Protein AF-0000000069129776 (afdb_homodimer)

Structure (mmCIF, N/CA/C/O backbone):
data_AF-0000000069129776-model_v1
#
loop_
_entity.id
_entity.type
_entity.pdbx_description
1 polymer 'Mutator-like transposase domain-containing protein'
#
loop_
_atom_site.group_PDB
_atom_site.id
_atom_site.type_symbol
_atom_site.label_atom_id
_atom_site.label_alt_id
_atom_site.label_comp_id
_atom_site.label_asym_id
_atom_site.label_entity_id
_atom_site.label_seq_id
_atom_site.pdbx_PDB_ins_code
_atom_site.Cartn_x
_atom_site.Cartn_y
_atom_site.Cartn_z
_atom_site.occupancy
_atom_site.B_iso_or_equiv
_atom_site.auth_seq_id
_atom_site.auth_comp_id
_atom_site.auth_asym_id
_atom_site.auth_atom_id
_atom_site.pdbx_PDB_model_num
ATOM 1 N N . MET A 1 1 ? 48.219 -18.391 -1.579 1 17.25 1 MET A N 1
ATOM 2 C CA . MET A 1 1 ? 48.531 -17.391 -0.562 1 17.25 1 MET A CA 1
ATOM 3 C C . MET A 1 1 ? 47.719 -16.141 -0.728 1 17.25 1 MET A C 1
ATOM 5 O O . MET A 1 1 ? 47.656 -15.539 -1.807 1 17.25 1 MET A O 1
ATOM 9 N N . LEU A 1 2 ? 46.594 -15.906 0.131 1 17.84 2 LEU A N 1
ATOM 10 C CA . LEU A 1 2 ? 45.406 -15.203 0.6 1 17.84 2 LEU A CA 1
ATOM 11 C C . LEU A 1 2 ? 45.75 -13.828 1.153 1 17.84 2 LEU A C 1
ATOM 13 O O . LEU A 1 2 ? 45.875 -13.656 2.367 1 17.84 2 LEU A O 1
ATOM 17 N N . GLN A 1 3 ? 46.812 -13.109 0.468 1 16.42 3 GLN A N 1
ATOM 18 C CA . GLN A 1 3 ? 47.281 -11.875 1.084 1 16.42 3 GLN A CA 1
ATOM 19 C C . GLN A 1 3 ? 46.125 -10.914 1.368 1 16.42 3 GLN A C 1
ATOM 21 O O . GLN A 1 3 ? 45.156 -10.852 0.606 1 16.42 3 GLN A O 1
ATOM 26 N N . MET A 1 4 ? 46.125 -10.18 2.656 1 17.42 4 MET A N 1
ATOM 27 C CA . MET A 1 4 ? 45.75 -9.273 3.738 1 17.42 4 MET A CA 1
ATOM 28 C C . MET A 1 4 ? 45.906 -7.82 3.309 1 17.42 4 MET A C 1
ATOM 30 O O . MET A 1 4 ? 47 -7.266 3.381 1 17.42 4 MET A O 1
ATOM 34 N N . ASP A 1 5 ? 45.562 -7.441 2.037 1 16.22 5 ASP A N 1
ATOM 35 C CA . ASP A 1 5 ? 45.969 -6.082 1.674 1 16.22 5 ASP A CA 1
ATOM 36 C C . ASP A 1 5 ? 45.531 -5.078 2.736 1 16.22 5 ASP A C 1
ATOM 38 O O . ASP A 1 5 ? 44.344 -5.043 3.115 1 16.22 5 ASP A O 1
ATOM 42 N N . THR A 1 6 ? 46.469 -4.27 3.604 1 17.06 6 THR A N 1
ATOM 43 C CA . THR A 1 6 ? 47.031 -3.307 4.551 1 17.06 6 THR A CA 1
ATOM 44 C C . THR A 1 6 ? 46.562 -1.89 4.207 1 17.06 6 THR A C 1
ATOM 46 O O . THR A 1 6 ? 46.156 -1.618 3.074 1 17.06 6 THR A O 1
ATOM 49 N N . SER A 1 7 ? 46.938 -0.785 5.086 1 16.81 7 SER A N 1
ATOM 50 C CA . SER A 1 7 ? 46.75 0.493 5.766 1 16.81 7 SER A CA 1
ATOM 51 C C . SER A 1 7 ? 47.219 1.652 4.902 1 16.81 7 SER A C 1
ATOM 53 O O . SER A 1 7 ? 47.469 2.75 5.41 1 16.81 7 SER A O 1
ATOM 55 N N . ILE A 1 8 ? 47.469 1.696 3.539 1 16.33 8 ILE A N 1
ATOM 56 C CA . ILE A 1 8 ? 48.469 2.611 3.008 1 16.33 8 ILE A CA 1
ATOM 57 C C . ILE A 1 8 ? 48.062 4.055 3.277 1 16.33 8 ILE A C 1
ATOM 59 O O . ILE A 1 8 ? 46.938 4.449 2.953 1 16.33 8 ILE A O 1
ATOM 63 N N . SER A 1 9 ? 48.906 4.891 4.066 1 17.05 9 SER A N 1
ATOM 64 C CA . SER A 1 9 ? 49.125 6.199 4.68 1 17.05 9 SER A CA 1
ATOM 65 C C . SER A 1 9 ? 49.219 7.297 3.627 1 17.05 9 SER A C 1
ATOM 67 O O . SER A 1 9 ? 50.188 7.371 2.881 1 17.05 9 SER A O 1
ATOM 69 N N . SER A 1 10 ? 48.094 7.703 2.982 1 15.69 10 SER A N 1
ATOM 70 C CA . SER A 1 10 ? 48.156 8.719 1.936 1 15.69 10 SER A CA 1
ATOM 71 C C . SER A 1 10 ? 48.844 9.984 2.43 1 15.69 10 SER A C 1
ATOM 73 O O . SER A 1 10 ? 48.406 10.586 3.414 1 15.69 10 SER A O 1
ATOM 75 N N . VAL A 1 11 ? 50.062 10.219 2.08 1 16.11 11 VAL A N 1
ATOM 76 C CA . VAL A 1 11 ? 51.125 11.203 2.299 1 16.11 11 VAL A CA 1
ATOM 77 C C . VAL A 1 11 ? 50.562 12.609 2.035 1 16.11 11 VAL A C 1
ATOM 79 O O . VAL A 1 11 ? 49.5 12.766 1.439 1 16.11 11 VAL A O 1
ATOM 82 N N . ILE A 1 12 ? 51.188 13.453 1.139 1 16.27 12 ILE A N 1
ATOM 83 C CA . ILE A 1 12 ? 52.125 14.531 1.345 1 16.27 12 ILE A CA 1
ATOM 84 C C . ILE A 1 12 ? 51.469 15.875 1.064 1 16.27 12 ILE A C 1
ATOM 86 O O . ILE A 1 12 ? 51.531 16.797 1.89 1 16.27 12 ILE A O 1
ATOM 90 N N . GLU A 1 13 ? 51.406 16.391 -0.219 1 16.08 13 GLU A N 1
ATOM 91 C CA . GLU A 1 13 ? 52.188 17.578 -0.556 1 16.08 13 GLU A CA 1
ATOM 92 C C . GLU A 1 13 ? 51.375 18.859 -0.334 1 16.08 13 GLU A C 1
ATOM 94 O O . GLU A 1 13 ? 50.156 18.828 -0.332 1 16.08 13 GLU A O 1
ATOM 99 N N . ASP A 1 14 ? 51.969 20.172 -0.472 1 15.97 14 ASP A N 1
ATOM 100 C CA . ASP A 1 14 ? 52.344 21.484 0.029 1 15.97 14 ASP A CA 1
ATOM 101 C C . ASP A 1 14 ? 51.469 22.578 -0.576 1 15.97 14 ASP A C 1
ATOM 103 O O . ASP A 1 14 ? 51.188 23.578 0.077 1 15.97 14 ASP A O 1
ATOM 107 N N . ASP A 1 15 ? 51.125 22.516 -1.909 1 16.02 15 ASP A N 1
ATOM 108 C CA . ASP A 1 15 ? 51.594 23.719 -2.576 1 16.02 15 ASP A CA 1
ATOM 109 C C . ASP A 1 15 ? 50.719 24.922 -2.258 1 16.02 15 ASP A C 1
ATOM 111 O O . ASP A 1 15 ? 49.562 24.75 -1.865 1 16.02 15 ASP A O 1
ATOM 115 N N . PRO A 1 16 ? 50.438 25.844 -3.252 1 16.83 16 PRO A N 1
ATOM 116 C CA . PRO A 1 16 ? 50.875 27.234 -3.352 1 16.83 16 PRO A CA 1
ATOM 117 C C . PRO A 1 16 ? 49.844 28.25 -2.896 1 16.83 16 PRO A C 1
ATOM 119 O O . PRO A 1 16 ? 48.688 27.859 -2.635 1 16.83 16 PRO A O 1
ATOM 122 N N . GLU A 1 17 ? 49.25 29.109 -3.873 1 16.47 17 GLU A N 1
ATOM 123 C CA . GLU A 1 17 ? 49.344 30.562 -4.047 1 16.47 17 GLU A CA 1
ATOM 124 C C . GLU A 1 17 ? 48.062 31.25 -3.551 1 16.47 17 GLU A C 1
ATOM 126 O O . GLU A 1 17 ? 46.969 30.812 -3.865 1 16.47 17 GLU A O 1
ATOM 131 N N . ASP A 1 18 ? 48.125 32.156 -2.578 1 16.95 18 ASP A N 1
ATOM 132 C CA . ASP A 1 18 ? 47.438 33.031 -1.637 1 16.95 18 ASP A CA 1
ATOM 133 C C . ASP A 1 18 ? 46.719 34.156 -2.369 1 16.95 18 ASP A C 1
ATOM 135 O O . ASP A 1 18 ? 46.344 35.156 -1.757 1 16.95 18 ASP A O 1
ATOM 139 N N . MET A 1 19 ? 46.438 34 -3.713 1 16.81 19 MET A N 1
ATOM 140 C CA . MET A 1 19 ? 46.438 35.344 -4.277 1 16.81 19 MET A CA 1
ATOM 141 C C . MET A 1 19 ? 45.531 36.25 -3.484 1 16.81 19 MET A C 1
ATOM 143 O O . MET A 1 19 ? 44.688 35.781 -2.709 1 16.81 19 MET A O 1
ATOM 147 N N . SER A 1 20 ? 44.844 37.312 -4.293 1 16.05 20 SER A N 1
ATOM 148 C CA . SER A 1 20 ? 44.812 38.75 -4.457 1 16.05 20 SER A CA 1
ATOM 149 C C . SER A 1 20 ? 43.594 39.375 -3.789 1 16.05 20 SER A C 1
ATOM 151 O O . SER A 1 20 ? 42.469 38.969 -4.086 1 16.05 20 SER A O 1
ATOM 153 N N . PHE A 1 21 ? 43.719 39.875 -2.578 1 16.94 21 PHE A N 1
ATOM 154 C CA . PHE A 1 21 ? 42.812 40.438 -1.574 1 16.94 21 PHE A CA 1
ATOM 155 C C . PHE A 1 21 ? 42.219 41.75 -2.062 1 16.94 21 PHE A C 1
ATOM 157 O O . PHE A 1 21 ? 41.531 42.438 -1.319 1 16.94 21 PHE A O 1
ATOM 164 N N . SER A 1 22 ? 41.875 41.906 -3.389 1 16.84 22 SER A N 1
ATOM 165 C CA . SER A 1 22 ? 41.781 43.344 -3.572 1 16.84 22 SER A CA 1
ATOM 166 C C . SER A 1 22 ? 40.719 43.938 -2.627 1 16.84 22 SER A C 1
ATOM 168 O O . SER A 1 22 ? 39.688 43.344 -2.363 1 16.84 22 SER A O 1
ATOM 170 N N . LEU A 1 23 ? 41.094 45.031 -1.922 1 16.72 23 LEU A N 1
ATOM 171 C CA . LEU A 1 23 ? 40.656 45.938 -0.864 1 16.72 23 LEU A CA 1
ATOM 172 C C . LEU A 1 23 ? 39.469 46.75 -1.311 1 16.72 23 LEU A C 1
ATOM 174 O O . LEU A 1 23 ? 39.031 47.656 -0.614 1 16.72 23 LEU A O 1
ATOM 178 N N . SER A 1 24 ? 38.531 46.281 -2.193 1 17.41 24 SER A N 1
ATOM 179 C CA . SER A 1 24 ? 37.844 47.438 -2.729 1 17.41 24 SER A CA 1
ATOM 180 C C . SER A 1 24 ? 37.25 48.312 -1.612 1 17.41 24 SER A C 1
ATOM 182 O O . SER A 1 24 ? 36.938 47.781 -0.541 1 17.41 24 SER A O 1
ATOM 184 N N . GLN A 1 25 ? 37.406 49.688 -1.743 1 18.08 25 GLN A N 1
ATOM 185 C CA . GLN A 1 25 ? 37.188 50.969 -1.088 1 18.08 25 GLN A CA 1
ATOM 186 C C . GLN A 1 25 ? 35.75 51.094 -0.575 1 18.08 25 GLN A C 1
ATOM 188 O O . GLN A 1 25 ? 34.812 50.625 -1.22 1 18.08 25 GLN A O 1
ATOM 193 N N . GLN A 1 26 ? 35.594 51.5 0.703 1 17.7 26 GLN A N 1
ATOM 194 C CA . GLN A 1 26 ? 34.625 51.719 1.777 1 17.7 26 GLN A CA 1
ATOM 195 C C . GLN A 1 26 ? 33.688 52.875 1.432 1 17.7 26 GLN A C 1
ATOM 197 O O . GLN A 1 26 ? 33.156 53.531 2.324 1 17.7 26 GLN A O 1
ATOM 202 N N . SER A 1 27 ? 33.375 53.188 0.113 1 19.41 27 SER A N 1
ATOM 203 C CA . SER A 1 27 ? 32.75 54.5 0.135 1 19.41 27 SER A CA 1
ATOM 204 C C . SER A 1 27 ? 31.484 54.5 1.007 1 19.41 27 SER A C 1
ATOM 206 O O . SER A 1 27 ? 30.734 53.531 1.034 1 19.41 27 SER A O 1
ATOM 208 N N . SER A 1 28 ? 31.438 55.438 2.012 1 19.84 28 SER A N 1
ATOM 209 C CA . SER A 1 28 ? 30.641 55.812 3.166 1 19.84 28 SER A CA 1
ATOM 210 C C . SER A 1 28 ? 29.266 56.344 2.738 1 19.84 28 SER A C 1
ATOM 212 O O . SER A 1 28 ? 28.484 56.812 3.566 1 19.84 28 SER A O 1
ATOM 214 N N . SER A 1 29 ? 28.766 56.125 1.525 1 20.19 29 SER A N 1
ATOM 215 C CA . SER A 1 29 ? 27.672 57.094 1.309 1 20.19 29 SER A CA 1
ATOM 216 C C . SER A 1 29 ? 26.578 56.906 2.346 1 20.19 29 SER A C 1
ATOM 218 O O . SER A 1 29 ? 26.25 55.781 2.74 1 20.19 29 SER A O 1
ATOM 220 N N . SER A 1 30 ? 26.328 57.969 3.119 1 21 30 SER A N 1
ATOM 221 C CA . SER A 1 30 ? 25.438 58.25 4.238 1 21 30 SER A CA 1
ATOM 222 C C . SER A 1 30 ? 23.984 58 3.846 1 21 30 SER A C 1
ATOM 224 O O . SER A 1 30 ? 23.062 58.312 4.625 1 21 30 SER A O 1
ATOM 226 N N . GLU A 1 31 ? 23.641 57.156 2.92 1 21.56 31 GLU A N 1
ATOM 227 C CA . GLU A 1 31 ? 22.25 57.344 2.535 1 21.56 31 GLU A CA 1
ATOM 228 C C . GLU A 1 31 ? 21.312 57.156 3.73 1 21.56 31 GLU A C 1
ATOM 230 O O . GLU A 1 31 ? 21.562 56.281 4.57 1 21.56 31 GLU A O 1
ATOM 235 N N . THR A 1 32 ? 20.562 58.156 4.113 1 23.72 32 THR A N 1
ATOM 236 C CA . THR A 1 32 ? 19.516 58.344 5.109 1 23.72 32 THR A CA 1
ATOM 237 C C . THR A 1 32 ? 18.453 57.25 4.996 1 23.72 32 THR A C 1
ATOM 239 O O . THR A 1 32 ? 17.688 57.219 4.023 1 23.72 32 THR A O 1
ATOM 242 N N . SER A 1 33 ? 18.812 56 5.133 1 23.98 33 SER A N 1
ATOM 243 C CA . SER A 1 33 ? 17.906 54.938 4.805 1 23.98 33 SER A CA 1
ATOM 244 C C . SER A 1 33 ? 16.641 54.969 5.668 1 23.98 33 SER A C 1
ATOM 246 O O . SER A 1 33 ? 16.734 55.062 6.895 1 23.98 33 SER A O 1
ATOM 248 N N . SER A 1 34 ? 15.664 55.688 5.219 1 25.36 34 SER A N 1
ATOM 249 C CA . SER A 1 34 ? 14.336 55.594 5.812 1 25.36 34 SER A CA 1
ATOM 250 C C . SER A 1 34 ? 13.984 54.156 6.18 1 25.36 34 SER A C 1
ATOM 252 O O . SER A 1 34 ? 13.914 53.281 5.305 1 25.36 34 SER A O 1
ATOM 254 N N . SER A 1 35 ? 14.414 53.719 7.301 1 26.75 35 SER A N 1
ATOM 255 C CA . SER A 1 35 ? 14.266 52.375 7.855 1 26.75 35 SER A CA 1
ATOM 256 C C . SER A 1 35 ? 12.805 51.938 7.883 1 26.75 35 SER A C 1
ATOM 258 O O . SER A 1 35 ? 12.039 52.375 8.742 1 26.75 35 SER A O 1
ATOM 260 N N . SER A 1 36 ? 12.055 52.094 6.84 1 30.28 36 SER A N 1
ATOM 261 C CA . SER A 1 36 ? 10.82 51.344 6.934 1 30.28 36 SER A CA 1
ATOM 262 C C . SER A 1 36 ? 11.07 49.969 7.539 1 30.28 36 SER A C 1
ATOM 264 O O . SER A 1 36 ? 11.93 49.219 7.07 1 30.28 36 SER A O 1
ATOM 266 N N . ALA A 1 37 ? 10.93 49.75 8.812 1 34.59 37 ALA A N 1
ATOM 267 C CA . ALA A 1 37 ? 11.008 48.5 9.555 1 34.59 37 ALA A CA 1
ATOM 268 C C . ALA A 1 37 ? 10.523 47.312 8.695 1 34.59 37 ALA A C 1
ATOM 270 O O . ALA A 1 37 ? 9.32 47.188 8.461 1 34.59 37 ALA A O 1
ATOM 271 N N . SER A 1 38 ? 11.031 47.062 7.609 1 37 38 SER A N 1
ATOM 272 C CA . SER A 1 38 ? 10.789 45.875 6.801 1 37 38 SER A CA 1
ATOM 273 C C . SER A 1 38 ? 10.57 44.656 7.676 1 37 38 SER A C 1
ATOM 275 O O . SER A 1 38 ? 11.453 44.25 8.445 1 37 38 SER A O 1
ATOM 277 N N . GLU A 1 39 ? 9.391 44.406 8.258 1 44.09 39 GLU A N 1
ATOM 278 C CA . GLU A 1 39 ? 8.883 43.281 9.031 1 44.09 39 GLU A CA 1
ATOM 279 C C . GLU A 1 39 ? 9.602 42 8.648 1 44.09 39 GLU A C 1
ATOM 281 O O . GLU A 1 39 ? 9.68 41.625 7.469 1 44.09 39 GLU A O 1
ATOM 286 N N . GLU A 1 40 ? 10.656 41.594 9.25 1 48.47 40 GLU A N 1
ATOM 287 C CA . GLU A 1 40 ? 11.5 40.438 9.102 1 48.47 40 GLU A CA 1
ATOM 288 C C . GLU A 1 40 ? 10.672 39.188 8.773 1 48.47 40 GLU A C 1
ATOM 290 O O . GLU A 1 40 ? 10.031 38.594 9.648 1 48.47 40 GLU A O 1
ATOM 295 N N . GLN A 1 41 ? 9.984 39.156 7.664 1 58.59 41 GLN A N 1
ATOM 296 C CA . GLN A 1 41 ? 9.344 37.938 7.195 1 58.59 41 GLN A CA 1
ATOM 297 C C . GLN A 1 41 ? 10.312 36.781 7.223 1 58.59 41 GLN A C 1
ATOM 299 O O . GLN A 1 41 ? 11.461 36.875 6.781 1 58.59 41 GLN A O 1
ATOM 304 N N . GLY A 1 42 ? 10.055 35.812 8.148 1 68.81 42 GLY A N 1
ATOM 305 C CA . GLY A 1 42 ? 10.883 34.625 8.273 1 68.81 42 GLY A CA 1
ATOM 306 C C . GLY A 1 42 ? 11.07 33.875 6.965 1 68.81 42 GLY A C 1
ATOM 307 O O . GLY A 1 42 ? 10.328 34.125 6.004 1 68.81 42 GLY A O 1
ATOM 308 N N . GLU A 1 43 ? 12.172 33.156 6.871 1 85.06 43 GLU A N 1
ATOM 309 C CA . GLU A 1 43 ? 12.453 32.281 5.742 1 85.06 43 GLU A CA 1
ATOM 310 C C . GLU A 1 43 ? 11.383 31.203 5.598 1 85.06 43 GLU A C 1
ATOM 312 O O . GLU A 1 43 ? 10.602 30.969 6.523 1 85.06 43 GLU A O 1
ATOM 317 N N . TRP A 1 44 ? 11.234 30.719 4.441 1 89.19 44 TRP A N 1
ATOM 318 C CA . TRP A 1 44 ? 10.172 29.75 4.164 1 89.19 44 TRP A CA 1
ATOM 319 C C . TRP A 1 44 ? 10.281 28.547 5.082 1 89.19 44 TRP A C 1
ATOM 321 O O . TRP A 1 44 ? 9.281 27.875 5.367 1 89.19 44 TRP A O 1
ATOM 331 N N . ASP A 1 45 ? 11.508 28.344 5.57 1 91.69 45 ASP A N 1
ATOM 332 C CA . ASP A 1 45 ? 11.766 27.141 6.359 1 91.69 45 ASP A CA 1
ATOM 333 C C . ASP A 1 45 ? 11.68 27.438 7.855 1 91.69 45 ASP A C 1
ATOM 335 O O . ASP A 1 45 ? 12.18 26.672 8.68 1 91.69 45 ASP A O 1
ATOM 339 N N . GLU A 1 46 ? 11.07 28.578 8.211 1 96.12 46 GLU A N 1
ATOM 340 C CA . GLU A 1 46 ? 10.867 28.859 9.625 1 96.12 46 GLU A CA 1
ATOM 341 C C . GLU A 1 46 ? 9.906 27.859 10.258 1 96.12 46 GLU A C 1
ATOM 343 O O . GLU A 1 46 ? 9.195 27.141 9.547 1 96.12 46 GLU A O 1
ATOM 348 N N . ARG A 1 47 ? 9.922 27.875 11.562 1 96.5 47 ARG A N 1
ATOM 349 C CA . ARG A 1 47 ? 9.016 27 12.289 1 96.5 47 ARG A CA 1
ATOM 350 C C . ARG A 1 47 ? 7.562 27.422 12.094 1 96.5 47 ARG A C 1
ATOM 352 O O . ARG A 1 47 ? 7.262 28.625 12.078 1 96.5 47 ARG A O 1
ATOM 359 N N . LYS A 1 48 ? 6.762 26.484 11.945 1 98.25 48 LYS A N 1
ATOM 360 C CA . LYS A 1 48 ? 5.324 26.719 11.828 1 98.25 48 LYS A CA 1
ATOM 361 C C . LYS A 1 48 ? 4.555 25.938 12.898 1 98.25 48 LYS A C 1
ATOM 363 O O . LYS A 1 48 ? 5.027 24.906 13.375 1 98.25 48 LYS A O 1
ATOM 368 N N . TRP A 1 49 ? 3.375 26.438 13.203 1 98.38 49 TRP A N 1
ATOM 369 C CA . TRP A 1 49 ? 2.635 25.859 14.32 1 98.38 49 TRP A CA 1
ATOM 370 C C . TRP A 1 49 ? 1.161 25.688 13.969 1 98.38 49 TRP A C 1
ATOM 372 O O . TRP A 1 49 ? 0.61 26.469 13.188 1 98.38 49 TRP A O 1
ATOM 382 N N . ILE A 1 50 ? 0.58 24.641 14.516 1 98.19 50 ILE A N 1
ATOM 383 C CA . ILE A 1 50 ? -0.874 24.531 14.5 1 98.19 50 ILE A CA 1
ATOM 384 C C . ILE A 1 50 ? -1.469 25.359 15.633 1 98.19 50 ILE A C 1
ATOM 386 O O . ILE A 1 50 ? -1.212 25.078 16.812 1 98.19 50 ILE A O 1
ATOM 390 N N . VAL A 1 51 ? -2.277 26.328 15.297 1 98.5 51 VAL A N 1
ATOM 391 C CA . VAL A 1 51 ? -2.82 27.234 16.297 1 98.5 51 VAL A CA 1
ATOM 392 C C . VAL A 1 51 ? -4.348 27.234 16.219 1 98.5 51 VAL A C 1
ATOM 394 O O . VAL A 1 51 ? -4.918 27.328 15.133 1 98.5 51 VAL A O 1
ATOM 397 N N . ASN A 1 52 ? -4.945 27.094 17.406 1 98.25 52 ASN A N 1
ATOM 398 C CA . ASN A 1 52 ? -6.398 27.188 17.469 1 98.25 52 ASN A CA 1
ATOM 399 C C . ASN A 1 52 ? -6.883 28.578 17.078 1 98.25 52 ASN A C 1
ATOM 401 O O . ASN A 1 52 ? -6.27 29.578 17.453 1 98.25 52 ASN A O 1
ATOM 405 N N . GLU A 1 53 ? -7.949 28.578 16.359 1 97.56 53 GLU A N 1
ATOM 406 C CA . GLU A 1 53 ? -8.492 29.875 15.945 1 97.56 53 GLU A CA 1
ATOM 407 C C . GLU A 1 53 ? -8.82 30.734 17.156 1 97.56 53 GLU A C 1
ATOM 409 O O . GLU A 1 53 ? -8.578 31.953 17.141 1 97.56 53 GLU A O 1
ATOM 414 N N . SER A 1 54 ? -9.383 30.188 18.234 1 96.56 54 SER A N 1
ATOM 415 C CA . SER A 1 54 ? -9.703 30.922 19.453 1 96.56 54 SER A CA 1
ATOM 416 C C . SER A 1 54 ? -8.453 31.562 20.062 1 96.56 54 SER A C 1
ATOM 418 O O . SER A 1 54 ? -8.516 32.688 20.562 1 96.56 54 SER A O 1
ATOM 420 N N . SER A 1 55 ? -7.367 30.859 20.016 1 97 55 SER A N 1
ATOM 421 C CA . SER A 1 55 ? -6.109 31.375 20.547 1 97 55 SER A CA 1
ATOM 422 C C . SER A 1 55 ? -5.625 32.562 19.719 1 97 55 SER A C 1
ATOM 424 O O . SER A 1 55 ? -5.051 33.531 20.266 1 97 55 SER A O 1
ATOM 426 N N . ILE A 1 56 ? -5.785 32.5 18.391 1 96.75 56 ILE A N 1
ATOM 427 C CA . ILE A 1 56 ? -5.414 33.625 17.531 1 96.75 56 ILE A CA 1
ATOM 428 C C . ILE A 1 56 ? -6.301 34.844 17.844 1 96.75 56 ILE A C 1
ATOM 430 O O . ILE A 1 56 ? -5.809 35.938 18.016 1 96.75 56 ILE A O 1
ATOM 434 N N . MET A 1 57 ? -7.543 34.625 18 1 95.25 57 MET A N 1
ATOM 435 C CA . MET A 1 57 ? -8.508 35.688 18.188 1 95.25 57 MET A CA 1
ATOM 436 C C . MET A 1 57 ? -8.289 36.375 19.516 1 95.25 57 MET A C 1
ATOM 438 O O . MET A 1 57 ? -8.555 37.594 19.656 1 95.25 57 MET A O 1
ATOM 442 N N . GLN A 1 58 ? -7.754 35.719 20.453 1 93.69 58 GLN A N 1
ATOM 443 C CA . GLN A 1 58 ? -7.438 36.281 21.75 1 93.69 58 GLN A CA 1
ATOM 444 C C . GLN A 1 58 ? -6.441 37.438 21.625 1 93.69 58 GLN A C 1
ATOM 446 O O . GLN A 1 58 ? -6.438 38.375 22.438 1 93.69 58 GLN A O 1
ATOM 451 N N . LEU A 1 59 ? -5.711 37.375 20.594 1 93.75 59 LEU A N 1
ATOM 452 C CA . LEU A 1 59 ? -4.656 38.375 20.406 1 93.75 59 LEU A CA 1
ATOM 453 C C . LEU A 1 59 ? -5.188 39.594 19.688 1 93.75 59 LEU A C 1
ATOM 455 O O . LEU A 1 59 ? -4.469 40.594 19.531 1 93.75 59 LEU A O 1
ATOM 459 N N . PHE A 1 60 ? -6.402 39.562 19.312 1 94.62 60 PHE A N 1
ATOM 460 C CA . PHE A 1 60 ? -7.004 40.688 18.594 1 94.62 60 PHE A CA 1
ATOM 461 C C . PHE A 1 60 ? -8.164 41.281 19.391 1 94.62 60 PHE A C 1
ATOM 463 O O . PHE A 1 60 ? -9.156 41.719 18.828 1 94.62 60 PHE A O 1
ATOM 470 N N . ARG A 1 61 ? -8.062 41.156 20.625 1 91.94 61 ARG A N 1
ATOM 471 C CA . ARG A 1 61 ? -9.047 41.781 21.5 1 91.94 61 ARG A CA 1
ATOM 472 C C . ARG A 1 61 ? -8.727 43.25 21.719 1 91.94 61 ARG A C 1
ATOM 474 O O . ARG A 1 61 ? -9.633 44.094 21.797 1 91.94 61 ARG A O 1
ATOM 481 N N . THR A 1 62 ? -7.453 43.531 21.797 1 92.06 62 THR A N 1
ATOM 482 C CA . THR A 1 62 ? -7.016 44.906 22.031 1 92.06 62 THR A CA 1
ATOM 483 C C . THR A 1 62 ? -6.043 45.375 20.953 1 92.06 62 THR A C 1
ATOM 485 O O . THR A 1 62 ? -5.309 44.562 20.391 1 92.06 62 THR A O 1
ATOM 488 N N . CYS A 1 63 ? -6.105 46.656 20.719 1 91.31 63 CYS A N 1
ATOM 489 C CA . CYS A 1 63 ? -5.27 47.281 19.703 1 91.31 63 CYS A CA 1
ATOM 490 C C . CYS A 1 63 ? -3.793 47.156 20.062 1 91.31 63 CYS A C 1
ATOM 492 O O . CYS A 1 63 ? -3.416 47.375 21.219 1 91.31 63 CYS A O 1
ATOM 494 N N . HIS A 1 64 ? -2.953 46.875 19.156 1 85.44 64 HIS A N 1
ATOM 495 C CA . HIS A 1 64 ? -1.523 46.688 19.375 1 85.44 64 HIS A CA 1
ATOM 496 C C . HIS A 1 64 ? -0.775 48 19.391 1 85.44 64 HIS A C 1
ATOM 498 O O . HIS A 1 64 ? 0.433 48.031 19.625 1 85.44 64 HIS A O 1
ATOM 504 N N . ILE A 1 65 ? -1.476 49.031 19.141 1 87.06 65 ILE A N 1
ATOM 505 C CA . ILE A 1 65 ? -0.866 50.375 19.062 1 87.06 65 ILE A CA 1
ATOM 506 C C . ILE A 1 65 ? -1.243 51.188 20.297 1 87.06 65 ILE A C 1
ATOM 508 O O . ILE A 1 65 ? -0.385 51.812 20.922 1 87.06 65 ILE A O 1
ATOM 512 N N . CYS A 1 66 ? -2.533 51.156 20.719 1 89.5 66 CYS A N 1
ATOM 513 C CA . CYS A 1 66 ? -2.98 52.062 21.781 1 89.5 66 CYS A CA 1
ATOM 514 C C . CYS A 1 66 ? -3.645 51.281 22.906 1 89.5 66 CYS A C 1
ATOM 516 O O . CYS A 1 66 ? -4.117 51.875 23.891 1 89.5 66 CYS A O 1
ATOM 518 N N . ALA A 1 67 ? -3.818 49.969 22.766 1 89.31 67 ALA A N 1
ATOM 519 C CA . ALA A 1 67 ? -4.359 49.031 23.766 1 89.31 67 ALA A CA 1
ATOM 520 C C . ALA A 1 67 ? -5.871 49.188 23.906 1 89.31 67 ALA A C 1
ATOM 522 O O . ALA A 1 67 ? -6.488 48.594 24.781 1 89.31 67 ALA A O 1
ATOM 523 N N . ALA A 1 68 ? -6.395 50.094 22.984 1 93.06 68 ALA A N 1
ATOM 524 C CA . ALA A 1 68 ? -7.852 50.219 22.984 1 93.06 68 ALA A CA 1
ATOM 525 C C . ALA A 1 68 ? -8.508 48.938 22.438 1 93.06 68 ALA A C 1
ATOM 527 O O . ALA A 1 68 ? -7.844 48.125 21.812 1 93.06 68 ALA A O 1
ATOM 528 N N . GLN A 1 69 ? -9.75 48.812 22.719 1 94.5 69 GLN A N 1
ATOM 529 C CA . GLN A 1 69 ? -10.492 47.656 22.266 1 94.5 69 GLN A CA 1
ATOM 530 C C . GLN A 1 69 ? -10.641 47.656 20.75 1 94.5 69 GLN A C 1
ATOM 532 O O . GLN A 1 69 ? -10.891 48.688 20.141 1 94.5 69 GLN A O 1
ATOM 537 N N . ILE A 1 70 ? -10.367 46.5 20.156 1 94.81 70 ILE A N 1
ATOM 538 C CA . ILE A 1 70 ? -10.602 46.344 18.719 1 94.81 70 ILE A CA 1
ATOM 539 C C . ILE A 1 70 ? -12.094 46.125 18.469 1 94.81 70 ILE A C 1
ATOM 541 O O . ILE A 1 70 ? -12.695 45.188 19 1 94.81 70 ILE A O 1
ATOM 545 N N . THR A 1 71 ? -12.695 46.938 17.688 1 92.88 71 THR A N 1
ATOM 546 C CA . THR A 1 71 ? -14.141 46.938 17.531 1 92.88 71 THR A CA 1
ATOM 547 C C . THR A 1 71 ? -14.547 46.25 16.234 1 92.88 71 THR A C 1
ATOM 549 O O . THR A 1 71 ? -15.641 45.688 16.141 1 92.88 71 THR A O 1
ATOM 552 N N . ASN A 1 72 ? -13.773 46.375 15.273 1 93.94 72 ASN A N 1
ATOM 553 C CA . ASN A 1 72 ? -14.086 45.75 13.984 1 93.94 72 ASN A CA 1
ATOM 554 C C . ASN A 1 72 ? -12.969 44.812 13.523 1 93.94 72 ASN A C 1
ATOM 556 O O . ASN A 1 72 ? -11.789 45.188 13.539 1 93.94 72 ASN A O 1
ATOM 560 N N . LYS A 1 73 ? -13.375 43.625 13.203 1 94.81 73 LYS A N 1
ATOM 561 C CA . LYS A 1 73 ? -12.438 42.625 12.68 1 94.81 73 LYS A CA 1
ATOM 562 C C . LYS A 1 73 ? -12.969 42 11.391 1 94.81 73 LYS A C 1
ATOM 564 O O . LYS A 1 73 ? -14.086 41.469 11.359 1 94.81 73 LYS A O 1
ATOM 569 N N . LYS A 1 74 ? -12.281 42.156 10.336 1 96.12 74 LYS A N 1
ATOM 570 C CA . LYS A 1 74 ? -12.57 41.438 9.086 1 96.12 74 LYS A CA 1
ATOM 571 C C . LYS A 1 74 ? -11.656 40.25 8.906 1 96.12 74 LYS A C 1
ATOM 573 O O . LYS A 1 74 ? -10.445 40.406 8.75 1 96.12 74 LYS A O 1
ATOM 578 N N . VAL A 1 75 ? -12.227 39.094 8.93 1 96.69 75 VAL A N 1
ATOM 579 C CA . VAL A 1 75 ? -11.469 37.844 8.836 1 96.69 75 VAL A CA 1
ATOM 580 C C . VAL A 1 75 ? -11.641 37.219 7.449 1 96.69 75 VAL A C 1
ATOM 582 O O . VAL A 1 75 ? -12.766 37.031 6.992 1 96.69 75 VAL A O 1
ATOM 585 N N . THR A 1 76 ? -10.578 37 6.762 1 95.94 76 THR A N 1
ATOM 586 C CA . THR A 1 76 ? -10.578 36.375 5.445 1 95.94 76 THR A CA 1
ATOM 587 C C . THR A 1 76 ? -9.727 35.125 5.445 1 95.94 76 THR A C 1
ATOM 589 O O . THR A 1 76 ? -8.648 35.094 6.051 1 95.94 76 THR A O 1
ATOM 592 N N . THR A 1 77 ? -10.266 34.062 4.816 1 95.5 77 THR A N 1
ATOM 593 C CA . THR A 1 77 ? -9.547 32.812 4.758 1 95.5 77 THR A CA 1
ATOM 594 C C . THR A 1 77 ? -9.281 32.406 3.309 1 95.5 77 THR A C 1
ATOM 596 O O . THR A 1 77 ? -10.156 32.531 2.451 1 95.5 77 THR A O 1
ATOM 599 N N . THR A 1 78 ? -8.078 32 2.996 1 93.75 78 THR A N 1
ATOM 600 C CA . THR A 1 78 ? -7.68 31.484 1.695 1 93.75 78 THR A CA 1
ATOM 601 C C . THR A 1 78 ? -6.883 30.188 1.857 1 93.75 78 THR A C 1
ATOM 603 O O . THR A 1 78 ? -5.664 30.234 2.043 1 93.75 78 THR A O 1
ATOM 606 N N . GLY A 1 79 ? -7.559 29.125 1.652 1 94.19 79 GLY A N 1
ATOM 607 C CA . GLY A 1 79 ? -6.906 27.844 1.862 1 94.19 79 GLY A CA 1
ATOM 608 C C . GLY A 1 79 ? -6.371 27.672 3.271 1 94.19 79 GLY A C 1
ATOM 609 O O . GLY A 1 79 ? -7.141 27.656 4.234 1 94.19 79 GLY A O 1
ATOM 610 N N . SER A 1 80 ? -4.98 27.734 3.359 1 95.44 80 SER A N 1
ATOM 611 C CA . SER A 1 80 ? -4.34 27.5 4.648 1 95.44 80 SER A CA 1
ATOM 612 C C . SER A 1 80 ? -3.967 28.812 5.324 1 95.44 80 SER A C 1
ATOM 614 O O . SER A 1 80 ? -3.318 28.812 6.371 1 95.44 80 SER A O 1
ATOM 616 N N . GLN A 1 81 ? -4.43 29.938 4.781 1 97.06 81 GLN A N 1
ATOM 617 C CA . GLN A 1 81 ? -4.047 31.25 5.305 1 97.06 81 GLN A CA 1
ATOM 618 C C . GLN A 1 81 ? -5.238 31.953 5.945 1 97.06 81 GLN A C 1
ATOM 620 O O . GLN A 1 81 ? -6.336 31.953 5.387 1 97.06 81 GLN A O 1
ATOM 625 N N . LEU A 1 82 ? -4.961 32.438 7.09 1 97.62 82 LEU A N 1
ATOM 626 C CA . LEU A 1 82 ? -5.887 33.312 7.816 1 97.62 82 LEU A CA 1
ATOM 627 C C . LEU A 1 82 ? -5.398 34.75 7.816 1 97.62 82 LEU A C 1
ATOM 629 O O . LEU A 1 82 ? -4.246 35.031 8.172 1 97.62 82 LEU A O 1
ATOM 633 N N . LYS A 1 83 ? -6.254 35.656 7.363 1 97.25 83 LYS A N 1
ATOM 634 C CA . LYS A 1 83 ? -5.949 37.094 7.375 1 97.25 83 LYS A CA 1
ATOM 635 C C . LYS A 1 83 ? -6.961 37.875 8.219 1 97.25 83 LYS A C 1
ATOM 637 O O . LYS A 1 83 ? -8.164 37.625 8.141 1 97.25 83 LYS A O 1
ATOM 642 N N . ILE A 1 84 ? -6.438 38.75 9.039 1 97.06 84 ILE A N 1
ATOM 643 C CA . ILE A 1 84 ? -7.293 39.531 9.914 1 97.06 84 ILE A CA 1
ATOM 644 C C . ILE A 1 84 ? -6.984 41.031 9.727 1 97.06 84 ILE A C 1
ATOM 646 O O . ILE A 1 84 ? -5.84 41.438 9.883 1 97.06 84 ILE A O 1
ATOM 650 N N . GLU A 1 85 ? -7.988 41.781 9.344 1 96.88 85 GLU A N 1
ATOM 651 C CA . GLU A 1 85 ? -7.949 43.25 9.344 1 96.88 85 GLU A CA 1
ATOM 652 C C . GLU A 1 85 ? -8.781 43.812 10.492 1 96.88 85 GLU A C 1
ATOM 654 O O . GLU A 1 85 ? -9.914 43.375 10.719 1 96.88 85 GLU A O 1
ATOM 659 N N . TRP A 1 86 ? -8.164 44.719 11.258 1 95.38 86 TRP A N 1
ATOM 660 C CA . TRP A 1 86 ? -8.883 45.156 12.445 1 95.38 86 TRP A CA 1
ATOM 661 C C . TRP A 1 86 ? -8.805 46.688 12.586 1 95.38 86 TRP A C 1
ATOM 663 O O . TRP A 1 86 ? -7.922 47.312 12.016 1 95.38 86 TRP A O 1
ATOM 673 N N . THR A 1 87 ? -9.797 47.25 13.211 1 96.44 87 THR A N 1
ATOM 674 C CA . THR A 1 87 ? -9.883 48.656 13.594 1 96.44 87 THR A CA 1
ATOM 675 C C . THR A 1 87 ? -10.258 48.812 15.062 1 96.44 87 THR A C 1
ATOM 677 O O . THR A 1 87 ? -11.117 48.062 15.562 1 96.44 87 THR A O 1
ATOM 680 N N . CYS A 1 88 ? -9.562 49.656 15.734 1 95 88 CYS A N 1
ATOM 681 C CA . CYS A 1 88 ? -9.836 49.812 17.156 1 95 88 CYS A CA 1
ATOM 682 C C . CYS A 1 88 ? -10.703 51.062 17.406 1 95 88 CYS A C 1
ATOM 684 O O . CYS A 1 88 ? -11.078 51.75 16.453 1 95 88 CYS A O 1
ATOM 686 N N . LEU A 1 89 ? -11.016 51.312 18.656 1 94.88 89 LEU A N 1
ATOM 687 C CA . LEU A 1 89 ? -11.875 52.406 19.078 1 94.88 89 LEU A CA 1
ATOM 688 C C . LEU A 1 89 ? -11.25 53.75 18.75 1 94.88 89 LEU A C 1
ATOM 690 O O . LEU A 1 89 ? -11.961 54.719 18.5 1 94.88 89 LEU A O 1
ATOM 694 N N . ASN A 1 90 ? -9.93 53.844 18.719 1 95.06 90 ASN A N 1
ATOM 695 C CA . ASN A 1 90 ? -9.219 55.094 18.422 1 95.06 90 ASN A CA 1
ATOM 696 C C . ASN A 1 90 ? -8.883 55.188 16.938 1 95.06 90 ASN A C 1
ATOM 698 O O . ASN A 1 90 ? -7.969 55.938 16.547 1 95.06 90 ASN A O 1
ATOM 702 N N . ASN A 1 91 ? -9.445 54.312 16.078 1 94.5 91 ASN A N 1
ATOM 703 C CA . ASN A 1 91 ? -9.391 54.312 14.625 1 94.5 91 ASN A CA 1
ATOM 704 C C . ASN A 1 91 ? -8.016 53.906 14.109 1 94.5 91 ASN A C 1
ATOM 706 O O . ASN A 1 91 ? -7.598 54.344 13.031 1 94.5 91 ASN A O 1
ATOM 710 N N . HIS A 1 92 ? -7.312 53.25 14.977 1 94.75 92 HIS A N 1
ATOM 711 C CA . HIS A 1 92 ? -6.125 52.562 14.453 1 94.75 92 HIS A CA 1
ATOM 712 C C . HIS A 1 92 ? -6.5 51.344 13.625 1 94.75 92 HIS A C 1
ATOM 714 O O . HIS A 1 92 ? -7.531 50.719 13.875 1 94.75 92 HIS A O 1
ATOM 720 N N . HIS A 1 93 ? -5.723 51.156 12.578 1 94.31 93 HIS A N 1
ATOM 721 C CA . HIS A 1 93 ? -5.988 50.031 11.703 1 94.31 93 HIS A CA 1
ATOM 722 C C . HIS A 1 93 ? -4.758 49.156 11.562 1 94.31 93 HIS A C 1
ATOM 724 O O . HIS A 1 93 ? -3.627 49.625 11.664 1 94.31 93 HIS A O 1
ATOM 730 N N . GLY A 1 94 ? -4.945 47.844 11.422 1 93.62 94 GLY A N 1
ATOM 731 C CA . GLY A 1 94 ? -3.854 46.906 11.219 1 93.62 94 GLY A CA 1
ATOM 732 C C . GLY A 1 94 ? -4.266 45.656 10.438 1 93.62 94 GLY A C 1
ATOM 733 O O . GLY A 1 94 ? -5.457 45.406 10.258 1 93.62 94 GLY A O 1
ATOM 734 N N . LYS A 1 95 ? -3.182 45.094 9.852 1 94.88 95 LYS A N 1
ATOM 735 C CA . LYS A 1 95 ? -3.371 43.844 9.109 1 94.88 95 LYS A CA 1
ATOM 736 C C . LYS A 1 95 ? -2.436 42.75 9.617 1 94.88 95 LYS A C 1
ATOM 738 O O . LYS A 1 95 ? -1.291 43.031 9.984 1 94.88 95 LYS A O 1
ATOM 743 N N . TRP A 1 96 ? -2.951 41.594 9.719 1 96.19 96 TRP A N 1
ATOM 744 C CA . TRP A 1 96 ? -2.174 40.438 10.133 1 96.19 96 TRP A CA 1
ATOM 745 C C . TRP A 1 96 ? -2.516 39.219 9.273 1 96.19 96 TRP A C 1
ATOM 747 O O . TRP A 1 96 ? -3.674 39 8.898 1 96.19 96 TRP A O 1
ATOM 757 N N . ALA A 1 97 ? -1.491 38.438 8.922 1 97.31 97 ALA A N 1
ATOM 758 C CA . ALA A 1 97 ? -1.702 37.188 8.195 1 97.31 97 ALA A CA 1
ATOM 759 C C . ALA A 1 97 ? -0.905 36.062 8.82 1 97.31 97 ALA A C 1
ATOM 761 O O . ALA A 1 97 ? 0.187 36.25 9.352 1 97.31 97 ALA A O 1
ATOM 762 N N . SER A 1 98 ? -1.442 34.875 8.742 1 97.69 98 SER A N 1
ATOM 763 C CA . SER A 1 98 ? -0.813 33.688 9.344 1 97.69 98 SER A CA 1
ATOM 764 C C . SER A 1 98 ? 0.478 33.344 8.617 1 97.69 98 SER A C 1
ATOM 766 O O . SER A 1 98 ? 1.326 32.625 9.164 1 97.69 98 SER A O 1
ATOM 768 N N . CYS A 1 99 ? 0.565 33.688 7.355 1 96.81 99 CYS A N 1
ATOM 769 C CA . CYS A 1 99 ? 1.77 33.5 6.555 1 96.81 99 CYS A CA 1
ATOM 770 C C . CYS A 1 99 ? 1.866 34.562 5.461 1 96.81 99 CYS A C 1
ATOM 772 O O . CYS A 1 99 ? 0.872 35.188 5.129 1 96.81 99 CYS A O 1
ATOM 774 N N . PRO A 1 100 ? 3.072 34.719 4.949 1 94.31 100 PRO A N 1
ATOM 775 C CA . PRO A 1 100 ? 3.209 35.719 3.881 1 94.31 100 PRO A CA 1
ATOM 776 C C . PRO A 1 100 ? 2.58 35.25 2.566 1 94.31 100 PRO A C 1
ATOM 778 O O . PRO A 1 100 ? 2.244 34.094 2.414 1 94.31 100 PRO A O 1
ATOM 781 N N . ASP A 1 101 ? 2.383 36.219 1.748 1 91.5 101 ASP A N 1
ATOM 782 C CA . ASP A 1 101 ? 1.896 35.938 0.398 1 91.5 101 ASP A CA 1
ATOM 783 C C . ASP A 1 101 ? 3.055 35.812 -0.589 1 91.5 101 ASP A C 1
ATOM 785 O O . ASP A 1 101 ? 4.066 36.531 -0.455 1 91.5 101 ASP A O 1
ATOM 789 N N . ALA A 1 102 ? 2.936 34.875 -1.428 1 88.81 102 ALA A N 1
ATOM 790 C CA . ALA A 1 102 ? 3.848 34.75 -2.562 1 88.81 102 ALA A CA 1
ATOM 791 C C . ALA A 1 102 ? 3.152 35.156 -3.865 1 88.81 102 ALA A C 1
ATOM 793 O O . ALA A 1 102 ? 2.582 34.281 -4.547 1 88.81 102 ALA A O 1
ATOM 794 N N . ARG A 1 103 ? 3.23 36.438 -4.227 1 88.06 103 ARG A N 1
ATOM 795 C CA . ARG A 1 103 ? 2.633 36.969 -5.441 1 88.06 103 ARG A CA 1
ATOM 796 C C . ARG A 1 103 ? 1.15 36.625 -5.527 1 88.06 103 ARG A C 1
ATOM 798 O O . ARG A 1 103 ? 0.699 36.031 -6.516 1 88.06 103 ARG A O 1
ATOM 805 N N . GLY A 1 104 ? 0.486 36.812 -4.5 1 86.5 104 GLY A N 1
ATOM 806 C CA . GLY A 1 104 ? -0.961 36.656 -4.516 1 86.5 104 GLY A CA 1
ATOM 807 C C . GLY A 1 104 ? -1.434 35.312 -4.004 1 86.5 104 GLY A C 1
ATOM 808 O O . GLY A 1 104 ? -2.637 35.094 -3.883 1 86.5 104 GLY A O 1
ATOM 809 N N . MET A 1 105 ? -0.55 34.5 -3.746 1 91.56 105 MET A N 1
ATOM 810 C CA . MET A 1 105 ? -0.896 33.188 -3.189 1 91.56 105 MET A CA 1
ATOM 811 C C . MET A 1 105 ? -0.278 33 -1.808 1 91.56 105 MET A C 1
ATOM 813 O O . MET A 1 105 ? 0.879 33.375 -1.587 1 91.56 105 MET A O 1
ATOM 817 N N . ALA A 1 106 ? -1.134 32.531 -0.916 1 94.81 106 ALA A N 1
ATOM 818 C CA . ALA A 1 106 ? -0.591 32.25 0.409 1 94.81 106 ALA A CA 1
ATOM 819 C C . ALA A 1 106 ? 0.591 31.281 0.321 1 94.81 106 ALA A C 1
ATOM 821 O O . ALA A 1 106 ? 0.487 30.219 -0.288 1 94.81 106 ALA A O 1
ATOM 822 N N . GLN A 1 107 ? 1.66 31.578 0.872 1 95.88 107 GLN A N 1
ATOM 823 C CA . GLN A 1 107 ? 2.873 30.781 0.796 1 95.88 107 GLN A CA 1
ATOM 824 C C . GLN A 1 107 ? 2.639 29.375 1.356 1 95.88 107 GLN A C 1
ATOM 826 O O . GLN A 1 107 ? 3.139 28.391 0.81 1 95.88 107 GLN A O 1
ATOM 831 N N . ASN A 1 108 ? 1.91 29.297 2.387 1 96.81 108 ASN A N 1
ATOM 832 C CA . ASN A 1 108 ? 1.667 28.016 3.018 1 96.81 108 ASN A CA 1
ATOM 833 C C . ASN A 1 108 ? 0.825 27.094 2.127 1 96.81 108 ASN A C 1
ATOM 835 O O . ASN A 1 108 ? 0.826 25.875 2.301 1 96.81 108 ASN A O 1
ATOM 839 N N . ASN A 1 109 ? 0.061 27.672 1.229 1 97.12 109 ASN A N 1
ATOM 840 C CA . ASN A 1 109 ? -0.625 26.828 0.248 1 97.12 109 ASN A CA 1
ATOM 841 C C . ASN A 1 109 ? 0.363 26.109 -0.66 1 97.12 109 ASN A C 1
ATOM 843 O O . ASN A 1 109 ? 0.189 24.922 -0.951 1 97.12 109 ASN A O 1
ATOM 847 N N . LEU A 1 110 ? 1.371 26.797 -1.04 1 96.56 110 LEU A N 1
ATOM 848 C CA . LEU A 1 110 ? 2.422 26.219 -1.87 1 96.56 110 LEU A CA 1
ATOM 849 C C . LEU A 1 110 ? 3.217 25.172 -1.09 1 96.56 110 LEU A C 1
ATOM 851 O O . LEU A 1 110 ? 3.477 24.078 -1.595 1 96.56 110 LEU A O 1
ATOM 855 N N . LEU A 1 111 ? 3.492 25.531 0.096 1 97.75 111 LEU A N 1
ATOM 856 C CA . LEU A 1 111 ? 4.34 24.672 0.916 1 97.75 111 LEU A CA 1
ATOM 857 C C . LEU A 1 111 ? 3.611 23.375 1.291 1 97.75 111 LEU A C 1
ATOM 859 O O . LEU A 1 111 ? 4.199 22.297 1.261 1 97.75 111 LEU A O 1
ATOM 863 N N . VAL A 1 112 ? 2.377 23.516 1.619 1 98.19 112 VAL A N 1
ATOM 864 C CA . VAL A 1 112 ? 1.572 22.359 1.966 1 98.19 112 VAL A CA 1
ATOM 865 C C . VAL A 1 112 ? 1.465 21.422 0.761 1 98.19 112 VAL A C 1
ATOM 867 O O . VAL A 1 112 ? 1.584 20.203 0.898 1 98.19 112 VAL A O 1
ATOM 870 N N . SER A 1 113 ? 1.248 21.953 -0.37 1 98.19 113 SER A N 1
ATOM 871 C CA . SER A 1 113 ? 1.146 21.172 -1.593 1 98.19 113 SER A CA 1
ATOM 872 C C . SER A 1 113 ? 2.467 20.469 -1.917 1 98.19 113 SER A C 1
ATOM 874 O O . SER A 1 113 ? 2.486 19.297 -2.256 1 98.19 113 SER A O 1
ATOM 876 N N . ALA A 1 114 ? 3.523 21.234 -1.769 1 98.31 114 ALA A N 1
ATOM 877 C CA . ALA A 1 114 ? 4.848 20.672 -2.021 1 98.31 114 ALA A CA 1
ATOM 878 C C . ALA A 1 114 ? 5.156 19.531 -1.056 1 98.31 114 ALA A C 1
ATOM 880 O O . ALA A 1 114 ? 5.617 18.469 -1.471 1 98.31 114 ALA A O 1
ATOM 881 N N . ALA A 1 115 ? 4.895 19.812 0.188 1 98.19 115 ALA A N 1
ATOM 882 C CA . ALA A 1 115 ? 5.141 18.781 1.194 1 98.19 115 ALA A CA 1
ATOM 883 C C . ALA A 1 115 ? 4.359 17.5 0.88 1 98.19 115 ALA A C 1
ATOM 885 O O . ALA A 1 115 ? 4.867 16.391 1.062 1 98.19 115 ALA A O 1
ATOM 886 N N . THR A 1 116 ? 3.176 17.656 0.433 1 98.19 116 THR A N 1
ATOM 887 C CA . THR A 1 116 ? 2.314 16.516 0.123 1 98.19 116 THR A CA 1
ATOM 888 C C . THR A 1 116 ? 2.912 15.68 -1.002 1 98.19 116 THR A C 1
ATOM 890 O O . THR A 1 116 ? 3.117 14.477 -0.843 1 98.19 116 THR A O 1
ATOM 893 N N . LEU A 1 117 ? 3.262 16.266 -2.076 1 98.25 117 LEU A N 1
ATOM 894 C CA . LEU A 1 117 ? 3.789 15.531 -3.219 1 98.25 117 LEU A CA 1
ATOM 895 C C . LEU A 1 117 ? 5.191 15.008 -2.926 1 98.25 117 LEU A C 1
ATOM 897 O O . LEU A 1 117 ? 5.504 13.859 -3.223 1 98.25 117 LEU A O 1
ATOM 901 N N . PHE A 1 118 ? 6.051 15.828 -2.287 1 98.31 118 PHE A N 1
ATOM 902 C CA . PHE A 1 118 ? 7.469 15.516 -2.166 1 98.31 118 PHE A CA 1
ATOM 903 C C . PHE A 1 118 ? 7.703 14.461 -1.088 1 98.31 118 PHE A C 1
ATOM 905 O O . PHE A 1 118 ? 8.742 13.797 -1.079 1 98.31 118 PHE A O 1
ATOM 912 N N . SER A 1 119 ? 6.77 14.352 -0.172 1 96.5 119 SER A N 1
ATOM 913 C CA . SER A 1 119 ? 6.898 13.312 0.845 1 96.5 119 SER A CA 1
ATOM 914 C C . SER A 1 119 ? 6.352 11.984 0.347 1 96.5 119 SER A C 1
ATOM 916 O O . SER A 1 119 ? 6.527 10.953 1 1 96.5 119 SER A O 1
ATOM 918 N N . GLY A 1 120 ? 5.676 11.984 -0.723 1 95.5 120 GLY A N 1
ATOM 919 C CA . GLY A 1 120 ? 5.078 10.773 -1.259 1 95.5 120 GLY A CA 1
ATOM 920 C C . GLY A 1 120 ? 3.65 10.555 -0.797 1 95.5 120 GLY A C 1
ATOM 921 O O . GLY A 1 120 ? 3.01 9.57 -1.181 1 95.5 120 GLY A O 1
ATOM 922 N N . THR A 1 121 ? 3.119 11.461 -0.029 1 95.19 121 THR A N 1
ATOM 923 C CA . THR A 1 121 ? 1.742 11.352 0.442 1 95.19 121 THR A CA 1
ATOM 924 C C . THR A 1 121 ? 0.769 11.883 -0.609 1 95.19 121 THR A C 1
ATOM 926 O O . THR A 1 121 ? 1.186 12.453 -1.618 1 95.19 121 THR A O 1
ATOM 929 N N . THR A 1 122 ? -0.519 11.586 -0.427 1 94.69 122 THR A N 1
ATOM 930 C CA . THR A 1 122 ? -1.547 12.047 -1.355 1 94.69 122 THR A CA 1
ATOM 931 C C . THR A 1 122 ? -2.396 13.148 -0.724 1 94.69 122 THR A C 1
ATOM 933 O O . THR A 1 122 ? -2.396 13.312 0.497 1 94.69 122 THR A O 1
ATOM 936 N N . PHE A 1 123 ? -3.041 13.891 -1.596 1 95.75 123 PHE A N 1
ATOM 937 C CA . PHE A 1 123 ? -3.951 14.93 -1.122 1 95.75 123 PHE A CA 1
ATOM 938 C C . PHE A 1 123 ? -5.008 14.336 -0.196 1 95.75 123 PHE A C 1
ATOM 940 O O . PHE A 1 123 ? -5.309 14.906 0.853 1 95.75 123 PHE A O 1
ATOM 947 N N . THR A 1 124 ? -5.531 13.195 -0.553 1 92.56 124 THR A N 1
ATOM 948 C CA . THR A 1 124 ? -6.613 12.57 0.203 1 92.56 124 THR A CA 1
ATOM 949 C C . THR A 1 124 ? -6.152 12.219 1.615 1 92.56 124 THR A C 1
ATOM 951 O O . THR A 1 124 ? -6.871 12.469 2.586 1 92.56 124 THR A O 1
ATOM 954 N N . GLU A 1 125 ? -5.039 11.695 1.732 1 93.19 125 GLU A N 1
ATOM 955 C CA . GLU A 1 125 ? -4.508 11.305 3.035 1 93.19 125 GLU A CA 1
ATOM 956 C C . GLU A 1 125 ? -4.316 12.516 3.941 1 93.19 125 GLU A C 1
ATOM 958 O O . GLU A 1 125 ? -4.727 12.5 5.102 1 93.19 125 GLU A O 1
ATOM 963 N N . VAL A 1 126 ? -3.725 13.508 3.377 1 96.62 126 VAL A N 1
ATOM 964 C CA . VAL A 1 126 ? -3.445 14.711 4.152 1 96.62 126 VAL A CA 1
ATOM 965 C C . VAL A 1 126 ? -4.758 15.398 4.527 1 96.62 126 VAL A C 1
ATOM 967 O O . VAL A 1 126 ? -4.926 15.852 5.664 1 96.62 126 VAL A O 1
ATOM 970 N N . HIS A 1 127 ? -5.617 15.445 3.576 1 95.62 127 HIS A N 1
ATOM 971 C CA . HIS A 1 127 ? -6.891 16.125 3.805 1 95.62 127 HIS A CA 1
ATOM 972 C C . HIS A 1 127 ? -7.715 15.398 4.863 1 95.62 127 HIS A C 1
ATOM 974 O O . HIS A 1 127 ? -8.383 16.031 5.684 1 95.62 127 HIS A O 1
ATOM 980 N N . GLU A 1 128 ? -7.762 14.109 4.824 1 94.38 128 GLU A N 1
ATOM 981 C CA . GLU A 1 128 ? -8.492 13.352 5.836 1 94.38 128 GLU A CA 1
ATOM 982 C C . GLU A 1 128 ? -7.891 13.555 7.223 1 94.38 128 GLU A C 1
ATOM 984 O O . GLU A 1 128 ? -8.617 13.75 8.195 1 94.38 128 GLU A O 1
ATOM 989 N N . TRP A 1 129 ? -6.609 13.484 7.281 1 96.88 129 TRP A N 1
ATOM 990 C CA . TRP A 1 129 ? -5.902 13.75 8.531 1 96.88 129 TRP A CA 1
ATOM 991 C C . TRP A 1 129 ? -6.234 15.141 9.055 1 96.88 129 TRP A C 1
ATOM 993 O O . TRP A 1 129 ? -6.582 15.297 10.227 1 96.88 129 TRP A O 1
ATOM 1003 N N . ALA A 1 130 ? -6.184 16.125 8.188 1 97.38 130 ALA A N 1
ATOM 1004 C CA . ALA A 1 130 ? -6.441 17.516 8.547 1 97.38 130 ALA A CA 1
ATOM 1005 C C . ALA A 1 130 ? -7.902 17.719 8.945 1 97.38 130 ALA A C 1
ATOM 1007 O O . ALA A 1 130 ? -8.203 18.516 9.836 1 97.38 130 ALA A O 1
ATOM 1008 N N . SER A 1 131 ? -8.742 16.969 8.344 1 95.81 131 SER A N 1
ATOM 1009 C CA . SER A 1 131 ? -10.172 17.125 8.617 1 95.81 131 SER A CA 1
ATOM 1010 C C . SER A 1 131 ? -10.516 16.672 10.031 1 95.81 131 SER A C 1
ATOM 1012 O O . SER A 1 131 ? -11.367 17.266 10.688 1 95.81 131 SER A O 1
ATOM 1014 N N . ILE A 1 132 ? -9.883 15.68 10.477 1 96.19 132 ILE A N 1
ATOM 1015 C CA . ILE A 1 132 ? -10.125 15.203 11.828 1 96.19 132 ILE A CA 1
ATOM 1016 C C . ILE A 1 132 ? -9.68 16.266 12.836 1 96.19 132 ILE A C 1
ATOM 1018 O O . ILE A 1 132 ? -10.336 16.469 13.867 1 96.19 132 ILE A O 1
ATOM 1022 N N . LEU A 1 133 ? -8.656 17.016 12.5 1 96 133 LEU A N 1
ATOM 1023 C CA . LEU A 1 133 ? -8.125 18.078 13.344 1 96 133 LEU A CA 1
ATOM 1024 C C . LEU A 1 133 ? -8.906 19.375 13.125 1 96 133 LEU A C 1
ATOM 1026 O O . LEU A 1 133 ? -8.773 20.312 13.914 1 96 133 LEU A O 1
ATOM 1030 N N . ASN A 1 134 ? -9.633 19.391 12.117 1 96.62 134 ASN A N 1
ATOM 1031 C CA . ASN A 1 134 ? -10.242 20.609 11.602 1 96.62 134 ASN A CA 1
ATOM 1032 C C . ASN A 1 134 ? -9.18 21.656 11.273 1 96.62 134 ASN A C 1
ATOM 1034 O O . ASN A 1 134 ? -9.328 22.828 11.633 1 96.62 134 ASN A O 1
ATOM 1038 N N . LEU A 1 135 ? -8.062 21.156 10.812 1 97.88 135 LEU A N 1
ATOM 1039 C CA . LEU A 1 135 ? -6.996 22 10.297 1 97.88 135 LEU A CA 1
ATOM 1040 C C . LEU A 1 135 ? -7.34 22.516 8.898 1 97.88 135 LEU A C 1
ATOM 1042 O O . LEU A 1 135 ? -7.609 21.719 7.992 1 97.88 135 LEU A O 1
ATOM 1046 N N . GLN A 1 136 ? -7.312 23.766 8.742 1 97.94 136 GLN A N 1
ATOM 1047 C CA . GLN A 1 136 ? -7.723 24.359 7.477 1 97.94 136 GLN A CA 1
ATOM 1048 C C . GLN A 1 136 ? -6.598 24.297 6.445 1 97.94 136 GLN A C 1
ATOM 1050 O O . GLN A 1 136 ? -5.508 24.812 6.676 1 97.94 136 GLN A O 1
ATOM 1055 N N . LEU A 1 137 ? -6.914 23.609 5.363 1 97.56 137 LEU A N 1
ATOM 1056 C CA . LEU A 1 137 ? -5.996 23.5 4.238 1 97.56 137 LEU A CA 1
ATOM 1057 C C . LEU A 1 137 ? -6.684 23.875 2.934 1 97.56 137 LEU A C 1
ATOM 1059 O O . LEU A 1 137 ? -7.875 24.203 2.926 1 97.56 137 LEU A O 1
ATOM 1063 N N . LEU A 1 138 ? -5.941 23.938 1.927 1 96.75 138 LEU A N 1
ATOM 1064 C CA . LEU A 1 138 ? -6.492 24.297 0.622 1 96.75 138 LEU A CA 1
ATOM 1065 C C . LEU A 1 138 ? -7.41 23.188 0.11 1 96.75 138 LEU A C 1
ATOM 1067 O O . LEU A 1 138 ? -7.309 22.031 0.54 1 96.75 138 LEU A O 1
ATOM 1071 N N . LYS A 1 139 ? -8.219 23.562 -0.812 1 95.81 139 LYS A N 1
ATOM 1072 C CA . LYS A 1 139 ? -9.172 22.625 -1.397 1 95.81 139 LYS A CA 1
ATOM 1073 C C . LYS A 1 139 ? -8.508 21.766 -2.469 1 95.81 139 LYS A C 1
ATOM 1075 O O . LYS A 1 139 ? -7.402 22.062 -2.918 1 95.81 139 LYS A O 1
ATOM 1080 N N . LYS A 1 140 ? -9.211 20.75 -2.852 1 94.94 140 LYS A N 1
ATOM 1081 C CA . LYS A 1 140 ? -8.711 19.75 -3.787 1 94.94 140 LYS A CA 1
ATOM 1082 C C . LYS A 1 140 ? -8.344 20.375 -5.125 1 94.94 140 LYS A C 1
ATOM 1084 O O . LYS A 1 140 ? -7.258 20.141 -5.656 1 94.94 140 LYS A O 1
ATOM 1089 N N . SER A 1 141 ? -9.227 21.188 -5.668 1 94.81 141 SER A N 1
ATOM 1090 C CA . SER A 1 141 ? -8.992 21.812 -6.969 1 94.81 141 SER A CA 1
ATOM 1091 C C . SER A 1 141 ? -7.762 22.703 -6.941 1 94.81 141 SER A C 1
ATOM 1093 O O . SER A 1 141 ? -6.965 22.719 -7.883 1 94.81 141 SER A O 1
ATOM 1095 N N . GLN A 1 142 ? -7.621 23.422 -5.859 1 95.5 142 GLN A N 1
ATOM 1096 C CA . GLN A 1 142 ? -6.457 24.297 -5.711 1 95.5 142 GLN A CA 1
ATOM 1097 C C . GLN A 1 142 ? -5.172 23.484 -5.625 1 95.5 142 GLN A C 1
ATOM 1099 O O . GLN A 1 142 ? -4.16 23.844 -6.227 1 95.5 142 GLN A O 1
ATOM 1104 N N . TYR A 1 143 ? -5.246 22.438 -4.945 1 96.94 143 TYR A N 1
ATOM 1105 C CA . TYR A 1 143 ? -4.078 21.578 -4.809 1 96.94 143 TYR A CA 1
ATOM 1106 C C . TYR A 1 143 ? -3.607 21.062 -6.168 1 96.94 143 TYR A C 1
ATOM 1108 O O . TYR A 1 143 ? -2.418 21.141 -6.484 1 96.94 143 TYR A O 1
ATOM 1116 N N . TYR A 1 144 ? -4.492 20.547 -6.91 1 95.75 144 TYR A N 1
ATOM 1117 C CA . TYR A 1 144 ? -4.098 19.938 -8.172 1 95.75 144 TYR A CA 1
ATOM 1118 C C . TYR A 1 144 ? -3.664 20.984 -9.18 1 95.75 144 TYR A C 1
ATOM 1120 O O . TYR A 1 144 ? -2.822 20.719 -10.047 1 95.75 144 TYR A O 1
ATOM 1128 N N . SER A 1 145 ? -4.207 22.141 -9.055 1 94.94 145 SER A N 1
ATOM 1129 C CA . SER A 1 145 ? -3.701 23.25 -9.867 1 94.94 145 SER A CA 1
ATOM 1130 C C . SER A 1 145 ? -2.252 23.562 -9.516 1 94.94 145 SER A C 1
ATOM 1132 O O . SER A 1 145 ? -1.411 23.719 -10.406 1 94.94 145 SER A O 1
ATOM 1134 N N . ILE A 1 146 ? -1.973 23.672 -8.242 1 96 146 ILE A N 1
ATOM 1135 C CA . ILE A 1 146 ? -0.615 23.953 -7.781 1 96 146 ILE A CA 1
ATOM 1136 C C . ILE A 1 146 ? 0.314 22.812 -8.203 1 96 146 ILE A C 1
ATOM 1138 O O . ILE A 1 146 ? 1.438 23.062 -8.648 1 96 146 ILE A O 1
ATOM 1142 N N . GLN A 1 147 ? -0.119 21.625 -8.086 1 96.31 147 GLN A N 1
ATOM 1143 C CA . GLN A 1 147 ? 0.676 20.469 -8.453 1 96.31 147 GLN A CA 1
ATOM 1144 C C . GLN A 1 147 ? 1.082 20.531 -9.922 1 96.31 147 GLN A C 1
ATOM 1146 O O . GLN A 1 147 ? 2.252 20.328 -10.258 1 96.31 147 GLN A O 1
ATOM 1151 N N . SER A 1 148 ? 0.13 20.766 -10.805 1 93.38 148 SER A N 1
ATOM 1152 C CA . SER A 1 148 ? 0.355 20.766 -12.242 1 93.38 148 SER A CA 1
ATOM 1153 C C . SER A 1 148 ? 1.219 21.938 -12.68 1 93.38 148 SER A C 1
ATOM 1155 O O . SER A 1 148 ? 2.102 21.797 -13.523 1 93.38 148 SER A O 1
ATOM 1157 N N . ASP A 1 149 ? 0.978 23.031 -12 1 92 149 ASP A N 1
ATOM 1158 C CA . ASP A 1 149 ? 1.58 24.266 -12.484 1 92 149 ASP A CA 1
ATOM 1159 C C . ASP A 1 149 ? 2.967 24.484 -11.875 1 92 149 ASP A C 1
ATOM 1161 O O . ASP A 1 149 ? 3.828 25.109 -12.492 1 92 149 ASP A O 1
ATOM 1165 N N . TYR A 1 150 ? 3.162 23.969 -10.703 1 94.62 150 TYR A N 1
ATOM 1166 C CA . TYR A 1 150 ? 4.398 24.328 -10.016 1 94.62 150 TYR A CA 1
ATOM 1167 C C . TYR A 1 150 ? 5.184 23.094 -9.625 1 94.62 150 TYR A C 1
ATOM 1169 O O . TYR A 1 150 ? 6.383 22.984 -9.898 1 94.62 150 TYR A O 1
ATOM 1177 N N . LEU A 1 151 ? 4.609 22.125 -9.031 1 97.25 151 LEU A N 1
ATOM 1178 C CA . LEU A 1 151 ? 5.328 21.016 -8.406 1 97.25 151 LEU A CA 1
ATOM 1179 C C . LEU A 1 151 ? 5.883 20.062 -9.461 1 97.25 151 LEU A C 1
ATOM 1181 O O . LEU A 1 151 ? 7.07 19.719 -9.438 1 97.25 151 LEU A O 1
ATOM 1185 N N . ILE A 1 152 ? 5.047 19.594 -10.406 1 95.81 152 ILE A N 1
ATOM 1186 C CA . ILE A 1 152 ? 5.441 18.609 -11.414 1 95.81 152 ILE A CA 1
ATOM 1187 C C . ILE A 1 152 ? 6.559 19.172 -12.281 1 95.81 152 ILE A C 1
ATOM 1189 O O . ILE A 1 152 ? 7.59 18.531 -12.484 1 95.81 152 ILE A O 1
ATOM 1193 N N . PRO A 1 153 ? 6.426 20.375 -12.727 1 94.19 153 PRO A N 1
ATOM 1194 C CA . PRO A 1 153 ? 7.523 20.938 -13.516 1 94.19 153 PRO A CA 1
ATOM 1195 C C . PRO A 1 153 ? 8.836 21.016 -12.734 1 94.19 153 PRO A C 1
ATOM 1197 O O . PRO A 1 153 ? 9.906 20.766 -13.289 1 94.19 153 PRO A O 1
ATOM 1200 N N . VAL A 1 154 ? 8.766 21.375 -11.5 1 95.94 154 VAL A N 1
ATOM 1201 C CA . VAL A 1 154 ? 9.961 21.5 -10.672 1 95.94 154 VAL A CA 1
ATOM 1202 C C . VAL A 1 154 ? 10.609 20.125 -10.508 1 95.94 154 VAL A C 1
ATOM 1204 O O . VAL A 1 154 ? 11.836 20 -10.594 1 95.94 154 VAL A O 1
ATOM 1207 N N . VAL A 1 155 ? 9.828 19.109 -10.281 1 97.12 155 VAL A N 1
ATOM 1208 C CA . VAL A 1 155 ? 10.352 17.75 -10.148 1 97.12 155 VAL A CA 1
ATOM 1209 C C . VAL A 1 155 ? 11.039 17.328 -11.445 1 97.12 155 VAL A C 1
ATOM 1211 O O . VAL A 1 155 ? 12.141 16.781 -11.422 1 97.12 155 VAL A O 1
ATOM 1214 N N . HIS A 1 156 ? 10.383 17.625 -12.555 1 94.75 156 HIS A N 1
ATOM 1215 C CA . HIS A 1 156 ? 10.961 17.297 -13.852 1 94.75 156 HIS A CA 1
ATOM 1216 C C . HIS A 1 156 ? 12.305 18 -14.047 1 94.75 156 HIS A C 1
ATOM 1218 O O . HIS A 1 156 ? 13.266 17.375 -14.523 1 94.75 156 HIS A O 1
ATOM 1224 N N . PHE A 1 157 ? 12.289 19.172 -13.688 1 94.5 157 PHE A N 1
ATOM 1225 C CA . PHE A 1 157 ? 13.508 19.953 -13.836 1 94.5 157 PHE A CA 1
ATOM 1226 C C . PHE A 1 157 ? 14.625 19.391 -12.969 1 94.5 157 PHE A C 1
ATOM 1228 O O . PHE A 1 157 ? 15.75 19.203 -13.445 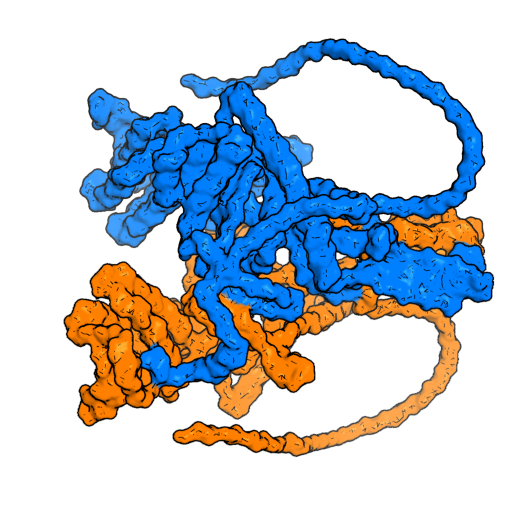1 94.5 157 PHE A O 1
ATOM 1235 N N . ALA A 1 158 ? 14.367 19.203 -11.727 1 96 158 ALA A N 1
ATOM 1236 C CA . ALA A 1 158 ? 15.367 18.672 -10.805 1 96 158 ALA A CA 1
ATOM 1237 C C . ALA A 1 158 ? 15.875 17.312 -11.266 1 96 158 ALA A C 1
ATOM 1239 O O . ALA A 1 158 ? 17.078 17.031 -11.172 1 96 158 ALA A O 1
ATOM 1240 N N . TYR A 1 159 ? 14.992 16.5 -11.742 1 96.25 159 TYR A N 1
ATOM 1241 C CA . TYR A 1 159 ? 15.367 15.188 -12.242 1 96.25 159 TYR A CA 1
ATOM 1242 C C . TYR A 1 159 ? 16.281 15.312 -13.461 1 96.25 159 TYR A C 1
ATOM 1244 O O . TYR A 1 159 ? 17.297 14.625 -13.555 1 96.25 159 TYR A O 1
ATOM 1252 N N . LYS A 1 160 ? 15.836 16.094 -14.383 1 94.56 160 LYS A N 1
ATOM 1253 C CA . LYS A 1 160 ? 16.625 16.281 -15.602 1 94.56 160 LYS A CA 1
ATOM 1254 C C . LYS A 1 160 ? 18.047 16.75 -15.281 1 94.56 160 LYS A C 1
ATOM 1256 O O . LYS A 1 160 ? 19.016 16.234 -15.844 1 94.56 160 LYS A O 1
ATOM 1261 N N . ASP A 1 161 ? 18.094 17.672 -14.406 1 95 161 ASP A N 1
ATOM 1262 C CA . ASP A 1 161 ? 19.391 18.188 -13.984 1 95 161 ASP A CA 1
ATOM 1263 C C . ASP A 1 161 ? 20.234 17.078 -13.359 1 95 161 ASP A C 1
ATOM 1265 O O . ASP A 1 161 ? 21.422 16.922 -13.695 1 95 161 ASP A O 1
ATOM 1269 N N . HIS A 1 162 ? 19.641 16.375 -12.469 1 96.25 162 HIS A N 1
ATOM 1270 C CA . HIS A 1 162 ? 20.328 15.266 -11.812 1 96.25 162 HIS A CA 1
ATOM 1271 C C . HIS A 1 162 ? 20.75 14.203 -12.82 1 96.25 162 HIS A C 1
ATOM 1273 O O . HIS A 1 162 ? 21.891 13.719 -12.773 1 96.25 162 HIS A O 1
ATOM 1279 N N . HIS A 1 163 ? 19.875 13.891 -13.766 1 96.31 163 HIS A N 1
ATOM 1280 C CA . HIS A 1 163 ? 20.125 12.898 -14.805 1 96.31 163 HIS A CA 1
ATOM 1281 C C . HIS A 1 163 ? 21.281 13.312 -15.711 1 96.31 163 HIS A C 1
ATOM 1283 O O . HIS A 1 163 ? 22.172 12.523 -15.984 1 96.31 163 HIS A O 1
ATOM 1289 N N . GLU A 1 164 ? 21.25 14.516 -16.109 1 95.81 164 GLU A N 1
ATOM 1290 C CA . GLU A 1 164 ? 22.297 15.023 -17 1 95.81 164 GLU A CA 1
ATOM 1291 C C . GLU A 1 164 ? 23.672 15 -16.312 1 95.81 164 GLU A C 1
ATOM 1293 O O . GLU A 1 164 ? 24.672 14.656 -16.938 1 95.81 164 GLU A O 1
ATOM 1298 N N . ASN A 1 165 ? 23.641 15.336 -15.109 1 96.62 165 ASN A N 1
ATOM 1299 C CA . ASN A 1 165 ? 24.891 15.289 -14.352 1 96.62 165 ASN A CA 1
ATOM 1300 C C . ASN A 1 165 ? 25.422 13.859 -14.234 1 96.62 165 ASN A C 1
ATOM 1302 O O . ASN A 1 165 ? 26.625 13.625 -14.336 1 96.62 165 ASN A O 1
ATOM 1306 N N . LEU A 1 166 ? 24.562 12.969 -14.008 1 96.75 166 LEU A N 1
ATOM 1307 C CA . LEU A 1 166 ? 24.938 11.562 -13.898 1 96.75 166 LEU A CA 1
ATOM 1308 C C . LEU A 1 166 ? 25.484 11.039 -15.219 1 96.75 166 LEU A C 1
ATOM 1310 O O . LEU A 1 166 ? 26.5 10.336 -15.242 1 96.75 166 LEU A O 1
ATOM 1314 N N . ILE A 1 167 ? 24.844 11.414 -16.297 1 96.88 167 ILE A N 1
ATOM 1315 C CA . ILE A 1 167 ? 25.266 10.969 -17.625 1 96.88 167 ILE A CA 1
ATOM 1316 C C . ILE A 1 167 ? 26.656 11.523 -17.938 1 96.88 167 ILE A C 1
ATOM 1318 O O . ILE A 1 167 ? 27.531 10.797 -18.438 1 96.88 167 ILE A O 1
ATOM 1322 N N . ARG A 1 168 ? 26.875 12.742 -17.578 1 96.62 168 ARG A N 1
ATOM 1323 C CA . ARG A 1 168 ? 28.188 13.352 -17.797 1 96.62 168 ARG A CA 1
ATOM 1324 C C . ARG A 1 168 ? 29.266 12.625 -16.984 1 96.62 168 ARG A C 1
ATOM 1326 O O . ARG A 1 168 ? 30.359 12.383 -17.5 1 96.62 168 ARG A O 1
ATOM 1333 N N . ARG A 1 169 ? 28.922 12.289 -15.852 1 96.56 169 ARG A N 1
ATOM 1334 C CA . ARG A 1 169 ? 29.859 11.555 -15 1 96.56 169 ARG A CA 1
ATOM 1335 C C . ARG A 1 169 ? 30.172 10.188 -15.594 1 96.56 169 ARG A C 1
ATOM 1337 O O . ARG A 1 169 ? 31.328 9.75 -15.578 1 96.56 169 ARG A O 1
ATOM 1344 N N . LEU A 1 170 ? 29.25 9.508 -16.141 1 96.56 170 LEU A N 1
ATOM 1345 C CA . LEU A 1 170 ? 29.438 8.188 -16.734 1 96.56 170 LEU A CA 1
ATOM 1346 C C . LEU A 1 170 ? 30.328 8.258 -17.953 1 96.56 170 LEU A C 1
ATOM 1348 O O . LEU A 1 170 ? 31.203 7.402 -18.141 1 96.56 170 LEU A O 1
ATOM 1352 N N . ILE A 1 171 ? 30.109 9.281 -18.703 1 95.62 171 ILE A N 1
ATOM 1353 C CA . ILE A 1 171 ? 30.922 9.461 -19.906 1 95.62 171 ILE A CA 1
ATOM 1354 C C . ILE A 1 171 ? 32.375 9.727 -19.516 1 95.62 171 ILE A C 1
ATOM 1356 O O . ILE A 1 171 ? 33.281 9.164 -20.109 1 95.62 171 ILE A O 1
ATOM 1360 N N . ARG A 1 172 ? 32.562 10.43 -18.469 1 95.81 172 ARG A N 1
ATOM 1361 C CA . ARG A 1 172 ? 33.906 10.719 -17.984 1 95.81 172 ARG A CA 1
ATOM 1362 C C . ARG A 1 172 ? 34.562 9.469 -17.422 1 95.81 172 ARG A C 1
ATOM 1364 O O . ARG A 1 172 ? 35.719 9.203 -17.688 1 95.81 172 ARG A O 1
ATOM 1371 N N . GLN A 1 173 ? 33.844 8.742 -16.688 1 94.94 173 GLN A N 1
ATOM 1372 C CA . GLN A 1 173 ? 34.344 7.5 -16.125 1 94.94 173 GLN A CA 1
ATOM 1373 C C . GLN A 1 173 ? 34.781 6.52 -17.203 1 94.94 173 GLN A C 1
ATOM 1375 O O . GLN A 1 173 ? 35.812 5.871 -17.094 1 94.94 173 GLN A O 1
ATOM 1380 N N . LYS A 1 174 ? 34 6.484 -18.172 1 94.44 174 LYS A N 1
ATOM 1381 C CA . LYS A 1 174 ? 34.344 5.605 -19.297 1 94.44 174 LYS A CA 1
ATOM 1382 C C . LYS A 1 174 ? 35.594 6.062 -20 1 94.44 174 LYS A C 1
ATOM 1384 O O . LYS A 1 174 ? 36.438 5.238 -20.391 1 94.44 174 LYS A O 1
ATOM 1389 N N . ALA A 1 175 ? 35.719 7.316 -20.156 1 95 175 ALA A N 1
ATOM 1390 C CA . ALA A 1 175 ? 36.906 7.883 -20.766 1 95 175 ALA A CA 1
ATOM 1391 C C . ALA A 1 175 ? 38.156 7.578 -19.938 1 95 175 ALA A C 1
ATOM 1393 O O . ALA A 1 175 ? 39.25 7.418 -20.484 1 95 175 ALA A O 1
ATOM 1394 N N . GLU A 1 176 ? 37.969 7.391 -18.688 1 94.94 176 GLU A N 1
ATOM 1395 C CA . GLU A 1 176 ? 39.062 7.086 -17.766 1 94.94 176 GLU A CA 1
ATOM 1396 C C . GLU A 1 176 ? 39.344 5.586 -17.703 1 94.94 176 GLU A C 1
ATOM 1398 O O . GLU A 1 176 ? 40.25 5.137 -16.984 1 94.94 176 GLU A O 1
ATOM 1403 N N . GLY A 1 177 ? 38.531 4.848 -18.344 1 92.75 177 GLY A N 1
ATOM 1404 C CA . GLY A 1 177 ? 38.812 3.428 -18.469 1 92.75 177 GLY A CA 1
ATOM 1405 C C . GLY A 1 177 ? 37.938 2.568 -17.547 1 92.75 177 GLY A C 1
ATOM 1406 O O . GLY A 1 177 ? 38.156 1.354 -17.469 1 92.75 177 GLY A O 1
ATOM 1407 N N . GLU A 1 178 ? 37.031 3.188 -16.922 1 94.31 178 GLU A N 1
ATOM 1408 C CA . GLU A 1 178 ? 36.156 2.428 -16.016 1 94.31 178 GLU A CA 1
ATOM 1409 C C . GLU A 1 178 ? 35.031 1.769 -16.781 1 94.31 178 GLU A C 1
ATOM 1411 O O . GLU A 1 178 ? 34.469 2.346 -17.734 1 94.31 178 GLU A O 1
ATOM 1416 N N . SER A 1 179 ? 34.656 0.585 -16.328 1 94.75 179 SER A N 1
ATOM 1417 C CA . SER A 1 179 ? 33.562 -0.141 -16.953 1 94.75 179 SER A CA 1
ATOM 1418 C C . SER A 1 179 ? 32.188 0.344 -16.438 1 94.75 179 SER A C 1
ATOM 1420 O O . SER A 1 179 ? 32.031 0.624 -15.25 1 94.75 179 SER A O 1
ATOM 1422 N N . ILE A 1 180 ? 31.266 0.484 -17.375 1 96.56 180 ILE A N 1
ATOM 1423 C CA . ILE A 1 180 ? 29.906 0.875 -17 1 96.56 180 ILE A CA 1
ATOM 1424 C C . ILE A 1 180 ? 29.016 -0.356 -16.969 1 96.56 180 ILE A C 1
ATOM 1426 O O . ILE A 1 180 ? 28.703 -0.932 -18.016 1 96.56 180 ILE A O 1
ATOM 1430 N N . GLU A 1 181 ? 28.578 -0.712 -15.805 1 96.75 181 GLU A N 1
ATOM 1431 C CA . GLU A 1 181 ? 27.734 -1.885 -15.609 1 96.75 181 GLU A CA 1
ATOM 1432 C C . GLU A 1 181 ? 26.375 -1.493 -15.047 1 96.75 181 GLU A C 1
ATOM 1434 O O . GLU A 1 181 ? 26.281 -0.743 -14.07 1 96.75 181 GLU A O 1
ATOM 1439 N N . LEU A 1 182 ? 25.359 -2.039 -15.703 1 96.75 182 LEU A N 1
ATOM 1440 C CA . LEU A 1 182 ? 24 -1.67 -15.305 1 96.75 182 LEU A CA 1
ATOM 1441 C C . LEU A 1 182 ? 23.188 -2.904 -14.93 1 96.75 182 LEU A C 1
ATOM 1443 O O . LEU A 1 182 ? 23.547 -4.027 -15.297 1 96.75 182 LEU A O 1
ATOM 1447 N N . CYS A 1 183 ? 22.234 -2.715 -14.109 1 96.19 183 CYS A N 1
ATOM 1448 C CA . CYS A 1 183 ? 21.156 -3.676 -13.875 1 96.19 183 CYS A CA 1
ATOM 1449 C C . CYS A 1 183 ? 19.812 -3.109 -14.305 1 96.19 183 CYS A C 1
ATOM 1451 O O . CYS A 1 183 ? 19.578 -1.903 -14.211 1 96.19 183 CYS A O 1
ATOM 1453 N N . GLY A 1 184 ? 18.906 -3.955 -14.867 1 94.69 184 GLY A N 1
ATOM 1454 C CA . GLY A 1 184 ? 17.594 -3.523 -15.32 1 94.69 184 GLY A CA 1
ATOM 1455 C C . GLY A 1 184 ? 16.469 -4.414 -14.828 1 94.69 184 GLY A C 1
ATOM 1456 O O . GLY A 1 184 ? 16.641 -5.633 -14.742 1 94.69 184 GLY A O 1
ATOM 1457 N N . ASP A 1 185 ? 15.398 -3.836 -14.453 1 92.75 185 ASP A N 1
ATOM 1458 C CA . ASP A 1 185 ? 14.211 -4.578 -14.031 1 92.75 185 ASP A CA 1
ATOM 1459 C C . ASP A 1 185 ? 12.953 -3.723 -14.172 1 92.75 185 ASP A C 1
ATOM 1461 O O . ASP A 1 185 ? 13.023 -2.492 -14.133 1 92.75 185 ASP A O 1
ATOM 1465 N N . ALA A 1 186 ? 11.844 -4.453 -14.383 1 90 186 ALA A N 1
ATOM 1466 C CA . ALA A 1 186 ? 10.562 -3.77 -14.547 1 90 186 ALA A CA 1
ATOM 1467 C C . ALA A 1 186 ? 9.688 -3.938 -13.305 1 90 186 ALA A C 1
ATOM 1469 O O . ALA A 1 186 ? 9.805 -4.934 -12.586 1 90 186 ALA A O 1
ATOM 1470 N N . ARG A 1 187 ? 8.914 -2.932 -13.086 1 88.12 187 ARG A N 1
ATOM 1471 C CA . ARG A 1 187 ? 7.906 -2.98 -12.031 1 88.12 187 ARG A CA 1
ATOM 1472 C C . ARG A 1 187 ? 6.559 -2.473 -12.539 1 88.12 187 ARG A C 1
ATOM 1474 O O . ARG A 1 187 ? 6.484 -1.418 -13.172 1 88.12 187 ARG A O 1
ATOM 1481 N N . SER A 1 188 ? 5.555 -3.258 -12.227 1 82.38 188 SER A N 1
ATOM 1482 C CA . SER A 1 188 ? 4.199 -2.85 -12.586 1 82.38 188 SER A CA 1
ATOM 1483 C C . SER A 1 188 ? 3.533 -2.08 -11.453 1 82.38 188 SER A C 1
ATOM 1485 O O . SER A 1 188 ? 3.877 -2.266 -10.281 1 82.38 188 SER A O 1
ATOM 1487 N N . ASP A 1 189 ? 2.629 -1.211 -11.781 1 74.75 189 ASP A N 1
ATOM 1488 C CA . ASP A 1 189 ? 1.961 -0.364 -10.797 1 74.75 189 ASP A CA 1
ATOM 1489 C C . ASP A 1 189 ? 0.947 -1.164 -9.984 1 74.75 189 ASP A C 1
ATOM 1491 O O . ASP A 1 189 ? 0.579 -0.764 -8.875 1 74.75 189 ASP A O 1
ATOM 1495 N N . SER A 1 190 ? 0.43 -2.18 -10.562 1 70.31 190 SER A N 1
ATOM 1496 C CA . SER A 1 190 ? -0.554 -2.988 -9.852 1 70.31 190 SER A CA 1
ATOM 1497 C C . SER A 1 190 ? -0.347 -4.477 -10.117 1 70.31 190 SER A C 1
ATOM 1499 O O . SER A 1 190 ? 0.362 -4.852 -11.055 1 70.31 190 SER A O 1
ATOM 1501 N N . PRO A 1 191 ? -0.832 -5.191 -9.008 1 61.28 191 PRO A N 1
ATOM 1502 C CA . PRO A 1 191 ? -0.661 -6.633 -9.203 1 61.28 191 PRO A CA 1
ATOM 1503 C C . PRO A 1 191 ? -1.425 -7.164 -10.414 1 61.28 191 PRO A C 1
ATOM 1505 O O . PRO A 1 191 ? -2.51 -6.668 -10.727 1 61.28 191 PRO A O 1
ATOM 1508 N N . GLY A 1 192 ? -0.82 -8.133 -11.211 1 56.28 192 GLY A N 1
ATOM 1509 C CA . GLY A 1 192 ? -1.384 -9.055 -12.18 1 56.28 192 GLY A CA 1
ATOM 1510 C C . GLY A 1 192 ? -2.006 -8.359 -13.375 1 56.28 192 GLY A C 1
ATOM 1511 O O . GLY A 1 192 ? -1.379 -7.492 -13.992 1 56.28 192 GLY A O 1
ATOM 1512 N N . TYR A 1 193 ? -3.271 -8.523 -13.422 1 57.38 193 TYR A N 1
ATOM 1513 C CA . TYR A 1 193 ? -4.098 -8.25 -14.594 1 57.38 193 TYR A CA 1
ATOM 1514 C C . TYR A 1 193 ? -4.539 -6.793 -14.625 1 57.38 193 TYR A C 1
ATOM 1516 O O . TYR A 1 193 ? -4.883 -6.266 -15.688 1 57.38 193 TYR A O 1
ATOM 1524 N N . SER A 1 194 ? -4.184 -6.027 -13.469 1 60.25 194 SER A N 1
ATOM 1525 C CA . SER A 1 194 ? -4.734 -4.68 -13.383 1 60.25 194 SER A CA 1
ATOM 1526 C C . SER A 1 194 ? -3.662 -3.625 -13.625 1 60.25 194 SER A C 1
ATOM 1528 O O . SER A 1 194 ? -3.912 -2.428 -13.469 1 60.25 194 SER A O 1
ATOM 1530 N N . CYS A 1 195 ? -2.586 -4.082 -14.141 1 70.75 195 CYS A N 1
ATOM 1531 C CA . CYS A 1 195 ? -1.472 -3.15 -14.273 1 70.75 195 CYS A CA 1
ATOM 1532 C C . CYS A 1 195 ? -1.732 -2.145 -15.391 1 70.75 195 CYS A C 1
ATOM 1534 O O . CYS A 1 195 ? -2.166 -2.52 -16.484 1 70.75 195 CYS A O 1
ATOM 1536 N N . LYS A 1 196 ? -1.639 -0.865 -15.086 1 73.12 196 LYS A N 1
ATOM 1537 C CA . LYS A 1 196 ? -1.791 0.208 -16.062 1 73.12 196 LYS A CA 1
ATOM 1538 C C . LYS A 1 196 ? -0.433 0.709 -16.547 1 73.12 196 LYS A C 1
ATOM 1540 O O . LYS A 1 196 ? -0.269 1.04 -17.719 1 73.12 196 LYS A O 1
ATOM 1545 N N . TYR A 1 197 ? 0.44 0.77 -15.625 1 79.5 197 TYR A N 1
ATOM 1546 C CA . TYR A 1 197 ? 1.764 1.296 -15.938 1 79.5 197 TYR A CA 1
ATOM 1547 C C . TYR A 1 197 ? 2.852 0.302 -15.547 1 79.5 197 TYR A C 1
ATOM 1549 O O . TYR A 1 197 ? 2.705 -0.441 -14.578 1 79.5 197 TYR A O 1
ATOM 1557 N N . SER A 1 198 ? 3.818 0.273 -16.391 1 84.31 198 SER A N 1
ATOM 1558 C CA . SER A 1 198 ? 5.039 -0.449 -16.047 1 84.31 198 SER A CA 1
ATOM 1559 C C . SER A 1 198 ? 6.262 0.456 -16.156 1 84.31 198 SER A C 1
ATOM 1561 O O . SER A 1 198 ? 6.355 1.286 -17.062 1 84.31 198 SER A O 1
ATOM 1563 N N . THR A 1 199 ? 7.059 0.381 -15.172 1 90.25 199 THR A N 1
ATOM 1564 C CA . THR A 1 199 ? 8.281 1.178 -15.133 1 90.25 199 THR A CA 1
ATOM 1565 C C . THR A 1 199 ? 9.508 0.282 -15.227 1 90.25 199 THR A C 1
ATOM 1567 O O . THR A 1 199 ? 9.68 -0.638 -14.422 1 90.25 199 THR A O 1
ATOM 1570 N N . TYR A 1 200 ? 10.273 0.497 -16.25 1 92.62 200 TYR A N 1
ATOM 1571 C CA . TYR A 1 200 ? 11.562 -0.181 -16.359 1 92.62 200 TYR A CA 1
ATOM 1572 C C . TYR A 1 200 ? 12.695 0.72 -15.891 1 92.62 200 TYR A C 1
ATOM 1574 O O . TYR A 1 200 ? 12.859 1.833 -16.391 1 92.62 200 TYR A O 1
ATOM 1582 N N . SER A 1 201 ? 13.461 0.28 -14.945 1 95.81 201 SER A N 1
ATOM 1583 C CA . SER A 1 201 ? 14.508 1.111 -14.359 1 95.81 201 SER A CA 1
ATOM 1584 C C . SER A 1 201 ? 15.891 0.526 -14.617 1 95.81 201 SER A C 1
ATOM 1586 O O . SER A 1 201 ? 16.062 -0.694 -14.617 1 95.81 201 SER A O 1
ATOM 1588 N N . PHE A 1 202 ? 16.859 1.395 -14.82 1 97.12 202 PHE A N 1
ATOM 1589 C CA . PHE A 1 202 ? 18.266 1.039 -14.984 1 97.12 202 PHE A CA 1
ATOM 1590 C C . PHE A 1 202 ? 19.094 1.571 -13.82 1 97.12 202 PHE A C 1
ATOM 1592 O O . PHE A 1 202 ? 19.062 2.768 -13.523 1 97.12 202 PHE A O 1
ATOM 1599 N N . GLN A 1 203 ? 19.797 0.71 -13.188 1 97.56 203 GLN A N 1
ATOM 1600 C CA . GLN A 1 203 ? 20.594 1.075 -12.031 1 97.56 203 GLN A CA 1
ATOM 1601 C C . GLN A 1 203 ? 22.078 0.827 -12.289 1 97.56 203 GLN A C 1
ATOM 1603 O O . GLN A 1 203 ? 22.453 -0.198 -12.867 1 97.56 203 GLN A O 1
ATOM 1608 N N . LEU A 1 204 ? 22.859 1.788 -11.938 1 96.75 204 LEU A N 1
ATOM 1609 C CA . LEU A 1 204 ? 24.312 1.62 -11.977 1 96.75 204 LEU A CA 1
ATOM 1610 C C . LEU A 1 204 ? 24.781 0.693 -10.859 1 96.75 204 LEU A C 1
ATOM 1612 O O . LEU A 1 204 ? 24.5 0.937 -9.688 1 96.75 204 LEU A O 1
ATOM 1616 N N . VAL A 1 205 ? 25.516 -0.314 -11.18 1 94.31 205 VAL A N 1
ATOM 1617 C CA . VAL A 1 205 ? 25.906 -1.35 -10.227 1 94.31 205 VAL A CA 1
ATOM 1618 C C . VAL A 1 205 ? 26.906 -0.778 -9.227 1 94.31 205 VAL A C 1
ATOM 1620 O O . VAL A 1 205 ? 26.844 -1.092 -8.031 1 94.31 205 VAL A O 1
ATOM 1623 N N . SER A 1 206 ? 27.766 0.078 -9.625 1 91.44 206 SER A N 1
ATOM 1624 C CA . SER A 1 206 ? 28.859 0.576 -8.805 1 91.44 206 SER A CA 1
ATOM 1625 C C . SER A 1 206 ? 28.359 1.504 -7.707 1 91.44 206 SER A C 1
ATOM 1627 O O . SER A 1 206 ? 28.859 1.487 -6.586 1 91.44 206 SER A O 1
ATOM 1629 N N . SER A 1 207 ? 27.375 2.25 -8.031 1 93.88 207 SER A N 1
ATOM 1630 C CA . SER A 1 207 ? 26.938 3.266 -7.078 1 93.88 207 SER A CA 1
ATOM 1631 C C . SER A 1 207 ? 25.5 3.01 -6.609 1 93.88 207 SER A C 1
ATOM 1633 O O . SER A 1 207 ? 25.047 3.619 -5.645 1 93.88 207 SER A O 1
ATOM 1635 N N . ASN A 1 208 ? 24.734 2.139 -7.258 1 95.19 208 ASN A N 1
ATOM 1636 C CA . ASN A 1 208 ? 23.344 1.805 -6.977 1 95.19 208 ASN A CA 1
ATOM 1637 C C . ASN A 1 208 ? 22.422 2.967 -7.301 1 95.19 208 ASN A C 1
ATOM 1639 O O . ASN A 1 208 ? 21.281 3.014 -6.82 1 95.19 208 ASN A O 1
ATOM 1643 N N . GLU A 1 209 ? 22.906 3.924 -8.094 1 97.56 209 GLU A N 1
ATOM 1644 C CA . GLU A 1 209 ? 22.062 5.031 -8.547 1 97.56 209 GLU A CA 1
ATOM 1645 C C . GLU A 1 209 ? 21.219 4.625 -9.75 1 97.56 209 GLU A C 1
ATOM 1647 O O . GLU A 1 209 ? 21.672 3.875 -10.617 1 97.56 209 GLU A O 1
ATOM 1652 N N . ILE A 1 210 ? 20.016 5.086 -9.758 1 98.19 210 ILE A N 1
ATOM 1653 C CA . ILE A 1 210 ? 19.188 4.898 -10.938 1 98.19 210 ILE A CA 1
ATOM 1654 C C . ILE A 1 210 ? 19.531 5.934 -12 1 98.19 210 ILE A C 1
ATOM 1656 O O . ILE A 1 210 ? 19.469 7.141 -11.742 1 98.19 210 ILE A O 1
ATOM 1660 N N . ILE A 1 211 ? 19.859 5.5 -13.148 1 96.69 211 ILE A N 1
ATOM 1661 C CA . ILE A 1 211 ? 20.391 6.406 -14.164 1 96.69 211 ILE A CA 1
ATOM 1662 C C . ILE A 1 211 ? 19.266 6.781 -15.141 1 96.69 211 ILE A C 1
ATOM 1664 O O . ILE A 1 211 ? 19.312 7.848 -15.758 1 96.69 211 ILE A O 1
ATOM 1668 N N . HIS A 1 212 ? 18.344 5.84 -15.305 1 94.75 212 HIS A N 1
ATOM 1669 C CA . HIS A 1 212 ? 17.266 6.086 -16.266 1 94.75 212 HIS A CA 1
ATOM 1670 C C . HIS A 1 212 ? 16.062 5.195 -15.984 1 94.75 212 HIS A C 1
ATOM 1672 O O . HIS A 1 212 ? 16.172 4.199 -15.273 1 94.75 212 HIS A O 1
ATOM 1678 N N . PHE A 1 213 ? 14.945 5.676 -16.516 1 94.81 213 PHE A N 1
ATOM 1679 C CA . PHE A 1 213 ? 13.742 4.852 -16.438 1 94.81 213 PHE A CA 1
ATOM 1680 C C . PHE A 1 213 ? 12.859 5.059 -17.672 1 94.81 213 PHE A C 1
ATOM 1682 O O . PHE A 1 213 ? 12.984 6.07 -18.359 1 94.81 213 PHE A O 1
ATOM 1689 N N . ILE A 1 214 ? 12.109 4.02 -17.953 1 89.62 214 ILE A N 1
ATOM 1690 C CA . ILE A 1 214 ? 11.102 4.082 -19 1 89.62 214 ILE A CA 1
ATOM 1691 C C . ILE A 1 214 ? 9.727 3.74 -18.422 1 89.62 214 ILE A C 1
ATOM 1693 O O . ILE A 1 214 ? 9.586 2.754 -17.703 1 89.62 214 ILE A O 1
ATOM 1697 N N . GLN A 1 215 ? 8.828 4.645 -18.719 1 84.81 215 GLN A N 1
ATOM 1698 C CA . GLN A 1 215 ? 7.457 4.402 -18.281 1 84.81 215 GLN A CA 1
ATOM 1699 C C . GLN A 1 215 ? 6.578 3.979 -19.453 1 84.81 215 GLN A C 1
ATOM 1701 O O . GLN A 1 215 ? 6.559 4.641 -20.5 1 84.81 215 GLN A O 1
ATOM 1706 N N . TRP A 1 216 ? 5.883 2.795 -19.141 1 73.94 216 TRP A N 1
ATOM 1707 C CA . TRP A 1 216 ? 5.012 2.268 -20.188 1 73.94 216 TRP A CA 1
ATOM 1708 C C . TRP A 1 216 ? 3.568 2.191 -19.703 1 73.94 216 TRP A C 1
ATOM 1710 O O . TRP A 1 216 ? 3.316 1.981 -18.516 1 73.94 216 TRP A O 1
ATOM 1720 N N . VAL A 1 217 ? 2.705 2.529 -20.594 1 67.06 217 VAL A N 1
ATOM 1721 C CA . VAL A 1 217 ? 1.281 2.461 -20.281 1 67.06 217 VAL A CA 1
ATOM 1722 C C . VAL A 1 217 ? 0.675 1.205 -20.906 1 67.06 217 VAL A C 1
ATOM 1724 O O . VAL A 1 217 ? 0.91 0.911 -22.078 1 67.06 217 VAL A O 1
ATOM 1727 N N . TYR A 1 218 ? 0.304 0.368 -19.797 1 59.25 218 TYR A N 1
ATOM 1728 C CA . TYR A 1 218 ? -0.479 -0.771 -20.266 1 59.25 218 TYR A CA 1
ATOM 1729 C C . TYR A 1 218 ? -1.89 -0.341 -20.656 1 59.25 218 TYR A C 1
ATOM 1731 O O . TYR A 1 218 ? -2.4 0.66 -20.141 1 59.25 218 TYR A O 1
ATOM 1739 N N . CYS A 1 219 ? -2.557 -0.997 -21.297 1 48.72 219 CYS A N 1
ATOM 1740 C CA . CYS A 1 219 ? -3.938 -0.77 -21.703 1 48.72 219 CYS A CA 1
ATOM 1741 C C . CYS A 1 219 ? -4.852 -0.635 -20.5 1 48.72 219 CYS A C 1
ATOM 1743 O O . CYS A 1 219 ? -4.875 -1.513 -19.625 1 48.72 219 CYS A O 1
ATOM 1745 N N . ILE A 1 220 ? -4.77 0.482 -19.922 1 43.31 220 ILE A N 1
ATOM 1746 C CA . ILE A 1 220 ? -5.641 0.697 -18.766 1 43.31 220 ILE A CA 1
ATOM 1747 C C . ILE A 1 220 ? -7.098 0.483 -19.172 1 43.31 220 ILE A C 1
ATOM 1749 O O . ILE A 1 220 ? -7.555 1.035 -20.188 1 43.31 220 ILE A O 1
ATOM 1753 N N . CYS A 1 221 ? -7.672 -0.471 -18.844 1 36.81 221 CYS A N 1
ATOM 1754 C CA . CYS A 1 221 ? -9.125 -0.395 -18.688 1 36.81 221 CYS A CA 1
ATOM 1755 C C . CYS A 1 221 ? -9.516 0.791 -17.828 1 36.81 221 CYS A C 1
ATOM 1757 O O . CYS A 1 221 ? -8.812 1.13 -16.875 1 36.81 221 CYS A O 1
ATOM 1759 N N . PHE A 1 222 ? -10.219 1.714 -18.375 1 35.19 222 PHE A N 1
ATOM 1760 C CA . PHE A 1 222 ? -10.75 2.939 -17.781 1 35.19 222 PHE A CA 1
ATOM 1761 C C . PHE A 1 222 ? -11.336 2.666 -16.406 1 35.19 222 PHE A C 1
ATOM 1763 O O . PHE A 1 222 ? -12.258 1.855 -16.266 1 35.19 222 PHE A O 1
ATOM 1770 N N . PHE A 1 223 ? -10.742 2.361 -15.5 1 33.75 223 PHE A N 1
ATOM 1771 C CA . PHE A 1 223 ? -11.539 2.447 -14.289 1 33.75 223 PHE A CA 1
ATOM 1772 C C . PHE A 1 223 ? -11.734 3.9 -13.867 1 33.75 223 PHE A C 1
ATOM 1774 O O . PHE A 1 223 ? -10.766 4.66 -13.789 1 33.75 223 PHE A O 1
ATOM 1781 N N . ALA A 1 224 ? -12.727 4.586 -14.453 1 30.33 224 ALA A N 1
ATOM 1782 C CA . ALA A 1 224 ? -13.133 5.812 -13.773 1 30.33 224 ALA A CA 1
ATOM 1783 C C . ALA A 1 224 ? -13.367 5.566 -12.289 1 30.33 224 ALA A C 1
ATOM 1785 O O . ALA A 1 224 ? -14.266 4.801 -11.914 1 30.33 224 ALA A O 1
ATOM 1786 N N . ILE A 1 225 ? -12.539 5.32 -11.625 1 30.2 225 ILE A N 1
ATOM 1787 C CA . ILE A 1 225 ? -12.93 5.418 -10.219 1 30.2 225 ILE A CA 1
ATOM 1788 C C . ILE A 1 225 ? -13.352 6.848 -9.898 1 30.2 225 ILE A C 1
ATOM 1790 O O . ILE A 1 225 ? -12.547 7.777 -10.023 1 30.2 225 ILE A O 1
ATOM 1794 N N . ALA A 1 226 ? -14.609 7.172 -10.203 1 27.75 226 ALA A N 1
ATOM 1795 C CA . ALA A 1 226 ? -15.211 8.391 -9.664 1 27.75 226 ALA A CA 1
ATOM 1796 C C . ALA A 1 226 ? -15.047 8.461 -8.148 1 27.75 226 ALA A C 1
ATOM 1798 O O . ALA A 1 226 ? -15.758 7.781 -7.41 1 27.75 226 ALA A O 1
ATOM 1799 N N . ASN A 1 227 ? -14.023 8.258 -7.633 1 29.03 227 ASN A N 1
ATOM 1800 C CA . ASN A 1 227 ? -14.188 8.891 -6.328 1 29.03 227 ASN A CA 1
ATOM 1801 C C . ASN A 1 227 ? -14.539 10.367 -6.453 1 29.03 227 ASN A C 1
ATOM 1803 O O . ASN A 1 227 ? -14.227 11 -7.461 1 29.03 227 ASN A O 1
ATOM 1807 N N . SER A 1 228 ? -15.602 10.812 -5.859 1 30.53 228 SER A N 1
ATOM 1808 C CA . SER A 1 228 ? -16.078 12.188 -5.918 1 30.53 228 SER A CA 1
ATOM 1809 C C . SER A 1 228 ? -14.953 13.148 -6.312 1 30.53 228 SER A C 1
ATOM 1811 O O . SER A 1 228 ? -15.219 14.266 -6.75 1 30.53 228 SER A O 1
ATOM 1813 N N . PHE A 1 229 ? -13.734 13.055 -5.863 1 29.72 229 PHE A N 1
ATOM 1814 C CA . PHE A 1 229 ? -12.883 14.227 -6.008 1 29.72 229 PHE A CA 1
ATOM 1815 C C . PHE A 1 229 ? -12.086 14.172 -7.305 1 29.72 229 PHE A C 1
ATOM 1817 O O . PHE A 1 229 ? -11.492 15.164 -7.723 1 29.72 229 PHE A O 1
ATOM 1824 N N . ILE A 1 230 ? -11.742 13.055 -7.871 1 29.22 230 ILE A N 1
ATOM 1825 C CA . ILE A 1 230 ? -10.945 13.227 -9.078 1 29.22 230 ILE A CA 1
ATOM 1826 C C . ILE A 1 230 ? -11.719 12.711 -10.289 1 29.22 230 ILE A C 1
ATOM 1828 O O . ILE A 1 230 ? -12 11.516 -10.391 1 29.22 230 ILE A O 1
ATOM 1832 N N . SER A 1 231 ? -12.586 13.523 -10.844 1 29.3 231 SER A N 1
ATOM 1833 C CA . SER A 1 231 ? -13.109 13.422 -12.195 1 29.3 231 SER A CA 1
ATOM 1834 C C . SER A 1 231 ? -12 13.148 -13.203 1 29.3 231 SER A C 1
ATOM 1836 O O . SER A 1 231 ? -11.297 14.07 -13.625 1 29.3 231 SER A O 1
ATOM 1838 N N . ILE A 1 232 ? -11.258 12.234 -13.062 1 30.42 232 ILE A N 1
ATOM 1839 C CA . ILE A 1 232 ? -10.25 12.086 -14.102 1 30.42 232 ILE A CA 1
ATOM 1840 C C . ILE A 1 232 ? -10.922 11.734 -15.43 1 30.42 232 ILE A C 1
ATOM 1842 O O . ILE A 1 232 ? -11.68 10.773 -15.508 1 30.42 232 ILE A O 1
ATOM 1846 N N . LEU A 1 233 ? -11.109 12.68 -16.234 1 29.02 233 LEU A N 1
ATOM 1847 C CA . LEU A 1 233 ? -11.336 12.516 -17.656 1 29.02 233 LEU A CA 1
ATOM 1848 C C . LEU A 1 233 ? -10.43 11.43 -18.234 1 29.02 233 LEU A C 1
ATOM 1850 O O . LEU A 1 233 ? -9.211 11.484 -18.078 1 29.02 233 LEU A O 1
ATOM 1854 N N . PHE A 1 234 ? -10.953 10.266 -18.281 1 34.06 234 PHE A N 1
ATOM 1855 C CA . PHE A 1 234 ? -10.359 8.992 -18.672 1 34.06 234 PHE A CA 1
ATOM 1856 C C . PHE A 1 234 ? -10.047 8.992 -20.172 1 34.06 234 PHE A C 1
ATOM 1858 O O . PHE A 1 234 ? -10.961 8.977 -21 1 34.06 234 PHE A O 1
ATOM 1865 N N . ARG A 1 235 ? -9.109 9.703 -20.516 1 34.53 235 ARG A N 1
ATOM 1866 C CA . ARG A 1 235 ? -8.656 9.5 -21.891 1 34.53 235 ARG A CA 1
ATOM 1867 C C . ARG A 1 235 ? -8.211 8.055 -22.109 1 34.53 235 ARG A C 1
ATOM 1869 O O . ARG A 1 235 ? -7.746 7.398 -21.172 1 34.53 235 ARG A O 1
ATOM 1876 N N . GLN A 1 236 ? -8.586 7.52 -23.281 1 35.41 236 GLN A N 1
ATOM 1877 C CA . GLN A 1 236 ? -8.484 6.215 -23.922 1 35.41 236 GLN A CA 1
ATOM 1878 C C . GLN A 1 236 ? -7.023 5.785 -24.062 1 35.41 236 GLN A C 1
ATOM 1880 O O . GLN A 1 236 ? -6.215 6.492 -24.656 1 35.41 236 GLN A O 1
ATOM 1885 N N . TRP A 1 237 ? -6.375 5.246 -23.109 1 41.75 237 TRP A N 1
ATOM 1886 C CA . TRP A 1 237 ? -4.953 4.934 -23.172 1 41.75 237 TRP A CA 1
ATOM 1887 C C . TRP A 1 237 ? -4.715 3.656 -23.969 1 41.75 237 TRP A C 1
ATOM 1889 O O . TRP A 1 237 ? -5.551 2.75 -23.969 1 41.75 237 TRP A O 1
ATOM 1899 N N . VAL A 1 238 ? -3.951 3.703 -25.094 1 42.62 238 VAL A N 1
ATOM 1900 C CA . VAL A 1 238 ? -3.426 2.744 -26.062 1 42.62 238 VAL A CA 1
ATOM 1901 C C . VAL A 1 238 ? -2.51 1.747 -25.359 1 42.62 238 VAL A C 1
ATOM 1903 O O . VAL A 1 238 ? -1.747 2.123 -24.469 1 42.62 238 VAL A O 1
ATOM 1906 N N . THR A 1 239 ? -2.893 0.44 -25.453 1 52.19 239 THR A N 1
ATOM 1907 C CA . THR A 1 239 ? -2.072 -0.651 -24.938 1 52.19 239 THR A CA 1
ATOM 1908 C C . THR A 1 239 ? -0.757 -0.75 -25.703 1 52.19 239 THR A C 1
ATOM 1910 O O . THR A 1 239 ? -0.756 -0.858 -26.938 1 52.19 239 THR A O 1
ATOM 1913 N N . GLU A 1 240 ? 0.32 -0.234 -25.359 1 54.56 240 GLU A N 1
ATOM 1914 C CA . GLU A 1 240 ? 1.572 -0.402 -26.094 1 54.56 240 GLU A CA 1
ATOM 1915 C C . GLU A 1 240 ? 2.029 -1.857 -26.078 1 54.56 240 GLU A C 1
ATOM 1917 O O . GLU A 1 240 ? 2.68 -2.32 -27.016 1 54.56 240 GLU A O 1
ATOM 1922 N N . ALA A 1 241 ? 1.704 -2.553 -25 1 57.41 241 ALA A N 1
ATOM 1923 C CA . ALA A 1 241 ? 2.123 -3.951 -24.922 1 57.41 241 ALA A CA 1
ATOM 1924 C C . ALA A 1 241 ? 0.996 -4.832 -24.391 1 57.41 241 ALA A C 1
ATOM 1926 O O . ALA A 1 241 ? 0.121 -4.359 -23.656 1 57.41 241 ALA A O 1
ATOM 1927 N N . SER A 1 242 ? 0.963 -6.023 -24.938 1 58.94 242 SER A N 1
ATOM 1928 C CA . SER A 1 242 ? -0.131 -6.957 -24.688 1 58.94 242 SER A CA 1
ATOM 1929 C C . SER A 1 242 ? -0.006 -7.586 -23.297 1 58.94 242 SER A C 1
ATOM 1931 O O . SER A 1 242 ? -0.998 -8.047 -22.734 1 58.94 242 SER A O 1
ATOM 1933 N N . SER A 1 243 ? 1.226 -7.695 -22.859 1 65.38 243 SER A N 1
ATOM 1934 C CA . SER A 1 243 ? 1.423 -8.383 -21.578 1 65.38 243 SER A CA 1
ATOM 1935 C C . SER A 1 243 ? 2.539 -7.73 -20.781 1 65.38 243 SER A C 1
ATOM 1937 O O . SER A 1 243 ? 3.307 -6.922 -21.297 1 65.38 243 SER A O 1
ATOM 1939 N N . SER A 1 244 ? 2.523 -7.977 -19.531 1 66.25 244 SER A N 1
ATOM 1940 C CA . SER A 1 244 ? 3.592 -7.488 -18.672 1 66.25 244 SER A CA 1
ATOM 1941 C C . SER A 1 244 ? 4.961 -7.945 -19.172 1 66.25 244 SER A C 1
ATOM 1943 O O . SER A 1 244 ? 5.938 -7.199 -19.078 1 66.25 244 SER A O 1
ATOM 1945 N N . VAL A 1 245 ? 4.965 -9.094 -19.719 1 67.5 245 VAL A N 1
ATOM 1946 C CA . VAL A 1 245 ? 6.215 -9.641 -20.234 1 67.5 245 VAL A CA 1
ATOM 1947 C C . VAL A 1 245 ? 6.668 -8.852 -21.453 1 67.5 245 VAL A C 1
ATOM 1949 O O . VAL A 1 245 ? 7.852 -8.531 -21.594 1 67.5 245 VAL A O 1
ATOM 1952 N N . ALA A 1 246 ? 5.742 -8.516 -22.234 1 72.19 246 ALA A N 1
ATOM 1953 C CA . ALA A 1 246 ? 6.062 -7.719 -23.422 1 72.19 246 ALA A CA 1
ATOM 1954 C C . ALA A 1 246 ? 6.516 -6.316 -23.031 1 72.19 246 ALA A C 1
ATOM 1956 O O . ALA A 1 246 ? 7.414 -5.75 -23.672 1 72.19 246 ALA A O 1
ATOM 1957 N N . MET A 1 247 ? 6.027 -5.938 -21.969 1 76.31 247 MET A N 1
ATOM 1958 C CA . MET A 1 247 ? 6.367 -4.594 -21.516 1 76.31 247 MET A CA 1
ATOM 1959 C C . MET A 1 247 ? 7.797 -4.547 -20.984 1 76.31 247 MET A C 1
ATOM 1961 O O . MET A 1 247 ? 8.516 -3.57 -21.203 1 76.31 247 MET A O 1
ATOM 1965 N N . GLU A 1 248 ? 8.078 -5.574 -20.328 1 83 248 GLU A N 1
ATOM 1966 C CA . GLU A 1 248 ? 9.43 -5.637 -19.766 1 83 248 GLU A CA 1
ATOM 1967 C C . GLU A 1 248 ? 10.477 -5.605 -20.891 1 83 248 GLU A C 1
ATOM 1969 O O . GLU A 1 248 ? 11.469 -4.879 -20.797 1 83 248 GLU A O 1
ATOM 1974 N N . SER A 1 249 ? 10.219 -6.344 -21.953 1 87.06 249 SER A N 1
ATOM 1975 C CA . SER A 1 249 ? 11.172 -6.402 -23.047 1 87.06 249 SER A CA 1
ATOM 1976 C C . SER A 1 249 ? 11.242 -5.07 -23.797 1 87.06 249 SER A C 1
ATOM 1978 O O . SER A 1 249 ? 12.328 -4.613 -24.156 1 87.06 249 SER A O 1
ATOM 1980 N N . GLN A 1 250 ? 10.117 -4.492 -23.984 1 84.38 250 GLN A N 1
ATOM 1981 C CA . GLN A 1 250 ? 10.094 -3.207 -24.672 1 84.38 250 GLN A CA 1
ATOM 1982 C C . GLN A 1 250 ? 10.75 -2.119 -23.828 1 84.38 250 GLN A C 1
ATOM 1984 O O . GLN A 1 250 ? 11.422 -1.232 -24.359 1 84.38 250 GLN A O 1
ATOM 1989 N N . GLY A 1 251 ? 10.5 -2.205 -22.562 1 87.56 251 GLY A N 1
ATOM 1990 C CA . GLY A 1 251 ? 11.141 -1.255 -21.672 1 87.56 251 GLY A CA 1
ATOM 1991 C C . GLY A 1 251 ? 12.656 -1.354 -21.688 1 87.56 251 GLY A C 1
ATOM 1992 O O . GLY A 1 251 ? 13.352 -0.337 -21.719 1 87.56 251 GLY A O 1
ATOM 1993 N N . CYS A 1 252 ? 13.125 -2.521 -21.688 1 92.19 252 CYS A N 1
ATOM 1994 C CA . CYS A 1 252 ? 14.562 -2.748 -21.766 1 92.19 252 CYS A CA 1
ATOM 1995 C C . CYS A 1 252 ? 15.133 -2.211 -23.078 1 92.19 252 CYS A C 1
ATOM 1997 O O . CYS A 1 252 ? 16.109 -1.465 -23.062 1 92.19 252 CYS A O 1
ATOM 1999 N N . ARG A 1 253 ? 14.445 -2.523 -24.156 1 92.44 253 ARG A N 1
ATOM 2000 C CA . ARG A 1 253 ? 14.891 -2.102 -25.484 1 92.44 253 ARG A CA 1
ATOM 2001 C C . ARG A 1 253 ? 14.938 -0.581 -25.578 1 92.44 253 ARG A C 1
ATOM 2003 O O . ARG A 1 253 ? 15.969 -0.011 -25.953 1 92.44 253 ARG A O 1
ATOM 2010 N N . ARG A 1 254 ? 13.938 0.072 -25.219 1 90.56 254 ARG A N 1
ATOM 2011 C CA . ARG A 1 254 ? 13.836 1.523 -25.344 1 90.56 254 ARG A CA 1
ATOM 2012 C C . ARG A 1 254 ? 14.836 2.219 -24.422 1 90.56 254 ARG A C 1
ATOM 2014 O O . ARG A 1 254 ? 15.43 3.23 -24.797 1 90.56 254 ARG A O 1
ATOM 2021 N N . GLY A 1 255 ? 14.898 1.654 -23.234 1 93.25 255 GLY A N 1
ATOM 2022 C CA . GLY A 1 255 ? 15.836 2.232 -22.281 1 93.25 255 GLY A CA 1
ATOM 2023 C C . GLY A 1 255 ? 17.281 2.145 -22.734 1 93.25 255 GLY A C 1
ATOM 2024 O O . GLY A 1 255 ? 18.031 3.121 -22.641 1 93.25 255 GLY A O 1
ATOM 2025 N N . LEU A 1 256 ? 17.672 1.065 -23.266 1 95.44 256 LEU A N 1
ATOM 2026 C CA . LEU A 1 256 ? 19.031 0.877 -23.75 1 95.44 256 LEU A CA 1
ATOM 2027 C C . LEU A 1 256 ? 19.297 1.74 -24.984 1 95.44 256 LEU A C 1
ATOM 2029 O O . LEU A 1 256 ? 20.359 2.348 -25.109 1 95.44 256 LEU A O 1
ATOM 2033 N N . ASN A 1 257 ? 18.281 1.753 -25.859 1 94.5 257 ASN A N 1
ATOM 2034 C CA . ASN A 1 257 ? 18.406 2.615 -27.031 1 94.5 257 ASN A CA 1
ATOM 2035 C C . ASN A 1 257 ? 18.625 4.07 -26.625 1 94.5 257 ASN A C 1
ATOM 2037 O O . ASN A 1 257 ? 19.5 4.746 -27.172 1 94.5 257 ASN A O 1
ATOM 2041 N N . HIS A 1 258 ? 17.891 4.457 -25.703 1 93.5 258 HIS A N 1
ATOM 2042 C CA . HIS A 1 258 ? 18 5.84 -25.25 1 93.5 258 HIS A CA 1
ATOM 2043 C C . HIS A 1 258 ? 19.359 6.113 -24.641 1 93.5 258 HIS A C 1
ATOM 2045 O O . HIS A 1 258 ? 20.016 7.105 -24.984 1 93.5 258 HIS A O 1
ATOM 2051 N N . LEU A 1 259 ? 19.812 5.258 -23.797 1 95.69 259 LEU A N 1
ATOM 2052 C CA . LEU A 1 259 ? 21.062 5.469 -23.078 1 95.69 259 LEU A CA 1
ATOM 2053 C C . LEU A 1 259 ? 22.25 5.402 -24.047 1 95.69 259 LEU A C 1
ATOM 2055 O O . LEU A 1 259 ? 23.156 6.234 -23.969 1 95.69 259 LEU A O 1
ATOM 2059 N N . ILE A 1 260 ? 22.219 4.473 -24.969 1 94.75 260 ILE A N 1
ATOM 2060 C CA . ILE A 1 260 ? 23.359 4.23 -25.844 1 94.75 260 ILE A CA 1
ATOM 2061 C C . ILE A 1 260 ? 23.359 5.246 -26.984 1 94.75 260 ILE A C 1
ATOM 2063 O O . ILE A 1 260 ? 24.375 5.902 -27.234 1 94.75 260 ILE A O 1
ATOM 2067 N N . PHE A 1 261 ? 22.219 5.477 -27.578 1 93.06 261 PHE A N 1
ATOM 2068 C CA . PHE A 1 261 ? 22.203 6.227 -28.828 1 93.06 261 PHE A CA 1
ATOM 2069 C C . PHE A 1 261 ? 21.859 7.688 -28.578 1 93.06 261 PHE A C 1
ATOM 2071 O O . PHE A 1 261 ? 22.375 8.578 -29.25 1 93.06 261 PHE A O 1
ATOM 2078 N N . ASN A 1 262 ? 20.969 7.918 -27.703 1 92.12 262 ASN A N 1
ATOM 2079 C CA . ASN A 1 262 ? 20.578 9.297 -27.453 1 92.12 262 ASN A CA 1
ATOM 2080 C C . ASN A 1 262 ? 21.547 9.992 -26.484 1 92.12 262 ASN A C 1
ATOM 2082 O O . ASN A 1 262 ? 21.906 11.148 -26.688 1 92.12 262 ASN A O 1
ATOM 2086 N N . GLU A 1 263 ? 21.938 9.289 -25.5 1 93.81 263 GLU A N 1
ATOM 2087 C CA . GLU A 1 263 ? 22.766 9.898 -24.469 1 93.81 263 GLU A CA 1
ATOM 2088 C C . GLU A 1 263 ? 24.25 9.617 -24.703 1 93.81 263 GLU A C 1
ATOM 2090 O O . GLU A 1 263 ? 25.125 10.281 -24.125 1 93.81 263 GLU A O 1
ATOM 2095 N N . GLY A 1 264 ? 24.531 8.547 -25.406 1 92.88 264 GLY A N 1
ATOM 2096 C CA . GLY A 1 264 ? 25.906 8.242 -25.75 1 92.88 264 GLY A CA 1
ATOM 2097 C C . GLY A 1 264 ? 26.656 7.48 -24.672 1 92.88 264 GLY A C 1
ATOM 2098 O O . GLY A 1 264 ? 27.875 7.602 -24.547 1 92.88 264 GLY A O 1
ATOM 2099 N N . VAL A 1 265 ? 25.984 6.785 -23.859 1 95.56 265 VAL A N 1
ATOM 2100 C CA . VAL A 1 265 ? 26.609 6.012 -22.797 1 95.56 265 VAL A CA 1
ATOM 2101 C C . VAL A 1 265 ? 27.109 4.68 -23.359 1 95.56 265 VAL A C 1
ATOM 2103 O O . VAL A 1 265 ? 26.344 3.938 -23.984 1 95.56 265 VAL A O 1
ATOM 2106 N N . ASP A 1 266 ? 28.344 4.406 -23.125 1 95.81 266 ASP A N 1
ATOM 2107 C CA . ASP A 1 266 ? 28.922 3.143 -23.562 1 95.81 266 ASP A CA 1
ATOM 2108 C C . ASP A 1 266 ? 28.797 2.078 -22.469 1 95.81 266 ASP A C 1
ATOM 2110 O O . ASP A 1 266 ? 29.625 1.993 -21.562 1 95.81 266 ASP A O 1
ATOM 2114 N N . ILE A 1 267 ? 27.891 1.25 -22.594 1 96.88 267 ILE A N 1
ATOM 2115 C CA . ILE A 1 267 ? 27.547 0.256 -21.594 1 96.88 267 ILE A CA 1
ATOM 2116 C C . ILE A 1 267 ? 28.312 -1.039 -21.859 1 96.88 267 ILE A C 1
ATOM 2118 O O . ILE A 1 267 ? 28.281 -1.562 -22.969 1 96.88 267 ILE A O 1
ATOM 2122 N N . ASP A 1 268 ? 28.922 -1.557 -20.812 1 96.69 268 ASP A N 1
ATOM 2123 C CA . ASP A 1 268 ? 29.719 -2.768 -20.969 1 96.69 268 ASP A CA 1
ATOM 2124 C C . ASP A 1 268 ? 28.906 -4.012 -20.609 1 96.69 268 ASP A C 1
ATOM 2126 O O . ASP A 1 268 ? 29.031 -5.047 -21.266 1 96.69 268 ASP A O 1
ATOM 2130 N N . LEU A 1 269 ? 28.141 -3.82 -19.625 1 96.31 269 LEU A N 1
ATOM 2131 C CA . LEU A 1 269 ? 27.453 -4.988 -19.078 1 96.31 269 LEU A CA 1
ATOM 2132 C C . LEU A 1 269 ? 26.078 -4.609 -18.547 1 96.31 269 LEU A C 1
ATOM 2134 O O . LEU A 1 269 ? 25.922 -3.545 -17.938 1 96.31 269 LEU A O 1
ATOM 2138 N N . ILE A 1 270 ? 25.125 -5.504 -18.797 1 96.38 270 ILE A N 1
ATOM 2139 C CA . ILE A 1 270 ? 23.812 -5.336 -18.203 1 96.38 270 ILE A CA 1
ATOM 2140 C C . ILE A 1 270 ? 23.375 -6.645 -17.547 1 96.38 270 ILE A C 1
ATOM 2142 O O . ILE A 1 270 ? 23.562 -7.723 -18.109 1 96.38 270 ILE A O 1
ATOM 2146 N N . THR A 1 271 ? 22.906 -6.543 -16.359 1 96.12 271 THR A N 1
ATOM 2147 C CA . THR A 1 271 ? 22.375 -7.691 -15.633 1 96.12 271 THR A CA 1
ATOM 2148 C C . THR A 1 271 ? 20.859 -7.621 -15.562 1 96.12 271 THR A C 1
ATOM 2150 O O . THR A 1 271 ? 20.297 -6.586 -15.195 1 96.12 271 THR A O 1
ATOM 2153 N N . THR A 1 272 ? 20.125 -8.641 -15.977 1 93.94 272 THR A N 1
ATOM 2154 C CA . THR A 1 272 ? 18.672 -8.719 -15.93 1 93.94 272 THR A CA 1
ATOM 2155 C C . THR A 1 272 ? 18.219 -10.047 -15.344 1 93.94 272 THR A C 1
ATOM 2157 O O . THR A 1 272 ? 19.047 -10.898 -15 1 93.94 272 THR A O 1
ATOM 2160 N N . ASP A 1 273 ? 16.938 -10.125 -15.203 1 89.88 273 ASP A N 1
ATOM 2161 C CA . ASP A 1 273 ? 16.391 -11.43 -14.883 1 89.88 273 ASP A CA 1
ATOM 2162 C C . ASP A 1 273 ? 16.469 -12.375 -16.078 1 89.88 273 ASP A C 1
ATOM 2164 O O . ASP A 1 273 ? 16.953 -11.992 -17.156 1 89.88 273 ASP A O 1
ATOM 2168 N N . ARG A 1 274 ? 16.031 -13.602 -15.938 1 87.38 274 ARG A N 1
ATOM 2169 C CA . ARG A 1 274 ? 16.156 -14.602 -16.984 1 87.38 274 ARG A CA 1
ATOM 2170 C C . ARG A 1 274 ? 14.93 -14.594 -17.906 1 87.38 274 ARG A C 1
ATOM 2172 O O . ARG A 1 274 ? 14.336 -15.641 -18.172 1 87.38 274 ARG A O 1
ATOM 2179 N N . ALA A 1 275 ? 14.625 -13.383 -18.391 1 86.88 275 ALA A N 1
ATOM 2180 C CA . ALA A 1 275 ? 13.492 -13.305 -19.312 1 86.88 275 ALA A CA 1
ATOM 2181 C C . ALA A 1 275 ? 13.922 -13.633 -20.75 1 86.88 275 ALA A C 1
ATOM 2183 O O . ALA A 1 275 ? 14.875 -13.055 -21.266 1 86.88 275 ALA A O 1
ATOM 2184 N N . THR A 1 276 ? 13.219 -14.461 -21.406 1 87.56 276 THR A N 1
ATOM 2185 C CA . THR A 1 276 ? 13.578 -14.953 -22.734 1 87.56 276 THR A CA 1
ATOM 2186 C C . THR A 1 276 ? 13.523 -13.812 -23.75 1 87.56 276 THR A C 1
ATOM 2188 O O . THR A 1 276 ? 14.375 -13.742 -24.641 1 87.56 276 THR A O 1
ATOM 2191 N N . SER A 1 277 ? 12.547 -12.969 -23.594 1 88.38 277 SER A N 1
ATOM 2192 C CA . SER A 1 277 ? 12.391 -11.875 -24.547 1 88.38 277 SER A CA 1
ATOM 2193 C C . SER A 1 277 ? 13.539 -10.875 -24.438 1 88.38 277 SER A C 1
ATOM 2195 O O . SER A 1 277 ? 14.039 -10.383 -25.453 1 88.38 277 SER A O 1
ATOM 2197 N N . VAL A 1 278 ? 13.961 -10.602 -23.25 1 92.06 278 VAL A N 1
ATOM 2198 C CA . VAL A 1 278 ? 15.078 -9.688 -23.047 1 92.06 278 VAL A CA 1
ATOM 2199 C C . VAL A 1 278 ? 16.359 -10.305 -23.594 1 92.06 278 VAL A C 1
ATOM 2201 O O . VAL A 1 278 ? 17.172 -9.633 -24.234 1 92.06 278 VAL A O 1
ATOM 2204 N N . ARG A 1 279 ? 16.531 -11.602 -23.375 1 91.5 279 ARG A N 1
ATOM 2205 C CA . ARG A 1 279 ? 17.688 -12.328 -23.875 1 91.5 279 ARG A CA 1
ATOM 2206 C C . ARG A 1 279 ? 17.781 -12.219 -25.391 1 91.5 279 ARG A C 1
ATOM 2208 O O . ARG A 1 279 ? 18.875 -12.031 -25.938 1 91.5 279 ARG A O 1
ATOM 2215 N N . LYS A 1 280 ? 16.641 -12.414 -25.984 1 92.25 280 LYS A N 1
ATOM 2216 C CA . LYS A 1 280 ? 16.594 -12.312 -27.438 1 92.25 280 LYS A CA 1
ATOM 2217 C C . LYS A 1 280 ? 17 -10.922 -27.906 1 92.25 280 LYS A C 1
ATOM 2219 O O . LYS A 1 280 ? 17.797 -10.781 -28.828 1 92.25 280 LYS A O 1
ATOM 2224 N N . ILE A 1 281 ? 16.516 -9.914 -27.281 1 93.56 281 ILE A N 1
ATOM 2225 C CA . ILE A 1 281 ? 16.797 -8.531 -27.625 1 93.56 281 ILE A CA 1
ATOM 2226 C C . ILE A 1 281 ? 18.297 -8.258 -27.469 1 93.56 281 ILE A C 1
ATOM 2228 O O . ILE A 1 281 ? 18.922 -7.648 -28.344 1 93.56 281 ILE A O 1
ATOM 2232 N N . MET A 1 282 ? 18.859 -8.758 -26.438 1 95.06 282 MET A N 1
ATOM 2233 C CA . MET A 1 282 ? 20.266 -8.531 -26.156 1 95.06 282 MET A CA 1
ATOM 2234 C C . MET A 1 282 ? 21.141 -9.219 -27.203 1 95.06 282 MET A C 1
ATOM 2236 O O . MET A 1 282 ? 22.141 -8.656 -27.656 1 95.06 282 MET A O 1
ATOM 2240 N N . ARG A 1 283 ? 20.75 -10.32 -27.609 1 93.38 283 ARG A N 1
ATOM 2241 C CA . ARG A 1 283 ? 21.516 -11.109 -28.562 1 93.38 283 ARG A CA 1
ATOM 2242 C C . ARG A 1 283 ? 21.438 -10.5 -29.953 1 93.38 283 ARG A C 1
ATOM 2244 O O . ARG A 1 283 ? 22.438 -10.461 -30.688 1 93.38 283 ARG A O 1
ATOM 2251 N N . GLU A 1 284 ? 20.281 -10.008 -30.281 1 95 284 GLU A N 1
ATOM 2252 C CA . GLU A 1 284 ? 20.031 -9.586 -31.656 1 95 284 GLU A CA 1
ATOM 2253 C C . GLU A 1 284 ? 20.359 -8.109 -31.844 1 95 284 GLU A C 1
ATOM 2255 O O . GLU A 1 284 ? 20.891 -7.715 -32.906 1 95 284 GLU A O 1
ATOM 2260 N N . GLU A 1 285 ? 20.062 -7.352 -30.844 1 94.5 285 GLU A N 1
ATOM 2261 C CA . GLU A 1 285 ? 20.109 -5.91 -31.062 1 94.5 285 GLU A CA 1
ATOM 2262 C C . GLU A 1 285 ? 21.281 -5.285 -30.312 1 94.5 285 GLU A C 1
ATOM 2264 O O . GLU A 1 285 ? 21.766 -4.215 -30.688 1 94.5 285 GLU A O 1
ATOM 2269 N N . PHE A 1 286 ? 21.766 -5.891 -29.266 1 96.06 286 PHE A N 1
ATOM 2270 C CA . PHE A 1 286 ? 22.812 -5.293 -28.438 1 96.06 286 PHE A CA 1
ATOM 2271 C C . PHE A 1 286 ? 23.953 -6.266 -28.219 1 96.06 286 PHE A C 1
ATOM 2273 O O . PHE A 1 286 ? 24.375 -6.508 -27.094 1 96.06 286 PHE A O 1
ATOM 2280 N N . GLN A 1 287 ? 24.578 -6.68 -29.219 1 93.38 287 GLN A N 1
ATOM 2281 C CA . GLN A 1 287 ? 25.609 -7.711 -29.188 1 93.38 287 GLN A CA 1
ATOM 2282 C C . GLN A 1 287 ? 26.875 -7.207 -28.5 1 93.38 287 GLN A C 1
ATOM 2284 O O . GLN A 1 287 ? 27.625 -7.988 -27.938 1 93.38 287 GLN A O 1
ATOM 2289 N N . ASN A 1 288 ? 27.062 -5.949 -28.484 1 92.81 288 ASN A N 1
ATOM 2290 C CA . ASN A 1 288 ? 28.266 -5.359 -27.922 1 92.81 288 ASN A CA 1
ATOM 2291 C C . ASN A 1 288 ? 28.172 -5.199 -26.406 1 92.81 288 ASN A C 1
ATOM 2293 O O . ASN A 1 288 ? 29.156 -4.867 -25.75 1 92.81 288 ASN A O 1
ATOM 2297 N N . VAL A 1 289 ? 27.078 -5.398 -25.875 1 95.88 289 VAL A N 1
ATOM 2298 C CA . VAL A 1 289 ? 26.859 -5.297 -24.422 1 95.88 289 VAL A CA 1
ATOM 2299 C C . VAL A 1 289 ? 26.812 -6.691 -23.812 1 95.88 289 VAL A C 1
ATOM 2301 O O . VAL A 1 289 ? 26 -7.527 -24.203 1 95.88 289 VAL A O 1
ATOM 2304 N N . HIS A 1 290 ? 27.672 -6.91 -22.891 1 95.56 290 HIS A N 1
ATOM 2305 C CA . HIS A 1 290 ? 27.672 -8.195 -22.203 1 95.56 290 HIS A CA 1
ATOM 2306 C C . HIS A 1 290 ? 26.422 -8.352 -21.344 1 95.56 290 HIS A C 1
ATOM 2308 O O . HIS A 1 290 ? 26.078 -7.445 -20.578 1 95.56 290 HIS A O 1
ATOM 2314 N N . HIS A 1 291 ? 25.766 -9.422 -21.531 1 95.62 291 HIS A N 1
ATOM 2315 C CA . HIS A 1 291 ? 24.516 -9.648 -20.797 1 95.62 291 HIS A CA 1
ATOM 2316 C C . HIS A 1 291 ? 24.688 -10.711 -19.719 1 95.62 291 HIS A C 1
ATOM 2318 O O . HIS A 1 291 ? 25.125 -11.828 -20 1 95.62 291 HIS A O 1
ATOM 2324 N N . GLU A 1 292 ? 24.375 -10.375 -18.484 1 95.19 292 GLU A N 1
ATOM 2325 C CA . GLU A 1 292 ? 24.438 -11.289 -17.359 1 95.19 292 GLU A CA 1
ATOM 2326 C C . GLU A 1 292 ? 23.047 -11.523 -16.75 1 95.19 292 GLU A C 1
ATOM 2328 O O . GLU A 1 292 ? 22.172 -10.664 -16.859 1 95.19 292 GLU A O 1
ATOM 2333 N N . PHE A 1 293 ? 22.938 -12.719 -16.141 1 94.38 293 PHE A N 1
ATOM 2334 C CA . PHE A 1 293 ? 21.719 -13.039 -15.398 1 94.38 293 PHE A CA 1
ATOM 2335 C C . PHE A 1 293 ? 21.938 -12.875 -13.898 1 94.38 293 PHE A C 1
ATOM 2337 O O . PHE A 1 293 ? 23.031 -13.086 -13.398 1 94.38 293 PHE A O 1
ATOM 2344 N N . ASP A 1 294 ? 20.859 -12.539 -13.227 1 92.94 294 ASP A N 1
ATOM 2345 C CA . ASP A 1 294 ? 20.859 -12.492 -11.766 1 92.94 294 ASP A CA 1
ATOM 2346 C C . ASP A 1 294 ? 20.922 -13.898 -11.172 1 92.94 294 ASP A C 1
ATOM 2348 O O . ASP A 1 294 ? 19.938 -14.648 -11.258 1 92.94 294 ASP A O 1
ATOM 2352 N N . PRO A 1 295 ? 22 -14.242 -10.523 1 91.5 295 PRO A N 1
ATOM 2353 C CA . PRO A 1 295 ? 22.125 -15.586 -9.961 1 91.5 295 PRO A CA 1
ATOM 2354 C C . PRO A 1 295 ? 21.047 -15.898 -8.914 1 91.5 295 PRO A C 1
ATOM 2356 O O . PRO A 1 295 ? 20.656 -17.062 -8.75 1 91.5 295 PRO A O 1
ATOM 2359 N N . TRP A 1 296 ? 20.625 -14.93 -8.312 1 89.19 296 TRP A N 1
ATOM 2360 C CA . TRP A 1 296 ? 19.609 -15.141 -7.293 1 89.19 296 TRP A CA 1
ATOM 2361 C C . TRP A 1 296 ? 18.312 -15.664 -7.914 1 89.19 296 TRP A C 1
ATOM 2363 O O . TRP A 1 296 ? 17.688 -16.578 -7.379 1 89.19 296 TRP A O 1
ATOM 2373 N N . HIS A 1 297 ? 17.922 -15.055 -8.922 1 88.44 297 HIS A N 1
ATOM 2374 C CA . HIS A 1 297 ? 16.703 -15.484 -9.594 1 88.44 297 HIS A CA 1
ATOM 2375 C C . HIS A 1 297 ? 16.844 -16.891 -10.148 1 88.44 297 HIS A C 1
ATOM 2377 O O . HIS A 1 297 ? 15.891 -17.672 -10.125 1 88.44 297 HIS A O 1
ATOM 2383 N N . VAL A 1 298 ? 17.969 -17.172 -10.633 1 90.81 298 VAL A N 1
ATOM 2384 C CA . VAL A 1 298 ? 18.219 -18.516 -11.141 1 90.81 298 VAL A CA 1
ATOM 2385 C C . VAL A 1 298 ? 18.188 -19.516 -9.984 1 90.81 298 VAL A C 1
ATOM 2387 O O . VAL A 1 298 ? 17.594 -20.594 -10.109 1 90.81 298 VAL A O 1
ATOM 2390 N N . SER A 1 299 ? 18.781 -19.125 -8.922 1 91.12 299 SER A N 1
ATOM 2391 C CA . SER A 1 299 ? 18.781 -19.969 -7.73 1 91.12 299 SER A CA 1
ATOM 2392 C C . SER A 1 299 ? 17.359 -20.266 -7.262 1 91.12 299 SER A C 1
ATOM 2394 O O . SER A 1 299 ? 17.062 -21.375 -6.809 1 91.12 299 SER A O 1
ATOM 2396 N N . LYS A 1 300 ? 16.547 -19.297 -7.344 1 87.88 300 LYS A N 1
ATOM 2397 C CA . LYS A 1 300 ? 15.141 -19.484 -6.977 1 87.88 300 LYS A CA 1
ATOM 2398 C C . LYS A 1 300 ? 14.477 -20.531 -7.871 1 87.88 300 LYS A C 1
ATOM 2400 O O . LYS A 1 300 ? 13.664 -21.328 -7.402 1 87.88 300 LYS A O 1
ATOM 2405 N N . GLY A 1 301 ? 14.766 -20.469 -9.141 1 90.12 301 GLY A N 1
ATOM 2406 C CA . GLY A 1 301 ? 14.258 -21.469 -10.07 1 90.12 301 GLY A CA 1
ATOM 2407 C C . GLY A 1 301 ? 14.719 -22.875 -9.75 1 90.12 301 GLY A C 1
ATOM 2408 O O . GLY A 1 301 ? 13.938 -23.828 -9.805 1 90.12 301 GLY A O 1
ATOM 2409 N N . ILE A 1 302 ? 15.961 -22.953 -9.344 1 93.12 302 ILE A N 1
ATOM 2410 C CA . ILE A 1 302 ? 16.531 -24.25 -8.969 1 93.12 302 ILE A CA 1
ATOM 2411 C C . ILE A 1 302 ? 15.852 -24.766 -7.699 1 93.12 302 ILE A C 1
ATOM 2413 O O . ILE A 1 302 ? 15.484 -25.938 -7.617 1 93.12 302 ILE A O 1
ATOM 2417 N N . LYS A 1 303 ? 15.711 -23.859 -6.797 1 92 303 LYS A N 1
ATOM 2418 C CA . LYS A 1 303 ? 15.078 -24.219 -5.531 1 92 303 LYS A CA 1
ATOM 2419 C C . LYS A 1 303 ? 13.672 -24.781 -5.762 1 92 303 LYS A C 1
ATOM 2421 O O . LYS A 1 303 ? 13.305 -25.812 -5.18 1 92 303 LYS A O 1
ATOM 2426 N N . LYS A 1 304 ? 12.938 -24.141 -6.566 1 91 304 LYS A N 1
ATOM 2427 C CA . LYS A 1 304 ? 11.578 -24.578 -6.855 1 91 304 LYS A CA 1
ATOM 2428 C C . LYS A 1 304 ? 11.562 -26 -7.414 1 91 304 LYS A C 1
ATOM 2430 O O . LYS A 1 304 ? 10.742 -26.828 -7.004 1 91 304 LYS A O 1
ATOM 2435 N N 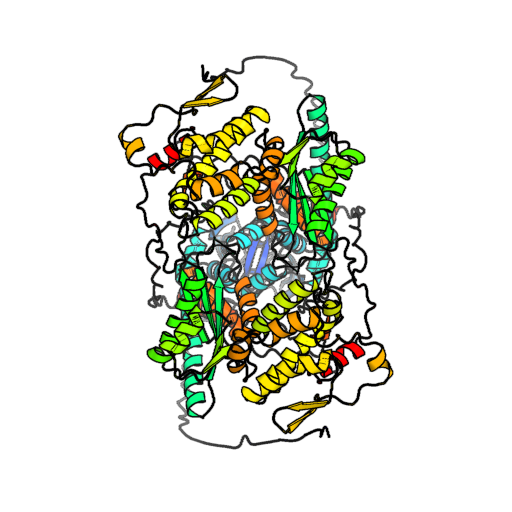. LYS A 1 305 ? 12.453 -26.297 -8.312 1 93.31 305 LYS A N 1
ATOM 2436 C CA . LYS A 1 305 ? 12.547 -27.625 -8.906 1 93.31 305 LYS A CA 1
ATOM 2437 C C . LYS A 1 305 ? 12.969 -28.672 -7.871 1 93.31 305 LYS A C 1
ATOM 2439 O O . LYS A 1 305 ? 12.43 -29.781 -7.84 1 93.31 305 LYS A O 1
ATOM 2444 N N . LEU A 1 306 ? 13.898 -28.266 -7.027 1 94.31 306 LEU A N 1
ATOM 2445 C CA . LEU A 1 306 ? 14.398 -29.172 -6 1 94.31 306 LEU A CA 1
ATOM 2446 C C . LEU A 1 306 ? 13.32 -29.484 -4.969 1 94.31 306 LEU A C 1
ATOM 2448 O O . LEU A 1 306 ? 13.164 -30.625 -4.547 1 94.31 306 LEU A O 1
ATOM 2452 N N . VAL A 1 307 ? 12.594 -28.422 -4.617 1 91.5 307 VAL A N 1
ATOM 2453 C CA . VAL A 1 307 ? 11.523 -28.594 -3.641 1 91.5 307 VAL A CA 1
ATOM 2454 C C . VAL A 1 307 ? 10.43 -29.5 -4.227 1 91.5 307 VAL A C 1
ATOM 2456 O O . VAL A 1 307 ? 9.914 -30.375 -3.541 1 91.5 307 VAL A O 1
ATOM 2459 N N . ALA A 1 308 ? 10.078 -29.266 -5.492 1 91.75 308 ALA A N 1
ATOM 2460 C CA . ALA A 1 308 ? 9.078 -30.094 -6.164 1 91.75 308 ALA A CA 1
ATOM 2461 C C . ALA A 1 308 ? 9.516 -31.562 -6.191 1 91.75 308 ALA A C 1
ATOM 2463 O O . ALA A 1 308 ? 8.695 -32.469 -5.98 1 91.75 308 ALA A O 1
ATOM 2464 N N . LEU A 1 309 ? 10.781 -31.734 -6.398 1 92.38 309 LEU A N 1
ATOM 2465 C CA . LEU A 1 309 ? 11.328 -33.094 -6.422 1 92.38 309 LEU A CA 1
ATOM 2466 C C . LEU A 1 309 ? 11.344 -33.688 -5.02 1 92.38 309 LEU A C 1
ATOM 2468 O O . LEU A 1 309 ? 11.031 -34.875 -4.844 1 92.38 309 LEU A O 1
ATOM 2472 N N . ALA A 1 310 ? 11.695 -32.938 -4.051 1 91.56 310 ALA A N 1
ATOM 2473 C CA . ALA A 1 310 ? 11.828 -33.406 -2.672 1 91.56 310 ALA A CA 1
ATOM 2474 C C . ALA A 1 310 ? 10.469 -33.688 -2.057 1 91.56 310 ALA A C 1
ATOM 2476 O O . ALA A 1 310 ? 10.367 -34.438 -1.079 1 91.56 310 ALA A O 1
ATOM 2477 N N . ASN A 1 311 ? 9.508 -33.062 -2.574 1 89.12 311 ASN A N 1
ATOM 2478 C CA . ASN A 1 311 ? 8.164 -33.25 -2.043 1 89.12 311 ASN A CA 1
ATOM 2479 C C . ASN A 1 311 ? 7.613 -34.625 -2.406 1 89.12 311 ASN A C 1
ATOM 2481 O O . ASN A 1 311 ? 6.664 -35.094 -1.78 1 89.12 311 ASN A O 1
ATOM 2485 N N . LYS A 1 312 ? 8.227 -35.25 -3.363 1 89.31 312 LYS A N 1
ATOM 2486 C CA . LYS A 1 312 ? 7.855 -36.656 -3.656 1 89.31 312 LYS A CA 1
ATOM 2487 C C . LYS A 1 312 ? 8.352 -37.594 -2.568 1 89.31 312 LYS A C 1
ATOM 2489 O O . LYS A 1 312 ? 9.469 -37.438 -2.07 1 89.31 312 LYS A O 1
ATOM 2494 N N . LYS A 1 313 ? 7.527 -38.531 -2.133 1 84.44 313 LYS A N 1
ATOM 2495 C CA . LYS A 1 313 ? 7.805 -39.438 -1.016 1 84.44 313 LYS A CA 1
ATOM 2496 C C . LYS A 1 313 ? 9.141 -40.156 -1.203 1 84.44 313 LYS A C 1
ATOM 2498 O O . LYS A 1 313 ? 9.906 -40.312 -0.253 1 84.44 313 LYS A O 1
ATOM 2503 N N . GLU A 1 314 ? 9.438 -40.531 -2.404 1 84.25 314 GLU A N 1
ATOM 2504 C CA . GLU A 1 314 ? 10.633 -41.312 -2.701 1 84.25 314 GLU A CA 1
ATOM 2505 C C . GLU A 1 314 ? 11.891 -40.438 -2.641 1 84.25 314 GLU A C 1
ATOM 2507 O O . GLU A 1 314 ? 13 -40.938 -2.518 1 84.25 314 GLU A O 1
ATOM 2512 N N . ASN A 1 315 ? 11.688 -39.125 -2.645 1 90.5 315 ASN A N 1
ATOM 2513 C CA . ASN A 1 315 ? 12.828 -38.219 -2.752 1 90.5 315 ASN A CA 1
ATOM 2514 C C . ASN A 1 315 ? 12.961 -37.344 -1.515 1 90.5 315 ASN A C 1
ATOM 2516 O O . ASN A 1 315 ? 13.57 -36.281 -1.575 1 90.5 315 ASN A O 1
ATOM 2520 N N . GLN A 1 316 ? 12.492 -37.719 -0.421 1 87.88 316 GLN A N 1
ATOM 2521 C CA . GLN A 1 316 ? 12.438 -36.875 0.781 1 87.88 316 GLN A CA 1
ATOM 2522 C C . GLN A 1 316 ? 13.844 -36.594 1.314 1 87.88 316 GLN A C 1
ATOM 2524 O O . GLN A 1 316 ? 14.062 -35.562 1.963 1 87.88 316 GLN A O 1
ATOM 2529 N N . VAL A 1 317 ? 14.727 -37.5 1.015 1 86 317 VAL A N 1
ATOM 2530 C CA . VAL A 1 317 ? 16.109 -37.344 1.485 1 86 317 VAL A CA 1
ATOM 2531 C C . VAL A 1 317 ? 16.703 -36.062 0.918 1 86 317 VAL A C 1
ATOM 2533 O O . VAL A 1 317 ? 17.594 -35.469 1.529 1 86 317 VAL A O 1
ATOM 2536 N N . LEU A 1 318 ? 16.156 -35.594 -0.144 1 91 318 LEU A N 1
ATOM 2537 C CA . LEU A 1 318 ? 16.688 -34.438 -0.838 1 91 318 LEU A CA 1
ATOM 2538 C C . LEU A 1 318 ? 16.375 -33.156 -0.072 1 91 318 LEU A C 1
ATOM 2540 O O . LEU A 1 318 ? 17.016 -32.125 -0.289 1 91 318 LEU A O 1
ATOM 2544 N N . GLN A 1 319 ? 15.422 -33.156 0.742 1 88.75 319 GLN A N 1
ATOM 2545 C CA . GLN A 1 319 ? 15.008 -31.984 1.488 1 88.75 319 GLN A CA 1
ATOM 2546 C C . GLN A 1 319 ? 16.172 -31.406 2.309 1 88.75 319 GLN A C 1
ATOM 2548 O O . GLN A 1 319 ? 16.359 -30.203 2.369 1 88.75 319 GLN A O 1
ATOM 2553 N N . GLY A 1 320 ? 16.922 -32.312 2.859 1 85.12 320 GLY A N 1
ATOM 2554 C CA . GLY A 1 320 ? 18.047 -31.875 3.688 1 85.12 320 GLY A CA 1
ATOM 2555 C C . GLY A 1 320 ? 19.203 -31.328 2.883 1 85.12 320 GLY A C 1
ATOM 2556 O O . GLY A 1 320 ? 20.062 -30.625 3.422 1 85.12 320 GLY A O 1
ATOM 2557 N N . TRP A 1 321 ? 19.203 -31.562 1.562 1 91.12 321 TRP A N 1
ATOM 2558 C CA . TRP A 1 321 ? 20.312 -31.172 0.711 1 91.12 321 TRP A CA 1
ATOM 2559 C C . TRP A 1 321 ? 20.016 -29.875 -0.026 1 91.12 321 TRP A C 1
ATOM 2561 O O . TRP A 1 321 ? 20.906 -29.25 -0.595 1 91.12 321 TRP A O 1
ATOM 2571 N N . ILE A 1 322 ? 18.828 -29.406 -0.06 1 90.81 322 ILE A N 1
ATOM 2572 C CA . ILE A 1 322 ? 18.422 -28.266 -0.882 1 90.81 322 ILE A CA 1
ATOM 2573 C C . ILE A 1 322 ? 19.234 -27.031 -0.507 1 90.81 322 ILE A C 1
ATOM 2575 O O . ILE A 1 322 ? 19.797 -26.375 -1.378 1 90.81 322 ILE A O 1
ATOM 2579 N N . ARG A 1 323 ? 19.344 -26.766 0.736 1 86 323 ARG A N 1
ATOM 2580 C CA . ARG A 1 323 ? 20.094 -25.594 1.183 1 86 323 ARG A CA 1
ATOM 2581 C C . ARG A 1 323 ? 21.562 -25.688 0.779 1 86 323 ARG A C 1
ATOM 2583 O O . ARG A 1 323 ? 22.141 -24.703 0.323 1 86 323 ARG A O 1
ATOM 2590 N N . ALA A 1 324 ? 22.078 -26.828 0.962 1 86.94 324 ALA A N 1
ATOM 2591 C CA . ALA A 1 324 ? 23.484 -27.031 0.634 1 86.94 324 ALA A CA 1
ATOM 2592 C C . ALA A 1 324 ? 23.734 -26.875 -0.862 1 86.94 324 ALA A C 1
ATOM 2594 O O . ALA A 1 324 ? 24.734 -26.281 -1.271 1 86.94 324 ALA A O 1
ATOM 2595 N N . ILE A 1 325 ? 22.859 -27.375 -1.613 1 91.94 325 ILE A N 1
ATOM 2596 C CA . ILE A 1 325 ? 22.984 -27.281 -3.064 1 91.94 325 ILE A CA 1
ATOM 2597 C C . ILE A 1 325 ? 22.922 -25.812 -3.5 1 91.94 325 ILE A C 1
ATOM 2599 O O . ILE A 1 325 ? 23.703 -25.375 -4.336 1 91.94 325 ILE A O 1
ATOM 2603 N N . LEU A 1 326 ? 22.016 -25.078 -2.928 1 91.81 326 LEU A N 1
ATOM 2604 C CA . LEU A 1 326 ? 21.844 -23.672 -3.283 1 91.81 326 LEU A CA 1
ATOM 2605 C C . LEU A 1 326 ? 23.031 -22.844 -2.834 1 91.81 326 LEU A C 1
ATOM 2607 O O . LEU A 1 326 ? 23.469 -21.938 -3.551 1 91.81 326 LEU A O 1
ATOM 2611 N N . ASN A 1 327 ? 23.562 -23.141 -1.688 1 87.56 327 ASN A N 1
ATOM 2612 C CA . ASN A 1 327 ? 24.781 -22.469 -1.223 1 87.56 327 ASN A CA 1
ATOM 2613 C C . ASN A 1 327 ? 25.969 -22.75 -2.137 1 87.56 327 ASN A C 1
ATOM 2615 O O . ASN A 1 327 ? 26.781 -21.875 -2.393 1 87.56 327 ASN A O 1
ATOM 2619 N N . HIS A 1 328 ? 26.016 -24 -2.533 1 89.56 328 HIS A N 1
ATOM 2620 C CA . HIS A 1 328 ? 27.031 -24.391 -3.494 1 89.56 328 HIS A CA 1
ATOM 2621 C C . HIS A 1 328 ? 26.938 -23.562 -4.773 1 89.56 328 HIS A C 1
ATOM 2623 O O . HIS A 1 328 ? 27.938 -23.031 -5.262 1 89.56 328 HIS A O 1
ATOM 2629 N N . PHE A 1 329 ? 25.781 -23.406 -5.23 1 92.06 329 PHE A N 1
ATOM 2630 C CA . PHE A 1 329 ? 25.531 -22.641 -6.445 1 92.06 329 PHE A CA 1
ATOM 2631 C C . PHE A 1 329 ? 25.969 -21.188 -6.277 1 92.06 329 PHE A C 1
ATOM 2633 O O . PHE A 1 329 ? 26.672 -20.641 -7.133 1 92.06 329 PHE A O 1
ATOM 2640 N N . TRP A 1 330 ? 25.594 -20.656 -5.203 1 88.69 330 TRP A N 1
ATOM 2641 C CA . TRP A 1 330 ? 25.891 -19.25 -4.922 1 88.69 330 TRP A CA 1
ATOM 2642 C C . TRP A 1 330 ? 27.391 -19.031 -4.797 1 88.69 330 TRP A C 1
ATOM 2644 O O . TRP A 1 330 ? 27.938 -18.078 -5.371 1 88.69 330 TRP A O 1
ATOM 2654 N N . PHE A 1 331 ? 28 -19.906 -4.125 1 86.25 331 PHE A N 1
ATOM 2655 C CA . PHE A 1 331 ? 29.438 -19.828 -3.922 1 86.25 331 PHE A CA 1
ATOM 2656 C C . PHE A 1 331 ? 30.172 -19.922 -5.254 1 86.25 331 PHE A C 1
ATOM 2658 O O . PHE A 1 331 ? 31.109 -19.172 -5.5 1 86.25 331 PHE A O 1
ATOM 2665 N N . LEU A 1 332 ? 29.734 -20.766 -6 1 89.69 332 LEU A N 1
ATOM 2666 C CA . LEU A 1 332 ? 30.406 -20.984 -7.277 1 89.69 332 LEU A CA 1
ATOM 2667 C C . LEU A 1 332 ? 30.281 -19.766 -8.172 1 89.69 332 LEU A C 1
ATOM 2669 O O . LEU A 1 332 ? 31.25 -19.391 -8.852 1 89.69 332 LEU A O 1
ATOM 2673 N N . CYS A 1 333 ? 29.141 -19.141 -8.164 1 90.19 333 CYS A N 1
ATOM 2674 C CA . CYS A 1 333 ? 28.938 -17.953 -8.977 1 90.19 333 CYS A CA 1
ATOM 2675 C C . CYS A 1 333 ? 29.844 -16.812 -8.516 1 90.19 333 CYS A C 1
ATOM 2677 O O . CYS A 1 333 ? 30.328 -16.031 -9.336 1 90.19 333 CYS A O 1
ATOM 2679 N N . SER A 1 334 ? 30.156 -16.797 -7.301 1 87.69 334 SER A N 1
ATOM 2680 C CA . SER A 1 334 ? 30.953 -15.719 -6.746 1 87.69 334 SER A CA 1
ATOM 2681 C C . SER A 1 334 ? 32.438 -16 -6.898 1 87.69 334 SER A C 1
ATOM 2683 O O . SER A 1 334 ? 33.25 -15.078 -6.965 1 87.69 334 SER A O 1
ATOM 2685 N N . SER A 1 335 ? 32.812 -17.266 -7.059 1 85.19 335 SER A N 1
ATOM 2686 C CA . SER A 1 335 ? 34.219 -17.594 -6.977 1 85.19 335 SER A CA 1
ATOM 2687 C C . SER A 1 335 ? 34.75 -18.156 -8.297 1 85.19 335 SER A C 1
ATOM 2689 O O . SER A 1 335 ? 35.906 -18.578 -8.398 1 85.19 335 SER A O 1
ATOM 2691 N N . CYS A 1 336 ? 34.031 -18.203 -9.289 1 84.38 336 CYS A N 1
ATOM 2692 C CA . CYS A 1 336 ? 34.406 -18.875 -10.531 1 84.38 336 CYS A CA 1
ATOM 2693 C C . CYS A 1 336 ? 35.438 -18.047 -11.312 1 84.38 336 CYS A C 1
ATOM 2695 O O . CYS A 1 336 ? 35.938 -18.5 -12.328 1 84.38 336 CYS A O 1
ATOM 2697 N N . GLY A 1 337 ? 35.781 -16.891 -10.883 1 81 337 GLY A N 1
ATOM 2698 C CA . GLY A 1 337 ? 36.781 -16.078 -11.555 1 81 337 GLY A CA 1
ATOM 2699 C C . GLY A 1 337 ? 36.406 -15.734 -12.984 1 81 337 GLY A C 1
ATOM 2700 O O . GLY A 1 337 ? 37.25 -15.789 -13.883 1 81 337 GLY A O 1
ATOM 2701 N N . GLU A 1 338 ? 35.219 -15.648 -13.383 1 86.31 338 GLU A N 1
ATOM 2702 C CA . GLU A 1 338 ? 34.656 -15.211 -14.656 1 86.31 338 GLU A CA 1
ATOM 2703 C C . GLU A 1 338 ? 34.812 -16.297 -15.727 1 86.31 338 GLU A C 1
ATOM 2705 O O . GLU A 1 338 ? 34.75 -16 -16.922 1 86.31 338 GLU A O 1
ATOM 2710 N N . SER A 1 339 ? 35.125 -17.531 -15.32 1 91.94 339 SER A N 1
ATOM 2711 C CA . SER A 1 339 ? 35.25 -18.641 -16.266 1 91.94 339 SER A CA 1
ATOM 2712 C C . SER A 1 339 ? 33.969 -19.484 -16.297 1 91.94 339 SER A C 1
ATOM 2714 O O . SER A 1 339 ? 33.625 -20.109 -15.305 1 91.94 339 SER A O 1
ATOM 2716 N N . ALA A 1 340 ? 33.469 -19.531 -17.469 1 92.81 340 ALA A N 1
ATOM 2717 C CA . ALA A 1 340 ? 32.219 -20.312 -17.656 1 92.81 340 ALA A CA 1
ATOM 2718 C C . ALA A 1 340 ? 32.5 -21.812 -17.516 1 92.81 340 ALA A C 1
ATOM 2720 O O . ALA A 1 340 ? 31.703 -22.547 -16.938 1 92.81 340 ALA A O 1
ATOM 2721 N N . GLU A 1 341 ? 33.594 -22.234 -18.016 1 91 341 GLU A N 1
ATOM 2722 C CA . GLU A 1 341 ? 33.969 -23.641 -17.969 1 91 341 GLU A CA 1
ATOM 2723 C C . GLU A 1 341 ? 34.188 -24.109 -16.531 1 91 341 GLU A C 1
ATOM 2725 O O . GLU A 1 341 ? 33.719 -25.188 -16.156 1 91 341 GLU A O 1
ATOM 2730 N N . GLU A 1 342 ? 34.844 -23.266 -15.828 1 90.5 342 GLU A N 1
ATOM 2731 C CA . GLU A 1 342 ? 35.094 -23.594 -14.43 1 90.5 342 GLU A CA 1
ATOM 2732 C C . GLU A 1 342 ? 33.781 -23.625 -13.641 1 90.5 342 GLU A C 1
ATOM 2734 O O . GLU A 1 342 ? 33.594 -24.484 -12.773 1 90.5 342 GLU A O 1
ATOM 2739 N N . LEU A 1 343 ? 32.969 -22.719 -13.914 1 93.62 343 LEU A N 1
ATOM 2740 C CA . LEU A 1 343 ? 31.672 -22.656 -13.219 1 93.62 343 LEU A CA 1
ATOM 2741 C C . LEU A 1 343 ? 30.844 -23.891 -13.5 1 93.62 343 LEU A C 1
ATOM 2743 O O . LEU A 1 343 ? 30.266 -24.484 -12.586 1 93.62 343 LEU A O 1
ATOM 2747 N N . LYS A 1 344 ? 30.812 -24.359 -14.719 1 93.62 344 LYS A N 1
ATOM 2748 C CA . LYS A 1 344 ? 30.062 -25.547 -15.109 1 93.62 344 LYS A CA 1
ATOM 2749 C C . LYS A 1 344 ? 30.625 -26.797 -14.438 1 93.62 344 LYS A C 1
ATOM 2751 O O . LYS A 1 344 ? 29.859 -27.625 -13.914 1 93.62 344 LYS A O 1
ATOM 2756 N N . ARG A 1 345 ? 31.891 -26.859 -14.477 1 90.81 345 ARG A N 1
ATOM 2757 C CA . ARG A 1 345 ? 32.562 -28.016 -13.891 1 90.81 345 ARG A CA 1
ATOM 2758 C C . ARG A 1 345 ? 32.281 -28.109 -12.391 1 90.81 345 ARG A C 1
ATOM 2760 O O . ARG A 1 345 ? 31.891 -29.172 -11.891 1 90.81 345 ARG A O 1
ATOM 2767 N N . GLN A 1 346 ? 32.438 -27.047 -11.758 1 91.12 346 GLN A N 1
ATOM 2768 C CA . GLN A 1 346 ? 32.219 -27.047 -10.312 1 91.12 346 GLN A CA 1
ATOM 2769 C C . GLN A 1 346 ? 30.766 -27.25 -9.953 1 91.12 346 GLN A C 1
ATOM 2771 O O . GLN A 1 346 ? 30.453 -27.906 -8.953 1 91.12 346 GLN A O 1
ATOM 2776 N N . TRP A 1 347 ? 29.891 -26.656 -10.75 1 93.94 347 TRP A N 1
ATOM 2777 C CA . TRP A 1 347 ? 28.469 -26.859 -10.508 1 93.94 347 TRP A CA 1
ATOM 2778 C C . TRP A 1 347 ? 28.094 -28.328 -10.586 1 93.94 347 TRP A C 1
ATOM 2780 O O . TRP A 1 347 ? 27.422 -28.859 -9.703 1 93.94 347 TRP A O 1
ATOM 2790 N N . THR A 1 348 ? 28.609 -29.047 -11.547 1 92.88 348 THR A N 1
ATOM 2791 C CA . THR A 1 348 ? 28.266 -30.453 -11.75 1 92.88 348 THR A CA 1
ATOM 2792 C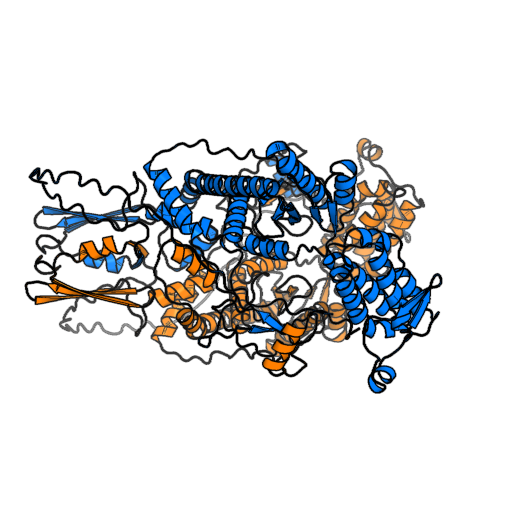 C . THR A 1 348 ? 28.953 -31.344 -10.711 1 92.88 348 THR A C 1
ATOM 2794 O O . THR A 1 348 ? 28.562 -32.469 -10.492 1 92.88 348 THR A O 1
ATOM 2797 N N . SER A 1 349 ? 29.969 -30.812 -10.047 1 92.12 349 SER A N 1
ATOM 2798 C CA . SER A 1 349 ? 30.688 -31.578 -9.039 1 92.12 349 SER A CA 1
ATOM 2799 C C . SER A 1 349 ? 29.812 -31.844 -7.816 1 92.12 349 SER A C 1
ATOM 2801 O O . SER A 1 349 ? 30.141 -32.719 -6.996 1 92.12 349 SER A O 1
ATOM 2803 N N . VAL A 1 350 ? 28.719 -31.109 -7.75 1 92.69 350 VAL A N 1
ATOM 2804 C CA . VAL A 1 350 ? 27.812 -31.297 -6.629 1 92.69 350 VAL A CA 1
ATOM 2805 C C . VAL A 1 350 ? 27.297 -32.75 -6.625 1 92.69 350 VAL A C 1
ATOM 2807 O O . VAL A 1 350 ? 27 -33.312 -5.562 1 92.69 350 VAL A O 1
ATOM 2810 N N . LEU A 1 351 ? 27.266 -33.375 -7.828 1 93.25 351 LEU A N 1
ATOM 2811 C CA . LEU A 1 351 ? 26.766 -34.75 -7.961 1 93.25 351 LEU A CA 1
ATOM 2812 C C . LEU A 1 351 ? 27.719 -35.719 -7.293 1 93.25 351 LEU A C 1
ATOM 2814 O O . LEU A 1 351 ? 27.281 -36.75 -6.742 1 93.25 351 LEU A O 1
ATOM 2818 N N . HIS A 1 352 ? 28.984 -35.375 -7.293 1 91.56 352 HIS A N 1
ATOM 2819 C CA . HIS A 1 352 ? 29.953 -36.188 -6.578 1 91.56 352 HIS A CA 1
ATOM 2820 C C . HIS A 1 352 ? 29.891 -35.938 -5.074 1 91.56 352 HIS A C 1
ATOM 2822 O O . HIS A 1 352 ? 29.859 -36.906 -4.285 1 91.56 352 HIS A O 1
ATOM 2828 N N . HIS A 1 353 ? 29.766 -34.719 -4.789 1 90.5 353 HIS A N 1
ATOM 2829 C CA . HIS A 1 353 ? 29.797 -34.312 -3.395 1 90.5 353 HIS A CA 1
ATOM 2830 C C . HIS A 1 353 ? 28.641 -34.906 -2.611 1 90.5 353 HIS A C 1
ATOM 2832 O O . HIS A 1 353 ? 28.812 -35.375 -1.487 1 90.5 353 HIS A O 1
ATOM 2838 N N . ILE A 1 354 ? 27.5 -34.875 -3.164 1 90.56 354 ILE A N 1
ATOM 2839 C CA . ILE A 1 354 ? 26.281 -35.312 -2.467 1 90.56 354 ILE A CA 1
ATOM 2840 C C . ILE A 1 354 ? 26.312 -36.812 -2.238 1 90.56 354 ILE A C 1
ATOM 2842 O O . ILE A 1 354 ? 25.609 -37.312 -1.37 1 90.56 354 ILE A O 1
ATOM 2846 N N . CYS A 1 355 ? 27.094 -37.531 -2.992 1 91.38 355 CYS A N 1
ATOM 2847 C CA . CYS A 1 355 ? 27.25 -38.969 -2.844 1 91.38 355 CYS A CA 1
ATOM 2848 C C . CYS A 1 355 ? 28.406 -39.312 -1.924 1 91.38 355 CYS A C 1
ATOM 2850 O O . CYS A 1 355 ? 28.766 -40.469 -1.754 1 91.38 355 CYS A O 1
ATOM 2852 N N . GLY A 1 356 ? 29.047 -38.281 -1.381 1 88.69 356 GLY A N 1
ATOM 2853 C CA . GLY A 1 356 ? 30.172 -38.5 -0.472 1 88.69 356 GLY A CA 1
ATOM 2854 C C . GLY A 1 356 ? 31.5 -38.656 -1.186 1 88.69 356 GLY A C 1
ATOM 2855 O O . GLY A 1 356 ? 32.469 -39.125 -0.592 1 88.69 356 GLY A O 1
ATOM 2856 N N . GLU A 1 357 ? 31.531 -38.438 -2.393 1 89.88 357 GLU A N 1
ATOM 2857 C CA . GLU A 1 357 ? 32.75 -38.469 -3.18 1 89.88 357 GLU A CA 1
ATOM 2858 C C . GLU A 1 357 ? 33.406 -37.094 -3.246 1 89.88 357 GLU A C 1
ATOM 2860 O O . GLU A 1 357 ? 32.906 -36.188 -3.926 1 89.88 357 GLU A O 1
ATOM 2865 N N . HIS A 1 358 ? 34.562 -36.906 -2.615 1 90.12 358 HIS A N 1
ATOM 2866 C CA . HIS A 1 358 ? 35.188 -35.594 -2.508 1 90.12 358 HIS A CA 1
ATOM 2867 C C . HIS A 1 358 ? 36.438 -35.5 -3.385 1 90.12 358 HIS A C 1
ATOM 2869 O O . HIS A 1 358 ? 37.062 -34.438 -3.48 1 90.12 358 HIS A O 1
ATOM 2875 N N . THR A 1 359 ? 36.781 -36.719 -3.932 1 90.62 359 THR A N 1
ATOM 2876 C CA . THR A 1 359 ? 37.844 -36.781 -4.938 1 90.62 359 THR A CA 1
ATOM 2877 C C . THR A 1 359 ? 37.406 -37.656 -6.109 1 90.62 359 THR A C 1
ATOM 2879 O O . THR A 1 359 ? 36.844 -38.719 -5.918 1 90.62 359 THR A O 1
ATOM 2882 N N . TRP A 1 360 ? 37.625 -37.094 -7.293 1 90.12 360 TRP A N 1
ATOM 2883 C CA . TRP A 1 360 ? 37.219 -37.875 -8.461 1 90.12 360 TRP A CA 1
ATOM 2884 C C . TRP A 1 360 ? 38.125 -37.531 -9.664 1 90.12 360 TRP A C 1
ATOM 2886 O O . TRP A 1 360 ? 38.875 -36.562 -9.641 1 90.12 360 TRP A O 1
ATOM 2896 N N . GLU A 1 361 ? 38.125 -38.469 -10.586 1 90 361 GLU A N 1
ATOM 2897 C CA . GLU A 1 361 ? 38.906 -38.281 -11.82 1 90 361 GLU A CA 1
ATOM 2898 C C . GLU A 1 361 ? 37.969 -38.031 -13.008 1 90 361 GLU A C 1
ATOM 2900 O O . GLU A 1 361 ? 36.969 -38.75 -13.18 1 90 361 GLU A O 1
ATOM 2905 N N . GLN A 1 362 ? 38.219 -36.844 -13.625 1 83.88 362 GLN A N 1
ATOM 2906 C CA . GLN A 1 362 ? 37.469 -36.5 -14.82 1 83.88 362 GLN A CA 1
ATOM 2907 C C . GLN A 1 362 ? 38.375 -35.969 -15.922 1 83.88 362 GLN A C 1
ATOM 2909 O O . GLN A 1 362 ? 39.188 -35.062 -15.688 1 83.88 362 GLN A O 1
ATOM 2914 N N . ASP A 1 363 ? 38.25 -36.562 -17.156 1 83.31 363 ASP A N 1
ATOM 2915 C CA . ASP A 1 363 ? 39.031 -36.156 -18.328 1 83.31 363 ASP A CA 1
ATOM 2916 C C . ASP A 1 363 ? 40.531 -36.156 -18.047 1 83.31 363 ASP A C 1
ATOM 2918 O O . ASP A 1 363 ? 41.219 -35.219 -18.438 1 83.31 363 ASP A O 1
ATOM 2922 N N . GLY A 1 364 ? 41 -37.094 -17.266 1 82.19 364 GLY A N 1
ATOM 2923 C CA . GLY A 1 364 ? 42.406 -37.281 -17 1 82.19 364 GLY A CA 1
ATOM 2924 C C . GLY A 1 364 ? 42.938 -36.406 -15.891 1 82.19 364 GLY A C 1
ATOM 2925 O O . GLY A 1 364 ? 44.156 -36.375 -15.625 1 82.19 364 GLY A O 1
ATOM 2926 N N . ARG A 1 365 ? 42.125 -35.688 -15.273 1 90.5 365 ARG A N 1
ATOM 2927 C CA . ARG A 1 365 ? 42.562 -34.812 -14.203 1 90.5 365 ARG A CA 1
ATOM 2928 C C . ARG A 1 365 ? 41.844 -35.156 -12.891 1 90.5 365 ARG A C 1
ATOM 2930 O O . ARG A 1 365 ? 40.688 -35.562 -12.891 1 90.5 365 ARG A O 1
ATOM 2937 N N . LYS A 1 366 ? 42.625 -34.969 -11.805 1 90.88 366 LYS A N 1
ATOM 2938 C CA . LYS A 1 366 ? 42.094 -35.188 -10.469 1 90.88 366 LYS A CA 1
ATOM 2939 C C . LYS A 1 366 ? 41.531 -33.906 -9.875 1 90.88 366 LYS A C 1
ATOM 2941 O O . LYS A 1 366 ? 42.156 -32.875 -9.93 1 90.88 366 LYS A O 1
ATOM 2946 N N . TRP A 1 367 ? 40.281 -34 -9.531 1 91.31 367 TRP A N 1
ATOM 2947 C CA . TRP A 1 367 ? 39.594 -32.875 -8.922 1 91.31 367 TRP A CA 1
ATOM 2948 C C . TRP A 1 367 ? 39.219 -33.188 -7.477 1 91.31 367 TRP A C 1
ATOM 2950 O O . TRP A 1 367 ? 39.094 -34.344 -7.086 1 91.31 367 TRP A O 1
ATOM 2960 N N . ALA A 1 368 ? 39.125 -32.156 -6.629 1 88.12 368 ALA A N 1
ATOM 2961 C CA . ALA A 1 368 ? 38.719 -32.312 -5.234 1 88.12 368 ALA A CA 1
ATOM 2962 C C . ALA A 1 368 ? 37.812 -31.156 -4.801 1 88.12 368 ALA A C 1
ATOM 2964 O O . ALA A 1 368 ? 37.875 -30.062 -5.359 1 88.12 368 ALA A O 1
ATOM 2965 N N . CYS A 1 369 ? 36.844 -31.438 -3.98 1 85.06 369 CYS A N 1
ATOM 2966 C CA . CYS A 1 369 ? 36 -30.406 -3.389 1 85.06 369 CYS A CA 1
ATOM 2967 C C . CYS A 1 369 ? 36.844 -29.375 -2.643 1 85.06 369 CYS A C 1
ATOM 2969 O O . CYS A 1 369 ? 37.844 -29.734 -1.995 1 85.06 369 CYS A O 1
ATOM 2971 N N . PRO A 1 370 ? 36.438 -28.078 -2.803 1 76.19 370 PRO A N 1
ATOM 2972 C CA . PRO A 1 370 ? 37.219 -27 -2.184 1 76.19 370 PRO A CA 1
ATOM 2973 C C . PRO A 1 370 ? 36.969 -26.875 -0.684 1 76.19 370 PRO A C 1
ATOM 2975 O O . PRO A 1 370 ? 36.562 -25.812 -0.21 1 76.19 370 PRO A O 1
ATOM 2978 N N . HIS A 1 371 ? 36.969 -27.828 0.045 1 76.31 371 HIS A N 1
ATOM 2979 C CA . HIS A 1 371 ? 36.844 -27.797 1.496 1 76.31 371 HIS A CA 1
ATOM 2980 C C . HIS A 1 371 ? 37.812 -28.766 2.17 1 76.31 371 HIS A C 1
ATOM 2982 O O . HIS A 1 371 ? 38.281 -29.703 1.54 1 76.31 371 HIS A O 1
ATOM 2988 N N . PRO A 1 372 ? 38.094 -28.516 3.41 1 78.19 372 PRO A N 1
ATOM 2989 C CA . PRO A 1 372 ? 38.938 -29.453 4.133 1 78.19 372 PRO A CA 1
ATOM 2990 C C . PRO A 1 372 ? 38.281 -30.812 4.383 1 78.19 372 PRO A C 1
ATOM 2992 O O . PRO A 1 372 ? 37.062 -30.953 4.195 1 78.19 372 PRO A O 1
ATOM 2995 N N . ALA A 1 373 ? 39.156 -31.75 4.746 1 79.06 373 ALA A N 1
ATOM 2996 C CA . ALA A 1 373 ? 38.625 -33.094 5.027 1 79.06 373 ALA A CA 1
ATOM 2997 C C . ALA A 1 373 ? 37.562 -33.031 6.109 1 79.06 373 ALA A C 1
ATOM 2999 O O . ALA A 1 373 ? 37.688 -32.312 7.082 1 79.06 373 ALA A O 1
ATOM 3000 N N . LEU A 1 374 ? 36.438 -33.719 5.824 1 79.88 374 LEU A N 1
ATOM 3001 C CA . LEU A 1 374 ? 35.312 -33.719 6.754 1 79.88 374 LEU A CA 1
ATOM 3002 C C . LEU A 1 374 ? 35.688 -34.531 8.008 1 79.88 374 LEU A C 1
ATOM 3004 O O . LEU A 1 374 ? 36.375 -35.531 7.93 1 79.88 374 LEU A O 1
ATOM 3008 N N . ASN A 1 375 ? 35.25 -33.969 9.062 1 78.38 375 ASN A N 1
ATOM 3009 C CA . ASN A 1 375 ? 35.406 -34.75 10.305 1 78.38 375 ASN A CA 1
ATOM 3010 C C . ASN A 1 375 ? 34.594 -36.031 10.281 1 78.38 375 ASN A C 1
ATOM 3012 O O . ASN A 1 375 ? 33.562 -36.094 9.633 1 78.38 375 ASN A O 1
ATOM 3016 N N . PRO A 1 376 ? 35.125 -37.062 10.945 1 77.94 376 PRO A N 1
ATOM 3017 C CA . PRO A 1 376 ? 34.438 -38.344 10.961 1 77.94 376 PRO A CA 1
ATOM 3018 C C . PRO A 1 376 ? 33 -38.219 11.43 1 77.94 376 PRO A C 1
ATOM 3020 O O . PRO A 1 376 ? 32.094 -38.906 10.914 1 77.94 376 PRO A O 1
ATOM 3023 N N . ASP A 1 377 ? 32.75 -37.344 12.312 1 75.56 377 ASP A N 1
ATOM 3024 C CA . ASP A 1 377 ? 31.406 -37.188 12.82 1 75.56 377 ASP A CA 1
ATOM 3025 C C . ASP A 1 377 ? 30.484 -36.562 11.758 1 75.56 377 ASP A C 1
ATOM 3027 O O . ASP A 1 377 ? 29.344 -36.969 11.609 1 75.56 377 ASP A O 1
ATOM 3031 N N . GLN A 1 378 ? 31 -35.719 11.039 1 74.81 378 GLN A N 1
ATOM 3032 C CA . GLN A 1 378 ? 30.234 -35.094 9.961 1 74.81 378 GLN A CA 1
ATOM 3033 C C . GLN A 1 378 ? 29.938 -36.062 8.844 1 74.81 378 GLN A C 1
ATOM 3035 O O . GLN A 1 378 ? 28.844 -36.062 8.273 1 74.81 378 GLN A O 1
ATOM 3040 N N . GLN A 1 379 ? 30.891 -36.938 8.609 1 76.94 379 GLN A N 1
ATOM 3041 C CA . GLN A 1 379 ? 30.734 -37.906 7.551 1 76.94 379 GLN A CA 1
ATOM 3042 C C . GLN A 1 379 ? 29.641 -38.938 7.902 1 76.94 379 GLN A C 1
ATOM 3044 O O . GLN A 1 379 ? 28.875 -39.344 7.031 1 76.94 379 GLN A O 1
ATOM 3049 N N . ARG A 1 380 ? 29.516 -39.125 9.195 1 75.69 380 ARG A N 1
ATOM 3050 C CA . ARG A 1 380 ? 28.562 -40.156 9.641 1 75.69 380 ARG A CA 1
ATOM 3051 C C . ARG A 1 380 ? 27.156 -39.562 9.727 1 75.69 380 ARG A C 1
ATOM 3053 O O . ARG A 1 380 ? 26.172 -40.25 9.477 1 75.69 380 ARG A O 1
ATOM 3060 N N . THR A 1 381 ? 27.078 -38.281 9.961 1 76.5 381 THR A N 1
ATOM 3061 C CA . THR A 1 381 ? 25.781 -37.688 10.234 1 76.5 381 THR A CA 1
ATOM 3062 C C . THR A 1 381 ? 25.109 -37.25 8.945 1 76.5 381 THR A C 1
ATOM 3064 O O . THR A 1 381 ? 23.875 -37.125 8.883 1 76.5 381 THR A O 1
ATOM 3067 N N . LYS A 1 382 ? 25.938 -37.125 7.953 1 79.56 382 LYS A N 1
ATOM 3068 C CA . LYS A 1 382 ? 25.359 -36.625 6.703 1 79.56 382 LYS A CA 1
ATOM 3069 C C . LYS A 1 382 ? 24.672 -37.75 5.934 1 79.56 382 LYS A C 1
ATOM 3071 O O . LYS A 1 382 ? 25.172 -38.875 5.887 1 79.56 382 LYS A O 1
ATOM 3076 N N . ARG A 1 383 ? 23.516 -37.531 5.469 1 82.25 383 ARG A N 1
ATOM 3077 C CA . ARG A 1 383 ? 22.734 -38.531 4.719 1 82.25 383 ARG A CA 1
ATOM 3078 C C . ARG A 1 383 ? 23.109 -38.5 3.24 1 82.25 383 ARG A C 1
ATOM 3080 O O . ARG A 1 383 ? 22.391 -37.906 2.43 1 82.25 383 ARG A O 1
ATOM 3087 N N . TRP A 1 384 ? 24.172 -39.281 2.945 1 88.62 384 TRP A N 1
ATOM 3088 C CA . TRP A 1 384 ? 24.672 -39.312 1.575 1 88.62 384 TRP A CA 1
ATOM 3089 C C . TRP A 1 384 ? 23.672 -40 0.645 1 88.62 384 TRP A C 1
ATOM 3091 O O . TRP A 1 384 ? 23 -40.938 1.042 1 88.62 384 TRP A O 1
ATOM 3101 N N . LEU A 1 385 ? 23.609 -39.5 -0.573 1 90.69 385 LEU A N 1
ATOM 3102 C CA . LEU A 1 385 ? 22.75 -40.125 -1.573 1 90.69 385 LEU A CA 1
ATOM 3103 C C . LEU A 1 385 ? 23.453 -41.312 -2.225 1 90.69 385 LEU A C 1
ATOM 3105 O O . LEU A 1 385 ? 24.672 -41.281 -2.434 1 90.69 385 LEU A O 1
ATOM 3109 N N . GLN A 1 386 ? 22.656 -42.312 -2.465 1 90.06 386 GLN A N 1
ATOM 3110 C CA . GLN A 1 386 ? 23.219 -43.438 -3.18 1 90.06 386 GLN A CA 1
ATOM 3111 C C . GLN A 1 386 ? 23.359 -43.156 -4.668 1 90.06 386 GLN A C 1
ATOM 3113 O O . GLN A 1 386 ? 22.406 -42.719 -5.312 1 90.06 386 GLN A O 1
ATOM 3118 N N . PRO A 1 387 ? 24.594 -43.438 -5.086 1 90.25 387 PRO A N 1
ATOM 3119 C CA . PRO A 1 387 ? 24.781 -43.188 -6.52 1 90.25 387 PRO A CA 1
ATOM 3120 C C . PRO A 1 387 ? 23.812 -44 -7.387 1 90.25 387 PRO A C 1
ATOM 3122 O O . PRO A 1 387 ? 23.516 -45.156 -7.07 1 90.25 387 PRO A O 1
ATOM 3125 N N . GLU A 1 388 ? 23.281 -43.469 -8.398 1 87.94 388 GLU A N 1
ATOM 3126 C CA . GLU A 1 388 ? 22.438 -44.094 -9.422 1 87.94 388 GLU A CA 1
ATOM 3127 C C . GLU A 1 388 ? 21.078 -44.438 -8.859 1 87.94 388 GLU A C 1
ATOM 3129 O O . GLU A 1 388 ? 20.328 -45.219 -9.469 1 87.94 388 GLU A O 1
ATOM 3134 N N . SER A 1 389 ? 20.859 -44.062 -7.555 1 91.69 389 SER A N 1
ATOM 3135 C CA . SER A 1 389 ? 19.484 -44.188 -7.043 1 91.69 389 SER A CA 1
ATOM 3136 C C . SER A 1 389 ? 18.516 -43.312 -7.848 1 91.69 389 SER A C 1
ATOM 3138 O O . SER A 1 389 ? 18.938 -42.5 -8.656 1 91.69 389 SER A O 1
ATOM 3140 N N . GLN A 1 390 ? 17.312 -43.625 -7.781 1 91.75 390 GLN A N 1
ATOM 3141 C CA . GLN A 1 390 ? 16.297 -42.875 -8.508 1 91.75 390 GLN A CA 1
ATOM 3142 C C . GLN A 1 390 ? 16.344 -41.375 -8.133 1 91.75 390 GLN A C 1
ATOM 3144 O O . GLN A 1 390 ? 16.203 -40.531 -9 1 91.75 390 GLN A O 1
ATOM 3149 N N . VAL A 1 391 ? 16.531 -41.094 -6.895 1 92.38 391 VAL A N 1
ATOM 3150 C CA . VAL A 1 391 ? 16.625 -39.719 -6.418 1 92.38 391 VAL A CA 1
ATOM 3151 C C . VAL A 1 391 ? 17.859 -39.062 -7.035 1 92.38 391 VAL A C 1
ATOM 3153 O O . VAL A 1 391 ? 17.797 -37.906 -7.445 1 92.38 391 VAL A O 1
ATOM 3156 N N . PHE A 1 392 ? 18.938 -39.781 -7.129 1 94.19 392 PHE A N 1
ATOM 3157 C CA . PHE A 1 392 ? 20.156 -39.25 -7.727 1 94.19 392 PHE A CA 1
ATOM 3158 C C . PHE A 1 392 ? 19.953 -38.938 -9.195 1 94.19 392 PHE A C 1
ATOM 3160 O O . PHE A 1 392 ? 20.375 -37.875 -9.672 1 94.19 392 PHE A O 1
ATOM 3167 N N . LYS A 1 393 ? 19.297 -39.781 -9.906 1 93.88 393 LYS A N 1
ATOM 3168 C CA . LYS A 1 393 ? 19.047 -39.562 -11.328 1 93.88 393 LYS A CA 1
ATOM 3169 C C . LYS A 1 393 ? 18.156 -38.344 -11.547 1 93.88 393 LYS A C 1
ATOM 3171 O O . LYS A 1 393 ? 18.391 -37.562 -12.477 1 93.88 393 LYS A O 1
ATOM 3176 N N . SER A 1 394 ? 17.188 -38.219 -10.672 1 93.75 394 SER A N 1
ATOM 3177 C CA . SER A 1 394 ? 16.312 -37.062 -10.766 1 93.75 394 SER A CA 1
ATOM 3178 C C . SER A 1 394 ? 17.078 -35.781 -10.492 1 93.75 394 SER A C 1
ATOM 3180 O O . SER A 1 394 ? 16.859 -34.75 -11.156 1 93.75 394 SER A O 1
ATOM 3182 N N . LEU A 1 395 ? 17.906 -35.844 -9.539 1 95 395 LEU A N 1
ATOM 3183 C CA . LEU A 1 395 ? 18.75 -34.688 -9.234 1 95 395 LEU A CA 1
ATOM 3184 C C . LEU A 1 395 ? 19.703 -34.406 -10.391 1 95 395 LEU A C 1
ATOM 3186 O O . LEU A 1 395 ? 19.922 -33.219 -10.734 1 95 395 LEU A O 1
ATOM 3190 N N . ARG A 1 396 ? 20.312 -35.438 -10.914 1 95.06 396 ARG A N 1
ATOM 3191 C CA . ARG A 1 396 ? 21.219 -35.281 -12.047 1 95.06 396 ARG A CA 1
ATOM 3192 C C . ARG A 1 396 ? 20.531 -34.562 -13.203 1 95.06 396 ARG A C 1
ATOM 3194 O O . ARG A 1 396 ? 21.141 -33.719 -13.867 1 95.06 396 ARG A O 1
ATOM 3201 N N . ASN A 1 397 ? 19.297 -34.781 -13.414 1 95.06 397 ASN A N 1
ATOM 3202 C CA . ASN A 1 397 ? 18.547 -34.125 -14.477 1 95.06 397 ASN A CA 1
ATOM 3203 C C . ASN A 1 397 ? 18.422 -32.625 -14.242 1 95.06 397 ASN A C 1
ATOM 3205 O O . ASN A 1 397 ? 18.453 -31.844 -15.188 1 95.06 397 ASN A O 1
ATOM 3209 N N . ILE A 1 398 ? 18.297 -32.219 -13.016 1 95.25 398 ILE A N 1
ATOM 3210 C CA . ILE A 1 398 ? 18.203 -30.812 -12.68 1 95.25 398 ILE A CA 1
ATOM 3211 C C . ILE A 1 398 ? 19.562 -30.141 -12.828 1 95.25 398 ILE A C 1
ATOM 3213 O O . ILE A 1 398 ? 19.672 -29.062 -13.406 1 95.25 398 ILE A O 1
ATOM 3217 N N . VAL A 1 399 ? 20.594 -30.812 -12.352 1 95.56 399 VAL A N 1
ATOM 3218 C CA . VAL A 1 399 ? 21.953 -30.266 -12.312 1 95.56 399 VAL A CA 1
ATOM 3219 C C . VAL A 1 399 ? 22.531 -30.203 -13.719 1 95.56 399 VAL A C 1
ATOM 3221 O O . VAL A 1 399 ? 23.172 -29.219 -14.094 1 95.56 399 VAL A O 1
ATOM 3224 N N . GLU A 1 400 ? 22.219 -31.203 -14.492 1 95.56 400 GLU A N 1
ATOM 3225 C CA . GLU A 1 400 ? 22.812 -31.281 -15.828 1 95.56 400 GLU A CA 1
ATOM 3226 C C . GLU A 1 400 ? 21.844 -30.797 -16.891 1 95.56 400 GLU A C 1
ATOM 3228 O O . GLU A 1 400 ? 21.969 -31.141 -18.062 1 95.56 400 GLU A O 1
ATOM 3233 N N . ASP A 1 401 ? 20.875 -30.062 -16.469 1 95.12 401 ASP A N 1
ATOM 3234 C CA . ASP A 1 401 ? 19.938 -29.469 -17.422 1 95.12 401 ASP A CA 1
ATOM 3235 C C . ASP A 1 401 ? 20.688 -28.609 -18.438 1 95.12 401 ASP A C 1
ATOM 3237 O O . ASP A 1 401 ? 21.438 -27.719 -18.062 1 95.12 401 ASP A O 1
ATOM 3241 N N . LYS A 1 402 ? 20.453 -28.828 -19.688 1 93.62 402 LYS A N 1
ATOM 3242 C CA . LYS A 1 402 ? 21.203 -28.172 -20.75 1 93.62 402 LYS A CA 1
ATOM 3243 C C . LYS A 1 402 ? 20.984 -26.656 -20.719 1 93.62 402 LYS A C 1
ATOM 3245 O O . LYS A 1 402 ? 21.922 -25.891 -20.938 1 93.62 402 LYS A O 1
ATOM 3250 N N . ARG A 1 403 ? 19.75 -26.297 -20.547 1 91.62 403 ARG A N 1
ATOM 3251 C CA . ARG A 1 403 ? 19.438 -24.875 -20.516 1 91.62 403 ARG A CA 1
ATOM 3252 C C . ARG A 1 403 ? 20.109 -24.188 -19.328 1 91.62 403 ARG A C 1
ATOM 3254 O O . ARG A 1 403 ? 20.641 -23.078 -19.453 1 91.62 403 ARG A O 1
ATOM 3261 N N . LEU A 1 404 ? 20.047 -24.828 -18.188 1 93.94 404 LEU A N 1
ATOM 3262 C CA . LEU A 1 404 ? 20.688 -24.281 -17 1 93.94 404 LEU A CA 1
ATOM 3263 C C . LEU A 1 404 ? 22.203 -24.141 -17.219 1 93.94 404 LEU A C 1
ATOM 3265 O O . LEU A 1 404 ? 22.781 -23.109 -16.891 1 93.94 404 LEU A O 1
ATOM 3269 N N . LEU A 1 405 ? 22.828 -25.156 -17.766 1 94.69 405 LEU A N 1
ATOM 3270 C CA . LEU A 1 405 ? 24.266 -25.125 -18 1 94.69 405 LEU A CA 1
ATOM 3271 C C . LEU A 1 405 ? 24.641 -24.016 -18.953 1 94.69 405 LEU A C 1
ATOM 3273 O O . LEU A 1 405 ? 25.688 -23.375 -18.797 1 94.69 405 LEU A O 1
ATOM 3277 N N . LYS A 1 406 ? 23.781 -23.766 -19.906 1 92.25 406 LYS A N 1
ATOM 3278 C CA . LYS A 1 406 ? 24.016 -22.656 -20.828 1 92.25 406 LYS A CA 1
ATOM 3279 C C . LYS A 1 406 ? 23.875 -21.312 -20.109 1 92.25 406 LYS A C 1
ATOM 3281 O O . LYS A 1 406 ? 24.641 -20.391 -20.359 1 92.25 406 LYS A O 1
ATOM 3286 N N . ASP A 1 407 ? 22.938 -21.219 -19.234 1 92.19 407 ASP A N 1
ATOM 3287 C CA . ASP A 1 407 ? 22.688 -20 -18.484 1 92.19 407 ASP A CA 1
ATOM 3288 C C . ASP A 1 407 ? 23.859 -19.656 -17.578 1 92.19 407 ASP A C 1
ATOM 3290 O O . ASP A 1 407 ? 24.109 -18.484 -17.281 1 92.19 407 ASP A O 1
ATOM 3294 N N . LEU A 1 408 ? 24.562 -20.703 -17.141 1 93.75 408 LEU A N 1
ATOM 3295 C CA . LEU A 1 408 ? 25.688 -20.5 -16.25 1 93.75 408 LEU A CA 1
ATOM 3296 C C . LEU A 1 408 ? 26.766 -19.641 -16.922 1 93.75 408 LEU A C 1
ATOM 3298 O O . LEU A 1 408 ? 27.5 -18.922 -16.234 1 93.75 408 LEU A O 1
ATOM 3302 N N . GLU A 1 409 ? 26.781 -19.656 -18.188 1 92.94 409 GLU A N 1
ATOM 3303 C CA . GLU A 1 409 ? 27.766 -18.859 -18.938 1 92.94 409 GLU A CA 1
ATOM 3304 C C . GLU A 1 409 ? 27.531 -17.375 -18.75 1 92.94 409 GLU A C 1
ATOM 3306 O O . GLU A 1 409 ? 28.453 -16.562 -18.906 1 92.94 409 GLU A O 1
ATOM 3311 N N . GLN A 1 410 ? 26.359 -17.031 -18.406 1 93.31 410 GLN A N 1
ATOM 3312 C CA . GLN A 1 410 ? 25.984 -15.625 -18.266 1 93.31 410 GLN A CA 1
ATOM 3313 C C . GLN A 1 410 ? 25.828 -15.258 -16.781 1 93.31 410 GLN A C 1
ATOM 3315 O O . GLN A 1 410 ? 25 -14.406 -16.438 1 93.31 410 GLN A O 1
ATOM 3320 N N . MET A 1 411 ? 26.531 -15.914 -15.906 1 93.88 411 MET A N 1
ATOM 3321 C CA . MET A 1 411 ? 26.5 -15.594 -14.477 1 93.88 411 MET A CA 1
ATOM 3322 C C . MET A 1 411 ? 27.906 -15.562 -13.898 1 93.88 411 MET A C 1
ATOM 3324 O O . MET A 1 411 ? 28.078 -15.703 -12.688 1 93.88 411 MET A O 1
ATOM 3328 N N . THR A 1 412 ? 28.859 -15.398 -14.688 1 92.5 412 THR A N 1
ATOM 3329 C CA . THR A 1 412 ? 30.266 -15.555 -14.305 1 92.5 412 THR A CA 1
ATOM 3330 C C . THR A 1 412 ? 30.766 -14.305 -13.586 1 92.5 412 THR A C 1
ATOM 3332 O O . THR A 1 412 ? 31.766 -14.359 -12.859 1 92.5 412 THR A O 1
ATOM 3335 N N . ARG A 1 413 ? 30.125 -13.211 -13.734 1 91.19 413 ARG A N 1
ATOM 3336 C CA . ARG A 1 413 ? 30.594 -11.961 -13.141 1 91.19 413 ARG A CA 1
ATOM 3337 C C . ARG A 1 413 ? 29.922 -11.695 -11.805 1 91.19 413 ARG A C 1
ATOM 3339 O O . ARG A 1 413 ? 30.25 -10.719 -11.117 1 91.19 413 ARG A O 1
ATOM 3346 N N . PHE A 1 414 ? 29.016 -12.492 -11.352 1 90.44 414 PHE A N 1
ATOM 3347 C CA . PHE A 1 414 ? 28.328 -12.477 -10.062 1 90.44 414 PHE A CA 1
ATOM 3348 C C . PHE A 1 414 ? 27.688 -11.109 -9.805 1 90.44 414 PHE A C 1
ATOM 3350 O O . PHE A 1 414 ? 27.938 -10.492 -8.766 1 90.44 414 PHE A O 1
ATOM 3357 N N . LYS A 1 415 ? 26.984 -10.672 -10.734 1 89 415 LYS A N 1
ATOM 3358 C CA . LYS A 1 415 ? 26.203 -9.445 -10.586 1 89 415 LYS A CA 1
ATOM 3359 C C . LYS A 1 415 ? 24.734 -9.75 -10.305 1 89 415 LYS A C 1
ATOM 3361 O O . LYS A 1 415 ? 24.172 -10.695 -10.859 1 89 415 LYS A O 1
ATOM 3366 N N . HIS A 1 416 ? 24.172 -9.047 -9.352 1 86.69 416 HIS A N 1
ATOM 3367 C CA . HIS A 1 416 ? 22.781 -9.352 -9.016 1 86.69 416 HIS A CA 1
ATOM 3368 C C . HIS A 1 416 ? 21.953 -8.078 -8.914 1 86.69 416 HIS A C 1
ATOM 3370 O O . HIS A 1 416 ? 22.5 -6.977 -8.805 1 86.69 416 HIS A O 1
ATOM 3376 N N . THR A 1 417 ? 20.641 -8.195 -8.953 1 85 417 THR A N 1
ATOM 3377 C CA . THR A 1 417 ? 19.703 -7.074 -9.039 1 85 417 THR A CA 1
ATOM 3378 C C . THR A 1 417 ? 19.109 -6.762 -7.672 1 85 417 THR A C 1
ATOM 3380 O O . THR A 1 417 ? 18.047 -6.133 -7.578 1 85 417 THR A O 1
ATOM 3383 N N . GLY A 1 418 ? 19.688 -7.195 -6.562 1 84.94 418 GLY A N 1
ATOM 3384 C CA . GLY A 1 418 ? 19.156 -6.973 -5.227 1 84.94 418 GLY A CA 1
ATOM 3385 C C . GLY A 1 418 ? 18.984 -5.504 -4.891 1 84.94 418 GLY A C 1
ATOM 3386 O O . GLY A 1 418 ? 17.984 -5.117 -4.281 1 84.94 418 GLY A O 1
ATOM 3387 N N . SER A 1 419 ? 19.922 -4.723 -5.316 1 88.06 419 SER A N 1
ATOM 3388 C CA . SER A 1 419 ? 19.859 -3.291 -5.039 1 88.06 419 SER A CA 1
ATOM 3389 C C . SER A 1 419 ? 18.672 -2.643 -5.754 1 88.06 419 SER A C 1
ATOM 3391 O O . SER A 1 419 ? 18.109 -1.662 -5.266 1 88.06 419 SER A O 1
ATOM 3393 N N . LEU A 1 420 ? 18.344 -3.174 -6.852 1 92.81 420 LEU A N 1
ATOM 3394 C CA . LEU A 1 420 ? 17.203 -2.646 -7.59 1 92.81 420 LEU A CA 1
ATOM 3395 C C . LEU A 1 420 ? 15.906 -2.914 -6.844 1 92.81 420 LEU A C 1
ATOM 3397 O O . LEU A 1 420 ? 14.969 -2.117 -6.922 1 92.81 420 LEU A O 1
ATOM 3401 N N . GLU A 1 421 ? 15.844 -3.996 -6.117 1 88 421 GLU A N 1
ATOM 3402 C CA . GLU A 1 421 ? 14.68 -4.285 -5.289 1 88 421 GLU A CA 1
ATOM 3403 C C . GLU A 1 421 ? 14.531 -3.262 -4.168 1 88 421 GLU A C 1
ATOM 3405 O O . GLU A 1 421 ? 13.414 -2.914 -3.785 1 88 421 GLU A O 1
ATOM 3410 N N . VAL A 1 422 ? 15.656 -2.859 -3.652 1 89.5 422 VAL A N 1
ATOM 3411 C CA . VAL A 1 422 ? 15.641 -1.818 -2.629 1 89.5 422 VAL A CA 1
ATOM 3412 C C . VAL A 1 422 ? 15.039 -0.539 -3.201 1 89.5 422 VAL A C 1
ATOM 3414 O O . VAL A 1 422 ? 14.18 0.087 -2.57 1 89.5 422 VAL A O 1
ATOM 3417 N N . TYR A 1 423 ? 15.438 -0.218 -4.414 1 95.19 423 TYR A N 1
ATOM 3418 C CA . TYR A 1 423 ? 14.867 0.947 -5.078 1 95.19 423 TYR A CA 1
ATOM 3419 C C . TYR A 1 423 ? 13.367 0.766 -5.301 1 95.19 423 TYR A C 1
ATOM 3421 O O . TYR A 1 423 ? 12.594 1.702 -5.109 1 95.19 423 TYR A O 1
ATOM 3429 N N . HIS A 1 424 ? 13 -0.354 -5.73 1 92.5 424 HIS A N 1
ATOM 3430 C CA . HIS A 1 424 ? 11.578 -0.595 -5.977 1 92.5 424 HIS A CA 1
ATOM 3431 C C . HIS A 1 424 ? 10.758 -0.429 -4.703 1 92.5 424 HIS A C 1
ATOM 3433 O O . HIS A 1 424 ? 9.602 -0.021 -4.754 1 92.5 424 HIS A O 1
ATOM 3439 N N . ASN A 1 425 ? 11.383 -0.76 -3.637 1 89.81 425 ASN A N 1
ATOM 3440 C CA . ASN A 1 425 ? 10.711 -0.502 -2.367 1 89.81 425 ASN A CA 1
ATOM 3441 C C . ASN A 1 425 ? 10.555 0.994 -2.109 1 89.81 425 ASN A C 1
ATOM 3443 O O . ASN A 1 425 ? 9.531 1.435 -1.586 1 89.81 425 ASN A O 1
ATOM 3447 N N . VAL A 1 426 ? 11.586 1.749 -2.451 1 93.25 426 VAL A N 1
ATOM 3448 C CA . VAL A 1 426 ? 11.508 3.201 -2.33 1 93.25 426 VAL A CA 1
ATOM 3449 C C . VAL A 1 426 ? 10.375 3.736 -3.203 1 93.25 426 VAL A C 1
ATOM 3451 O O . VAL A 1 426 ? 9.648 4.648 -2.799 1 93.25 426 VAL A O 1
ATOM 3454 N N . MET A 1 427 ? 10.227 3.109 -4.348 1 94.75 427 MET A N 1
ATOM 3455 C CA . MET A 1 427 ? 9.172 3.51 -5.277 1 94.75 427 MET A CA 1
ATOM 3456 C C . MET A 1 427 ? 7.797 3.373 -4.633 1 94.75 427 MET A C 1
ATOM 3458 O O . MET A 1 427 ? 6.891 4.152 -4.922 1 94.75 427 MET A O 1
ATOM 3462 N N . LEU A 1 428 ? 7.668 2.486 -3.75 1 91.75 428 LEU A N 1
ATOM 3463 C CA . LEU A 1 428 ? 6.375 2.225 -3.129 1 91.75 428 LEU A CA 1
ATOM 3464 C C . LEU A 1 428 ? 5.969 3.373 -2.211 1 91.75 428 LEU A C 1
ATOM 3466 O O . LEU A 1 428 ? 4.781 3.586 -1.961 1 91.75 428 LEU A O 1
ATOM 3470 N N . LYS A 1 429 ? 6.91 4.047 -1.699 1 91.5 429 LYS A N 1
ATOM 3471 C CA . LYS A 1 429 ? 6.621 5.234 -0.899 1 91.5 429 LYS A CA 1
ATOM 3472 C C . LYS A 1 429 ? 5.898 6.293 -1.727 1 91.5 429 LYS A C 1
ATOM 3474 O O . LYS A 1 429 ? 4.969 6.941 -1.24 1 91.5 429 LYS A O 1
ATOM 3479 N N . TYR A 1 430 ? 6.293 6.344 -2.943 1 95.31 430 TYR A N 1
ATOM 3480 C CA . TYR A 1 430 ? 5.773 7.398 -3.805 1 95.31 430 TYR A CA 1
ATOM 3481 C C . TYR A 1 430 ? 4.652 6.875 -4.695 1 95.31 430 TYR A C 1
ATOM 3483 O O . TYR A 1 430 ? 3.742 7.625 -5.066 1 95.31 430 TYR A O 1
ATOM 3491 N N . LEU A 1 431 ? 4.801 5.613 -5.039 1 93.19 431 LEU A N 1
ATOM 3492 C CA . LEU A 1 431 ? 3.865 4.973 -5.961 1 93.19 431 LEU A CA 1
ATOM 3493 C C . LEU A 1 431 ? 3.365 3.648 -5.391 1 93.19 431 LEU A C 1
ATOM 3495 O O . LEU A 1 431 ? 3.68 2.582 -5.922 1 93.19 431 LEU A O 1
ATOM 3499 N N . PRO A 1 432 ? 2.553 3.76 -4.398 1 86.94 432 PRO A N 1
ATOM 3500 C CA . PRO A 1 432 ? 1.992 2.504 -3.895 1 86.94 432 PRO A CA 1
ATOM 3501 C C . PRO A 1 432 ? 1.158 1.767 -4.938 1 86.94 432 PRO A C 1
ATOM 3503 O O . PRO A 1 432 ? 0.465 2.398 -5.738 1 86.94 432 PRO A O 1
ATOM 3506 N N . LYS A 1 433 ? 1.136 0.489 -4.941 1 80.62 433 LYS A N 1
ATOM 3507 C CA . LYS A 1 433 ? 0.494 -0.319 -5.977 1 80.62 433 LYS A CA 1
ATOM 3508 C C . LYS A 1 433 ? -1.026 -0.224 -5.883 1 80.62 433 LYS A C 1
ATOM 3510 O O . LYS A 1 433 ? -1.732 -0.51 -6.852 1 80.62 433 LYS A O 1
ATOM 3515 N N . ARG A 1 434 ? -1.536 0.214 -4.812 1 76.88 434 ARG A N 1
ATOM 3516 C CA . ARG A 1 434 ? -2.98 0.241 -4.609 1 76.88 434 ARG A CA 1
ATOM 3517 C C . ARG A 1 434 ? -3.59 1.519 -5.176 1 76.88 434 ARG A C 1
ATOM 3519 O O . ARG A 1 434 ? -4.812 1.627 -5.305 1 76.88 434 ARG A O 1
ATOM 3526 N N . LEU A 1 435 ? -2.746 2.471 -5.484 1 82.88 435 LEU A N 1
ATOM 3527 C CA . LEU A 1 435 ? -3.25 3.762 -5.938 1 82.88 435 LEU A CA 1
ATOM 3528 C C . LEU A 1 435 ? -2.939 3.979 -7.414 1 82.88 435 LEU A C 1
ATOM 3530 O O . LEU A 1 435 ? -1.887 3.562 -7.898 1 82.88 435 LEU A O 1
ATOM 3534 N N . HIS A 1 436 ? -3.859 4.645 -8.016 1 79.56 436 HIS A N 1
ATOM 3535 C CA . HIS A 1 436 ? -3.672 5.008 -9.414 1 79.56 436 HIS A CA 1
ATOM 3536 C C . HIS A 1 436 ? -3.492 6.512 -9.57 1 79.56 436 HIS A C 1
ATOM 3538 O O . HIS A 1 436 ? -4.199 7.297 -8.938 1 79.56 436 HIS A O 1
ATOM 3544 N N . PHE A 1 437 ? -2.523 6.84 -10.359 1 85.88 437 PHE A N 1
ATOM 3545 C CA . PHE A 1 437 ? -2.227 8.242 -10.609 1 85.88 437 PHE A CA 1
ATOM 3546 C C . PHE A 1 437 ? -2.365 8.57 -12.094 1 85.88 437 PHE A C 1
ATOM 3548 O O . PHE A 1 437 ? -2.271 7.684 -12.945 1 85.88 437 PHE A O 1
ATOM 3555 N N . ARG A 1 438 ? -2.604 9.852 -12.344 1 82.69 438 ARG A N 1
ATOM 3556 C CA . ARG A 1 438 ? -2.496 10.312 -13.727 1 82.69 438 ARG A CA 1
ATOM 3557 C C . ARG A 1 438 ? -1.078 10.133 -14.258 1 82.69 438 ARG A C 1
ATOM 3559 O O . ARG A 1 438 ? -0.123 10.07 -13.477 1 82.69 438 ARG A O 1
ATOM 3566 N N . TYR A 1 439 ? -0.942 10.062 -15.508 1 84.25 439 TYR A N 1
ATOM 3567 C CA . TYR A 1 439 ? 0.344 9.75 -16.125 1 84.25 439 TYR A CA 1
ATOM 3568 C C . TYR A 1 439 ? 1.41 10.75 -15.695 1 84.25 439 TYR A C 1
ATOM 3570 O O . TYR A 1 439 ? 2.52 10.359 -15.32 1 84.25 439 TYR A O 1
ATOM 3578 N N . ASP A 1 440 ? 1.113 12.031 -15.766 1 87.81 440 ASP A N 1
ATOM 3579 C CA . ASP A 1 440 ? 2.09 13.055 -15.422 1 87.81 440 ASP A CA 1
ATOM 3580 C C . ASP A 1 440 ? 2.521 12.938 -13.961 1 87.81 440 ASP A C 1
ATOM 3582 O O . ASP A 1 440 ? 3.699 13.094 -13.641 1 87.81 440 ASP A O 1
ATOM 3586 N N . THR A 1 441 ? 1.552 12.672 -13.18 1 91.62 441 THR A N 1
ATOM 3587 C CA . THR A 1 441 ? 1.849 12.492 -11.758 1 91.62 441 THR A CA 1
ATOM 3588 C C . THR A 1 441 ? 2.664 11.227 -11.531 1 91.62 441 THR A C 1
ATOM 3590 O O . THR A 1 441 ? 3.557 11.195 -10.68 1 91.62 441 THR A O 1
ATOM 3593 N N . MET A 1 442 ? 2.324 10.203 -12.328 1 90.56 442 MET A N 1
ATOM 3594 C CA . MET A 1 442 ? 3.072 8.953 -12.242 1 90.56 442 MET A CA 1
ATOM 3595 C C . MET A 1 442 ? 4.543 9.172 -12.57 1 90.56 442 MET A C 1
ATOM 3597 O O . MET A 1 442 ? 5.422 8.664 -11.875 1 90.56 442 MET A O 1
ATOM 3601 N N . VAL A 1 443 ? 4.742 9.891 -13.594 1 92.56 443 VAL A N 1
ATOM 3602 C CA . VAL A 1 443 ? 6.109 10.172 -14.016 1 92.56 443 VAL A CA 1
ATOM 3603 C C . VAL A 1 443 ? 6.828 10.992 -12.945 1 92.56 443 VAL A C 1
ATOM 3605 O O . VAL A 1 443 ? 7.949 10.656 -12.555 1 92.56 443 VAL A O 1
ATOM 3608 N N . ALA A 1 444 ? 6.195 12 -12.477 1 95.88 444 ALA A N 1
ATOM 3609 C CA . ALA A 1 444 ? 6.797 12.875 -11.469 1 95.88 444 ALA A CA 1
ATOM 3610 C C . ALA A 1 444 ? 7.125 12.094 -10.195 1 95.88 444 ALA A C 1
ATOM 3612 O O . ALA A 1 444 ? 8.195 12.273 -9.609 1 95.88 444 ALA A O 1
ATOM 3613 N N . ARG A 1 445 ? 6.219 11.266 -9.758 1 96.56 445 ARG A N 1
ATOM 3614 C CA . ARG A 1 445 ? 6.434 10.477 -8.555 1 96.56 445 ARG A CA 1
ATOM 3615 C C . ARG A 1 445 ? 7.551 9.461 -8.758 1 96.56 445 ARG A C 1
ATOM 3617 O O . ARG A 1 445 ? 8.289 9.141 -7.82 1 96.56 445 ARG A O 1
ATOM 3624 N N . THR A 1 446 ? 7.676 8.93 -9.977 1 96.31 446 THR A N 1
ATOM 3625 C CA . THR A 1 446 ? 8.805 8.062 -10.289 1 96.31 446 THR A CA 1
ATOM 3626 C C . THR A 1 446 ? 10.125 8.836 -10.188 1 96.31 446 THR A C 1
ATOM 3628 O O . THR A 1 446 ? 11.094 8.344 -9.609 1 96.31 446 THR A O 1
ATOM 3631 N N . GLN A 1 447 ? 10.094 10 -10.727 1 97.5 447 GLN A N 1
ATOM 3632 C CA . GLN A 1 447 ? 11.281 10.852 -10.672 1 97.5 447 GLN A CA 1
ATOM 3633 C C . GLN A 1 447 ? 11.641 11.188 -9.227 1 97.5 447 GLN A C 1
ATOM 3635 O O . GLN A 1 447 ? 12.82 11.203 -8.867 1 97.5 447 GLN A O 1
ATOM 3640 N N . LEU A 1 448 ? 10.68 11.438 -8.422 1 97.94 448 LEU A N 1
ATOM 3641 C CA . LEU A 1 448 ? 10.914 11.688 -7.004 1 97.94 448 LEU A CA 1
ATOM 3642 C C . LEU A 1 448 ? 11.547 10.477 -6.332 1 97.94 448 LEU A C 1
ATOM 3644 O O . LEU A 1 448 ? 12.461 10.617 -5.52 1 97.94 448 LEU A O 1
ATOM 3648 N N . ALA A 1 449 ? 11.031 9.297 -6.648 1 97.62 449 ALA A N 1
ATOM 3649 C CA . ALA A 1 449 ? 11.586 8.07 -6.098 1 97.62 449 ALA A CA 1
ATOM 3650 C C . ALA A 1 449 ? 13.055 7.914 -6.473 1 97.62 449 ALA A C 1
ATOM 3652 O O . ALA A 1 449 ? 13.875 7.496 -5.648 1 97.62 449 ALA A O 1
ATOM 3653 N N . ILE A 1 450 ? 13.344 8.234 -7.695 1 97.94 450 ILE A N 1
ATOM 3654 C CA . ILE A 1 450 ? 14.711 8.125 -8.18 1 97.94 450 ILE A CA 1
ATOM 3655 C C . ILE A 1 450 ? 15.602 9.109 -7.422 1 97.94 450 ILE A C 1
ATOM 3657 O O . ILE A 1 450 ? 16.688 8.742 -6.957 1 97.94 450 ILE A O 1
ATOM 3661 N N . LEU A 1 451 ? 15.148 10.336 -7.32 1 97.56 451 LEU A N 1
ATOM 3662 C CA . LEU A 1 451 ? 15.914 11.336 -6.578 1 97.56 451 LEU A CA 1
ATOM 3663 C C . LEU A 1 451 ? 16.125 10.891 -5.133 1 97.56 451 LEU A C 1
ATOM 3665 O O . LEU A 1 451 ? 17.234 10.984 -4.609 1 97.56 451 LEU A O 1
ATOM 3669 N N . ASP A 1 452 ? 15.117 10.438 -4.5 1 96.88 452 ASP A N 1
ATOM 3670 C CA . ASP A 1 452 ? 15.203 9.953 -3.129 1 96.88 452 ASP A CA 1
ATOM 3671 C C . ASP A 1 452 ? 16.234 8.836 -3.008 1 96.88 452 ASP A C 1
ATOM 3673 O O . ASP A 1 452 ? 17.109 8.875 -2.131 1 96.88 452 ASP A O 1
ATOM 3677 N N . ASN A 1 453 ? 16.172 7.895 -3.914 1 96.94 453 ASN A N 1
ATOM 3678 C CA . ASN A 1 453 ? 17.125 6.797 -3.908 1 96.94 453 ASN A CA 1
ATOM 3679 C C . ASN A 1 453 ? 18.547 7.297 -4.125 1 96.94 453 ASN A C 1
ATOM 3681 O O . ASN A 1 453 ? 19.453 6.965 -3.357 1 96.94 453 ASN A O 1
ATOM 3685 N N . ASN A 1 454 ? 18.75 8.102 -5.168 1 96.75 454 ASN A N 1
ATOM 3686 C CA . ASN A 1 454 ? 20.078 8.516 -5.582 1 96.75 454 ASN A CA 1
ATOM 3687 C C . ASN A 1 454 ? 20.75 9.398 -4.527 1 96.75 454 ASN A C 1
ATOM 3689 O O . ASN A 1 454 ? 21.969 9.367 -4.363 1 96.75 454 ASN A O 1
ATOM 3693 N N . TYR A 1 455 ? 20.016 10.156 -3.803 1 95 455 TYR A N 1
ATOM 3694 C CA . TYR A 1 455 ? 20.578 11.016 -2.768 1 95 455 TYR A CA 1
ATOM 3695 C C . TYR A 1 455 ? 20.875 10.219 -1.505 1 95 455 TYR A C 1
ATOM 3697 O O . TYR A 1 455 ? 21.578 10.695 -0.611 1 95 455 TYR A O 1
ATOM 3705 N N . ASN A 1 456 ? 20.344 9.008 -1.389 1 93.56 456 ASN A N 1
ATOM 3706 C CA . ASN A 1 456 ? 20.516 8.234 -0.161 1 93.56 456 ASN A CA 1
ATOM 3707 C C . ASN A 1 456 ? 21.328 6.969 -0.404 1 93.56 456 ASN A C 1
ATOM 3709 O O . ASN A 1 456 ? 21.344 6.066 0.433 1 93.56 456 ASN A O 1
ATOM 3713 N N . VAL A 1 457 ? 21.922 6.953 -1.562 1 91.88 457 VAL A N 1
ATOM 3714 C CA . VAL A 1 457 ? 22.828 5.828 -1.812 1 91.88 457 VAL A CA 1
ATOM 3715 C C . VAL A 1 457 ? 24.094 5.992 -0.987 1 91.88 457 VAL A C 1
ATOM 3717 O O . VAL A 1 457 ? 24.516 7.113 -0.697 1 91.88 457 VAL A O 1
ATOM 3720 N N . GLY A 1 458 ? 24.719 4.891 -0.522 1 85.31 458 GLY A N 1
ATOM 3721 C CA . GLY A 1 458 ? 26 4.922 0.173 1 85.31 458 GLY A CA 1
ATOM 3722 C C . GLY A 1 458 ? 25.875 5.266 1.645 1 85.31 458 GLY A C 1
ATOM 3723 O O . GLY A 1 458 ? 26.781 5.855 2.232 1 85.31 458 GLY A O 1
ATOM 3724 N N . ARG A 1 459 ? 24.688 5.039 2.205 1 87.56 459 ARG A N 1
ATOM 3725 C CA . ARG A 1 459 ? 24.5 5.246 3.637 1 87.56 459 ARG A CA 1
ATOM 3726 C C . ARG A 1 459 ? 25.438 4.367 4.445 1 87.56 459 ARG A C 1
ATOM 3728 O O . ARG A 1 459 ? 25.672 3.209 4.094 1 87.56 459 ARG A O 1
ATOM 3735 N N . GLN A 1 460 ? 25.922 4.957 5.445 1 88.25 460 GLN A N 1
ATOM 3736 C CA . GLN A 1 460 ? 26.891 4.227 6.27 1 88.25 460 GLN A CA 1
ATOM 3737 C C . GLN A 1 460 ? 26.188 3.49 7.406 1 88.25 460 GLN A C 1
ATOM 3739 O O . GLN A 1 460 ? 25.078 3.859 7.805 1 88.25 460 GLN A O 1
ATOM 3744 N N . GLN A 1 461 ? 26.828 2.441 7.777 1 89.56 461 GLN A N 1
ATOM 3745 C CA . GLN A 1 461 ? 26.328 1.709 8.938 1 89.56 461 GLN A CA 1
ATOM 3746 C C . GLN A 1 461 ? 26.438 2.547 10.203 1 89.56 461 GLN A C 1
ATOM 3748 O O . GLN A 1 461 ? 27.438 3.238 10.422 1 89.56 461 GLN A O 1
ATOM 3753 N N . THR A 1 462 ? 25.375 2.518 11.008 1 90.19 462 THR A N 1
ATOM 3754 C CA . THR A 1 462 ? 25.359 3.258 12.266 1 90.19 462 THR A CA 1
ATOM 3755 C C . THR A 1 462 ? 26.328 2.633 13.266 1 90.19 462 THR A C 1
ATOM 3757 O O . THR A 1 462 ? 26.562 1.421 13.25 1 90.19 462 THR A O 1
ATOM 3760 N N . GLU A 1 463 ? 26.828 3.436 14.062 1 90.56 463 GLU A N 1
ATOM 3761 C CA . GLU A 1 463 ? 27.766 2.998 15.094 1 90.56 463 GLU A CA 1
ATOM 3762 C C . GLU A 1 463 ? 27.266 3.359 16.484 1 90.56 463 GLU A C 1
ATOM 3764 O O . GLU A 1 463 ? 26.5 4.312 16.656 1 90.56 463 GLU A O 1
ATOM 3769 N N . THR A 1 464 ? 27.609 2.488 17.312 1 86.81 464 THR A N 1
ATOM 3770 C CA . THR A 1 464 ? 27.312 2.812 18.703 1 86.81 464 THR A CA 1
ATOM 3771 C C . THR A 1 464 ? 28.188 3.967 19.188 1 86.81 464 THR A C 1
ATOM 3773 O O . THR A 1 464 ? 29.062 4.438 18.453 1 86.81 464 THR A O 1
ATOM 3776 N N . SER A 1 465 ? 27.797 4.43 20.391 1 86.44 465 SER A N 1
ATOM 3777 C CA . SER A 1 465 ? 28.578 5.5 20.984 1 86.44 465 SER A CA 1
ATOM 3778 C C . SER A 1 465 ? 30.047 5.098 21.109 1 86.44 465 SER A C 1
ATOM 3780 O O . SER A 1 465 ? 30.938 5.957 21.094 1 86.44 465 SER A O 1
ATOM 3782 N N . GLU A 1 466 ? 30.297 3.768 21.156 1 87.88 466 GLU A N 1
ATOM 3783 C CA . GLU A 1 466 ? 31.656 3.254 21.297 1 87.88 466 GLU A CA 1
ATOM 3784 C C . GLU A 1 466 ? 32.312 3.008 19.938 1 87.88 466 GLU A C 1
ATOM 3786 O O . GLU A 1 466 ? 33.438 2.518 19.844 1 87.88 466 GLU A O 1
ATOM 3791 N N . GLY A 1 467 ? 31.562 3.291 18.906 1 84.5 467 GLY A N 1
ATOM 3792 C CA . GLY A 1 467 ? 32.125 3.16 17.562 1 84.5 467 GLY A CA 1
ATOM 3793 C C . GLY A 1 467 ? 31.938 1.778 16.969 1 84.5 467 GLY A C 1
ATOM 3794 O O . GLY A 1 467 ? 32.562 1.437 15.961 1 84.5 467 GLY A O 1
ATOM 3795 N N . LEU A 1 468 ? 31.219 0.943 17.609 1 86.56 468 LEU A N 1
ATOM 3796 C CA . LEU A 1 468 ? 30.984 -0.402 17.094 1 86.56 468 LEU A CA 1
ATOM 3797 C C . LEU A 1 468 ? 29.797 -0.419 16.156 1 86.56 468 LEU A C 1
ATOM 3799 O O . LEU A 1 468 ? 28.781 0.245 16.406 1 86.56 468 LEU A O 1
ATOM 3803 N N . PRO A 1 469 ? 30.062 -1.134 15.055 1 88.31 469 PRO A N 1
ATOM 3804 C CA . PRO A 1 469 ? 28.938 -1.232 14.125 1 88.31 469 PRO A CA 1
ATOM 3805 C C . PRO A 1 469 ? 27.703 -1.864 14.758 1 88.31 469 PRO A C 1
ATOM 3807 O O . PRO A 1 469 ? 27.828 -2.805 15.547 1 88.31 469 PRO A O 1
ATOM 3810 N N . ARG A 1 470 ? 26.578 -1.317 14.477 1 88.31 470 ARG A N 1
ATOM 3811 C CA . ARG A 1 470 ? 25.312 -1.782 15.047 1 88.31 470 ARG A CA 1
ATOM 3812 C C . ARG A 1 470 ? 24.656 -2.822 14.148 1 88.31 470 ARG A C 1
ATOM 3814 O O . ARG A 1 470 ? 24.656 -2.68 12.922 1 88.31 470 ARG A O 1
ATOM 3821 N N . TYR A 1 471 ? 24.156 -3.941 14.781 1 85.62 471 TYR A N 1
ATOM 3822 C CA . TYR A 1 471 ? 23.453 -5.008 14.078 1 85.62 471 TYR A CA 1
ATOM 3823 C C . TYR A 1 471 ? 22.094 -5.262 14.695 1 85.62 471 TYR A C 1
ATOM 3825 O O . TYR A 1 471 ? 21.906 -5.105 15.906 1 85.62 471 TYR A O 1
ATOM 3833 N N . SER A 1 472 ? 21.188 -5.477 13.828 1 81.5 472 SER A N 1
ATOM 3834 C CA . SER A 1 472 ? 19.875 -5.941 14.289 1 81.5 472 SER A CA 1
ATOM 3835 C C . SER A 1 472 ? 19.75 -7.453 14.125 1 81.5 472 SER A C 1
ATOM 3837 O O . SER A 1 472 ? 20.234 -8.023 13.148 1 81.5 472 SER A O 1
ATOM 3839 N N . MET A 1 473 ? 19.234 -8.109 15.102 1 78.62 473 MET A N 1
ATOM 3840 C CA . MET A 1 473 ? 19.031 -9.555 15.039 1 78.62 473 MET A CA 1
ATOM 3841 C C . MET A 1 473 ? 17.641 -9.891 14.508 1 78.62 473 MET A C 1
ATOM 3843 O O . MET A 1 473 ? 16.625 -9.398 15.031 1 78.62 473 MET A O 1
ATOM 3847 N N . VAL A 1 474 ? 17.688 -10.609 13.398 1 74.25 474 VAL A N 1
ATOM 3848 C CA . VAL A 1 474 ? 16.406 -10.93 12.766 1 74.25 474 VAL A CA 1
ATOM 3849 C C . VAL A 1 474 ? 16.281 -12.438 12.586 1 74.25 474 VAL A C 1
ATOM 3851 O O . VAL A 1 474 ? 17.281 -13.133 12.422 1 74.25 474 VAL A O 1
ATOM 3854 N N . PHE A 1 475 ? 15.133 -12.961 12.695 1 71.25 475 PHE A N 1
ATOM 3855 C CA . PHE A 1 475 ? 14.82 -14.367 12.461 1 71.25 475 PHE A CA 1
ATOM 3856 C C . PHE A 1 475 ? 13.898 -14.516 11.258 1 71.25 475 PHE A C 1
ATOM 3858 O O . PHE A 1 475 ? 12.672 -14.539 11.406 1 71.25 475 PHE A O 1
ATOM 3865 N N . PRO A 1 476 ? 14.523 -14.617 10.039 1 67.19 476 PRO A N 1
ATOM 3866 C CA . PRO A 1 476 ? 13.703 -14.742 8.828 1 67.19 476 PRO A CA 1
ATOM 3867 C C . PRO A 1 476 ? 12.914 -16.047 8.773 1 67.19 476 PRO A C 1
ATOM 3869 O O . PRO A 1 476 ? 13.406 -17.094 9.211 1 67.19 476 PRO A O 1
ATOM 3872 N N . LYS A 1 477 ? 11.766 -15.992 8.211 1 63.34 477 LYS A N 1
ATOM 3873 C CA . LYS A 1 477 ? 10.875 -17.141 8.094 1 63.34 477 LYS A CA 1
ATOM 3874 C C . LYS A 1 477 ? 11.477 -18.203 7.184 1 63.34 477 LYS A C 1
ATOM 3876 O O . LYS A 1 477 ? 11.273 -19.406 7.406 1 63.34 477 LYS A O 1
ATOM 3881 N N . GLN A 1 478 ? 12.188 -17.672 6.277 1 61.19 478 GLN A N 1
ATOM 3882 C CA . GLN A 1 478 ? 12.68 -18.578 5.246 1 61.19 478 GLN A CA 1
ATOM 3883 C C . GLN A 1 478 ? 13.805 -19.453 5.777 1 61.19 478 GLN A C 1
ATOM 3885 O O . GLN A 1 478 ? 13.789 -20.672 5.594 1 61.19 478 GLN A O 1
ATOM 3890 N N . SER A 1 479 ? 14.789 -18.875 6.516 1 63.59 479 SER A N 1
ATOM 3891 C CA . SER A 1 479 ? 15.969 -19.625 6.949 1 63.59 479 SER A CA 1
ATOM 3892 C C . SER A 1 479 ? 15.758 -20.25 8.32 1 63.59 479 SER A C 1
ATOM 3894 O O . SER A 1 479 ? 16.422 -21.219 8.68 1 63.59 479 SER A O 1
ATOM 3896 N N . LYS A 1 480 ? 14.75 -19.734 9.031 1 65 480 LYS A N 1
ATOM 3897 C CA . LYS A 1 480 ? 14.461 -20.203 10.383 1 65 480 LYS A CA 1
ATOM 3898 C C . LYS A 1 480 ? 15.711 -20.172 11.25 1 65 480 LYS A C 1
ATOM 3900 O O . LYS A 1 480 ? 15.945 -21.078 12.047 1 65 480 LYS A O 1
ATOM 3905 N N . GLU A 1 481 ? 16.625 -19.312 10.875 1 69.62 481 GLU A N 1
ATOM 3906 C CA . GLU A 1 481 ? 17.844 -19.078 11.648 1 69.62 481 GLU A CA 1
ATOM 3907 C C . GLU A 1 481 ? 18.031 -17.578 11.945 1 69.62 481 GLU A C 1
ATOM 3909 O O . GLU A 1 481 ? 17.656 -16.734 11.125 1 69.62 481 GLU A O 1
ATOM 3914 N N . TRP A 1 482 ? 18.562 -17.359 13.109 1 76 482 TRP A N 1
ATOM 3915 C CA . TRP A 1 482 ? 18.828 -15.977 13.477 1 76 482 TRP A CA 1
ATOM 3916 C C . TRP A 1 482 ? 19.953 -15.391 12.625 1 76 482 TRP A C 1
ATOM 3918 O O . TRP A 1 482 ? 20.969 -16.062 12.375 1 76 482 TRP A O 1
ATOM 3928 N N . VAL A 1 483 ? 19.703 -14.305 12.172 1 77 483 VAL A N 1
ATOM 3929 C CA . VAL A 1 483 ? 20.703 -13.633 11.367 1 77 483 VAL A CA 1
ATOM 3930 C C . VAL A 1 483 ? 20.891 -12.203 11.859 1 77 483 VAL A C 1
ATOM 3932 O O . VAL A 1 483 ? 19.953 -11.594 12.383 1 77 483 VAL A O 1
ATOM 3935 N N . ALA A 1 484 ? 22.141 -11.719 11.727 1 81.81 484 ALA A N 1
ATOM 3936 C CA . ALA A 1 484 ? 22.438 -10.32 12.031 1 81.81 484 ALA A CA 1
ATOM 3937 C C . ALA A 1 484 ? 22.391 -9.461 10.766 1 81.81 484 ALA A C 1
ATOM 3939 O O . ALA A 1 484 ? 22.922 -9.844 9.727 1 81.81 484 ALA A O 1
ATOM 3940 N N . LYS A 1 485 ? 21.672 -8.422 10.891 1 81.12 485 LYS A N 1
ATOM 3941 C CA . LYS A 1 485 ? 21.609 -7.473 9.781 1 81.12 485 LYS A CA 1
ATOM 3942 C C . LYS A 1 485 ? 22.188 -6.121 10.18 1 81.12 485 LYS A C 1
ATOM 3944 O O . LYS A 1 485 ? 21.984 -5.652 11.297 1 81.12 485 LYS A O 1
ATOM 3949 N N . LYS A 1 486 ? 22.875 -5.523 9.25 1 84.06 486 LYS A N 1
ATOM 3950 C CA . LYS A 1 486 ? 23.469 -4.211 9.484 1 84.06 486 LYS A CA 1
ATOM 3951 C C . LYS A 1 486 ? 22.391 -3.141 9.625 1 84.06 486 LYS A C 1
ATOM 3953 O O . LYS A 1 486 ? 21.375 -3.178 8.914 1 84.06 486 LYS A O 1
ATOM 3958 N N . ILE A 1 487 ? 22.609 -2.227 10.531 1 86.5 487 ILE A N 1
ATOM 3959 C CA . ILE A 1 487 ? 21.734 -1.066 10.672 1 86.5 487 ILE A CA 1
ATOM 3960 C C . ILE A 1 487 ? 22.406 0.158 10.047 1 86.5 487 ILE A C 1
ATOM 3962 O O . ILE A 1 487 ? 23.531 0.506 10.398 1 86.5 487 ILE A O 1
ATOM 3966 N N . TYR A 1 488 ? 21.719 0.799 9.156 1 86.75 488 TYR A N 1
ATOM 3967 C CA . TYR A 1 488 ? 22.266 1.949 8.453 1 86.75 488 TYR A CA 1
ATOM 3968 C C . TYR A 1 488 ? 21.719 3.254 9.008 1 86.75 488 TYR A C 1
ATOM 3970 O O . TYR A 1 488 ? 20.719 3.248 9.727 1 86.75 488 TYR A O 1
ATOM 3978 N N . GLU A 1 489 ? 22.438 4.305 8.719 1 87.56 489 GLU A N 1
ATOM 3979 C CA . GLU A 1 489 ? 21.953 5.641 9.062 1 87.56 489 GLU A CA 1
ATOM 3980 C C . GLU A 1 489 ? 20.609 5.926 8.406 1 87.56 489 GLU A C 1
ATOM 3982 O O . GLU A 1 489 ? 20.297 5.375 7.352 1 87.56 489 GLU A O 1
ATOM 3987 N N . PRO A 1 490 ? 19.859 6.793 9.094 1 85.06 490 PRO A N 1
ATOM 3988 C CA . PRO A 1 490 ? 18.562 7.129 8.5 1 85.06 490 PRO A CA 1
ATOM 3989 C C . PRO A 1 490 ? 18.688 7.902 7.191 1 85.06 490 PRO A C 1
ATOM 3991 O O . PRO A 1 490 ? 19.719 8.555 6.957 1 85.06 490 PRO A O 1
ATOM 3994 N N . THR A 1 491 ? 17.734 7.734 6.379 1 87.12 491 THR A N 1
ATOM 3995 C CA . THR A 1 491 ? 17.703 8.445 5.102 1 87.12 491 THR A CA 1
ATOM 3996 C C . THR A 1 491 ? 17.578 9.945 5.32 1 87.12 491 THR A C 1
ATOM 3998 O O . THR A 1 491 ? 17 10.383 6.324 1 87.12 491 THR A O 1
ATOM 4001 N N . SER A 1 492 ? 18.203 10.656 4.469 1 85.12 492 SER A N 1
ATOM 4002 C CA . SER A 1 492 ? 18.094 12.109 4.492 1 85.12 492 SER A CA 1
ATOM 4003 C C . SER A 1 492 ? 17.062 12.609 3.48 1 85.12 492 SER A C 1
ATOM 4005 O O . SER A 1 492 ? 16.922 12.031 2.396 1 85.12 492 SER A O 1
ATOM 4007 N N . GLN A 1 493 ? 16.328 13.609 3.918 1 84.25 493 GLN A N 1
ATOM 4008 C CA . GLN A 1 493 ? 15.344 14.203 3.018 1 84.25 493 GLN A CA 1
ATOM 4009 C C . GLN A 1 493 ? 15.781 15.594 2.561 1 84.25 493 GLN A C 1
ATOM 4011 O O . GLN A 1 493 ? 14.945 16.438 2.217 1 84.25 493 GLN A O 1
ATOM 4016 N N . TYR A 1 494 ? 17.016 15.773 2.467 1 86.81 494 TYR A N 1
ATOM 4017 C CA . TYR A 1 494 ? 17.562 17.078 2.137 1 86.81 494 TYR A CA 1
ATOM 4018 C C . TYR A 1 494 ? 17.203 17.484 0.71 1 86.81 494 TYR A C 1
ATOM 4020 O O . TYR A 1 494 ? 17.016 18.672 0.417 1 86.81 494 TYR A O 1
ATOM 4028 N N . PHE A 1 495 ? 17.062 16.531 -0.115 1 92.69 495 PHE A N 1
ATOM 4029 C CA . PHE A 1 495 ? 16.766 16.859 -1.506 1 92.69 495 PHE A CA 1
ATOM 4030 C C . PHE A 1 495 ? 15.406 17.531 -1.628 1 92.69 495 PHE A C 1
ATOM 4032 O O . PHE A 1 495 ? 15.172 18.312 -2.557 1 92.69 495 PHE A O 1
ATOM 4039 N N . THR A 1 496 ? 14.516 17.203 -0.697 1 95.94 496 THR A N 1
ATOM 4040 C CA . THR A 1 496 ? 13.18 17.797 -0.744 1 95.94 496 THR A CA 1
ATOM 4041 C C . THR A 1 496 ? 13.242 19.297 -0.451 1 95.94 496 THR A C 1
ATOM 4043 O O . THR A 1 496 ? 12.438 20.078 -0.969 1 95.94 496 THR A O 1
ATOM 4046 N N . GLN A 1 497 ? 14.195 19.734 0.353 1 94.25 497 GLN A N 1
ATOM 4047 C CA . GLN A 1 497 ? 14.359 21.156 0.649 1 94.25 497 GLN A CA 1
ATOM 4048 C C . GLN A 1 497 ? 14.75 21.938 -0.604 1 94.25 497 GLN A C 1
ATOM 4050 O O . GLN A 1 497 ? 14.258 23.047 -0.826 1 94.25 497 GLN A O 1
ATOM 4055 N N . HIS A 1 498 ? 15.578 21.281 -1.306 1 94.81 498 HIS A N 1
ATOM 4056 C CA . HIS A 1 498 ? 15.977 21.906 -2.568 1 94.81 498 HIS A CA 1
ATOM 4057 C C . HIS A 1 498 ? 14.781 22.047 -3.508 1 94.81 498 HIS A C 1
ATOM 4059 O O . HIS A 1 498 ? 14.633 23.062 -4.172 1 94.81 498 HIS A O 1
ATOM 4065 N N . LEU A 1 499 ? 13.961 21.078 -3.549 1 97.31 499 LEU A N 1
ATOM 4066 C CA . LEU A 1 499 ? 12.773 21.125 -4.398 1 97.31 499 LEU A CA 1
ATOM 4067 C C . LEU A 1 499 ? 11.828 22.234 -3.955 1 97.31 499 LEU A C 1
ATOM 4069 O O . LEU A 1 499 ? 11.273 22.953 -4.789 1 97.31 499 LEU A O 1
ATOM 4073 N N . VAL A 1 500 ? 11.664 22.391 -2.68 1 97 500 VAL A N 1
ATOM 4074 C CA . VAL A 1 500 ? 10.789 23.422 -2.146 1 97 500 VAL A CA 1
ATOM 4075 C C . VAL A 1 500 ? 11.312 24.797 -2.555 1 97 500 VAL A C 1
ATOM 4077 O O . VAL A 1 500 ? 10.539 25.656 -2.977 1 97 500 VAL A O 1
ATOM 4080 N N . LYS A 1 501 ? 12.578 24.969 -2.461 1 94.69 501 LYS A N 1
ATOM 4081 C CA . LYS A 1 501 ? 13.188 26.234 -2.865 1 94.69 501 LYS A CA 1
ATOM 4082 C C . LYS A 1 501 ? 12.906 26.547 -4.336 1 94.69 501 LYS A C 1
ATOM 4084 O O . LYS A 1 501 ? 12.57 27.672 -4.691 1 94.69 501 LYS A O 1
ATOM 4089 N N . LEU A 1 502 ? 13 25.547 -5.137 1 95.12 502 LEU A N 1
ATOM 4090 C CA . LEU A 1 502 ? 12.75 25.719 -6.566 1 95.12 502 LEU A CA 1
ATOM 4091 C C . LEU A 1 502 ? 11.297 26.078 -6.828 1 95.12 502 LEU A C 1
ATOM 4093 O O . LEU A 1 502 ? 11 26.859 -7.738 1 95.12 502 LEU A O 1
ATOM 4097 N N . VAL A 1 503 ? 10.375 25.516 -6.059 1 95.88 503 VAL A N 1
ATOM 4098 C CA . VAL A 1 503 ? 8.953 25.812 -6.215 1 95.88 503 VAL A CA 1
ATOM 4099 C C . VAL A 1 503 ? 8.703 27.281 -5.883 1 95.88 503 VAL A C 1
ATOM 4101 O O . VAL A 1 503 ? 7.984 27.984 -6.609 1 95.88 503 VAL A O 1
ATOM 4104 N N . LEU A 1 504 ? 9.305 27.75 -4.812 1 94.44 504 LEU A N 1
ATOM 4105 C CA . LEU A 1 504 ? 9.133 29.141 -4.395 1 94.44 504 LEU A CA 1
ATOM 4106 C C . LEU A 1 504 ? 9.734 30.094 -5.418 1 94.44 504 LEU A C 1
ATOM 4108 O O . LEU A 1 504 ? 9.156 31.141 -5.719 1 94.44 504 LEU A O 1
ATOM 4112 N N . GLU A 1 505 ? 10.844 29.688 -5.953 1 92.62 505 GLU A N 1
ATOM 4113 C CA . GLU A 1 505 ? 11.492 30.484 -6.984 1 92.62 505 GLU A CA 1
ATOM 4114 C C . GLU A 1 505 ? 10.633 30.562 -8.25 1 92.62 505 GLU A C 1
ATOM 4116 O O . GLU A 1 505 ? 10.516 31.625 -8.867 1 92.62 505 GLU A O 1
ATOM 4121 N N . ARG A 1 506 ? 10.094 29.469 -8.562 1 91.75 506 ARG A N 1
ATOM 4122 C CA . ARG A 1 506 ? 9.242 29.422 -9.742 1 91.75 506 ARG A CA 1
ATOM 4123 C C . ARG A 1 506 ? 8.031 30.344 -9.57 1 91.75 506 ARG A C 1
ATOM 4125 O O . ARG A 1 506 ? 7.621 31.016 -10.523 1 91.75 506 ARG A O 1
ATOM 4132 N N . ARG A 1 507 ? 7.465 30.328 -8.453 1 91.44 507 ARG A N 1
ATOM 4133 C CA . ARG A 1 507 ? 6.328 31.188 -8.172 1 91.44 507 ARG A CA 1
ATOM 4134 C C . ARG A 1 507 ? 6.734 32.656 -8.234 1 91.44 507 ARG A C 1
ATOM 4136 O O . ARG A 1 507 ? 5.992 33.5 -8.758 1 91.44 507 ARG A O 1
ATOM 4143 N N . GLU A 1 508 ? 7.883 32.938 -7.754 1 87.88 508 GLU A N 1
ATOM 4144 C CA . GLU A 1 508 ? 8.359 34.312 -7.719 1 87.88 508 GLU A CA 1
ATOM 4145 C C . GLU A 1 508 ? 8.75 34.812 -9.109 1 87.88 508 GLU A C 1
ATOM 4147 O O . GLU A 1 508 ? 8.508 35.969 -9.469 1 87.88 508 GLU A O 1
ATOM 4152 N N . GLU A 1 509 ? 9.508 34 -9.883 1 79.19 509 GLU A N 1
ATOM 4153 C CA . GLU A 1 509 ? 10.055 34.406 -11.172 1 79.19 509 GLU A CA 1
ATOM 4154 C C . GLU A 1 509 ? 9.031 34.219 -12.281 1 79.19 509 GLU A C 1
ATOM 4156 O O . GLU A 1 509 ? 9.164 34.812 -13.359 1 79.19 509 GLU A O 1
ATOM 4161 N N . ARG A 1 510 ? 7.871 33.875 -12.273 1 65.56 510 ARG A N 1
ATOM 4162 C CA . ARG A 1 510 ? 6.871 33.594 -13.297 1 65.56 510 ARG A CA 1
ATOM 4163 C C . ARG A 1 510 ? 7.484 32.812 -14.461 1 65.56 510 ARG A C 1
ATOM 4165 O O . ARG A 1 510 ? 7.242 33.125 -15.625 1 65.56 510 ARG A O 1
ATOM 4172 N N . THR A 1 511 ? 8.594 32.125 -14.219 1 59.25 511 THR A N 1
ATOM 4173 C CA . THR A 1 511 ? 9.234 31.5 -15.375 1 59.25 511 THR A CA 1
ATOM 4174 C C . THR A 1 511 ? 8.328 30.438 -15.992 1 59.25 511 THR A C 1
ATOM 4176 O O . THR A 1 511 ? 8.008 29.438 -15.344 1 59.25 511 THR A O 1
ATOM 4179 N N . PRO A 1 512 ? 7.621 30.844 -17 1 54.12 512 PRO A N 1
ATOM 4180 C CA . PRO A 1 512 ? 6.84 29.828 -17.703 1 54.12 512 PRO A CA 1
ATOM 4181 C C . PRO A 1 512 ? 7.711 28.703 -18.25 1 54.12 512 PRO A C 1
ATOM 4183 O O . PRO A 1 512 ? 8.227 28.797 -19.359 1 54.12 512 PRO A O 1
ATOM 4186 N N . GLU A 1 513 ? 8.68 28.297 -17.531 1 52.78 513 GLU A N 1
ATOM 4187 C CA . GLU A 1 513 ? 9.438 27.344 -18.328 1 52.78 513 GLU A CA 1
ATOM 4188 C C . GLU A 1 513 ? 8.523 26.266 -18.906 1 52.78 513 GLU A C 1
ATOM 4190 O O . GLU A 1 513 ? 7.535 25.875 -18.281 1 52.78 513 GLU A O 1
ATOM 4195 N N . ASP A 1 514 ? 8.742 26.031 -20.234 1 51.81 514 ASP A N 1
ATOM 4196 C CA . ASP A 1 514 ? 8.117 25.016 -21.062 1 51.81 514 ASP A CA 1
ATOM 4197 C C . ASP A 1 514 ? 8.109 23.656 -20.375 1 51.81 514 ASP A C 1
ATOM 4199 O O . ASP A 1 514 ? 9.172 23.094 -20.094 1 51.81 514 ASP A O 1
ATOM 4203 N N . ILE A 1 515 ? 7.285 23.516 -19.531 1 55.44 515 ILE A N 1
ATOM 4204 C CA . ILE A 1 515 ? 7.094 22.203 -18.938 1 55.44 515 ILE A CA 1
ATOM 4205 C C . ILE A 1 515 ? 6.977 21.156 -20.047 1 55.44 515 ILE A C 1
ATOM 4207 O O . ILE A 1 515 ? 6.078 21.234 -20.891 1 55.44 515 ILE A O 1
ATOM 4211 N N . PRO A 1 516 ? 8.062 20.484 -20.266 1 52.56 516 PRO A N 1
ATOM 4212 C CA . PRO A 1 516 ? 7.789 19.453 -21.266 1 52.56 516 PRO A CA 1
ATOM 4213 C C . PRO A 1 516 ? 6.52 18.656 -20.969 1 52.56 516 PRO A C 1
ATOM 4215 O O . PRO A 1 516 ? 6.281 18.266 -19.828 1 52.56 516 PRO A O 1
ATOM 4218 N N . HIS A 1 517 ? 5.539 18.984 -21.719 1 53.47 517 HIS A N 1
ATOM 4219 C CA . HIS A 1 517 ? 4.324 18.188 -21.609 1 53.47 517 HIS A CA 1
ATOM 4220 C C . HIS A 1 517 ? 4.621 16.703 -21.828 1 53.47 517 HIS A C 1
ATOM 4222 O O . HIS A 1 517 ? 5.246 16.328 -22.812 1 53.47 517 HIS A O 1
ATOM 4228 N N . VAL A 1 518 ? 4.773 16.062 -20.703 1 54.69 518 VAL A N 1
ATOM 4229 C CA . VAL A 1 518 ? 4.898 14.617 -20.891 1 54.69 518 VAL A CA 1
ATOM 4230 C C . VAL A 1 518 ? 3.785 14.117 -21.812 1 54.69 518 VAL A C 1
ATOM 4232 O O . VAL A 1 518 ? 2.607 14.391 -21.578 1 54.69 518 VAL A O 1
ATOM 4235 N N . GLN A 1 519 ? 4.16 13.828 -23.047 1 52.53 519 GLN A N 1
ATOM 4236 C CA . GLN A 1 519 ? 3.193 13.305 -24 1 52.53 519 GLN A CA 1
ATOM 4237 C C . GLN A 1 519 ? 2.432 12.117 -23.422 1 52.53 519 GLN A C 1
ATOM 4239 O O . GLN A 1 519 ? 3.037 11.148 -22.969 1 52.53 519 GLN A O 1
ATOM 4244 N N . ARG A 1 520 ? 1.157 12.367 -23.266 1 56.66 520 ARG A N 1
ATOM 4245 C CA . ARG A 1 520 ? 0.279 11.297 -22.797 1 56.66 520 ARG A CA 1
ATOM 4246 C C . ARG A 1 520 ? 0.124 10.211 -23.859 1 56.66 520 ARG A C 1
ATOM 4248 O O . ARG A 1 520 ? -0.045 10.516 -25.047 1 56.66 520 ARG A O 1
ATOM 4255 N N . PRO A 1 521 ? 0.434 8.984 -23.406 1 53.78 521 PRO A N 1
ATOM 4256 C CA . PRO A 1 521 ? 0.205 7.953 -24.422 1 53.78 521 PRO A CA 1
ATOM 4257 C C . PRO A 1 521 ? -1.233 7.938 -24.938 1 53.78 521 PRO A C 1
ATOM 4259 O O . PRO A 1 521 ? -2.148 8.367 -24.234 1 53.78 521 PRO A O 1
ATOM 4262 N N . GLY A 1 522 ? -1.549 7.766 -26.281 1 48.72 522 GLY A N 1
ATOM 4263 C CA . GLY A 1 522 ? -2.842 7.77 -26.953 1 48.72 522 GLY A CA 1
ATOM 4264 C C . GLY A 1 522 ? -3.83 6.797 -26.344 1 48.72 522 GLY A C 1
ATOM 4265 O O . GLY A 1 522 ? -3.461 5.977 -25.5 1 48.72 522 GLY A O 1
ATOM 4266 N N . ASN A 1 523 ? -5.258 6.996 -26.641 1 48.53 523 ASN A N 1
ATOM 4267 C CA . ASN A 1 523 ? -6.445 6.32 -26.125 1 48.53 523 ASN A CA 1
ATOM 4268 C C . ASN A 1 523 ? -6.383 4.812 -26.375 1 48.53 523 ASN A C 1
ATOM 4270 O O . ASN A 1 523 ? -6.109 4.379 -27.5 1 48.53 523 ASN A O 1
ATOM 4274 N N . ILE A 1 524 ? -6.352 4.016 -25.359 1 49.34 524 ILE A N 1
ATOM 4275 C CA . ILE A 1 524 ? -6.18 2.568 -25.406 1 49.34 524 ILE A CA 1
ATOM 4276 C C . ILE A 1 524 ? -7.48 1.913 -25.875 1 49.34 524 ILE A C 1
ATOM 4278 O O . ILE A 1 524 ? -7.488 0.744 -26.266 1 49.34 524 ILE A O 1
ATOM 4282 N N . ALA A 1 525 ? -8.688 2.596 -25.656 1 52.44 525 ALA A N 1
ATOM 4283 C CA . ALA A 1 525 ? -9.938 1.915 -26 1 52.44 525 ALA A CA 1
ATOM 4284 C C . ALA A 1 525 ? -10 1.605 -27.5 1 52.44 525 ALA A C 1
ATOM 4286 O O . ALA A 1 525 ? -9.844 2.502 -28.328 1 52.44 525 ALA A O 1
ATOM 4287 N N . THR A 1 526 ? -9.883 0.324 -27.766 1 56.19 526 THR A N 1
ATOM 4288 C CA . THR A 1 526 ? -9.945 -0.114 -29.141 1 56.19 526 THR A CA 1
ATOM 4289 C C . THR A 1 526 ? -11.328 0.155 -29.734 1 56.19 526 THR A C 1
ATOM 4291 O O . THR A 1 526 ? -11.492 0.153 -30.969 1 56.19 526 THR A O 1
ATOM 4294 N N . LYS A 1 527 ? -12.359 0.259 -28.75 1 63.91 527 LYS A N 1
ATOM 4295 C CA . LYS A 1 527 ? -13.719 0.5 -29.234 1 63.91 527 LYS A CA 1
ATOM 4296 C C . LYS A 1 527 ? -14.219 1.871 -28.797 1 63.91 527 LYS A C 1
ATOM 4298 O O . LYS A 1 527 ? -13.922 2.33 -27.703 1 63.91 527 LYS A O 1
ATOM 4303 N N . GLU A 1 528 ? -14.734 2.484 -29.734 1 66.75 528 GLU A N 1
ATOM 4304 C CA . GLU A 1 528 ? -15.312 3.795 -29.453 1 66.75 528 GLU A CA 1
ATOM 4305 C C . GLU A 1 528 ? -16.359 3.711 -28.344 1 66.75 528 GLU A C 1
ATOM 4307 O O . GLU A 1 528 ? -17.094 2.721 -28.25 1 66.75 528 GLU A O 1
ATOM 4312 N N . ARG A 1 529 ? -16.391 4.621 -27.5 1 69.94 529 ARG A N 1
ATOM 4313 C CA . ARG A 1 529 ? -17.344 4.668 -26.406 1 69.94 529 ARG A CA 1
ATOM 4314 C C . ARG A 1 529 ? -18.766 4.805 -26.922 1 69.94 529 ARG A C 1
ATOM 4316 O O . ARG A 1 529 ? -19.094 5.754 -27.641 1 69.94 529 ARG A O 1
ATOM 4323 N N . PRO A 1 530 ? -19.516 3.791 -26.578 1 76.69 530 PRO A N 1
ATOM 4324 C CA . PRO A 1 530 ? -20.922 3.953 -26.938 1 76.69 530 PRO A CA 1
ATOM 4325 C C . PRO A 1 530 ? -21.609 5.066 -26.156 1 76.69 530 PRO A C 1
ATOM 4327 O O . PRO A 1 530 ? -21.062 5.559 -25.156 1 76.69 530 PRO A O 1
ATOM 4330 N N . PRO A 1 531 ? -22.656 5.555 -26.688 1 73.75 531 PRO A N 1
ATOM 4331 C CA . PRO A 1 531 ? -23.406 6.562 -25.922 1 73.75 531 PRO A CA 1
ATOM 4332 C C . PRO A 1 531 ? -23.719 6.109 -24.5 1 73.75 531 PRO A C 1
ATOM 4334 O O . PRO A 1 531 ? -24.016 4.934 -24.266 1 73.75 531 PRO A O 1
ATOM 4337 N N . LYS A 1 532 ? -23.578 7.02 -23.625 1 78.81 532 LYS A N 1
ATOM 4338 C CA . LYS A 1 532 ? -23.766 6.762 -22.203 1 78.81 532 LYS A CA 1
ATOM 4339 C C . LYS A 1 532 ? -25.125 6.098 -21.953 1 78.81 532 LYS A C 1
ATOM 4341 O O . LYS A 1 532 ? -25.219 5.195 -21.109 1 78.81 532 LYS A O 1
ATOM 4346 N N . GLU A 1 533 ? -26.094 6.492 -22.625 1 77.31 533 GLU A N 1
ATOM 4347 C CA . GLU A 1 533 ? -27.453 5.984 -22.438 1 77.31 533 GLU A CA 1
ATOM 4348 C C . GLU A 1 533 ? -27.531 4.496 -22.781 1 77.31 533 GLU A C 1
ATOM 4350 O O . GLU A 1 533 ? -28.234 3.74 -22.094 1 77.31 533 GLU A O 1
ATOM 4355 N N . ASP A 1 534 ? -26.734 4.18 -23.75 1 76.69 534 ASP A N 1
ATOM 4356 C CA . ASP A 1 534 ? -26.75 2.777 -24.156 1 76.69 534 ASP A CA 1
ATOM 4357 C C . ASP A 1 534 ? -26.078 1.896 -23.109 1 76.69 534 ASP A C 1
ATOM 4359 O O . ASP A 1 534 ? -26.531 0.79 -22.828 1 76.69 534 ASP A O 1
ATOM 4363 N N . LEU A 1 535 ? -25.109 2.422 -22.578 1 78.06 535 LEU A N 1
ATOM 4364 C CA . LEU A 1 535 ? -24.375 1.673 -21.562 1 78.06 535 LEU A CA 1
ATOM 4365 C C . LEU A 1 535 ? -25.188 1.537 -20.297 1 78.06 535 LEU A C 1
ATOM 4367 O O . LEU A 1 535 ? -25.172 0.489 -19.641 1 78.06 535 LEU A O 1
ATOM 4371 N N . ILE A 1 536 ? -25.875 2.586 -19.984 1 77 536 ILE A N 1
ATOM 4372 C CA . ILE A 1 536 ? -26.734 2.561 -18.797 1 77 536 ILE A CA 1
ATOM 4373 C C . ILE A 1 536 ? -27.875 1.567 -19.016 1 77 536 ILE A C 1
ATOM 4375 O O . ILE A 1 536 ? -28.219 0.816 -18.094 1 77 536 ILE A O 1
ATOM 4379 N N . ARG A 1 537 ? -28.391 1.546 -20.141 1 71.94 537 ARG A N 1
ATOM 4380 C CA . ARG A 1 537 ? -29.453 0.598 -20.469 1 71.94 537 ARG A CA 1
ATOM 4381 C C . ARG A 1 537 ? -28.953 -0.839 -20.359 1 71.94 537 ARG A C 1
ATOM 4383 O O . ARG A 1 537 ? -29.656 -1.706 -19.828 1 71.94 537 ARG A O 1
ATOM 4390 N N . LYS A 1 538 ? -27.781 -0.983 -20.844 1 72.38 538 LYS A N 1
ATOM 4391 C CA . LYS A 1 538 ? -27.188 -2.314 -20.75 1 72.38 538 LYS A CA 1
ATOM 4392 C C . LYS A 1 538 ? -26.984 -2.729 -19.297 1 72.38 538 LYS A C 1
ATOM 4394 O O . LYS A 1 538 ? -27.172 -3.895 -18.938 1 72.38 538 LYS A O 1
ATOM 4399 N N . HIS A 1 539 ? -26.594 -1.746 -18.594 1 70.19 539 HIS A N 1
ATOM 4400 C CA . HIS A 1 539 ? -26.391 -1.991 -17.172 1 70.19 539 HIS A CA 1
ATOM 4401 C C . HIS A 1 539 ? -27.688 -2.387 -16.484 1 70.19 539 HIS A C 1
ATOM 4403 O O . HIS A 1 539 ? -27.703 -3.273 -15.625 1 70.19 539 HIS A O 1
ATOM 4409 N N . GLN A 1 540 ? -28.594 -1.648 -16.766 1 61.91 540 GLN A N 1
ATOM 4410 C CA . GLN A 1 540 ? -29.891 -1.897 -16.172 1 61.91 540 GLN A CA 1
ATOM 4411 C C . GLN A 1 540 ? -30.469 -3.232 -16.641 1 61.91 540 GLN A C 1
ATOM 4413 O O . GLN A 1 540 ? -31.219 -3.883 -15.898 1 61.91 540 GLN A O 1
ATOM 4418 N N . PHE A 1 541 ? -30.016 -3.555 -17.812 1 52.34 541 PHE A N 1
ATOM 4419 C CA . PHE A 1 541 ? -30.547 -4.797 -18.359 1 52.34 541 PHE A CA 1
ATOM 4420 C C . PHE A 1 541 ? -29.641 -5.973 -18 1 52.34 541 PHE A C 1
ATOM 4422 O O . PHE A 1 541 ? -29.953 -7.121 -18.328 1 52.34 541 PHE A O 1
ATOM 4429 N N . ARG A 1 542 ? -28.5 -5.715 -17.531 1 50.16 542 ARG A N 1
ATOM 4430 C CA . ARG A 1 542 ? -27.578 -6.789 -17.219 1 50.16 542 ARG A CA 1
ATOM 4431 C C . ARG A 1 542 ? -28.234 -7.852 -16.344 1 50.16 542 ARG A C 1
ATOM 4433 O O . ARG A 1 542 ? -27.594 -8.805 -15.906 1 50.16 542 ARG A O 1
ATOM 4440 N N . CYS A 1 543 ? -29.391 -7.633 -15.875 1 43.59 543 CYS A N 1
ATOM 4441 C CA . CYS A 1 543 ? -29.969 -8.859 -15.352 1 43.59 543 CYS A CA 1
ATOM 4442 C C . CYS A 1 543 ? -29.922 -9.977 -16.391 1 43.59 543 CYS A C 1
ATOM 4444 O O . CYS A 1 543 ? -30.344 -9.797 -17.531 1 43.59 543 CYS A O 1
ATOM 4446 N N . PRO A 1 544 ? -29.031 -10.945 -16.203 1 44.47 544 PRO A N 1
ATOM 4447 C CA . PRO A 1 544 ? -28.703 -12.031 -17.141 1 44.47 544 PRO A CA 1
ATOM 4448 C C . PRO A 1 544 ? -29.922 -12.547 -17.891 1 44.47 544 PRO A C 1
ATOM 4450 O O . PRO A 1 544 ? -30.891 -13.023 -17.281 1 44.47 544 PRO A O 1
ATOM 4453 N N . ARG A 1 545 ? -30.547 -11.805 -18.766 1 40.5 545 ARG A N 1
ATOM 4454 C CA . ARG A 1 545 ? -31.406 -12.562 -19.656 1 40.5 545 ARG A CA 1
ATOM 4455 C C . ARG A 1 545 ? -30.641 -13.68 -20.344 1 40.5 545 ARG A C 1
ATOM 4457 O O . ARG A 1 545 ? -29.422 -13.578 -20.547 1 40.5 545 ARG A O 1
ATOM 4464 N N . HIS A 1 546 ? -31.125 -14.875 -20.188 1 44.19 546 HIS A N 1
ATOM 4465 C CA . HIS A 1 546 ? -30.688 -16.078 -20.891 1 44.19 546 HIS A CA 1
ATOM 4466 C C . HIS A 1 546 ? -30.188 -15.742 -22.297 1 44.19 546 HIS A C 1
ATOM 4468 O O . HIS A 1 546 ? -29.641 -16.594 -22.984 1 44.19 546 HIS A O 1
ATOM 4474 N N . THR A 1 547 ? -30.375 -14.586 -22.734 1 39.5 547 THR A N 1
ATOM 4475 C CA . THR A 1 547 ? -30.281 -14.391 -24.172 1 39.5 547 THR A CA 1
ATOM 4476 C C . THR A 1 547 ? -28.828 -14.398 -24.641 1 39.5 547 THR A C 1
ATOM 4478 O O . THR A 1 547 ? -28.547 -14.562 -25.828 1 39.5 547 THR A O 1
ATOM 4481 N N . ASP A 1 548 ? -27.875 -13.836 -23.906 1 45.09 548 ASP A N 1
ATOM 4482 C CA . ASP A 1 548 ? -26.594 -13.656 -24.594 1 45.09 548 ASP A CA 1
ATOM 4483 C C . ASP A 1 548 ? -25.766 -14.938 -24.547 1 45.09 548 ASP A C 1
ATOM 4485 O O . ASP A 1 548 ? -24.547 -14.891 -24.719 1 45.09 548 ASP A O 1
ATOM 4489 N N . VAL A 1 549 ? -26.344 -15.914 -24.125 1 42.81 549 VAL A N 1
ATOM 4490 C CA . VAL A 1 549 ? -25.641 -17.172 -24.344 1 42.81 549 VAL A CA 1
ATOM 4491 C C . VAL A 1 549 ? -25.906 -17.672 -25.75 1 42.81 549 VAL A C 1
ATOM 4493 O O . VAL A 1 549 ? -27.047 -17.625 -26.234 1 42.81 549 VAL A O 1
ATOM 4496 N N . MET B 1 1 ? -45.031 -12.422 -19.562 1 16.58 1 MET B N 1
ATOM 4497 C CA . MET B 1 1 ? -45.25 -10.992 -19.359 1 16.58 1 MET B CA 1
ATOM 4498 C C . MET B 1 1 ? -44.906 -10.586 -17.938 1 16.58 1 MET B C 1
ATOM 4500 O O . MET B 1 1 ? -45.125 -11.336 -16.984 1 16.58 1 MET B O 1
ATOM 4504 N N . LEU B 1 2 ? -44.062 -9.367 -17.844 1 16.62 2 LEU B N 1
ATOM 4505 C CA . LEU B 1 2 ? -43.25 -8.258 -17.359 1 16.62 2 LEU B CA 1
ATOM 4506 C C . LEU B 1 2 ? -44.094 -7.301 -16.516 1 16.62 2 LEU B C 1
ATOM 4508 O O . LEU B 1 2 ? -44.375 -6.176 -16.922 1 16.62 2 LEU B O 1
ATOM 4512 N N . GLN B 1 3 ? -45.156 -7.684 -15.875 1 15.29 3 GLN B N 1
ATOM 4513 C CA . GLN B 1 3 ? -45.812 -6.609 -15.117 1 15.29 3 GLN B CA 1
ATOM 4514 C C . GLN B 1 3 ? -44.844 -6.004 -14.102 1 15.29 3 GLN B C 1
ATOM 4516 O O . GLN B 1 3 ? -43.969 -6.695 -13.586 1 15.29 3 GLN B O 1
ATOM 4521 N N . MET B 1 4 ? -44.812 -4.449 -13.766 1 16.52 4 MET B N 1
ATOM 4522 C CA . MET B 1 4 ? -44.688 -3.047 -13.367 1 16.52 4 MET B CA 1
ATOM 4523 C C . MET B 1 4 ? -45 -2.875 -11.891 1 16.52 4 MET B C 1
ATOM 4525 O O . MET B 1 4 ? -45.156 -1.749 -11.406 1 16.52 4 MET B O 1
ATOM 4529 N N . ASP B 1 5 ? -44.938 -3.844 -10.945 1 14.81 5 ASP B N 1
ATOM 4530 C CA . ASP B 1 5 ? -45.75 -3.607 -9.742 1 14.81 5 ASP B CA 1
ATOM 4531 C C . ASP B 1 5 ? -45.219 -2.42 -8.953 1 14.81 5 ASP B C 1
ATOM 4533 O O . ASP B 1 5 ? -44 -2.314 -8.727 1 14.81 5 ASP B O 1
ATOM 4537 N N . THR B 1 6 ? -45.938 -1.048 -8.523 1 16.55 6 THR B N 1
ATOM 4538 C CA . THR B 1 6 ? -46.312 0.25 -7.973 1 16.55 6 THR B CA 1
ATOM 4539 C C . THR B 1 6 ? -46.156 0.267 -6.453 1 16.55 6 THR B C 1
ATOM 4541 O O . THR B 1 6 ? -45.531 1.183 -5.906 1 16.55 6 THR B O 1
ATOM 4544 N N . SER B 1 7 ? -47.188 0.117 -5.426 1 15.18 7 SER B N 1
ATOM 4545 C CA . SER B 1 7 ? -47.812 1.009 -4.461 1 15.18 7 SER B CA 1
ATOM 4546 C C . SER B 1 7 ? -47.219 0.842 -3.07 1 15.18 7 SER B C 1
ATOM 4548 O O . SER B 1 7 ? -47.438 1.681 -2.191 1 15.18 7 SER B O 1
ATOM 4550 N N . ILE B 1 8 ? -46.594 -0.069 -2.234 1 15.84 8 ILE B N 1
ATOM 4551 C CA . ILE B 1 8 ? -47.281 -0.44 -0.998 1 15.84 8 ILE B CA 1
ATOM 4552 C C . ILE B 1 8 ? -46.875 0.532 0.115 1 15.84 8 ILE B C 1
ATOM 4554 O O . ILE B 1 8 ? -45.688 0.654 0.461 1 15.84 8 ILE B O 1
ATOM 4558 N N . SER B 1 9 ? -47.812 1.684 0.652 1 16.25 9 SER B N 1
ATOM 4559 C CA . SER B 1 9 ? -47.969 2.764 1.623 1 16.25 9 SER B CA 1
ATOM 4560 C C . SER B 1 9 ? -47.938 2.23 3.051 1 16.25 9 SER B C 1
ATOM 4562 O O . SER B 1 9 ? -48.312 2.93 3.99 1 16.25 9 SER B O 1
ATOM 4564 N N . SER B 1 10 ? -47.406 1.252 3.527 1 15.54 10 SER B N 1
ATOM 4565 C CA . SER B 1 10 ? -48.062 0.717 4.715 1 15.54 10 SER B CA 1
ATOM 4566 C C . SER B 1 10 ? -47.969 1.689 5.883 1 15.54 10 SER B C 1
ATOM 4568 O O . SER B 1 10 ? -47.219 2.656 5.836 1 15.54 10 SER B O 1
ATOM 4570 N N . VAL B 1 11 ? -47.5 1.418 7.262 1 16.14 11 VAL B N 1
ATOM 4571 C CA . VAL B 1 11 ? -48.219 1.021 8.469 1 16.14 11 VAL B CA 1
ATOM 4572 C C . VAL B 1 11 ? -47.906 1.986 9.602 1 16.14 11 VAL B C 1
ATOM 4574 O O . VAL B 1 11 ? -48.5 1.902 10.688 1 16.14 11 VAL B O 1
ATOM 4577 N N . ILE B 1 12 ? -47 3.107 9.695 1 15.76 12 ILE B N 1
ATOM 4578 C CA . ILE B 1 12 ? -46.406 3.092 11.023 1 15.76 12 ILE B CA 1
ATOM 4579 C C . ILE B 1 12 ? -47.344 3.709 12.031 1 15.76 12 ILE B C 1
ATOM 4581 O O . ILE B 1 12 ? -47.656 4.906 11.969 1 15.76 12 ILE B O 1
ATOM 4585 N N . GLU B 1 13 ? -48.25 3.09 12.594 1 16.27 13 GLU B N 1
ATOM 4586 C CA . GLU B 1 13 ? -49.25 3.518 13.57 1 16.27 13 GLU B CA 1
ATOM 4587 C C . GLU B 1 13 ? -48.562 3.992 14.859 1 16.27 13 GLU B C 1
ATOM 4589 O O . GLU B 1 13 ? -48.906 5.07 15.367 1 16.27 13 GLU B O 1
ATOM 4594 N N . ASP B 1 14 ? -48.125 3.195 15.875 1 15.52 14 ASP B N 1
ATOM 4595 C CA . ASP B 1 14 ? -48.938 3.078 17.078 1 15.52 14 ASP B CA 1
ATOM 4596 C C . ASP B 1 14 ? -48.469 4.078 18.141 1 15.52 14 ASP B C 1
ATOM 4598 O O . ASP B 1 14 ? -47.406 4.699 18.016 1 15.52 14 ASP B O 1
ATOM 4602 N N . ASP B 1 15 ? -47.875 3.613 19.359 1 15.77 15 ASP B N 1
ATOM 4603 C CA . ASP B 1 15 ? -48.5 3.543 20.672 1 15.77 15 ASP B CA 1
ATOM 4604 C C . ASP B 1 15 ? -48 4.66 21.578 1 15.77 15 ASP B C 1
ATOM 4606 O O . ASP B 1 15 ? -46.969 5.262 21.312 1 15.77 15 ASP B O 1
ATOM 4610 N N . PRO B 1 16 ? -47.312 4.406 22.891 1 16.42 16 PRO B N 1
ATOM 4611 C CA . PRO B 1 16 ? -48 4.613 24.172 1 16.42 16 PRO B CA 1
ATOM 4612 C C . PRO B 1 16 ? -47.625 5.93 24.844 1 16.42 16 PRO B C 1
ATOM 4614 O O . PRO B 1 16 ? -46.688 6.602 24.406 1 16.42 16 PRO B O 1
ATOM 4617 N N . GLU B 1 17 ? -46.906 5.918 26.188 1 16.02 17 GLU B N 1
ATOM 4618 C CA . GLU B 1 17 ? -47.438 6.172 27.516 1 16.02 17 GLU B CA 1
ATOM 4619 C C . GLU B 1 17 ? -47 7.535 28.047 1 16.02 17 GLU B C 1
ATOM 4621 O O . GLU B 1 17 ? -46.094 8.156 27.469 1 16.02 17 GLU B O 1
ATOM 4626 N N . ASP B 1 18 ? -46.406 7.594 29.422 1 15.91 18 ASP B N 1
ATOM 4627 C CA . ASP B 1 18 ? -46.844 8.102 30.719 1 15.91 18 ASP B CA 1
ATOM 4628 C C . ASP B 1 18 ? -46.156 9.406 31.078 1 15.91 18 ASP B C 1
ATOM 4630 O O . ASP B 1 18 ? -45.125 9.758 30.469 1 15.91 18 ASP B O 1
ATOM 4634 N N . MET B 1 19 ? -45.375 9.492 32.406 1 16.94 19 MET B N 1
ATOM 4635 C CA . MET B 1 19 ? -45.844 10.297 33.531 1 16.94 19 MET B CA 1
ATOM 4636 C C . MET B 1 19 ? -45.219 11.688 33.5 1 16.94 19 MET B C 1
ATOM 4638 O O . MET B 1 19 ? -44.312 11.945 32.719 1 16.94 19 MET B O 1
ATOM 4642 N N . SER B 1 20 ? -44.25 12.031 34.719 1 16.12 20 SER B N 1
ATOM 4643 C CA . SER B 1 20 ? -44.5 12.883 35.875 1 16.12 20 SER B CA 1
ATOM 4644 C C . SER B 1 20 ? -43.719 14.188 35.781 1 16.12 20 SER B C 1
ATOM 4646 O O . SER B 1 20 ? -42.531 14.18 35.531 1 16.12 20 SER B O 1
ATOM 4648 N N . PHE B 1 21 ? -44.281 15.344 35.688 1 16.66 21 PHE B N 1
ATOM 4649 C CA . PHE B 1 21 ? -43.875 16.688 35.312 1 16.66 21 PHE B CA 1
ATOM 4650 C C . PHE B 1 21 ? -43.25 17.406 36.5 1 16.66 21 PHE B C 1
ATOM 4652 O O . PHE B 1 21 ? -42.875 18.578 36.375 1 16.66 21 PHE B O 1
ATOM 4659 N N . SER B 1 22 ? -42.594 16.766 37.438 1 16.86 22 SER B N 1
ATOM 4660 C CA . SER B 1 22 ? -42.688 17.719 38.531 1 16.86 22 SER B CA 1
ATOM 4661 C C . SER B 1 22 ? -41.969 19.016 38.219 1 16.86 22 SER B C 1
ATOM 4663 O O . SER B 1 22 ? -40.969 19.016 37.5 1 16.86 22 SER B O 1
ATOM 4665 N N . LEU B 1 23 ? -42.531 20.219 38.688 1 17.02 23 LEU B N 1
ATOM 4666 C CA . LEU B 1 23 ? -42.438 21.672 38.5 1 17.02 23 LEU B CA 1
ATOM 4667 C C . LEU B 1 23 ? -41.219 22.219 39.25 1 17.02 23 LEU B C 1
ATOM 4669 O O . LEU B 1 23 ? -41 23.438 39.25 1 17.02 23 LEU B O 1
ATOM 4673 N N . SER B 1 24 ? -40.156 21.469 39.594 1 16.98 24 SER B N 1
ATOM 4674 C CA . SER B 1 24 ? -39.562 22.078 40.781 1 16.98 24 SER B CA 1
ATOM 4675 C C . SER B 1 24 ? -39.188 23.531 40.531 1 16.98 24 SER B C 1
ATOM 4677 O O . SER B 1 24 ? -38.969 23.938 39.375 1 16.98 24 SER B O 1
ATOM 4679 N N . GLN B 1 25 ? -39.219 24.406 41.688 1 18.23 25 GLN B N 1
ATOM 4680 C CA . GLN B 1 25 ? -39.188 25.781 42.156 1 18.23 25 GLN B CA 1
ATOM 4681 C C . GLN B 1 25 ? -37.906 26.5 41.719 1 18.23 25 GLN B C 1
ATOM 4683 O O . GLN B 1 25 ? -36.875 25.891 41.562 1 18.23 25 GLN B O 1
ATOM 4688 N N . GLN B 1 26 ? -38.031 27.828 41.312 1 17.83 26 GLN B N 1
ATOM 4689 C CA . GLN B 1 26 ? -37.406 28.953 40.625 1 17.83 26 GLN B CA 1
ATOM 4690 C C . GLN B 1 26 ? -36.312 29.547 41.5 1 17.83 26 GLN B C 1
ATOM 4692 O O . GLN B 1 26 ? -35.781 30.625 41.188 1 17.83 26 GLN B O 1
ATOM 4697 N N . SER B 1 27 ? -35.719 28.859 42.562 1 19.31 27 SER B N 1
ATOM 4698 C CA . SER B 1 27 ? -35.125 29.844 43.469 1 19.31 27 SER B CA 1
ATOM 4699 C C . SER B 1 27 ? -34.031 30.641 42.781 1 19.31 27 SER B C 1
ATOM 4701 O O . SER B 1 27 ? -33.281 30.094 42 1 19.31 27 SER B O 1
ATOM 4703 N N . SER B 1 28 ? -34.188 32.031 42.812 1 20.06 28 SER B N 1
ATOM 4704 C CA . SER B 1 28 ? -33.594 33.25 42.281 1 20.06 28 SER B CA 1
ATOM 4705 C C . SER B 1 28 ? -32.188 33.469 42.875 1 20.06 28 SER B C 1
ATOM 4707 O O . SER B 1 28 ? -31.578 34.5 42.656 1 20.06 28 SER B O 1
ATOM 4709 N N . SER B 1 29 ? -31.484 32.469 43.438 1 19.81 29 SER B N 1
ATOM 4710 C CA . SER B 1 29 ? -30.422 33.062 44.25 1 19.81 29 SER B CA 1
ATOM 4711 C C . SER B 1 29 ? -29.469 33.906 43.406 1 19.81 29 SER B C 1
ATOM 4713 O O . SER B 1 29 ? -29.156 33.531 42.281 1 19.81 29 SER B O 1
ATOM 4715 N N . SER B 1 30 ? -29.406 35.219 43.75 1 20.92 30 SER B N 1
ATOM 4716 C CA . SER B 1 30 ? -28.703 36.375 43.25 1 20.92 30 SER B CA 1
ATOM 4717 C C . SER B 1 30 ? -27.188 36.156 43.25 1 20.92 30 SER B C 1
ATOM 4719 O O . SER B 1 30 ? -26.422 37.094 43 1 20.92 30 SER B O 1
ATOM 4721 N N . GLU B 1 31 ? -26.688 34.938 43.156 1 21.5 31 GLU B N 1
ATOM 4722 C CA . GLU B 1 31 ? -25.266 34.969 43.5 1 21.5 31 GLU B CA 1
ATOM 4723 C C . GLU B 1 31 ? -24.5 35.875 42.531 1 21.5 31 GLU B C 1
ATOM 4725 O O . GLU B 1 31 ? -24.797 35.938 41.344 1 21.5 31 GLU B O 1
ATOM 4730 N N . THR B 1 32 ? -23.766 36.844 43.094 1 24 32 THR B N 1
ATOM 4731 C CA . THR B 1 32 ? -22.859 37.906 42.594 1 24 32 THR B CA 1
ATOM 4732 C C . THR B 1 32 ? -21.75 37.281 41.75 1 24 32 THR B C 1
ATOM 4734 O O . THR B 1 32 ? -20.891 36.562 42.25 1 24 32 THR B O 1
ATOM 4737 N N . SER B 1 33 ? -22.125 36.719 40.562 1 22.89 33 SER B N 1
ATOM 4738 C CA . SER B 1 33 ? -21.156 35.969 39.781 1 22.89 33 SER B CA 1
ATOM 4739 C C . SER B 1 33 ? -19.984 36.844 39.375 1 22.89 33 SER B C 1
ATOM 4741 O O . SER B 1 33 ? -20.172 37.906 38.781 1 22.89 33 SER B O 1
ATOM 4743 N N . SER B 1 34 ? -19.047 36.938 40.219 1 26 34 SER B N 1
ATOM 4744 C CA . SER B 1 34 ? -17.75 37.469 39.812 1 26 34 SER B CA 1
ATOM 4745 C C . SER B 1 34 ? -17.344 36.875 38.438 1 26 34 SER B C 1
ATOM 4747 O O . SER B 1 34 ? -17.188 35.688 38.312 1 26 34 SER B O 1
ATOM 4749 N N . SER B 1 35 ? -17.812 37.5 37.438 1 26.98 35 SER B N 1
ATOM 4750 C CA . SER B 1 35 ? -17.609 37.094 36.062 1 26.98 35 SER B CA 1
ATOM 4751 C C . SER B 1 35 ? -16.125 36.969 35.75 1 26.98 35 SER B C 1
ATOM 4753 O O . SER B 1 35 ? -15.422 37.969 35.594 1 26.98 35 SER B O 1
ATOM 4755 N N . SER B 1 36 ? -15.383 36.219 36.5 1 26.94 36 SER B N 1
ATOM 4756 C CA . SER B 1 36 ? -14.133 35.875 35.812 1 26.94 36 SER B CA 1
ATOM 4757 C C . SER B 1 36 ? -14.375 35.531 34.344 1 26.94 36 SER B C 1
ATOM 4759 O O . SER B 1 36 ? -15.203 34.688 34.031 1 26.94 36 SER B O 1
ATOM 4761 N N . ALA B 1 37 ? -14.227 36.469 33.531 1 31.56 37 ALA B N 1
ATOM 4762 C CA . ALA B 1 37 ? -14.266 36.25 32.094 1 31.56 37 ALA B CA 1
ATOM 4763 C C . ALA B 1 37 ? -13.672 34.906 31.719 1 31.56 37 ALA B C 1
ATOM 4765 O O . ALA B 1 37 ? -12.461 34.719 31.781 1 31.56 37 ALA B O 1
ATOM 4766 N N . SER B 1 38 ? -14.211 33.781 32.219 1 35.28 38 SER B N 1
ATOM 4767 C CA . SER B 1 38 ? -13.891 32.469 31.688 1 35.28 38 SER B CA 1
ATOM 4768 C C . SER B 1 38 ? -13.523 32.531 30.219 1 35.28 38 SER B C 1
ATOM 4770 O O . SER B 1 38 ? -14.336 32.938 29.391 1 35.28 38 SER B O 1
ATOM 4772 N N . GLU B 1 39 ? -12.344 32.844 29.797 1 44.53 39 GLU B N 1
ATOM 4773 C CA . GLU B 1 39 ? -11.75 32.875 28.469 1 44.53 39 GLU B CA 1
ATOM 4774 C C . GLU B 1 39 ? -12.328 31.766 27.578 1 44.53 39 GLU B C 1
ATOM 4776 O O . GLU B 1 39 ? -12.359 30.594 27.969 1 44.53 39 GLU B O 1
ATOM 4781 N N . GLU B 1 40 ? -13.297 31.969 26.812 1 48.41 40 GLU B N 1
ATOM 4782 C CA . GLU B 1 40 ? -14.055 31.109 25.906 1 48.41 40 GLU B CA 1
ATOM 4783 C C . GLU B 1 40 ? -13.133 30.172 25.141 1 48.41 40 GLU B C 1
ATOM 4785 O O . GLU B 1 40 ? -12.461 30.578 24.203 1 48.41 40 GLU B O 1
ATOM 4790 N N . GLN B 1 41 ? -12.391 29.312 25.766 1 59.22 41 GLN B N 1
ATOM 4791 C CA . GLN B 1 41 ? -11.656 28.234 25.094 1 59.22 41 GLN B CA 1
ATOM 4792 C C . GLN B 1 41 ? -12.547 27.484 24.109 1 59.22 41 GLN B C 1
ATOM 4794 O O . GLN B 1 41 ? -13.68 27.125 24.438 1 59.22 41 GLN B O 1
ATOM 4799 N N . GLY B 1 42 ? -12.258 27.672 22.766 1 69.12 42 GLY B N 1
ATOM 4800 C CA . GLY B 1 42 ? -13 27 21.719 1 69.12 42 GLY B CA 1
ATOM 4801 C C . GLY B 1 42 ? -13.102 25.5 21.922 1 69.12 42 GLY B C 1
ATOM 4802 O O . GLY B 1 42 ? -12.359 24.922 22.719 1 69.12 42 GLY B O 1
ATOM 4803 N N . GLU B 1 43 ? -14.141 24.906 21.344 1 85.5 43 GLU B N 1
ATOM 4804 C CA . GLU B 1 43 ? -14.328 23.469 21.328 1 85.5 43 GLU B CA 1
ATOM 4805 C C . GLU B 1 43 ? -13.188 22.766 20.609 1 85.5 43 GLU B C 1
ATOM 4807 O O . GLU B 1 43 ? -12.422 23.406 19.875 1 85.5 43 GLU B O 1
ATOM 4812 N N . TRP B 1 44 ? -12.969 21.562 20.922 1 89.5 44 TRP B N 1
ATOM 4813 C CA . TRP B 1 44 ? -11.844 20.828 20.375 1 89.5 44 TRP B CA 1
ATOM 4814 C C . TRP B 1 44 ? -11.906 20.812 18.844 1 89.5 44 TRP B C 1
ATOM 4816 O O . TRP B 1 44 ? -10.875 20.703 18.172 1 89.5 44 TRP B O 1
ATOM 4826 N N . ASP B 1 45 ? -13.133 20.984 18.328 1 91.88 45 ASP B N 1
ATOM 4827 C CA . ASP B 1 45 ? -13.336 20.859 16.891 1 91.88 45 ASP B CA 1
ATOM 4828 C C . ASP B 1 45 ? -13.32 22.234 16.219 1 91.88 45 ASP B C 1
ATOM 4830 O O . ASP B 1 45 ? -13.789 22.375 15.086 1 91.88 45 ASP B O 1
ATOM 4834 N N . GLU B 1 46 ? -12.82 23.25 16.938 1 96.19 46 GLU B N 1
ATOM 4835 C CA . GLU B 1 46 ? -12.68 24.562 16.297 1 96.19 46 GLU B CA 1
ATOM 4836 C C . GLU B 1 46 ? -11.672 24.516 15.148 1 96.19 46 GLU B C 1
ATOM 4838 O O . GLU B 1 46 ? -10.898 23.562 15.039 1 96.19 46 GLU B O 1
ATOM 4843 N N . ARG B 1 47 ? -11.734 25.562 14.359 1 96.38 47 ARG B N 1
ATOM 4844 C CA . ARG B 1 47 ? -10.789 25.656 13.25 1 96.38 47 ARG B CA 1
ATOM 4845 C C . ARG B 1 47 ? -9.367 25.859 13.766 1 96.38 47 ARG B C 1
ATOM 4847 O O . ARG B 1 47 ? -9.148 26.594 14.727 1 96.38 47 ARG B O 1
ATOM 4854 N N . LYS B 1 48 ? -8.484 25.219 13.141 1 98.25 48 LYS B N 1
ATOM 4855 C CA . LYS B 1 48 ? -7.062 25.375 13.438 1 98.25 48 LYS B CA 1
ATOM 4856 C C . LYS B 1 48 ? -6.281 25.797 12.203 1 98.25 48 LYS B C 1
ATOM 4858 O O . LYS B 1 48 ? -6.699 25.516 11.07 1 98.25 48 LYS B O 1
ATOM 4863 N N . TRP B 1 49 ? -5.156 26.438 12.453 1 98.38 49 TRP B N 1
ATOM 4864 C CA . TRP B 1 49 ? -4.414 27.016 11.336 1 98.38 49 TRP B CA 1
ATOM 4865 C C . TRP B 1 49 ? -2.92 26.734 11.469 1 98.38 49 TRP B C 1
ATOM 4867 O O . TRP B 1 49 ? -2.398 26.625 12.586 1 98.38 49 TRP B O 1
ATOM 4877 N N . ILE B 1 50 ? -2.291 26.578 10.336 1 98.19 50 ILE B N 1
ATOM 4878 C CA . ILE B 1 50 ? -0.833 26.594 10.305 1 98.19 50 ILE B CA 1
ATOM 4879 C C . ILE B 1 50 ? -0.335 28.031 10.281 1 98.19 50 ILE B C 1
ATOM 4881 O O . ILE B 1 50 ? -0.616 28.781 9.344 1 98.19 50 ILE B O 1
ATOM 4885 N N . VAL B 1 51 ? 0.416 28.422 11.281 1 98.56 51 VAL B N 1
ATOM 4886 C CA . VAL B 1 51 ? 0.862 29.812 11.398 1 98.56 51 VAL B CA 1
ATOM 4887 C C . VAL B 1 51 ? 2.385 29.859 11.5 1 98.56 51 VAL B C 1
ATOM 4889 O O . VAL B 1 51 ? 2.984 29.078 12.258 1 98.56 51 VAL B O 1
ATOM 4892 N N . ASN B 1 52 ? 2.953 30.734 10.68 1 98.25 52 ASN B N 1
ATOM 4893 C CA . ASN B 1 52 ? 4.395 30.938 10.773 1 98.25 52 ASN B CA 1
ATOM 4894 C C . ASN B 1 52 ? 4.793 31.516 12.125 1 98.25 52 ASN B C 1
ATOM 4896 O O . ASN B 1 52 ? 4.102 32.375 12.664 1 98.25 52 ASN B O 1
ATOM 4900 N N . GLU B 1 53 ? 5.883 31.016 12.594 1 97.5 53 GLU B N 1
ATOM 4901 C CA . GLU B 1 53 ? 6.348 31.516 13.891 1 97.5 53 GLU B CA 1
ATOM 4902 C C . GLU B 1 53 ? 6.578 33.031 13.852 1 97.5 53 GLU B C 1
ATOM 4904 O O . GLU B 1 53 ? 6.254 33.719 14.805 1 97.5 53 GLU B O 1
ATOM 4909 N N . SER B 1 54 ? 7.129 33.594 12.773 1 96.62 54 SER B N 1
ATOM 4910 C CA . SER B 1 54 ? 7.359 35 12.625 1 96.62 54 SER B CA 1
ATOM 4911 C C . SER B 1 54 ? 6.051 35.781 12.719 1 96.62 54 SER B C 1
ATOM 4913 O O . SER B 1 54 ? 6.012 36.875 13.297 1 96.62 54 SER B O 1
ATOM 4915 N N . SER B 1 55 ? 5.02 35.25 12.148 1 97 55 SER B N 1
ATOM 4916 C CA . SER B 1 55 ? 3.713 35.906 12.203 1 97 55 SER B CA 1
ATOM 4917 C C . SER B 1 55 ? 3.176 35.938 13.633 1 97 55 SER B C 1
ATOM 4919 O O . SER B 1 55 ? 2.525 36.906 14.031 1 97 55 SER B O 1
ATOM 4921 N N . ILE B 1 56 ? 3.385 34.875 14.391 1 96.75 56 ILE B N 1
ATOM 4922 C CA . ILE B 1 56 ? 2.971 34.844 15.789 1 96.75 56 ILE B CA 1
ATOM 4923 C C . ILE B 1 56 ? 3.762 35.875 16.578 1 96.75 56 ILE B C 1
ATOM 4925 O O . ILE B 1 56 ? 3.184 36.656 17.344 1 96.75 56 ILE B O 1
ATOM 4929 N N . MET B 1 57 ? 5.004 35.969 16.359 1 95.25 57 MET B N 1
ATOM 4930 C CA . MET B 1 57 ? 5.887 36.844 17.125 1 95.25 57 MET B CA 1
ATOM 4931 C C . MET B 1 57 ? 5.566 38.312 16.859 1 95.25 57 MET B C 1
ATOM 4933 O O . MET B 1 57 ? 5.746 39.156 17.734 1 95.25 57 MET B O 1
ATOM 4937 N N . GLN B 1 58 ? 5.051 38.594 15.734 1 93.69 58 GLN B N 1
ATOM 4938 C CA . GLN B 1 58 ? 4.652 39.938 15.383 1 93.69 58 GLN B CA 1
ATOM 4939 C C . GLN B 1 58 ? 3.584 40.469 16.344 1 93.69 58 GLN B C 1
ATOM 4941 O O . GLN B 1 58 ? 3.49 41.688 16.578 1 93.69 58 GLN B O 1
ATOM 4946 N N . LEU B 1 59 ? 2.896 39.562 16.906 1 93.69 59 LEU B N 1
ATOM 4947 C CA . LEU B 1 59 ? 1.781 39.938 17.766 1 93.69 59 LEU B CA 1
ATOM 4948 C C . LEU B 1 59 ? 2.252 40.156 19.203 1 93.69 59 LEU B C 1
ATOM 4950 O O . LEU B 1 59 ? 1.478 40.594 20.047 1 93.69 59 LEU B O 1
ATOM 4954 N N . PHE B 1 60 ? 3.484 39.938 19.453 1 94.5 60 PHE B N 1
ATOM 4955 C CA . PHE B 1 60 ? 4.031 40.094 20.797 1 94.5 60 PHE B CA 1
ATOM 4956 C C . PHE B 1 60 ? 5.125 41.156 20.797 1 94.5 60 PHE B C 1
ATOM 4958 O O . PHE B 1 60 ? 6.113 41.031 21.531 1 94.5 60 PHE B O 1
ATOM 4965 N N . ARG B 1 61 ? 5 42.031 19.953 1 91.94 61 ARG B N 1
ATOM 4966 C CA . ARG B 1 61 ? 5.914 43.188 19.938 1 91.94 61 ARG B CA 1
ATOM 4967 C C . ARG B 1 61 ? 5.496 44.219 20.969 1 91.94 61 ARG B C 1
ATOM 4969 O O . ARG B 1 61 ? 6.344 44.844 21.609 1 91.94 61 ARG B O 1
ATOM 4976 N N . THR B 1 62 ? 4.195 44.375 21.094 1 92.06 62 THR B N 1
ATOM 4977 C CA . THR B 1 62 ? 3.664 45.375 22.016 1 92.06 62 THR B CA 1
ATOM 4978 C C . THR B 1 62 ? 2.699 44.75 23.016 1 92.06 62 THR B C 1
ATOM 4980 O O . THR B 1 62 ? 2.037 43.75 22.703 1 92.06 62 THR B O 1
ATOM 4983 N N . CYS B 1 63 ? 2.697 45.344 24.188 1 91.44 63 CYS B N 1
ATOM 4984 C CA . CYS B 1 63 ? 1.853 44.844 25.266 1 91.44 63 CYS B CA 1
ATOM 4985 C C . CYS B 1 63 ? 0.377 45 24.922 1 91.44 63 CYS B C 1
ATOM 4987 O O . CYS B 1 63 ? -0.048 46.031 24.391 1 91.44 63 CYS B O 1
ATOM 4989 N N . HIS B 1 64 ? -0.43 44.062 25.219 1 85.88 64 HIS B N 1
ATOM 4990 C CA . HIS B 1 64 ? -1.85 44 24.891 1 85.88 64 HIS B CA 1
ATOM 4991 C C . HIS B 1 64 ? -2.678 44.781 25.906 1 85.88 64 HIS B C 1
ATOM 4993 O O . HIS B 1 64 ? -3.889 44.938 25.734 1 85.88 64 HIS B O 1
ATOM 4999 N N . ILE B 1 65 ? -2.035 45.25 26.891 1 87.12 65 ILE B N 1
ATOM 5000 C CA . ILE B 1 65 ? -2.725 45.969 27.969 1 87.12 65 ILE B CA 1
ATOM 5001 C C . ILE B 1 65 ? -2.436 47.469 27.875 1 87.12 65 ILE B C 1
ATOM 5003 O O . ILE B 1 65 ? -3.348 48.281 27.984 1 87.12 65 ILE B O 1
ATOM 5007 N N . CYS B 1 66 ? -1.15 47.875 27.656 1 89.62 66 CYS B N 1
ATOM 5008 C CA . CYS B 1 66 ? -0.787 49.281 27.734 1 89.62 66 CYS B CA 1
ATOM 5009 C C . CYS B 1 66 ? -0.112 49.75 26.453 1 89.62 66 CYS B C 1
ATOM 5011 O O . CYS B 1 66 ? 0.299 50.906 26.328 1 89.62 66 CYS B O 1
ATOM 5013 N N . ALA B 1 67 ? 0.138 48.844 25.484 1 89.25 67 ALA B N 1
ATOM 5014 C CA . ALA B 1 67 ? 0.706 49.094 24.156 1 89.25 67 ALA B CA 1
ATOM 5015 C C . ALA B 1 67 ? 2.201 49.406 24.266 1 89.25 67 ALA B C 1
ATOM 5017 O O . ALA B 1 67 ? 2.834 49.75 23.266 1 89.25 67 ALA B O 1
ATOM 5018 N N . ALA B 1 68 ? 2.686 49.25 25.531 1 93.06 68 ALA B N 1
ATOM 5019 C CA . ALA B 1 68 ? 4.129 49.406 25.672 1 93.06 68 ALA B CA 1
ATOM 5020 C C . ALA B 1 68 ? 4.879 48.25 25.016 1 93.06 68 ALA B C 1
ATOM 5022 O O . ALA B 1 68 ? 4.289 47.219 24.734 1 93.06 68 ALA B O 1
ATOM 5023 N N . GLN B 1 69 ? 6.129 48.469 24.797 1 94.56 69 GLN B N 1
ATOM 5024 C CA . GLN B 1 69 ? 6.957 47.438 24.172 1 94.56 69 GLN B CA 1
ATOM 5025 C C . GLN B 1 69 ? 7.152 46.25 25.094 1 94.56 69 GLN B C 1
ATOM 5027 O O . GLN B 1 69 ? 7.359 46.406 26.297 1 94.56 69 GLN B O 1
ATOM 5032 N N . ILE B 1 70 ? 6.98 45.094 24.547 1 94.81 70 ILE B N 1
ATOM 5033 C CA . ILE B 1 70 ? 7.273 43.875 25.297 1 94.81 70 ILE B CA 1
ATOM 5034 C C . ILE B 1 70 ? 8.781 43.625 25.344 1 94.81 70 ILE B C 1
ATOM 5036 O O . ILE B 1 70 ? 9.43 43.531 24.297 1 94.81 70 ILE B O 1
ATOM 5040 N N . THR B 1 71 ? 9.344 43.562 26.484 1 93 71 THR B N 1
ATOM 5041 C CA . THR B 1 71 ? 10.789 43.531 26.641 1 93 71 THR B CA 1
ATOM 5042 C C . THR B 1 71 ? 11.281 42.094 26.875 1 93 71 THR B C 1
ATOM 5044 O O . THR B 1 71 ? 12.414 41.75 26.531 1 93 71 THR B O 1
ATOM 5047 N N . ASN B 1 72 ? 10.539 41.344 27.516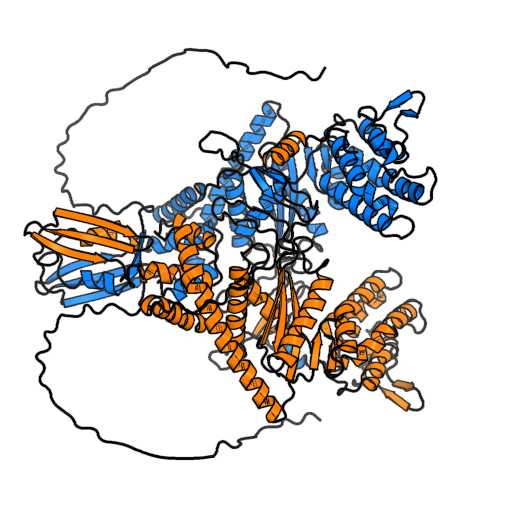 1 94 72 ASN B N 1
ATOM 5048 C CA . ASN B 1 72 ? 10.93 39.969 27.812 1 94 72 ASN B CA 1
ATOM 5049 C C . ASN B 1 72 ? 9.891 38.969 27.328 1 94 72 ASN B C 1
ATOM 5051 O O . ASN B 1 72 ? 8.695 39.125 27.578 1 94 72 ASN B O 1
ATOM 5055 N N . LYS B 1 73 ? 10.398 38.031 26.578 1 94.81 73 LYS B N 1
ATOM 5056 C CA . LYS B 1 73 ? 9.547 36.938 26.094 1 94.81 73 LYS B CA 1
ATOM 5057 C C . LYS B 1 73 ? 10.156 35.562 26.406 1 94.81 73 LYS B C 1
ATOM 5059 O O . LYS B 1 73 ? 11.297 35.312 26.031 1 94.81 73 LYS B O 1
ATOM 5064 N N . LYS B 1 74 ? 9.508 34.812 27.141 1 96.06 74 LYS B N 1
ATOM 5065 C CA . LYS B 1 74 ? 9.883 33.406 27.375 1 96.06 74 LYS B CA 1
ATOM 5066 C C . LYS B 1 74 ? 9.055 32.469 26.5 1 96.06 74 LYS B C 1
ATOM 5068 O O . LYS B 1 74 ? 7.84 32.344 26.672 1 96.06 74 LYS B O 1
ATOM 5073 N N . VAL B 1 75 ? 9.711 31.828 25.578 1 96.69 75 VAL B N 1
ATOM 5074 C CA . VAL B 1 75 ? 9.039 30.953 24.625 1 96.69 75 VAL B CA 1
ATOM 5075 C C . VAL B 1 75 ? 9.297 29.484 25.016 1 96.69 75 VAL B C 1
ATOM 5077 O O . VAL B 1 75 ? 10.453 29.078 25.156 1 96.69 75 VAL B O 1
ATOM 5080 N N . THR B 1 76 ? 8.273 28.734 25.219 1 96 76 THR B N 1
ATOM 5081 C CA . THR B 1 76 ? 8.359 27.312 25.531 1 96 76 THR B CA 1
ATOM 5082 C C . THR B 1 76 ? 7.59 26.484 24.516 1 96 76 THR B C 1
ATOM 5084 O O . THR B 1 76 ? 6.5 26.875 24.078 1 96 76 THR B O 1
ATOM 5087 N N . THR B 1 77 ? 8.219 25.391 24.094 1 95.44 77 THR B N 1
ATOM 5088 C CA . THR B 1 77 ? 7.586 24.516 23.109 1 95.44 77 THR B CA 1
ATOM 5089 C C . THR B 1 77 ? 7.398 23.109 23.656 1 95.44 77 THR B C 1
ATOM 5091 O O . THR B 1 77 ? 8.289 22.578 24.328 1 95.44 77 THR B O 1
ATOM 5094 N N . THR B 1 78 ? 6.246 22.531 23.5 1 93.69 78 THR B N 1
ATOM 5095 C CA . THR B 1 78 ? 5.934 21.156 23.859 1 93.69 78 THR B CA 1
ATOM 5096 C C . THR B 1 78 ? 5.215 20.453 22.703 1 93.69 78 THR B C 1
ATOM 5098 O O . THR B 1 78 ? 3.992 20.531 22.594 1 93.69 78 THR B O 1
ATOM 5101 N N . GLY B 1 79 ? 5.961 19.703 22.016 1 94.19 79 GLY B N 1
ATOM 5102 C CA . GLY B 1 79 ? 5.383 19.047 20.859 1 94.19 79 GLY B CA 1
ATOM 5103 C C . GLY B 1 79 ? 4.816 20.016 19.844 1 94.19 79 GLY B C 1
ATOM 5104 O O . GLY B 1 79 ? 5.547 20.828 19.281 1 94.19 79 GLY B O 1
ATOM 5105 N N . SER B 1 80 ? 3.426 20.016 19.781 1 95.5 80 SER B N 1
ATOM 5106 C CA . SER B 1 80 ? 2.756 20.844 18.797 1 95.5 80 SER B CA 1
ATOM 5107 C C . SER B 1 80 ? 2.271 22.156 19.406 1 95.5 80 SER B C 1
ATOM 5109 O O . SER B 1 80 ? 1.586 22.938 18.75 1 95.5 80 SER B O 1
ATOM 5111 N N . GLN B 1 81 ? 2.672 22.453 20.641 1 97.06 81 GLN B N 1
ATOM 5112 C CA . GLN B 1 81 ? 2.184 23.641 21.344 1 97.06 81 GLN B CA 1
ATOM 5113 C C . GLN B 1 81 ? 3.301 24.656 21.547 1 97.06 81 GLN B C 1
ATOM 5115 O O . GLN B 1 81 ? 4.414 24.297 21.938 1 97.06 81 GLN B O 1
ATOM 5120 N N . LEU B 1 82 ? 2.951 25.828 21.219 1 97.69 82 LEU B N 1
ATOM 5121 C CA . LEU B 1 82 ? 3.791 26.984 21.484 1 97.69 82 LEU B CA 1
ATOM 5122 C C . LEU B 1 82 ? 3.203 27.828 22.609 1 97.69 82 LEU B C 1
ATOM 5124 O O . LEU B 1 82 ? 2.025 28.188 22.578 1 97.69 82 LEU B O 1
ATOM 5128 N N . LYS B 1 83 ? 4.012 28.094 23.641 1 97.25 83 LYS B N 1
ATOM 5129 C CA . LYS B 1 83 ? 3.615 28.953 24.75 1 97.25 83 LYS B CA 1
ATOM 5130 C C . LYS B 1 83 ? 4.539 30.172 24.875 1 97.25 83 LYS B C 1
ATOM 5132 O O . LYS B 1 83 ? 5.762 30.031 24.766 1 97.25 83 LYS B O 1
ATOM 5137 N N . ILE B 1 84 ? 3.926 31.312 25.062 1 97.06 84 ILE B N 1
ATOM 5138 C CA . ILE B 1 84 ? 4.695 32.531 25.172 1 97.06 84 ILE B CA 1
ATOM 5139 C C . ILE B 1 84 ? 4.301 33.281 26.453 1 97.06 84 ILE B C 1
ATOM 5141 O O . ILE B 1 84 ? 3.125 33.594 26.672 1 97.06 84 ILE B O 1
ATOM 5145 N N . GLU B 1 85 ? 5.262 33.5 27.328 1 96.94 85 GLU B N 1
ATOM 5146 C CA . GLU B 1 85 ? 5.129 34.406 28.484 1 96.94 85 GLU B CA 1
ATOM 5147 C C . GLU B 1 85 ? 5.883 35.719 28.266 1 96.94 85 GLU B C 1
ATOM 5149 O O . GLU B 1 85 ? 7.039 35.688 27.844 1 96.94 85 GLU B O 1
ATOM 5154 N N . TRP B 1 86 ? 5.172 36.812 28.469 1 95.38 86 TRP B N 1
ATOM 5155 C CA . TRP B 1 86 ? 5.824 38.062 28.141 1 95.38 86 TRP B CA 1
ATOM 5156 C C . TRP B 1 86 ? 5.648 39.094 29.25 1 95.38 86 TRP B C 1
ATOM 5158 O O . TRP B 1 86 ? 4.742 38.969 30.078 1 95.38 86 TRP B O 1
ATOM 5168 N N . THR B 1 87 ? 6.586 40 29.359 1 96.44 87 THR B N 1
ATOM 5169 C CA . THR B 1 87 ? 6.566 41.188 30.234 1 96.44 87 THR B CA 1
ATOM 5170 C C . THR B 1 87 ? 6.883 42.438 29.469 1 96.44 87 THR B C 1
ATOM 5172 O O . THR B 1 87 ? 7.766 42.469 28.609 1 96.44 87 THR B O 1
ATOM 5175 N N . CYS B 1 88 ? 6.094 43.438 29.719 1 94.94 88 CYS B N 1
ATOM 5176 C CA . CYS B 1 88 ? 6.309 44.688 28.984 1 94.94 88 CYS B CA 1
ATOM 5177 C C . CYS B 1 88 ? 7.086 45.688 29.828 1 94.94 88 CYS B C 1
ATOM 5179 O O . CYS B 1 88 ? 7.445 45.406 30.969 1 94.94 88 CY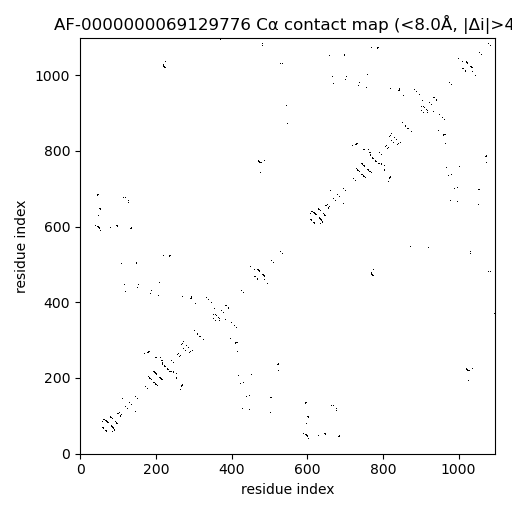S B O 1
ATOM 5181 N N . LEU B 1 89 ? 7.344 46.875 29.281 1 94.94 89 LEU B N 1
ATOM 5182 C CA . LEU B 1 89 ? 8.117 47.938 29.922 1 94.94 89 LEU B CA 1
ATOM 5183 C C . LEU B 1 89 ? 7.418 48.438 31.172 1 94.94 89 LEU B C 1
ATOM 5185 O O . LEU B 1 89 ? 8.07 48.875 32.125 1 94.94 89 LEU B O 1
ATOM 5189 N N . ASN B 1 90 ? 6.098 48.375 31.234 1 95 90 ASN B N 1
ATOM 5190 C CA . ASN B 1 90 ? 5.32 48.844 32.375 1 95 90 ASN B CA 1
ATOM 5191 C C . ASN B 1 90 ? 5.023 47.719 33.344 1 95 90 ASN B C 1
ATOM 5193 O O . ASN B 1 90 ? 4.086 47.812 34.156 1 95 90 ASN B O 1
ATOM 5197 N N . ASN B 1 91 ? 5.672 46.531 33.156 1 94.62 91 ASN B N 1
ATOM 5198 C CA . ASN B 1 91 ? 5.668 45.406 34.094 1 94.62 91 ASN B CA 1
ATOM 5199 C C . ASN B 1 91 ? 4.34 44.625 34.031 1 94.62 91 ASN B C 1
ATOM 5201 O O . ASN B 1 91 ? 3.928 44.031 35 1 94.62 91 ASN B O 1
ATOM 5205 N N . HIS B 1 92 ? 3.641 44.875 32.938 1 94.81 92 HIS B N 1
ATOM 5206 C CA . HIS B 1 92 ? 2.516 43.969 32.688 1 94.81 92 HIS B CA 1
ATOM 5207 C C . HIS B 1 92 ? 2.996 42.594 32.25 1 94.81 92 HIS B C 1
ATOM 5209 O O . HIS B 1 92 ? 4.055 42.469 31.625 1 94.81 92 HIS B O 1
ATOM 5215 N N . HIS B 1 93 ? 2.273 41.594 32.719 1 94.44 93 HIS B N 1
ATOM 5216 C CA . HIS B 1 93 ? 2.641 40.25 32.375 1 94.44 93 HIS B CA 1
ATOM 5217 C C . HIS B 1 93 ? 1.477 39.5 31.719 1 94.44 93 HIS B C 1
ATOM 5219 O O . HIS B 1 93 ? 0.313 39.812 31.984 1 94.44 93 HIS B O 1
ATOM 5225 N N . GLY B 1 94 ? 1.76 38.625 30.766 1 93.62 94 GLY B N 1
ATOM 5226 C CA . GLY B 1 94 ? 0.742 37.812 30.109 1 93.62 94 GLY B CA 1
ATOM 5227 C C . GLY B 1 94 ? 1.261 36.469 29.625 1 93.62 94 GLY B C 1
ATOM 5228 O O . GLY B 1 94 ? 2.473 36.25 29.594 1 93.62 94 GLY B O 1
ATOM 5229 N N . LYS B 1 95 ? 0.255 35.594 29.484 1 94.88 95 LYS B N 1
ATOM 5230 C CA . LYS B 1 95 ? 0.549 34.25 28.969 1 94.88 95 LYS B CA 1
ATOM 5231 C C . LYS B 1 95 ? -0.333 33.938 27.766 1 94.88 95 LYS B C 1
ATOM 5233 O O . LYS B 1 95 ? -1.506 34.312 27.734 1 94.88 95 LYS B O 1
ATOM 5238 N N . TRP B 1 96 ? 0.247 33.344 26.797 1 96.19 96 TRP B N 1
ATOM 5239 C CA . TRP B 1 96 ? -0.468 32.906 25.594 1 96.19 96 TRP B CA 1
ATOM 5240 C C . TRP B 1 96 ? -0.013 31.516 25.172 1 96.19 96 TRP B C 1
ATOM 5242 O O . TRP B 1 96 ? 1.17 31.188 25.266 1 96.19 96 TRP B O 1
ATOM 5252 N N . ALA B 1 97 ? -0.976 30.688 24.734 1 97.31 97 ALA B N 1
ATOM 5253 C CA . ALA B 1 97 ? -0.653 29.375 24.203 1 97.31 97 ALA B CA 1
ATOM 5254 C C . ALA B 1 97 ? -1.393 29.109 22.891 1 97.31 97 ALA B C 1
ATOM 5256 O O . ALA B 1 97 ? -2.516 29.594 22.703 1 97.31 97 ALA B O 1
ATOM 5257 N N . SER B 1 98 ? -0.773 28.375 22.031 1 97.69 98 SER B N 1
ATOM 5258 C CA . SER B 1 98 ? -1.341 28.094 20.719 1 97.69 98 SER B CA 1
ATOM 5259 C C . SER B 1 98 ? -2.578 27.203 20.828 1 97.69 98 SER B C 1
ATOM 5261 O O . SER B 1 98 ? -3.389 27.141 19.906 1 97.69 98 SER B O 1
ATOM 5263 N N . CYS B 1 99 ? -2.641 26.406 21.859 1 96.75 99 CYS B N 1
ATOM 5264 C CA . CYS B 1 99 ? -3.801 25.578 22.172 1 96.75 99 CYS B CA 1
ATOM 5265 C C . CYS B 1 99 ? -3.934 25.359 23.672 1 96.75 99 CYS B C 1
ATOM 5267 O O . CYS B 1 99 ? -2.977 25.547 24.422 1 96.75 99 CYS B O 1
ATOM 5269 N N . PRO B 1 100 ? -5.133 24.969 24.062 1 94.19 100 PRO B N 1
ATOM 5270 C CA . PRO B 1 100 ? -5.305 24.719 25.5 1 94.19 100 PRO B CA 1
ATOM 5271 C C . PRO B 1 100 ? -4.598 23.453 25.969 1 94.19 100 PRO B C 1
ATOM 5273 O O . PRO B 1 100 ? -4.168 22.641 25.156 1 94.19 100 PRO B O 1
ATOM 5276 N N . ASP B 1 101 ? -4.441 23.406 27.234 1 91.25 101 ASP B N 1
ATOM 5277 C CA . ASP B 1 101 ? -3.885 22.219 27.859 1 91.25 101 ASP B CA 1
ATOM 5278 C C . ASP B 1 101 ? -4.992 21.281 28.359 1 91.25 101 ASP B C 1
ATOM 5280 O O . ASP B 1 101 ? -6.027 21.75 28.844 1 91.25 101 ASP B O 1
ATOM 5284 N N . ALA B 1 102 ? -4.781 20.047 28.078 1 88.62 102 ALA B N 1
ATOM 5285 C CA . ALA B 1 102 ? -5.652 19.016 28.656 1 88.62 102 ALA B CA 1
ATOM 5286 C C . ALA B 1 102 ? -4.945 18.266 29.781 1 88.62 102 ALA B C 1
ATOM 5288 O O . ALA B 1 102 ? -4.305 17.234 29.547 1 88.62 102 ALA B O 1
ATOM 5289 N N . ARG B 1 103 ? -5.098 18.766 31.016 1 88 103 ARG B N 1
ATOM 5290 C CA . ARG B 1 103 ? -4.508 18.172 32.219 1 88 103 ARG B CA 1
ATOM 5291 C C . ARG B 1 103 ? -3.002 17.984 32.031 1 88 103 ARG B C 1
ATOM 5293 O O . ARG B 1 103 ? -2.488 16.875 32.219 1 88 103 ARG B O 1
ATOM 5300 N N . GLY B 1 104 ? -2.381 18.953 31.578 1 86.38 104 GLY B N 1
ATOM 5301 C CA . GLY B 1 104 ? -0.928 18.953 31.516 1 86.38 104 GLY B CA 1
ATOM 5302 C C . GLY B 1 104 ? -0.388 18.562 30.156 1 86.38 104 GLY B C 1
ATOM 5303 O O . GLY B 1 104 ? 0.825 18.578 29.938 1 86.38 104 GLY B O 1
ATOM 5304 N N . MET B 1 105 ? -1.217 18.188 29.312 1 91.56 105 MET B N 1
ATOM 5305 C CA . MET B 1 105 ? -0.807 17.859 27.953 1 91.56 105 MET B CA 1
ATOM 5306 C C . MET B 1 105 ? -1.454 18.797 26.938 1 91.56 105 MET B C 1
ATOM 5308 O O . MET B 1 105 ? -2.641 19.109 27.047 1 91.56 105 MET B O 1
ATOM 5312 N N . ALA B 1 106 ? -0.598 19.281 26.062 1 94.81 106 ALA B N 1
ATOM 5313 C CA . ALA B 1 106 ? -1.159 20.109 25 1 94.81 106 ALA B CA 1
ATOM 5314 C C . ALA B 1 106 ? -2.27 19.391 24.25 1 94.81 106 ALA B C 1
ATOM 5316 O O . ALA B 1 106 ? -2.072 18.266 23.781 1 94.81 106 ALA B O 1
ATOM 5317 N N . GLN B 1 107 ? -3.381 19.953 24.125 1 95.88 107 GLN B N 1
ATOM 5318 C CA . GLN B 1 107 ? -4.531 19.312 23.484 1 95.88 107 GLN B CA 1
ATOM 5319 C C . GLN B 1 107 ? -4.223 18.922 22.047 1 95.88 107 GLN B C 1
ATOM 5321 O O . GLN B 1 107 ? -4.633 17.859 21.578 1 95.88 107 GLN B O 1
ATOM 5326 N N . ASN B 1 108 ? -3.514 19.734 21.375 1 96.81 108 ASN B N 1
ATOM 5327 C CA . ASN B 1 108 ? -3.203 19.469 19.984 1 96.81 108 ASN B CA 1
ATOM 5328 C C . ASN B 1 108 ? -2.273 18.266 19.828 1 96.81 108 ASN B C 1
ATOM 5330 O O . ASN B 1 108 ? -2.207 17.656 18.766 1 96.81 108 ASN B O 1
ATOM 5334 N N . ASN B 1 109 ? -1.516 17.953 20.859 1 97.12 109 ASN B N 1
ATOM 5335 C CA . ASN B 1 109 ? -0.742 16.719 20.828 1 97.12 109 ASN B CA 1
ATOM 5336 C C . ASN B 1 109 ? -1.647 15.492 20.766 1 97.12 109 ASN B C 1
ATOM 5338 O O . ASN B 1 109 ? -1.384 14.555 20.016 1 97.12 109 ASN B O 1
ATOM 5342 N N . LEU B 1 110 ? -2.676 15.547 21.516 1 96.56 110 LEU B N 1
ATOM 5343 C CA . LEU B 1 110 ? -3.654 14.461 21.531 1 96.56 110 LEU B CA 1
ATOM 5344 C C . LEU B 1 110 ? -4.402 14.391 20.203 1 96.56 110 LEU B C 1
ATOM 5346 O O . LEU B 1 110 ? -4.57 13.305 19.641 1 96.56 110 LEU B O 1
ATOM 5350 N N . LEU B 1 111 ? -4.75 15.523 19.75 1 97.81 111 LEU B N 1
ATOM 5351 C CA . LEU B 1 111 ? -5.566 15.586 18.531 1 97.81 111 LEU B CA 1
ATOM 5352 C C . LEU B 1 111 ? -4.762 15.148 17.312 1 97.81 111 LEU B C 1
ATOM 5354 O O . LEU B 1 111 ? -5.27 14.422 16.453 1 97.81 111 LEU B O 1
ATOM 5358 N N . VAL B 1 112 ? -3.545 15.57 17.266 1 98.19 112 VAL B N 1
ATOM 5359 C CA . VAL B 1 112 ? -2.672 15.188 16.156 1 98.19 112 VAL B CA 1
ATOM 5360 C C . VAL B 1 112 ? -2.461 13.68 16.172 1 98.19 112 VAL B C 1
ATOM 5362 O O . VAL B 1 112 ? -2.5 13.031 15.117 1 98.19 112 VAL B O 1
ATOM 5365 N N . SER B 1 113 ? -2.248 13.125 17.281 1 98.25 113 SER B N 1
ATOM 5366 C CA . SER B 1 113 ? -2.049 11.688 17.406 1 98.25 113 SER B CA 1
ATOM 5367 C C . SER B 1 113 ? -3.309 10.914 17.016 1 98.25 113 SER B C 1
ATOM 5369 O O . SER B 1 113 ? -3.234 9.922 16.297 1 98.25 113 SER B O 1
ATOM 5371 N N . ALA B 1 114 ? -4.414 11.422 17.5 1 98.31 114 ALA B N 1
ATOM 5372 C CA . ALA B 1 114 ? -5.688 10.789 17.156 1 98.31 114 ALA B CA 1
ATOM 5373 C C . ALA B 1 114 ? -5.949 10.836 15.656 1 98.31 114 ALA B C 1
ATOM 5375 O O . ALA B 1 114 ? -6.32 9.828 15.055 1 98.31 114 ALA B O 1
ATOM 5376 N N . ALA B 1 115 ? -5.746 12.008 15.125 1 98.19 115 ALA B N 1
ATOM 5377 C CA . ALA B 1 115 ? -5.957 12.156 13.688 1 98.19 115 ALA B CA 1
ATOM 5378 C C . ALA B 1 115 ? -5.074 11.188 12.898 1 98.19 115 ALA B C 1
ATOM 5380 O O . ALA B 1 115 ? -5.508 10.625 11.891 1 98.19 115 ALA B O 1
ATOM 5381 N N . THR B 1 116 ? -3.893 11.008 13.336 1 98.19 116 THR B N 1
ATOM 5382 C CA . THR B 1 116 ? -2.943 10.125 12.656 1 98.19 116 THR B CA 1
ATOM 5383 C C . THR B 1 116 ? -3.441 8.688 12.656 1 98.19 116 THR B C 1
ATOM 5385 O O . THR B 1 116 ? -3.572 8.07 11.602 1 98.19 116 THR B O 1
ATOM 5388 N N . LEU B 1 117 ? -3.795 8.18 13.766 1 98.25 117 LEU B N 1
ATOM 5389 C CA . LEU B 1 117 ? -4.23 6.793 13.859 1 98.25 117 LEU B CA 1
ATOM 5390 C C . LEU B 1 117 ? -5.605 6.609 13.219 1 98.25 117 LEU B C 1
ATOM 5392 O O . LEU B 1 117 ? -5.824 5.652 12.477 1 98.25 117 LEU B O 1
ATOM 5396 N N . PHE B 1 118 ? -6.539 7.551 13.445 1 98.38 118 PHE B N 1
ATOM 5397 C CA . PHE B 1 118 ? -7.934 7.355 13.078 1 98.38 118 PHE B CA 1
ATOM 5398 C C . PHE B 1 118 ? -8.133 7.551 11.578 1 98.38 118 PHE B C 1
ATOM 5400 O O . PHE B 1 118 ? -9.117 7.082 11.016 1 98.38 118 PHE B O 1
ATOM 5407 N N . SER B 1 119 ? -7.227 8.266 10.961 1 96.56 119 SER B N 1
ATOM 5408 C CA . SER B 1 119 ? -7.316 8.43 9.516 1 96.56 119 SER B CA 1
ATOM 5409 C C . SER B 1 119 ? -6.668 7.262 8.789 1 96.56 119 SER B C 1
ATOM 5411 O O . SER B 1 119 ? -6.801 7.129 7.57 1 96.56 119 SER B O 1
ATOM 5413 N N . GLY B 1 120 ? -5.949 6.461 9.461 1 95.56 120 GLY B N 1
ATOM 5414 C CA . GLY B 1 120 ? -5.25 5.34 8.852 1 95.56 120 GLY B CA 1
ATOM 5415 C C . GLY B 1 120 ? -3.826 5.672 8.453 1 95.56 120 GLY B C 1
ATOM 5416 O O . GLY B 1 120 ? -3.105 4.812 7.941 1 95.56 120 GLY B O 1
ATOM 5417 N N . THR B 1 121 ? -3.385 6.871 8.703 1 95.19 121 THR B N 1
ATOM 5418 C CA . THR B 1 121 ? -2.021 7.273 8.383 1 95.19 121 THR B CA 1
ATOM 5419 C C . THR B 1 121 ? -1.053 6.828 9.477 1 95.19 121 THR B C 1
ATOM 5421 O O . THR B 1 121 ? -1.475 6.34 10.523 1 95.19 121 THR B O 1
ATOM 5424 N N . THR B 1 122 ? 0.24 6.902 9.188 1 94.69 122 THR B N 1
ATOM 5425 C CA . THR B 1 122 ? 1.264 6.516 10.148 1 94.69 122 THR B CA 1
ATOM 5426 C C . THR B 1 122 ? 2.012 7.742 10.664 1 94.69 122 THR B C 1
ATOM 5428 O O . THR B 1 122 ? 1.963 8.812 10.047 1 94.69 122 THR B O 1
ATOM 5431 N N . PHE B 1 123 ? 2.639 7.559 11.82 1 95.69 123 PHE B N 1
ATOM 5432 C CA . PHE B 1 123 ? 3.459 8.625 12.383 1 95.69 123 PHE B CA 1
ATOM 5433 C C . PHE B 1 123 ? 4.523 9.07 11.383 1 95.69 123 PHE B C 1
ATOM 5435 O O . PHE B 1 123 ? 4.758 10.266 11.203 1 95.69 123 PHE B O 1
ATOM 5442 N N . THR B 1 124 ? 5.129 8.117 10.719 1 92.5 124 THR B N 1
ATOM 5443 C CA . THR B 1 124 ? 6.227 8.406 9.805 1 92.5 124 THR B CA 1
ATOM 5444 C C . THR B 1 124 ? 5.75 9.273 8.648 1 92.5 124 THR B C 1
ATOM 5446 O O . THR B 1 124 ? 6.418 10.242 8.273 1 92.5 124 THR B O 1
ATOM 5449 N N . GLU B 1 125 ? 4.664 8.984 8.117 1 93.12 125 GLU B N 1
ATOM 5450 C CA . GLU B 1 125 ? 4.121 9.734 6.992 1 93.12 125 GLU B CA 1
ATOM 5451 C C . GLU B 1 125 ? 3.812 11.18 7.391 1 93.12 125 GLU B C 1
ATOM 5453 O O . GLU B 1 125 ? 4.18 12.117 6.68 1 93.12 125 GLU B O 1
ATOM 5458 N N . VAL B 1 126 ? 3.178 11.297 8.5 1 96.62 126 VAL B N 1
ATOM 5459 C CA . VAL B 1 126 ? 2.791 12.625 8.969 1 96.62 126 VAL B CA 1
ATOM 5460 C C . VAL B 1 126 ? 4.039 13.43 9.32 1 96.62 126 VAL B C 1
ATOM 5462 O O . VAL B 1 126 ? 4.137 14.609 8.992 1 96.62 126 VAL B O 1
ATOM 5465 N N . HIS B 1 127 ? 4.934 12.773 9.961 1 95.56 127 HIS B N 1
ATOM 5466 C CA . HIS B 1 127 ? 6.148 13.453 10.398 1 95.56 127 HIS B CA 1
ATOM 5467 C C . HIS B 1 127 ? 6.984 13.898 9.203 1 95.56 127 HIS B C 1
ATOM 5469 O O . HIS B 1 127 ? 7.582 14.977 9.227 1 95.56 127 HIS B O 1
ATOM 5475 N N . GLU B 1 128 ? 7.117 13.094 8.219 1 94.25 128 GLU B N 1
ATOM 5476 C CA . GLU B 1 128 ? 7.859 13.477 7.02 1 94.25 128 GLU B CA 1
ATOM 5477 C C . GLU B 1 128 ? 7.195 14.648 6.312 1 94.25 128 GLU B C 1
ATOM 5479 O O . GLU B 1 128 ? 7.875 15.586 5.887 1 94.25 128 GLU B O 1
ATOM 5484 N N . TRP B 1 129 ? 5.926 14.562 6.18 1 96.88 129 TRP B N 1
ATOM 5485 C CA . TRP B 1 129 ? 5.156 15.656 5.602 1 96.88 129 TRP B CA 1
ATOM 5486 C C . TRP B 1 129 ? 5.375 16.953 6.387 1 96.88 129 TRP B C 1
ATOM 5488 O O . TRP B 1 129 ? 5.672 18 5.805 1 96.88 129 TRP B O 1
ATOM 5498 N N . ALA B 1 130 ? 5.293 16.859 7.691 1 97.38 130 ALA B N 1
ATOM 5499 C CA . ALA B 1 130 ? 5.445 18.016 8.578 1 97.38 130 ALA B CA 1
ATOM 5500 C C . ALA B 1 130 ? 6.871 18.547 8.539 1 97.38 130 ALA B C 1
ATOM 5502 O O . ALA B 1 130 ? 7.086 19.766 8.648 1 97.38 130 ALA B O 1
ATOM 5503 N N . SER B 1 131 ? 7.785 17.688 8.352 1 95.75 131 SER B N 1
ATOM 5504 C CA . SER B 1 131 ? 9.188 18.094 8.344 1 95.75 131 SER B CA 1
ATOM 5505 C C . SER B 1 131 ? 9.508 18.953 7.137 1 95.75 131 SER B C 1
ATOM 5507 O O . SER B 1 131 ? 10.297 19.906 7.234 1 95.75 131 SER B O 1
ATOM 5509 N N . ILE B 1 132 ? 8.938 18.672 6.059 1 96.12 132 ILE B N 1
ATOM 5510 C CA . ILE B 1 132 ? 9.164 19.469 4.859 1 96.12 132 ILE B CA 1
ATOM 5511 C C . ILE B 1 132 ? 8.609 20.875 5.066 1 96.12 132 ILE B C 1
ATOM 5513 O O . ILE B 1 132 ? 9.203 21.859 4.617 1 96.12 132 ILE B O 1
ATOM 5517 N N . LEU B 1 133 ? 7.547 20.984 5.824 1 95.94 133 LEU B N 1
ATOM 5518 C CA . LEU B 1 133 ? 6.914 22.266 6.141 1 95.94 133 LEU B CA 1
ATOM 5519 C C . LEU B 1 133 ? 7.605 22.938 7.324 1 95.94 133 LEU B C 1
ATOM 5521 O O . LEU B 1 133 ? 7.383 24.125 7.586 1 95.94 133 LEU B O 1
ATOM 5525 N N . ASN B 1 134 ? 8.359 22.203 7.984 1 96.62 134 ASN B N 1
ATOM 5526 C CA . ASN B 1 134 ? 8.891 22.578 9.289 1 96.62 134 ASN B CA 1
ATOM 5527 C C . ASN B 1 134 ? 7.773 22.891 10.281 1 96.62 134 ASN B C 1
ATOM 5529 O O . ASN B 1 134 ? 7.824 23.891 10.984 1 96.62 134 ASN B O 1
ATOM 5533 N N . LEU B 1 135 ? 6.715 22.125 10.133 1 97.94 135 LEU B N 1
ATOM 5534 C CA . LEU B 1 135 ? 5.609 22.156 11.086 1 97.94 135 LEU B CA 1
ATOM 5535 C C . LEU B 1 135 ? 5.965 21.391 12.352 1 97.94 135 LEU B C 1
ATOM 5537 O O . LEU B 1 135 ? 6.328 20.219 12.289 1 97.94 135 LEU B O 1
ATOM 5541 N N . GLN B 1 136 ? 5.844 22.031 13.445 1 97.94 136 GLN B N 1
ATOM 5542 C CA . GLN B 1 136 ? 6.258 21.422 14.703 1 97.94 136 GLN B CA 1
ATOM 5543 C C . GLN B 1 136 ? 5.176 20.484 15.242 1 97.94 136 GLN B C 1
ATOM 5545 O O . GLN B 1 136 ? 4.047 20.906 15.492 1 97.94 136 GLN B O 1
ATOM 5550 N N . LEU B 1 137 ? 5.57 19.234 15.367 1 97.56 137 LEU B N 1
ATOM 5551 C CA . LEU B 1 137 ? 4.699 18.203 15.938 1 97.56 137 LEU B CA 1
ATOM 5552 C C . LEU B 1 137 ? 5.406 17.453 17.062 1 97.56 137 LEU B C 1
ATOM 5554 O O . LEU B 1 137 ? 6.57 17.734 17.359 1 97.56 137 LEU B O 1
ATOM 5558 N N . LEU B 1 138 ? 4.699 16.656 17.703 1 96.81 138 LEU B N 1
ATOM 5559 C CA . LEU B 1 138 ? 5.266 15.875 18.797 1 96.81 138 LEU B CA 1
ATOM 5560 C C . LEU B 1 138 ? 6.281 14.859 18.266 1 96.81 138 LEU B C 1
ATOM 5562 O O . LEU B 1 138 ? 6.246 14.5 17.094 1 96.81 138 LEU B O 1
ATOM 5566 N N . LYS B 1 139 ? 7.078 14.414 19.141 1 95.88 139 LYS B N 1
ATOM 5567 C CA . LYS B 1 139 ? 8.117 13.445 18.797 1 95.88 139 LYS B CA 1
ATOM 5568 C C . LYS B 1 139 ? 7.555 12.031 18.75 1 95.88 139 LYS B C 1
ATOM 5570 O O . LYS B 1 139 ? 6.445 11.781 19.219 1 95.88 139 LYS B O 1
ATOM 5575 N N . LYS B 1 140 ? 8.336 11.164 18.203 1 95 140 LYS B N 1
ATOM 5576 C CA . LYS B 1 140 ? 7.945 9.781 17.969 1 95 140 LYS B CA 1
ATOM 5577 C C . LYS B 1 140 ? 7.578 9.078 19.281 1 95 140 LYS B C 1
ATOM 5579 O O . LYS B 1 140 ? 6.531 8.438 19.375 1 95 140 LYS B O 1
ATOM 5584 N N . SER B 1 141 ? 8.422 9.211 20.281 1 94.88 141 SER B N 1
ATOM 5585 C CA . SER B 1 141 ? 8.188 8.539 21.562 1 94.88 141 SER B CA 1
ATOM 5586 C C . SER B 1 141 ? 6.902 9.023 22.203 1 94.88 141 SER B C 1
ATOM 5588 O O . SER B 1 141 ? 6.137 8.227 22.766 1 94.88 141 SER B O 1
ATOM 5590 N N . GLN B 1 142 ? 6.668 10.289 22.125 1 95.56 142 GLN B N 1
ATOM 5591 C CA . GLN B 1 142 ? 5.441 10.852 22.672 1 95.56 142 GLN B CA 1
ATOM 5592 C C . GLN B 1 142 ? 4.215 10.336 21.938 1 95.56 142 GLN B C 1
ATOM 5594 O O . GLN B 1 142 ? 3.197 10.016 22.562 1 95.56 142 GLN B O 1
ATOM 5599 N N . TYR B 1 143 ? 4.344 10.25 20.703 1 97 143 TYR B N 1
ATOM 5600 C CA . TYR B 1 143 ? 3.234 9.758 19.891 1 97 143 TYR B CA 1
ATOM 5601 C C . TYR B 1 143 ? 2.848 8.344 20.312 1 97 143 TYR B C 1
ATOM 5603 O O . TYR B 1 143 ? 1.669 8.047 20.516 1 97 143 TYR B O 1
ATOM 5611 N N . TYR B 1 144 ? 3.789 7.504 20.375 1 95.81 144 TYR B N 1
ATOM 5612 C CA . TYR B 1 144 ? 3.484 6.105 20.641 1 95.81 144 TYR B CA 1
ATOM 5613 C C . TYR B 1 144 ? 3.012 5.91 22.078 1 95.81 144 TYR B C 1
ATOM 5615 O O . TYR B 1 144 ? 2.217 5.012 22.359 1 95.81 144 TYR B O 1
ATOM 5623 N N . SER B 1 145 ? 3.461 6.77 22.938 1 95 145 SER B N 1
ATOM 5624 C CA . SER B 1 145 ? 2.904 6.758 24.281 1 95 145 SER B CA 1
ATOM 5625 C C . SER B 1 145 ? 1.427 7.129 24.281 1 95 145 SER B C 1
ATOM 5627 O O . SER B 1 145 ? 0.607 6.457 24.906 1 95 145 SER B O 1
ATOM 5629 N N . ILE B 1 146 ? 1.102 8.18 23.578 1 96 146 ILE B N 1
ATOM 5630 C CA . ILE B 1 146 ? -0.286 8.617 23.469 1 96 146 ILE B CA 1
ATOM 5631 C C . ILE B 1 146 ? -1.118 7.527 22.797 1 96 146 ILE B C 1
ATOM 5633 O O . ILE B 1 146 ? -2.24 7.242 23.219 1 96 146 ILE B O 1
ATOM 5637 N N . GLN B 1 147 ? -0.61 6.926 21.797 1 96.31 147 GLN B N 1
ATOM 5638 C CA . GLN B 1 147 ? -1.308 5.867 21.062 1 96.31 147 GLN B CA 1
ATOM 5639 C C . GLN B 1 147 ? -1.667 4.711 22 1 96.31 147 GLN B C 1
ATOM 5641 O O . GLN B 1 147 ? -2.807 4.246 22 1 96.31 147 GLN B O 1
ATOM 5646 N N . SER B 1 148 ? -0.701 4.242 22.766 1 93.44 148 SER B N 1
ATOM 5647 C CA . SER B 1 148 ? -0.876 3.082 23.641 1 93.44 148 SER B CA 1
ATOM 5648 C C . SER B 1 148 ? -1.809 3.402 24.797 1 93.44 148 SER B C 1
ATOM 5650 O O . SER B 1 148 ? -2.652 2.582 25.172 1 93.44 148 SER B O 1
ATOM 5652 N N . ASP B 1 149 ? -1.67 4.617 25.25 1 92 149 ASP B N 1
ATOM 5653 C CA . ASP B 1 149 ? -2.342 4.949 26.516 1 92 149 ASP B CA 1
ATOM 5654 C C . ASP B 1 149 ? -3.758 5.461 26.25 1 92 149 ASP B C 1
ATOM 5656 O O . ASP B 1 149 ? -4.641 5.305 27.109 1 92 149 ASP B O 1
ATOM 5660 N N . TYR B 1 150 ? -3.963 6.051 25.125 1 94.62 150 TYR B N 1
ATOM 5661 C CA . TYR B 1 150 ? -5.242 6.727 24.953 1 94.62 150 TYR B CA 1
ATOM 5662 C C . TYR B 1 150 ? -5.949 6.223 23.688 1 94.62 150 TYR B C 1
ATOM 5664 O O . TYR B 1 150 ? -7.121 5.84 23.75 1 94.62 150 TYR B O 1
ATOM 5672 N N . LEU B 1 151 ? -5.332 6.141 22.594 1 97.25 151 LEU B N 1
ATOM 5673 C CA . LEU B 1 151 ? -5.992 5.91 21.312 1 97.25 151 LEU B CA 1
ATOM 5674 C C . LEU B 1 151 ? -6.438 4.457 21.188 1 97.25 151 LEU B C 1
ATOM 5676 O O . LEU B 1 151 ? -7.598 4.188 20.859 1 97.25 151 LEU B O 1
ATOM 5680 N N . ILE B 1 152 ? -5.539 3.48 21.422 1 95.88 152 ILE B N 1
ATOM 5681 C CA . ILE B 1 152 ? -5.824 2.061 21.25 1 95.88 152 ILE B CA 1
ATOM 5682 C C . ILE B 1 152 ? -6.957 1.644 22.188 1 95.88 152 ILE B C 1
ATOM 5684 O O . ILE B 1 152 ? -7.926 1.016 21.75 1 95.88 152 ILE B O 1
ATOM 5688 N N . PRO B 1 153 ? -6.887 2.037 23.406 1 94.25 153 PRO B N 1
ATOM 5689 C CA . PRO B 1 153 ? -7.996 1.679 24.297 1 94.25 153 PRO B CA 1
ATOM 5690 C C . PRO B 1 153 ? -9.328 2.254 23.828 1 94.25 153 PRO B C 1
ATOM 5692 O O . PRO B 1 153 ? -10.367 1.586 23.938 1 94.25 153 PRO B O 1
ATOM 5695 N N . VAL B 1 154 ? -9.336 3.461 23.359 1 96 154 VAL B N 1
ATOM 5696 C CA . VAL B 1 154 ? -10.562 4.102 22.906 1 96 154 VAL B CA 1
ATOM 5697 C C . VAL B 1 154 ? -11.125 3.35 21.703 1 96 154 VAL B C 1
ATOM 5699 O O . VAL B 1 154 ? -12.328 3.123 21.609 1 96 154 VAL B O 1
ATOM 5702 N N . VAL B 1 155 ? -10.281 2.971 20.781 1 97.19 155 VAL B N 1
ATOM 5703 C CA . VAL B 1 155 ? -10.711 2.217 19.609 1 97.19 155 VAL B CA 1
ATOM 5704 C C . VAL B 1 155 ? -11.32 0.888 20.047 1 97.19 155 VAL B C 1
ATOM 5706 O O . VAL B 1 155 ? -12.383 0.498 19.56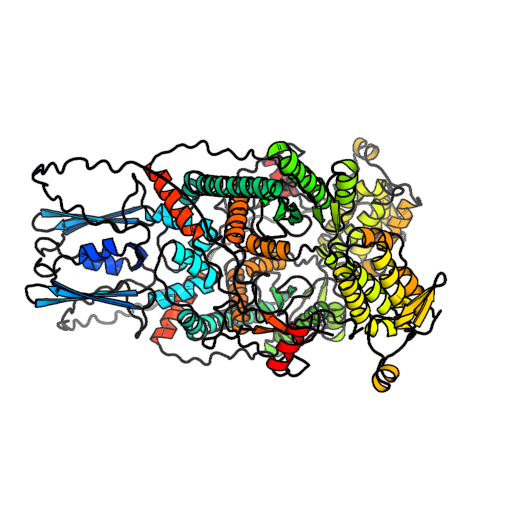2 1 97.19 155 VAL B O 1
ATOM 5709 N N . HIS B 1 156 ? -10.648 0.239 20.984 1 94.81 156 HIS B N 1
ATOM 5710 C CA . HIS B 1 156 ? -11.164 -1.026 21.5 1 94.81 156 HIS B CA 1
ATOM 5711 C C . HIS B 1 156 ? -12.539 -0.852 22.125 1 94.81 156 HIS B C 1
ATOM 5713 O O . HIS B 1 156 ? -13.438 -1.666 21.891 1 94.81 156 HIS B O 1
ATOM 5719 N N . PHE B 1 157 ? -12.625 0.148 22.828 1 94.56 157 PHE B N 1
ATOM 5720 C CA . PHE B 1 157 ? -13.891 0.43 23.5 1 94.56 157 PHE B CA 1
ATOM 5721 C C . PHE B 1 157 ? -14.992 0.693 22.484 1 94.56 157 PHE B C 1
ATOM 5723 O O . PHE B 1 157 ? -16.078 0.127 22.578 1 94.56 157 PHE B O 1
ATOM 5730 N N . ALA B 1 158 ? -14.766 1.575 21.594 1 96.06 158 ALA B N 1
ATOM 5731 C CA . ALA B 1 158 ? -15.758 1.92 20.578 1 96.06 158 ALA B CA 1
ATOM 5732 C C . ALA B 1 158 ? -16.156 0.694 19.75 1 96.06 158 ALA B C 1
ATOM 5734 O O . ALA B 1 158 ? -17.328 0.509 19.438 1 96.06 158 ALA B O 1
ATOM 5735 N N . TYR B 1 159 ? -15.195 -0.109 19.438 1 96.25 159 TYR B N 1
ATOM 5736 C CA . TYR B 1 159 ? -15.461 -1.331 18.688 1 96.25 159 TYR B CA 1
ATOM 5737 C C . TYR B 1 159 ? -16.328 -2.285 19.5 1 96.25 159 TYR B C 1
ATOM 5739 O O . TYR B 1 159 ? -17.297 -2.85 18.984 1 96.25 159 TYR B O 1
ATOM 5747 N N . LYS B 1 160 ? -15.922 -2.512 20.703 1 94.62 160 LYS B N 1
ATOM 5748 C CA . LYS B 1 160 ? -16.672 -3.42 21.562 1 94.62 160 LYS B CA 1
ATOM 5749 C C . LYS B 1 160 ? -18.125 -2.984 21.672 1 94.62 160 LYS B C 1
ATOM 5751 O O . LYS B 1 160 ? -19.047 -3.811 21.578 1 94.62 160 LYS B O 1
ATOM 5756 N N . ASP B 1 161 ? -18.281 -1.717 21.891 1 95.12 161 ASP B N 1
ATOM 5757 C CA . ASP B 1 161 ? -19.625 -1.169 21.984 1 95.12 161 ASP B CA 1
ATOM 5758 C C . ASP B 1 161 ? -20.422 -1.407 20.688 1 95.12 161 ASP B C 1
ATOM 5760 O O . ASP B 1 161 ? -21.562 -1.842 20.734 1 95.12 161 ASP B O 1
ATOM 5764 N N . HIS B 1 162 ? -19.812 -1.101 19.625 1 96.31 162 HIS B N 1
ATOM 5765 C CA . HIS B 1 162 ? -20.422 -1.305 18.312 1 96.31 162 HIS B CA 1
ATOM 5766 C C . HIS B 1 162 ? -20.75 -2.777 18.078 1 96.31 162 HIS B C 1
ATOM 5768 O O . HIS B 1 162 ? -21.844 -3.115 17.625 1 96.31 162 HIS B O 1
ATOM 5774 N N . HIS B 1 163 ? -19.812 -3.643 18.422 1 96.31 163 HIS B N 1
ATOM 5775 C CA . HIS B 1 163 ? -19.953 -5.086 18.266 1 96.31 163 HIS B CA 1
ATOM 5776 C C . HIS B 1 163 ? -21.109 -5.629 19.109 1 96.31 163 HIS B C 1
ATOM 5778 O O . HIS B 1 163 ? -21.938 -6.387 18.609 1 96.31 163 HIS B O 1
ATOM 5784 N N . GLU B 1 164 ? -21.156 -5.215 20.312 1 95.81 164 GLU B N 1
ATOM 5785 C CA . GLU B 1 164 ? -22.203 -5.684 21.219 1 95.81 164 GLU B CA 1
ATOM 5786 C C . GLU B 1 164 ? -23.578 -5.25 20.734 1 95.81 164 GLU B C 1
ATOM 5788 O O . GLU B 1 164 ? -24.547 -6.023 20.812 1 95.81 164 GLU B O 1
ATOM 5793 N N . ASN B 1 165 ? -23.625 -4.086 20.281 1 96.62 165 ASN B N 1
ATOM 5794 C CA . ASN B 1 165 ? -24.891 -3.609 19.734 1 96.62 165 ASN B CA 1
ATOM 5795 C C . ASN B 1 165 ? -25.328 -4.422 18.516 1 96.62 165 ASN B C 1
ATOM 5797 O O . ASN B 1 165 ? -26.5 -4.727 18.344 1 96.62 165 ASN B O 1
ATOM 5801 N N . LEU B 1 166 ? -24.422 -4.727 17.688 1 96.69 166 LEU B N 1
ATOM 5802 C CA . LEU B 1 166 ? -24.703 -5.523 16.5 1 96.69 166 LEU B CA 1
ATOM 5803 C C . LEU B 1 166 ? -25.156 -6.926 16.875 1 96.69 166 LEU B C 1
ATOM 5805 O O . LEU B 1 166 ? -26.125 -7.449 16.312 1 96.69 166 LEU B O 1
ATOM 5809 N N . ILE B 1 167 ? -24.5 -7.504 17.859 1 96.81 167 ILE B N 1
ATOM 5810 C CA . ILE B 1 167 ? -24.844 -8.852 18.312 1 96.81 167 ILE B CA 1
ATOM 5811 C C . ILE B 1 167 ? -26.25 -8.859 18.891 1 96.81 167 ILE B C 1
ATOM 5813 O O . ILE B 1 167 ? -27.062 -9.742 18.578 1 96.81 167 ILE B O 1
ATOM 5817 N N . ARG B 1 168 ? -26.578 -7.848 19.625 1 96.56 168 ARG B N 1
ATOM 5818 C CA . ARG B 1 168 ? -27.922 -7.734 20.188 1 96.56 168 ARG B CA 1
ATOM 5819 C C . ARG B 1 168 ? -28.969 -7.613 19.078 1 96.56 168 ARG B C 1
ATOM 5821 O O . ARG B 1 168 ? -30.031 -8.234 19.156 1 96.56 168 ARG B O 1
ATOM 5828 N N . ARG B 1 169 ? -28.656 -6.902 18.125 1 96.56 169 ARG B N 1
ATOM 5829 C CA . ARG B 1 169 ? -29.562 -6.746 17 1 96.56 169 ARG B CA 1
ATOM 5830 C C . ARG B 1 169 ? -29.766 -8.07 16.266 1 96.56 169 ARG B C 1
ATOM 5832 O O . ARG B 1 169 ? -30.891 -8.398 15.875 1 96.56 169 ARG B O 1
ATOM 5839 N N . LEU B 1 170 ? -28.781 -8.852 16.094 1 96.5 170 LEU B N 1
ATOM 5840 C CA . LEU B 1 170 ? -28.844 -10.125 15.398 1 96.5 170 LEU B CA 1
ATOM 5841 C C . LEU B 1 170 ? -29.703 -11.117 16.172 1 96.5 170 LEU B C 1
ATOM 5843 O O . LEU B 1 170 ? -30.5 -11.852 15.586 1 96.5 170 LEU B O 1
ATOM 5847 N N . ILE B 1 171 ? -29.516 -11.055 17.438 1 95.5 171 ILE B N 1
ATOM 5848 C CA . ILE B 1 171 ? -30.297 -11.953 18.297 1 95.5 171 ILE B CA 1
ATOM 5849 C C . ILE B 1 171 ? -31.781 -11.594 18.203 1 95.5 171 ILE B C 1
ATOM 5851 O O . ILE B 1 171 ? -32.625 -12.477 18.109 1 95.5 171 ILE B O 1
ATOM 5855 N N . ARG B 1 172 ? -32.062 -10.344 18.141 1 95.81 172 ARG B N 1
ATOM 5856 C CA . ARG B 1 172 ? -33.438 -9.883 18.016 1 95.81 172 ARG B CA 1
ATOM 5857 C C . ARG B 1 172 ? -34.031 -10.25 16.656 1 95.81 172 ARG B C 1
ATOM 5859 O O . ARG B 1 172 ? -35.156 -10.695 16.578 1 95.81 172 ARG B O 1
ATOM 5866 N N . GLN B 1 173 ? -33.281 -10.078 15.672 1 94.94 173 GLN B N 1
ATOM 5867 C CA . GLN B 1 173 ? -33.719 -10.414 14.32 1 94.94 173 GLN B CA 1
ATOM 5868 C C . GLN B 1 173 ? -34.031 -11.906 14.195 1 94.94 173 GLN B C 1
ATOM 5870 O O . GLN B 1 173 ? -35.031 -12.281 13.578 1 94.94 173 GLN B O 1
ATOM 5875 N N . LYS B 1 174 ? -33.219 -12.633 14.773 1 94.5 174 LYS B N 1
ATOM 5876 C CA . LYS B 1 174 ? -33.438 -14.078 14.758 1 94.5 174 LYS B CA 1
ATOM 5877 C C . LYS B 1 174 ? -34.719 -14.445 15.5 1 94.5 174 LYS B C 1
ATOM 5879 O O . LYS B 1 174 ? -35.5 -15.312 15.055 1 94.5 174 LYS B O 1
ATOM 5884 N N . ALA B 1 175 ? -34.906 -13.812 16.594 1 94.94 175 ALA B N 1
ATOM 5885 C CA . ALA B 1 175 ? -36.125 -14.039 17.375 1 94.94 175 ALA B CA 1
ATOM 5886 C C . ALA B 1 175 ? -37.375 -13.664 16.578 1 94.94 175 ALA B C 1
ATOM 5888 O O . ALA B 1 175 ? -38.438 -14.266 16.75 1 94.94 175 ALA B O 1
ATOM 5889 N N . GLU B 1 176 ? -37.219 -12.766 15.664 1 95 176 GLU B N 1
ATOM 5890 C CA . GLU B 1 176 ? -38.312 -12.305 14.828 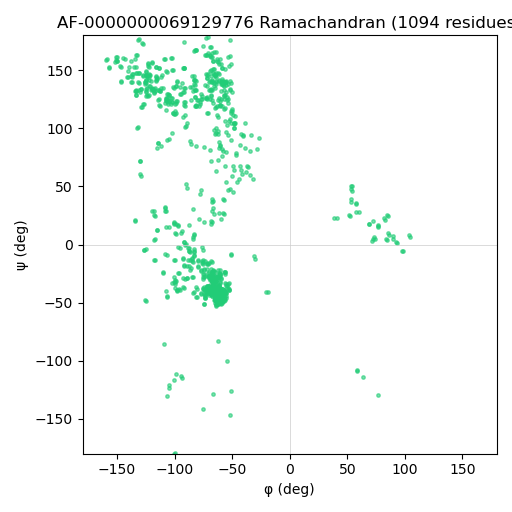1 95 176 GLU B CA 1
ATOM 5891 C C . GLU B 1 176 ? -38.469 -13.188 13.594 1 95 176 GLU B C 1
ATOM 5893 O O . GLU B 1 176 ? -39.375 -12.953 12.766 1 95 176 GLU B O 1
ATOM 5898 N N . GLY B 1 177 ? -37.594 -14.086 13.422 1 92.62 177 GLY B N 1
ATOM 5899 C CA . GLY B 1 177 ? -37.781 -15.07 12.367 1 92.62 177 GLY B CA 1
ATOM 5900 C C . GLY B 1 177 ? -36.906 -14.805 11.156 1 92.62 177 GLY B C 1
ATOM 5901 O O . GLY B 1 177 ? -37 -15.5 10.148 1 92.62 177 GLY B O 1
ATOM 5902 N N . GLU B 1 178 ? -36.031 -13.867 11.297 1 94.25 178 GLU B N 1
ATOM 5903 C CA . GLU B 1 178 ? -35.156 -13.555 10.172 1 94.25 178 GLU B CA 1
ATOM 5904 C C . GLU B 1 178 ? -33.938 -14.477 10.156 1 94.25 178 GLU B C 1
ATOM 5906 O O . GLU B 1 178 ? -33.406 -14.836 11.211 1 94.25 178 GLU B O 1
ATOM 5911 N N . SER B 1 179 ? -33.5 -14.805 8.961 1 94.75 179 SER B N 1
ATOM 5912 C CA . SER B 1 179 ? -32.344 -15.664 8.812 1 94.75 179 SER B CA 1
ATOM 5913 C C . SER B 1 179 ? -31.047 -14.867 8.93 1 94.75 179 SER B C 1
ATOM 5915 O O . SER B 1 179 ? -30.938 -13.75 8.422 1 94.75 179 SER B O 1
ATOM 5917 N N . ILE B 1 180 ? -30.094 -15.453 9.648 1 96.56 180 ILE B N 1
ATOM 5918 C CA . ILE B 1 180 ? -28.781 -14.828 9.781 1 96.56 180 ILE B CA 1
ATOM 5919 C C . ILE B 1 180 ? -27.797 -15.5 8.828 1 96.56 180 ILE B C 1
ATOM 5921 O O . ILE B 1 180 ? -27.422 -16.656 9.023 1 96.56 180 ILE B O 1
ATOM 5925 N N . GLU B 1 181 ? -27.375 -14.766 7.848 1 96.69 181 GLU B N 1
ATOM 5926 C CA . GLU B 1 181 ? -26.469 -15.266 6.828 1 96.69 181 GLU B CA 1
ATOM 5927 C C . GLU B 1 181 ? -25.156 -14.492 6.84 1 96.69 181 GLU B C 1
ATOM 5929 O O . GLU B 1 181 ? -25.156 -13.258 6.828 1 96.69 181 GLU B O 1
ATOM 5934 N N . LEU B 1 182 ? -24.078 -15.258 6.859 1 96.75 182 LEU B N 1
ATOM 5935 C CA . LEU B 1 182 ? -22.766 -14.633 6.953 1 96.75 182 LEU B CA 1
ATOM 5936 C C . LEU B 1 182 ? -21.875 -15.031 5.777 1 96.75 182 LEU B C 1
ATOM 5938 O O . LEU B 1 182 ? -22.156 -16.031 5.102 1 96.75 182 LEU B O 1
ATOM 5942 N N . CYS B 1 183 ? -20.969 -14.203 5.449 1 96.19 183 CYS B N 1
ATOM 5943 C CA . CYS B 1 183 ? -19.844 -14.523 4.582 1 96.19 183 CYS B CA 1
ATOM 5944 C C . CYS B 1 183 ? -18.516 -14.414 5.336 1 96.19 183 CYS B C 1
ATOM 5946 O O . CYS B 1 183 ? -18.375 -13.586 6.238 1 96.19 183 CYS B O 1
ATOM 5948 N N . GLY B 1 184 ? -17.531 -15.32 5.055 1 94.69 184 GLY B N 1
ATOM 5949 C CA . GLY B 1 184 ? -16.25 -15.32 5.723 1 94.69 184 GLY B CA 1
ATOM 5950 C C . GLY B 1 184 ? -15.078 -15.398 4.758 1 94.69 184 GLY B C 1
ATOM 5951 O O . GLY B 1 184 ? -15.148 -16.094 3.738 1 94.69 184 GLY B O 1
ATOM 5952 N N . ASP B 1 185 ? -14.062 -14.664 5.012 1 92.75 185 ASP B N 1
ATOM 5953 C CA . ASP B 1 185 ? -12.844 -14.703 4.211 1 92.75 185 ASP B CA 1
ATOM 5954 C C . ASP B 1 185 ? -11.648 -14.203 5.016 1 92.75 185 ASP B C 1
ATOM 5956 O O . ASP B 1 185 ? -11.805 -13.43 5.965 1 92.75 185 ASP B O 1
ATOM 5960 N N . ALA B 1 186 ? -10.492 -14.719 4.602 1 89.94 186 ALA B N 1
ATOM 5961 C CA . ALA B 1 186 ? -9.258 -14.344 5.289 1 89.94 186 ALA B CA 1
ATOM 5962 C C . ALA B 1 186 ? -8.414 -13.406 4.426 1 89.94 186 ALA B C 1
ATOM 5964 O O . ALA B 1 186 ? -8.484 -13.461 3.195 1 89.94 186 ALA B O 1
ATOM 5965 N N . ARG B 1 187 ? -7.719 -12.586 5.109 1 87.81 187 ARG B N 1
ATOM 5966 C CA . ARG B 1 187 ? -6.746 -11.711 4.461 1 87.81 187 ARG B CA 1
ATOM 5967 C C . ARG B 1 187 ? -5.418 -11.711 5.211 1 87.81 187 ARG B C 1
ATOM 5969 O O . ARG B 1 187 ? -5.391 -11.586 6.438 1 87.81 187 ARG B O 1
ATOM 5976 N N . SER B 1 188 ? -4.375 -11.859 4.43 1 82.31 188 SER B N 1
ATOM 5977 C CA . SER B 1 188 ? -3.041 -11.805 5.016 1 82.31 188 SER B CA 1
ATOM 5978 C C . SER B 1 188 ? -2.471 -10.391 4.961 1 82.31 188 SER B C 1
ATOM 5980 O O . SER B 1 188 ? -2.84 -9.602 4.086 1 82.31 188 SER B O 1
ATOM 5982 N N . ASP B 1 189 ? -1.623 -10.055 5.875 1 74.38 189 ASP B N 1
ATOM 5983 C CA . ASP B 1 189 ? -1.052 -8.719 5.969 1 74.38 189 ASP B CA 1
ATOM 5984 C C . ASP B 1 189 ? -0.013 -8.484 4.875 1 74.38 189 ASP B C 1
ATOM 5986 O O . ASP B 1 189 ? 0.295 -7.34 4.531 1 74.38 189 ASP B O 1
ATOM 5990 N N . SER B 1 190 ? 0.589 -9.539 4.43 1 69.25 190 SER B N 1
ATOM 5991 C CA . SER B 1 190 ? 1.603 -9.391 3.389 1 69.25 190 SER B CA 1
ATOM 5992 C C . SER B 1 190 ? 1.508 -10.523 2.367 1 69.25 190 SER B C 1
ATOM 5994 O O . SER B 1 190 ? 0.875 -11.547 2.621 1 69.25 190 SER B O 1
ATOM 5996 N N . PRO B 1 191 ? 1.943 -9.984 1.116 1 61.03 191 PRO B N 1
ATOM 5997 C CA . PRO B 1 191 ? 1.889 -11.023 0.088 1 61.03 191 PRO B CA 1
ATOM 5998 C C . PRO B 1 191 ? 2.811 -12.203 0.393 1 61.03 191 PRO B C 1
ATOM 6000 O O . PRO B 1 191 ? 3.902 -12.016 0.938 1 61.03 191 PRO B O 1
ATOM 6003 N N . GLY B 1 192 ? 2.373 -13.469 0.099 1 56.44 192 GLY B N 1
ATOM 6004 C CA . GLY B 1 192 ? 3.209 -14.648 -0.05 1 56.44 192 GLY B CA 1
ATOM 6005 C C . GLY B 1 192 ? 3.672 -15.219 1.275 1 56.44 192 GLY B C 1
ATOM 6006 O O . GLY B 1 192 ? 2.9 -15.281 2.234 1 56.44 192 GLY B O 1
ATOM 6007 N N . TYR B 1 193 ? 4.887 -15.406 1.278 1 57.72 193 TYR B N 1
ATOM 6008 C CA . TYR B 1 193 ? 5.676 -16.141 2.266 1 57.72 193 TYR B CA 1
ATOM 6009 C C . TYR B 1 193 ? 6 -15.258 3.463 1 57.72 193 TYR B C 1
ATOM 6011 O O . TYR B 1 193 ? 6.289 -15.758 4.551 1 57.72 193 TYR B O 1
ATOM 6019 N N . SER B 1 194 ? 5.602 -13.875 3.332 1 59.84 194 SER B N 1
ATOM 6020 C CA . SER B 1 194 ? 6.047 -12.953 4.371 1 59.84 194 SER B CA 1
ATOM 6021 C C . SER B 1 194 ? 4.902 -12.578 5.312 1 59.84 194 SER B C 1
ATOM 6023 O O . SER B 1 194 ? 5.062 -11.727 6.184 1 59.84 194 SER B O 1
ATOM 6025 N N . CYS B 1 195 ? 3.879 -13.336 5.219 1 70.62 195 CYS B N 1
ATOM 6026 C CA . CYS B 1 195 ? 2.699 -12.961 5.996 1 70.62 195 CYS B CA 1
ATOM 6027 C C . CYS B 1 195 ? 2.93 -13.203 7.484 1 70.62 195 CYS B C 1
ATOM 6029 O O . CYS B 1 195 ? 3.428 -14.258 7.875 1 70.62 195 CYS B O 1
ATOM 6031 N N . LYS B 1 196 ? 2.734 -12.18 8.305 1 72.81 196 LYS B N 1
ATOM 6032 C CA . LYS B 1 196 ? 2.844 -12.281 9.758 1 72.81 196 LYS B CA 1
ATOM 6033 C C . LYS B 1 196 ? 1.472 -12.453 10.406 1 72.81 196 LYS B C 1
ATOM 6035 O O . LYS B 1 196 ? 1.324 -13.203 11.375 1 72.81 196 LYS B O 1
ATOM 6040 N N . TYR B 1 197 ? 0.558 -11.75 9.875 1 79.12 197 TYR B N 1
ATOM 6041 C CA . TYR B 1 197 ? -0.787 -11.773 10.438 1 79.12 197 TYR B CA 1
ATOM 6042 C C . TYR B 1 197 ? -1.817 -12.141 9.375 1 79.12 197 TYR B C 1
ATOM 6044 O O . TYR B 1 197 ? -1.655 -11.805 8.203 1 79.12 197 TYR B O 1
ATOM 6052 N N . SER B 1 198 ? -2.742 -12.898 9.836 1 84.06 198 SER B N 1
ATOM 6053 C CA . SER B 1 198 ? -3.922 -13.141 9.008 1 84.06 198 SER B CA 1
ATOM 6054 C C . SER B 1 198 ? -5.199 -12.758 9.75 1 84.06 198 SER B C 1
ATOM 6056 O O . SER B 1 198 ? -5.316 -12.977 10.953 1 84.06 198 SER B O 1
ATOM 6058 N N . THR B 1 199 ? -6.031 -12.094 9.078 1 89.94 199 THR B N 1
ATOM 6059 C CA . THR B 1 199 ? -7.305 -11.672 9.641 1 89.94 199 THR B CA 1
ATOM 6060 C C . THR B 1 199 ? -8.469 -12.375 8.945 1 89.94 199 THR B C 1
ATOM 6062 O O . THR B 1 199 ? -8.586 -12.32 7.723 1 89.94 199 THR B O 1
ATOM 6065 N N . TYR B 1 200 ? -9.219 -13.094 9.711 1 92.56 200 TYR B N 1
ATOM 6066 C CA . TYR B 1 200 ? -10.445 -13.688 9.195 1 92.56 200 TYR B CA 1
ATOM 6067 C C . TYR B 1 200 ? -11.656 -12.844 9.578 1 92.56 200 TYR B C 1
ATOM 6069 O O . TYR B 1 200 ? -11.891 -12.578 10.766 1 92.56 200 TYR B O 1
ATOM 6077 N N . SER B 1 201 ? -12.414 -12.422 8.633 1 95.69 201 SER B N 1
ATOM 6078 C CA . SER B 1 201 ? -13.539 -11.523 8.898 1 95.69 201 SER B CA 1
ATOM 6079 C C . SER B 1 201 ? -14.867 -12.18 8.547 1 95.69 201 SER B C 1
ATOM 6081 O O . SER B 1 201 ? -14.953 -12.938 7.574 1 95.69 201 SER B O 1
ATOM 6083 N N . PHE B 1 202 ? -15.883 -11.875 9.312 1 97.06 202 PHE B N 1
ATOM 6084 C CA . PHE B 1 202 ? -17.25 -12.32 9.086 1 97.06 202 PHE B CA 1
ATOM 6085 C C . PHE B 1 202 ? -18.156 -11.133 8.766 1 97.06 202 PHE B C 1
ATOM 6087 O O . PHE B 1 202 ? -18.219 -10.172 9.531 1 97.06 202 PHE B O 1
ATOM 6094 N N . GLN B 1 203 ? -18.812 -11.211 7.672 1 97.5 203 GLN B N 1
ATOM 6095 C CA . GLN B 1 203 ? -19.688 -10.133 7.223 1 97.5 203 GLN B CA 1
ATOM 6096 C C . GLN B 1 203 ? -21.141 -10.594 7.133 1 97.5 203 GLN B C 1
ATOM 6098 O O . GLN B 1 203 ? -21.422 -11.695 6.668 1 97.5 203 GLN B O 1
ATOM 6103 N N . LEU B 1 204 ? -21.984 -9.773 7.648 1 96.69 204 LEU B N 1
ATOM 6104 C CA . LEU B 1 204 ? -23.422 -10.008 7.492 1 96.69 204 LEU B CA 1
ATOM 6105 C C . LEU B 1 204 ? -23.875 -9.727 6.062 1 96.69 204 LEU B C 1
ATOM 6107 O O . LEU B 1 204 ? -23.656 -8.625 5.551 1 96.69 204 LEU B O 1
ATOM 6111 N N . VAL B 1 205 ? -24.516 -10.633 5.434 1 94.25 205 VAL B N 1
ATOM 6112 C CA . VAL B 1 205 ? -24.859 -10.547 4.02 1 94.25 205 VAL B CA 1
ATOM 6113 C C . VAL B 1 205 ? -25.938 -9.477 3.82 1 94.25 205 VAL B C 1
ATOM 6115 O O . VAL B 1 205 ? -25.906 -8.727 2.844 1 94.25 205 VAL B O 1
ATOM 6118 N N . SER B 1 206 ? -26.828 -9.336 4.715 1 91.44 206 SER B N 1
ATOM 6119 C CA . SER B 1 206 ? -28 -8.469 4.57 1 91.44 206 SER B CA 1
ATOM 6120 C C . SER B 1 206 ? -27.594 -6.996 4.645 1 91.44 206 SER B C 1
ATOM 6122 O O . SER B 1 206 ? -28.141 -6.16 3.926 1 91.44 206 SER B O 1
ATOM 6124 N N . SER B 1 207 ? -26.641 -6.727 5.461 1 93.94 207 SER B N 1
ATOM 6125 C CA . SER B 1 207 ? -26.312 -5.324 5.691 1 93.94 207 SER B CA 1
ATOM 6126 C C . SER B 1 207 ? -24.891 -5.016 5.258 1 93.94 207 SER B C 1
ATOM 6128 O O . SER B 1 207 ? -24.5 -3.85 5.16 1 93.94 207 SER B O 1
ATOM 6130 N N . ASN B 1 208 ? -24.031 -6.012 5 1 95.25 208 ASN B N 1
ATOM 6131 C CA . ASN B 1 208 ? -22.625 -5.898 4.613 1 95.25 208 ASN B CA 1
ATOM 6132 C C . ASN B 1 208 ? -21.781 -5.379 5.766 1 95.25 208 ASN B C 1
ATOM 6134 O O . ASN B 1 208 ? -20.672 -4.891 5.547 1 95.25 208 ASN B O 1
ATOM 6138 N N . GLU B 1 209 ? -22.312 -5.449 6.988 1 97.56 209 GLU B N 1
ATOM 6139 C CA . GLU B 1 209 ? -21.547 -5.074 8.172 1 97.56 209 GLU B CA 1
ATOM 6140 C C . GLU B 1 209 ? -20.625 -6.211 8.625 1 97.56 209 GLU B C 1
ATOM 6142 O O . GLU B 1 209 ? -21 -7.383 8.539 1 97.56 209 GLU B O 1
ATOM 6147 N N . ILE B 1 210 ? -19.469 -5.855 9.031 1 98.19 210 ILE B N 1
ATOM 6148 C CA . ILE B 1 210 ? -18.578 -6.84 9.633 1 98.19 210 ILE B CA 1
ATOM 6149 C C . ILE B 1 210 ? -18.969 -7.074 11.094 1 98.19 210 ILE B C 1
ATOM 6151 O O . ILE B 1 210 ? -18.984 -6.137 11.891 1 98.19 210 ILE B O 1
ATOM 6155 N N . ILE B 1 211 ? -19.219 -8.266 11.422 1 96.69 211 ILE B N 1
ATOM 6156 C CA . ILE B 1 211 ? -19.766 -8.562 12.742 1 96.69 211 ILE B CA 1
ATOM 6157 C C . ILE B 1 211 ? -18.656 -9.016 13.68 1 96.69 211 ILE B C 1
ATOM 6159 O O . ILE B 1 211 ? -18.75 -8.852 14.898 1 96.69 211 ILE B O 1
ATOM 6163 N N . HIS B 1 212 ? -17.656 -9.664 13.078 1 94.75 212 HIS B N 1
ATOM 6164 C CA . HIS B 1 212 ? -16.578 -10.195 13.898 1 94.75 212 HIS B CA 1
ATOM 6165 C C . HIS B 1 212 ? -15.312 -10.43 13.07 1 94.75 212 HIS B C 1
ATOM 6167 O O . HIS B 1 212 ? -15.383 -10.484 11.836 1 94.75 212 HIS B O 1
ATOM 6173 N N . PHE B 1 213 ? -14.219 -10.5 13.805 1 94.69 213 PHE B N 1
ATOM 6174 C CA . PHE B 1 213 ? -12.961 -10.852 13.148 1 94.69 213 PHE B CA 1
ATOM 6175 C C . PHE B 1 213 ? -12.062 -11.633 14.094 1 94.69 213 PHE B C 1
ATOM 6177 O O . PHE B 1 213 ? -12.234 -11.578 15.312 1 94.69 213 PHE B O 1
ATOM 6184 N N . ILE B 1 214 ? -11.211 -12.43 13.469 1 89.56 214 ILE B N 1
ATOM 6185 C CA . ILE B 1 214 ? -10.18 -13.156 14.195 1 89.56 214 ILE B CA 1
ATOM 6186 C C . ILE B 1 214 ? -8.805 -12.82 13.617 1 89.56 214 ILE B C 1
ATOM 6188 O O . ILE B 1 214 ? -8.625 -12.82 12.398 1 89.56 214 ILE B O 1
ATOM 6192 N N . GLN B 1 215 ? -7.957 -12.461 14.531 1 84.81 215 GLN B N 1
ATOM 6193 C CA . GLN B 1 215 ? -6.59 -12.164 14.117 1 84.81 215 GLN B CA 1
ATOM 6194 C C . GLN B 1 215 ? -5.637 -13.281 14.539 1 84.81 215 GLN B C 1
ATOM 6196 O O . GLN B 1 215 ? -5.645 -13.703 15.695 1 84.81 215 GLN B O 1
ATOM 6201 N N . TRP B 1 216 ? -4.855 -13.695 13.461 1 73.62 216 TRP B N 1
ATOM 6202 C CA . TRP B 1 216 ? -3.904 -14.766 13.719 1 73.62 216 TRP B CA 1
ATOM 6203 C C . TRP B 1 216 ? -2.482 -14.328 13.391 1 73.62 216 TRP B C 1
ATOM 6205 O O . TRP B 1 216 ? -2.27 -13.492 12.516 1 73.62 216 TRP B O 1
ATOM 6215 N N . VAL B 1 217 ? -1.621 -14.766 14.219 1 66.44 217 VAL B N 1
ATOM 6216 C CA . VAL B 1 217 ? -0.21 -14.461 14.008 1 66.44 217 VAL B CA 1
ATOM 6217 C C . VAL B 1 217 ? 0.498 -15.672 13.414 1 66.44 217 VAL B C 1
ATOM 6219 O O . VAL B 1 217 ? 0.323 -16.797 13.883 1 66.44 217 VAL B O 1
ATOM 6222 N N . TYR B 1 218 ? 0.871 -15.273 12.086 1 59.38 218 TYR B N 1
ATOM 6223 C CA . TYR B 1 218 ? 1.749 -16.281 11.5 1 59.38 218 TYR B CA 1
ATOM 6224 C C . TYR B 1 218 ? 3.15 -16.188 12.086 1 59.38 218 TYR B C 1
ATOM 6226 O O . TYR B 1 218 ? 3.555 -15.141 12.594 1 59.38 218 TYR B O 1
ATOM 6234 N N . CYS B 1 219 ? 3.939 -17 11.859 1 49.38 219 CYS B N 1
ATOM 6235 C CA . CYS B 1 219 ? 5.324 -17.078 12.312 1 49.38 219 CYS B CA 1
ATOM 6236 C C . CYS B 1 219 ? 6.133 -15.883 11.844 1 49.38 219 CYS B C 1
ATOM 6238 O O . CYS B 1 219 ? 6.113 -15.539 10.664 1 49.38 219 CYS B O 1
ATOM 6240 N N . ILE B 1 220 ? 6.027 -14.867 12.633 1 43.28 220 ILE B N 1
ATOM 6241 C CA . ILE B 1 220 ? 6.777 -13.648 12.344 1 43.28 220 ILE B CA 1
ATOM 6242 C C . ILE B 1 220 ? 8.25 -13.992 12.109 1 43.28 220 ILE B C 1
ATOM 6244 O O . ILE B 1 220 ? 8.891 -14.617 12.961 1 43.28 220 ILE B O 1
ATOM 6248 N N . CYS B 1 221 ? 8.664 -14.234 11.102 1 36.62 221 CYS B N 1
ATOM 6249 C CA . CYS B 1 221 ? 10.086 -13.938 10.977 1 36.62 221 CYS B CA 1
ATOM 6250 C C . CYS B 1 221 ? 10.391 -12.516 11.414 1 36.62 221 CYS B C 1
ATOM 6252 O O . CYS B 1 221 ? 9.617 -11.594 11.125 1 36.62 221 CYS B O 1
ATOM 6254 N N . PHE B 1 222 ? 11.016 -12.383 12.547 1 35.72 222 PHE B N 1
ATOM 6255 C CA . PHE B 1 222 ? 11.445 -11.125 13.156 1 35.72 222 PHE B CA 1
ATOM 6256 C C . PHE B 1 222 ? 12.039 -10.195 12.117 1 35.72 222 PHE B C 1
ATOM 6258 O O . PHE B 1 222 ? 13.062 -10.516 11.5 1 35.72 222 PHE B O 1
ATOM 6265 N N . PHE B 1 223 ? 11.484 -9.766 11.273 1 33.62 223 PHE B N 1
ATOM 6266 C CA . PHE B 1 223 ? 12.219 -8.695 10.609 1 33.62 223 PHE B CA 1
ATOM 6267 C C . PHE B 1 223 ? 12.305 -7.465 11.508 1 33.62 223 PHE B C 1
ATOM 6269 O O . PHE B 1 223 ? 11.281 -7 12.023 1 33.62 223 PHE B O 1
ATOM 6276 N N . ALA B 1 224 ? 13.242 -7.473 12.445 1 29.89 224 ALA B N 1
ATOM 6277 C CA . ALA B 1 224 ? 13.539 -6.164 13.023 1 29.89 224 ALA B CA 1
ATOM 6278 C C . ALA B 1 224 ? 13.742 -5.117 11.93 1 29.89 224 ALA B C 1
ATOM 6280 O O . ALA B 1 224 ? 14.68 -5.219 11.133 1 29.89 224 ALA B O 1
ATOM 6281 N N . ILE B 1 225 ? 12.922 -4.852 11.273 1 30.16 225 ILE B N 1
ATOM 6282 C CA . ILE B 1 225 ? 13.258 -3.639 10.531 1 30.16 225 ILE B CA 1
ATOM 6283 C C . ILE B 1 225 ? 13.57 -2.512 11.516 1 30.16 225 ILE B C 1
ATOM 6285 O O . ILE B 1 225 ? 12.719 -2.107 12.305 1 30.16 225 ILE B O 1
ATOM 6289 N N . ALA B 1 226 ? 14.781 -2.512 12.039 1 27.52 226 ALA B N 1
ATOM 6290 C CA . ALA B 1 226 ? 15.297 -1.331 12.727 1 27.52 226 ALA B CA 1
ATOM 6291 C C . ALA B 1 226 ? 15.102 -0.075 11.883 1 27.52 226 ALA B C 1
ATOM 6293 O O . ALA B 1 226 ? 15.836 0.154 10.914 1 27.52 226 ALA B O 1
ATOM 6294 N N . ASN B 1 227 ? 14.109 0.153 11.336 1 28.7 227 ASN B N 1
ATOM 6295 C CA . ASN B 1 227 ? 14.18 1.593 11.109 1 28.7 227 ASN B CA 1
ATOM 6296 C C . ASN B 1 227 ? 14.438 2.352 12.406 1 28.7 227 ASN B C 1
ATOM 6298 O O . ASN B 1 227 ? 14.086 1.874 13.492 1 28.7 227 ASN B O 1
ATOM 6302 N N . SER B 1 228 ? 15.5 3.113 12.477 1 30.81 228 SER B N 1
ATOM 6303 C CA . SER B 1 228 ? 15.883 3.883 13.656 1 30.81 228 SER B CA 1
ATOM 6304 C C . SER B 1 228 ? 14.703 4.078 14.594 1 30.81 228 SER B C 1
ATOM 6306 O O . SER B 1 228 ? 14.891 4.387 15.773 1 30.81 228 SER B O 1
ATOM 6308 N N . PHE B 1 229 ? 13.469 4.359 14.195 1 29.16 229 PHE B N 1
ATOM 6309 C CA . PHE B 1 229 ? 12.547 4.906 15.18 1 29.16 229 PHE B CA 1
ATOM 6310 C C . PHE B 1 229 ? 11.781 3.793 15.883 1 29.16 229 PHE B C 1
ATOM 6312 O O . PHE B 1 229 ? 11.133 4.027 16.906 1 29.16 229 PHE B O 1
ATOM 6319 N N . ILE B 1 230 ? 11.508 2.66 15.312 1 29.08 230 ILE B N 1
ATOM 6320 C CA . ILE B 1 230 ? 10.695 1.772 16.141 1 29.08 230 ILE B CA 1
ATOM 6321 C C . ILE B 1 230 ? 11.523 0.567 16.562 1 29.08 230 ILE B C 1
ATOM 6323 O O . ILE B 1 230 ? 11.945 -0.235 15.734 1 29.08 230 ILE B O 1
ATOM 6327 N N . SER B 1 231 ? 12.273 0.703 17.625 1 28.66 231 SER B N 1
ATOM 6328 C CA . SER B 1 231 ? 12.797 -0.37 18.453 1 28.66 231 SER B CA 1
ATOM 6329 C C . SER B 1 231 ? 11.734 -1.43 18.734 1 28.66 231 SER B C 1
ATOM 6331 O O . SER B 1 231 ? 10.891 -1.251 19.609 1 28.66 231 SER B O 1
ATOM 6333 N N . ILE B 1 232 ? 11.188 -1.976 17.828 1 30.28 232 ILE B N 1
ATOM 6334 C CA . ILE B 1 232 ? 10.234 -3.006 18.219 1 30.28 232 ILE B CA 1
ATOM 6335 C C . ILE B 1 232 ? 10.969 -4.152 18.922 1 30.28 232 ILE B C 1
ATOM 6337 O O . ILE B 1 232 ? 11.914 -4.719 18.359 1 30.28 232 ILE B O 1
ATOM 6341 N N . LEU B 1 233 ? 10.953 -4.203 20.172 1 29.33 233 LEU B N 1
ATOM 6342 C CA . LEU B 1 233 ? 11.219 -5.383 20.984 1 29.33 233 LEU B CA 1
ATOM 6343 C C . LEU B 1 233 ? 10.602 -6.625 20.344 1 29.33 233 LEU B C 1
ATOM 6345 O O . LEU B 1 233 ? 9.414 -6.633 20.016 1 29.33 233 LEU B O 1
ATOM 6349 N N . PHE B 1 234 ? 11.445 -7.406 19.766 1 33.59 234 PHE B N 1
ATOM 6350 C CA . PHE B 1 234 ? 11.305 -8.633 19 1 33.59 234 PHE B CA 1
ATOM 6351 C C . PHE B 1 234 ? 10.734 -9.75 19.875 1 33.59 234 PHE B C 1
ATOM 6353 O O . PHE B 1 234 ? 11.422 -10.273 20.75 1 33.59 234 PHE B O 1
ATOM 6360 N N . ARG B 1 235 ? 9.625 -9.602 20.328 1 34.25 235 ARG B N 1
ATOM 6361 C CA . ARG B 1 235 ? 9.18 -10.82 20.984 1 34.25 235 ARG B CA 1
ATOM 6362 C C . ARG B 1 235 ? 8.906 -11.922 19.969 1 34.25 235 ARG B C 1
ATOM 6364 O O . ARG B 1 235 ? 8.492 -11.641 18.844 1 34.25 235 ARG B O 1
ATOM 6371 N N . GLN B 1 236 ? 9.438 -13.125 20.281 1 34.53 236 GLN B N 1
ATOM 6372 C CA . GLN B 1 236 ? 9.445 -14.445 19.656 1 34.53 236 GLN B CA 1
ATOM 6373 C C . GLN B 1 236 ? 8.031 -14.945 19.391 1 34.53 236 GLN B C 1
ATOM 6375 O O . GLN B 1 236 ? 7.223 -15.031 20.328 1 34.53 236 GLN B O 1
ATOM 6380 N N . TRP B 1 237 ? 7.289 -14.609 18.422 1 41.5 237 TRP B N 1
ATOM 6381 C CA . TRP B 1 237 ? 5.898 -15.047 18.297 1 41.5 237 TRP B CA 1
ATOM 6382 C C . TRP B 1 237 ? 5.812 -16.406 17.609 1 41.5 237 TRP B C 1
ATOM 6384 O O . TRP B 1 237 ? 6.656 -16.734 16.781 1 41.5 237 TRP B O 1
ATOM 6394 N N . VAL B 1 238 ? 5.164 -17.438 18.234 1 42.47 238 VAL B N 1
ATOM 6395 C CA . VAL B 1 238 ? 4.793 -18.812 17.922 1 42.47 238 VAL B CA 1
ATOM 6396 C C . VAL B 1 238 ? 3.865 -18.828 16.703 1 42.47 238 VAL B C 1
ATOM 6398 O O . VAL B 1 238 ? 2.994 -17.953 16.562 1 42.47 238 VAL B O 1
ATOM 6401 N N . THR B 1 239 ? 4.305 -19.578 15.68 1 52.5 239 THR B N 1
ATOM 6402 C CA . THR B 1 239 ? 3.506 -19.828 14.484 1 52.5 239 THR B CA 1
ATOM 6403 C C . THR B 1 239 ? 2.227 -20.578 14.828 1 52.5 239 THR B C 1
ATOM 6405 O O . THR B 1 239 ? 2.275 -21.641 15.469 1 52.5 239 THR B O 1
ATOM 6408 N N . GLU B 1 240 ? 1.111 -20.062 15 1 54.41 240 GLU B N 1
ATOM 6409 C CA . GLU B 1 240 ? -0.106 -20.812 15.273 1 54.41 240 GLU B CA 1
ATOM 6410 C C . GLU B 1 240 ? -0.469 -21.719 14.102 1 54.41 240 GLU B C 1
ATOM 6412 O O . GLU B 1 240 ? -1.065 -22.781 14.297 1 54.41 240 GLU B O 1
ATOM 6417 N N . ALA B 1 241 ? -0.115 -21.281 12.906 1 57.09 241 ALA B N 1
ATOM 6418 C CA . ALA B 1 241 ? -0.452 -22.109 11.75 1 57.09 241 ALA B CA 1
ATOM 6419 C C . ALA B 1 241 ? 0.709 -22.156 10.758 1 57.09 241 ALA B C 1
ATOM 6421 O O . ALA B 1 241 ? 1.536 -21.25 10.711 1 57.09 241 ALA B O 1
ATOM 6422 N N . SER B 1 242 ? 0.834 -23.328 10.148 1 58.97 242 SER B N 1
ATOM 6423 C CA . SER B 1 242 ? 1.971 -23.625 9.289 1 58.97 242 SER B CA 1
ATOM 6424 C C . SER B 1 242 ? 1.849 -22.922 7.941 1 58.97 242 SER B C 1
ATOM 6426 O O . SER B 1 242 ? 2.85 -22.688 7.258 1 58.97 242 SER B O 1
ATOM 6428 N N . SER B 1 243 ? 0.605 -22.688 7.551 1 65.5 243 SER B N 1
ATOM 6429 C CA . SER B 1 243 ? 0.413 -22.109 6.23 1 65.5 243 SER B CA 1
ATOM 6430 C C . SER B 1 243 ? -0.771 -21.141 6.219 1 65.5 243 SER B C 1
ATOM 6432 O O . SER B 1 243 ? -1.572 -21.125 7.156 1 65.5 243 SER B O 1
ATOM 6434 N N . SER B 1 244 ? -0.779 -20.312 5.266 1 66.25 244 SER B N 1
ATOM 6435 C CA . SER B 1 244 ? -1.906 -19.391 5.098 1 66.25 244 SER B CA 1
ATOM 6436 C C . SER B 1 244 ? -3.223 -20.156 4.992 1 66.25 244 SER B C 1
ATOM 6438 O O . SER B 1 244 ? -4.25 -19.703 5.5 1 66.25 244 SER B O 1
ATOM 6440 N N . VAL B 1 245 ? -3.129 -21.297 4.426 1 67.56 245 VAL B N 1
ATOM 6441 C CA . VAL B 1 245 ? -4.32 -22.125 4.254 1 67.56 245 VAL B CA 1
ATOM 6442 C C . VAL B 1 245 ? -4.785 -22.656 5.613 1 67.56 245 VAL B C 1
ATOM 6444 O O . VAL B 1 245 ? -5.98 -22.641 5.914 1 67.56 245 VAL B O 1
ATOM 6447 N N . ALA B 1 246 ? -3.852 -23 6.387 1 72.44 246 ALA B N 1
ATOM 6448 C CA . ALA B 1 246 ? -4.184 -23.469 7.727 1 72.44 246 ALA B CA 1
ATOM 6449 C C . ALA B 1 246 ? -4.746 -22.344 8.586 1 72.44 246 ALA B C 1
ATOM 6451 O O . ALA B 1 246 ? -5.66 -22.578 9.391 1 72.44 246 ALA B O 1
ATOM 6452 N N . MET B 1 247 ? -4.312 -21.25 8.266 1 76.25 247 MET B N 1
ATOM 6453 C CA . MET B 1 247 ? -4.758 -20.094 9.047 1 76.25 247 MET B CA 1
ATOM 6454 C C . MET B 1 247 ? -6.207 -19.75 8.711 1 76.25 247 MET B C 1
ATOM 6456 O O . MET B 1 247 ? -6.98 -19.391 9.602 1 76.25 247 MET B O 1
ATOM 6460 N N . GLU B 1 248 ? -6.445 -19.859 7.488 1 82.94 248 GLU B N 1
ATOM 6461 C CA . GLU B 1 248 ? -7.809 -19.562 7.062 1 82.94 248 GLU B CA 1
ATOM 6462 C C . GLU B 1 248 ? -8.812 -20.5 7.723 1 82.94 248 GLU B C 1
ATOM 6464 O O . GLU B 1 248 ? -9.859 -20.047 8.211 1 82.94 248 GLU B O 1
ATOM 6469 N N . SER B 1 249 ? -8.477 -21.766 7.797 1 86.88 249 SER B N 1
ATOM 6470 C CA . SER B 1 249 ? -9.383 -22.75 8.391 1 86.88 249 SER B CA 1
ATOM 6471 C C . SER B 1 249 ? -9.523 -22.531 9.891 1 86.88 249 SER B C 1
ATOM 6473 O O . SER B 1 249 ? -10.625 -22.609 10.438 1 86.88 249 SER B O 1
ATOM 6475 N N . GLN B 1 250 ? -8.438 -22.25 10.508 1 84.5 250 GLN B N 1
ATOM 6476 C CA . GLN B 1 250 ? -8.484 -22 11.945 1 84.5 250 GLN B CA 1
ATOM 6477 C C . GLN B 1 250 ? -9.234 -20.719 12.266 1 84.5 250 GLN B C 1
ATOM 6479 O O . GLN B 1 250 ? -9.953 -20.641 13.273 1 84.5 250 GLN B O 1
ATOM 6484 N N . GLY B 1 251 ? -9.023 -19.75 11.43 1 87.44 251 GLY B N 1
ATOM 6485 C CA . GLY B 1 251 ? -9.766 -18.516 11.609 1 87.44 251 GLY B CA 1
ATOM 6486 C C . GLY B 1 251 ? -11.266 -18.688 11.492 1 87.44 251 GLY B C 1
ATOM 6487 O O . GLY B 1 251 ? -12.031 -18.141 12.297 1 87.44 251 GLY B O 1
ATOM 6488 N N . CYS B 1 252 ? -11.648 -19.438 10.555 1 91.94 252 CYS B N 1
ATOM 6489 C CA . CYS B 1 252 ? -13.062 -19.734 10.375 1 91.94 252 CYS B CA 1
ATOM 6490 C C . CYS B 1 252 ? -13.625 -20.484 11.578 1 91.94 252 CYS B C 1
ATOM 6492 O O . CYS B 1 252 ? -14.656 -20.094 12.133 1 91.94 252 CYS B O 1
ATOM 6494 N N . ARG B 1 253 ? -12.883 -21.484 12.016 1 92.31 253 ARG B N 1
ATOM 6495 C CA . ARG B 1 253 ? -13.305 -22.297 13.141 1 92.31 253 ARG B CA 1
ATOM 6496 C C . ARG B 1 253 ? -13.461 -21.469 14.406 1 92.31 253 ARG B C 1
ATOM 6498 O O . ARG B 1 253 ? -14.508 -21.5 15.055 1 92.31 253 ARG B O 1
ATOM 6505 N N . ARG B 1 254 ? -12.523 -20.719 14.742 1 90.56 254 ARG B N 1
ATOM 6506 C CA . ARG B 1 254 ? -12.523 -19.922 15.969 1 90.56 254 ARG B CA 1
ATOM 6507 C C . ARG B 1 254 ? -13.594 -18.844 15.914 1 90.56 254 ARG B C 1
ATOM 6509 O O . ARG B 1 254 ? -14.25 -18.562 16.922 1 90.56 254 ARG B O 1
ATOM 6516 N N . GLY B 1 255 ? -13.656 -18.25 14.734 1 93.06 255 GLY B N 1
ATOM 6517 C CA . GLY B 1 255 ? -14.664 -17.203 14.578 1 93.06 255 GLY B CA 1
ATOM 6518 C C . GLY B 1 255 ? -16.078 -17.734 14.734 1 93.06 255 GLY B C 1
ATOM 6519 O O . GLY B 1 255 ? -16.906 -17.109 15.422 1 93.06 255 GLY B O 1
ATOM 6520 N N . LEU B 1 256 ? -16.375 -18.828 14.188 1 95.31 256 LEU B N 1
ATOM 6521 C CA . LEU B 1 256 ? -17.703 -19.422 14.289 1 95.31 256 LEU B CA 1
ATOM 6522 C C . LEU B 1 256 ? -17.984 -19.891 15.711 1 95.31 256 LEU B C 1
ATOM 6524 O O . LEU B 1 256 ? -19.094 -19.688 16.234 1 95.31 256 LEU B O 1
ATOM 6528 N N . ASN B 1 257 ? -16.953 -20.5 16.297 1 94.31 257 ASN B N 1
ATOM 6529 C CA . ASN B 1 257 ? -17.094 -20.906 17.688 1 94.31 257 ASN B CA 1
ATOM 6530 C C . ASN B 1 257 ? -17.438 -19.719 18.594 1 94.31 257 ASN B C 1
ATOM 6532 O O . ASN B 1 257 ? -18.344 -19.812 19.422 1 94.31 257 ASN B O 1
ATOM 6536 N N . HIS B 1 258 ? -16.766 -18.703 18.359 1 93.38 258 HIS B N 1
ATOM 6537 C CA . HIS B 1 258 ? -16.984 -17.516 19.172 1 93.38 258 HIS B CA 1
ATOM 6538 C C . HIS B 1 258 ? -18.391 -16.969 18.969 1 93.38 258 HIS B C 1
ATOM 6540 O O . HIS B 1 258 ? -19.094 -16.672 19.938 1 93.38 258 HIS B O 1
ATOM 6546 N N . LEU B 1 259 ? -18.797 -16.828 17.75 1 95.56 259 LEU B N 1
ATOM 6547 C CA . LEU B 1 259 ? -20.094 -16.234 17.438 1 95.56 259 LEU B CA 1
ATOM 6548 C C . LEU B 1 259 ? -21.234 -17.109 17.922 1 95.56 259 LEU B C 1
ATOM 6550 O O . LEU B 1 259 ? -22.203 -16.609 18.5 1 95.56 259 LEU B O 1
ATOM 6554 N N . ILE B 1 260 ? -21.109 -18.406 17.75 1 94.75 260 ILE B N 1
ATOM 6555 C CA . ILE B 1 260 ? -22.203 -19.328 18.062 1 94.75 260 ILE B CA 1
ATOM 6556 C C . ILE B 1 260 ? -22.234 -19.609 19.562 1 94.75 260 ILE B C 1
ATOM 6558 O O . ILE B 1 260 ? -23.281 -19.5 20.203 1 94.75 260 ILE B O 1
ATOM 6562 N N . PHE B 1 261 ? -21.094 -19.859 20.156 1 93 261 PHE B N 1
ATOM 6563 C CA . PHE B 1 261 ? -21.094 -20.391 21.5 1 93 261 PHE B CA 1
ATOM 6564 C C . PHE B 1 261 ? -20.844 -19.281 22.516 1 93 261 PHE B C 1
ATOM 6566 O O . PHE B 1 261 ? -21.422 -19.297 23.609 1 93 261 PHE B O 1
ATOM 6573 N N . ASN B 1 262 ? -20.016 -18.375 22.203 1 91.94 262 ASN B N 1
ATOM 6574 C CA . ASN B 1 262 ? -19.734 -17.312 23.156 1 91.94 262 ASN B CA 1
ATOM 6575 C C . ASN B 1 262 ? -20.766 -16.203 23.078 1 91.94 262 ASN B C 1
ATOM 6577 O O . ASN B 1 262 ? -21.219 -15.695 24.109 1 91.94 262 ASN B O 1
ATOM 6581 N N . GLU B 1 263 ? -21.141 -15.859 21.906 1 93.75 263 GLU B N 1
ATOM 6582 C CA . GLU B 1 263 ? -22.047 -14.727 21.719 1 93.75 263 GLU B CA 1
ATOM 6583 C C . GLU B 1 263 ? -23.5 -15.195 21.594 1 93.75 263 GLU B C 1
ATOM 6585 O O . GLU B 1 263 ? -24.422 -14.398 21.734 1 93.75 263 GLU B O 1
ATOM 6590 N N . GLY B 1 264 ? -23.688 -16.438 21.172 1 92.81 264 GLY B N 1
ATOM 6591 C CA . GLY B 1 264 ? -25.031 -17 21.094 1 92.81 264 GLY B CA 1
ATOM 6592 C C . GLY B 1 264 ? -25.75 -16.656 19.812 1 92.81 264 GLY B C 1
ATOM 6593 O O . GLY B 1 264 ? -26.984 -16.578 19.781 1 92.81 264 GLY B O 1
ATOM 6594 N N . VAL B 1 265 ? -25.047 -16.391 18.781 1 95.5 265 VAL B N 1
ATOM 6595 C CA . VAL B 1 265 ? -25.656 -16.078 17.5 1 95.5 265 VAL B CA 1
ATOM 6596 C C . VAL B 1 265 ? -26.047 -17.359 16.766 1 95.5 265 VAL B C 1
ATOM 6598 O O . VAL B 1 265 ? -25.203 -18.25 16.594 1 95.5 265 VAL B O 1
ATOM 6601 N N . ASP B 1 266 ? -27.25 -17.438 16.375 1 95.81 266 ASP B N 1
ATOM 6602 C CA . ASP B 1 266 ? -27.734 -18.594 15.609 1 95.81 266 ASP B CA 1
ATOM 6603 C C . ASP B 1 266 ? -27.562 -18.359 14.109 1 95.81 266 ASP B C 1
ATOM 6605 O O . ASP B 1 266 ? -28.422 -17.75 13.461 1 95.81 266 ASP B O 1
ATOM 6609 N N . ILE B 1 267 ? -26.609 -18.906 13.555 1 96.81 267 ILE B N 1
ATOM 6610 C CA . ILE B 1 267 ? -26.234 -18.688 12.156 1 96.81 267 ILE B CA 1
ATOM 6611 C C . ILE B 1 267 ? -26.891 -19.734 11.273 1 96.81 267 ILE B C 1
ATOM 6613 O O . ILE B 1 267 ? -26.781 -20.938 11.539 1 96.81 267 ILE B O 1
ATOM 6617 N N . ASP B 1 268 ? -27.5 -19.266 10.219 1 96.62 268 ASP B N 1
ATOM 6618 C CA . ASP B 1 268 ? -28.219 -20.172 9.328 1 96.62 268 ASP B CA 1
ATOM 6619 C C . ASP B 1 268 ? -27.328 -20.594 8.156 1 96.62 268 ASP B C 1
ATOM 6621 O O . ASP B 1 268 ? -27.359 -21.75 7.734 1 96.62 268 ASP B O 1
ATOM 6625 N N . LEU B 1 269 ? -26.609 -19.641 7.719 1 96.25 269 LEU B N 1
ATOM 6626 C CA . LEU B 1 269 ? -25.859 -19.875 6.488 1 96.25 269 LEU B CA 1
ATOM 6627 C C . LEU B 1 269 ? -24.531 -19.125 6.512 1 96.25 269 LEU B C 1
ATOM 6629 O O . LEU B 1 269 ? -24.453 -17.984 6.992 1 96.25 269 LEU B O 1
ATOM 6633 N N . ILE B 1 270 ? -23.5 -19.797 6.004 1 96.38 270 ILE B N 1
ATOM 6634 C CA . ILE B 1 270 ? -22.219 -19.141 5.816 1 96.38 270 ILE B CA 1
ATOM 6635 C C . ILE B 1 270 ? -21.703 -19.391 4.402 1 96.38 270 ILE B C 1
ATOM 6637 O O . ILE B 1 270 ? -21.797 -20.5 3.889 1 96.38 270 ILE B O 1
ATOM 6641 N N . THR B 1 271 ? -21.297 -18.359 3.775 1 96.12 271 THR B N 1
ATOM 6642 C CA . THR B 1 271 ? -20.719 -18.438 2.443 1 96.12 271 THR B CA 1
ATOM 6643 C C . THR B 1 271 ? -19.203 -18.234 2.504 1 96.12 271 THR B C 1
ATOM 6645 O O . THR B 1 271 ? -18.719 -17.281 3.117 1 96.12 271 THR B O 1
ATOM 6648 N N . THR B 1 272 ? -18.391 -19.141 1.992 1 93.88 272 THR B N 1
ATOM 6649 C CA . THR B 1 272 ? -16.938 -19.047 1.953 1 93.88 272 THR B CA 1
ATOM 6650 C C . THR B 1 272 ? -16.422 -19.359 0.555 1 93.88 272 THR B C 1
ATOM 6652 O O . THR B 1 272 ? -17.188 -19.656 -0.352 1 93.88 272 THR B O 1
ATOM 6655 N N . ASP B 1 273 ? -15.148 -19.219 0.478 1 89.69 273 ASP B N 1
ATOM 6656 C CA . ASP B 1 273 ? -14.516 -19.703 -0.742 1 89.69 273 ASP B CA 1
ATOM 6657 C C . ASP B 1 273 ? -14.484 -21.234 -0.767 1 89.69 273 ASP B C 1
ATOM 6659 O O . ASP B 1 273 ? -14.961 -21.891 0.168 1 89.69 273 ASP B O 1
ATOM 6663 N N . ARG B 1 274 ? -13.992 -21.844 -1.792 1 87.06 274 ARG B N 1
ATOM 6664 C CA . ARG B 1 274 ? -14.016 -23.297 -1.968 1 87.06 274 ARG B CA 1
ATOM 6665 C C . ARG B 1 274 ? -12.773 -23.938 -1.363 1 87.06 274 ARG B C 1
ATOM 6667 O O . ARG B 1 274 ? -12.125 -24.781 -2.002 1 87.06 274 ARG B O 1
ATOM 6674 N N . ALA B 1 275 ? -12.5 -23.516 -0.112 1 87.06 275 ALA B N 1
ATOM 6675 C CA . ALA B 1 275 ? -11.336 -24.125 0.534 1 87.06 275 ALA B CA 1
ATOM 6676 C C . ALA B 1 275 ? -11.688 -25.484 1.137 1 87.06 275 ALA B C 1
ATOM 6678 O O . ALA B 1 275 ? -12.656 -25.609 1.891 1 87.06 275 ALA B O 1
ATOM 6679 N N . THR B 1 276 ? -10.898 -26.469 0.917 1 87.75 276 THR B N 1
ATOM 6680 C CA . THR B 1 276 ? -11.172 -27.828 1.34 1 87.75 276 THR B CA 1
ATOM 6681 C C . THR B 1 276 ? -11.156 -27.938 2.861 1 87.75 276 THR B C 1
ATOM 6683 O O . THR B 1 276 ? -11.977 -28.656 3.445 1 87.75 276 THR B O 1
ATOM 6686 N N . SER B 1 277 ? -10.25 -27.234 3.463 1 88.25 277 SER B N 1
ATOM 6687 C CA . SER B 1 277 ? -10.133 -27.297 4.914 1 88.25 277 SER B CA 1
ATOM 6688 C C . SER B 1 277 ? -11.352 -26.688 5.598 1 88.25 277 SER B C 1
ATOM 6690 O O . SER B 1 277 ? -11.844 -27.219 6.602 1 88.25 277 SER B O 1
ATOM 6692 N N . VAL B 1 278 ? -11.844 -25.625 5.078 1 92.06 278 VAL B N 1
ATOM 6693 C CA . VAL B 1 278 ? -13.023 -24.984 5.648 1 92.06 278 VAL B CA 1
ATOM 6694 C C . VAL B 1 278 ? -14.242 -25.891 5.445 1 92.06 278 VAL B C 1
ATOM 6696 O O . VAL B 1 278 ? -15.07 -26.047 6.352 1 92.06 278 VAL B O 1
ATOM 6699 N N . ARG B 1 279 ? -14.32 -26.516 4.281 1 91.5 279 ARG B N 1
ATOM 6700 C CA . ARG B 1 279 ? -15.406 -27.453 3.982 1 91.5 279 ARG B CA 1
ATOM 6701 C C . ARG B 1 279 ? -15.453 -28.578 5 1 91.5 279 ARG B C 1
ATOM 6703 O O . ARG B 1 279 ? -16.531 -28.984 5.449 1 91.5 279 ARG B O 1
ATOM 6710 N N . LYS B 1 280 ? -14.273 -29.078 5.238 1 92.38 280 LYS B N 1
ATOM 6711 C CA . LYS B 1 280 ? -14.18 -30.172 6.211 1 92.38 280 LYS B CA 1
ATOM 6712 C C . LYS B 1 280 ? -14.664 -29.719 7.586 1 92.38 280 LYS B C 1
ATOM 6714 O O . LYS B 1 280 ? -15.445 -30.422 8.234 1 92.38 280 LYS B O 1
ATOM 6719 N N . ILE B 1 281 ? -14.289 -28.578 8.016 1 93.56 281 ILE B N 1
ATOM 6720 C CA . ILE B 1 281 ? -14.664 -28.031 9.312 1 93.56 281 ILE B CA 1
ATOM 6721 C C . ILE B 1 281 ? -16.172 -27.859 9.375 1 93.56 281 ILE B C 1
ATOM 6723 O O . ILE B 1 281 ? -16.812 -28.219 10.367 1 93.56 281 ILE B O 1
ATOM 6727 N N . MET B 1 282 ? -16.734 -27.375 8.328 1 95 282 MET B N 1
ATOM 6728 C CA . MET B 1 282 ? -18.172 -27.125 8.289 1 95 282 MET B CA 1
ATOM 6729 C C . MET B 1 282 ? -18.969 -28.422 8.352 1 95 282 MET B C 1
ATOM 6731 O O . MET B 1 282 ? -19.984 -28.5 9.039 1 95 282 MET B O 1
ATOM 6735 N N . ARG B 1 283 ? -18.469 -29.391 7.746 1 93.38 283 ARG B N 1
ATOM 6736 C CA . ARG B 1 283 ? -19.156 -30.672 7.688 1 93.38 283 ARG B CA 1
ATOM 6737 C C . ARG B 1 283 ? -19.062 -31.406 9.023 1 93.38 283 ARG B C 1
ATOM 6739 O O . ARG B 1 283 ? -20.031 -32.031 9.469 1 93.38 283 ARG B O 1
ATOM 6746 N N . GLU B 1 284 ? -17.938 -31.266 9.656 1 95 284 GLU B N 1
ATOM 6747 C CA . GLU B 1 284 ? -17.672 -32.094 10.836 1 95 284 GLU B CA 1
ATOM 6748 C C . GLU B 1 284 ? -18.109 -31.359 12.109 1 95 284 GLU B C 1
ATOM 6750 O O . GLU B 1 284 ? -18.609 -31.984 13.047 1 95 284 GLU B O 1
ATOM 6755 N N . GLU B 1 285 ? -17.906 -30.094 12.102 1 94.62 285 GLU B N 1
ATOM 6756 C CA . GLU B 1 285 ? -18.047 -29.391 13.367 1 94.62 285 GLU B CA 1
ATOM 6757 C C . GLU B 1 285 ? -19.281 -28.484 13.367 1 94.62 285 GLU B C 1
ATOM 6759 O O . GLU B 1 285 ? -19.828 -28.172 14.422 1 94.62 285 GLU B O 1
ATOM 6764 N N . PHE B 1 286 ? -19.766 -28.062 12.227 1 96 286 PHE B N 1
ATOM 6765 C CA . PHE B 1 286 ? -20.875 -27.125 12.156 1 96 286 PHE B CA 1
ATOM 6766 C C . PHE B 1 286 ? -21.969 -27.625 11.219 1 96 286 PHE B C 1
ATOM 6768 O O . PHE B 1 286 ? -22.391 -26.906 10.312 1 96 286 PHE B O 1
ATOM 6775 N N . GLN B 1 287 ? -22.5 -28.719 11.461 1 93.31 287 GLN B N 1
ATOM 6776 C CA . GLN B 1 287 ? -23.469 -29.391 10.594 1 93.31 287 GLN B CA 1
ATOM 6777 C C . GLN B 1 287 ? -24.781 -28.625 10.531 1 93.31 287 GLN B C 1
ATOM 6779 O O . GLN B 1 287 ? -25.516 -28.703 9.539 1 93.31 287 GLN B O 1
ATOM 6784 N N . ASN B 1 288 ? -25.062 -27.859 11.523 1 92.81 288 ASN B N 1
ATOM 6785 C CA . ASN B 1 288 ? -26.328 -27.141 11.602 1 92.81 288 ASN B CA 1
ATOM 6786 C C . ASN B 1 288 ? -26.297 -25.844 10.805 1 92.81 288 ASN B C 1
ATOM 6788 O O . ASN B 1 288 ? -27.312 -25.188 10.633 1 92.81 288 ASN B O 1
ATOM 6792 N N . VAL B 1 289 ? -25.203 -25.469 10.344 1 95.88 289 VAL B N 1
ATOM 6793 C CA . VAL B 1 289 ? -25.047 -24.25 9.555 1 95.88 289 VAL B CA 1
ATOM 6794 C C . VAL B 1 289 ? -24.938 -24.609 8.07 1 95.88 289 VAL B C 1
ATOM 6796 O O . VAL B 1 289 ? -24.047 -25.375 7.684 1 95.88 289 VAL B O 1
ATOM 6799 N N . HIS B 1 290 ? -25.797 -24.078 7.309 1 95.56 290 HIS B N 1
ATOM 6800 C CA . HIS B 1 290 ? -25.719 -24.312 5.871 1 95.56 290 HIS B CA 1
ATOM 6801 C C . HIS B 1 290 ? -24.5 -23.641 5.266 1 95.56 290 HIS B C 1
ATOM 6803 O O . HIS B 1 290 ? -24.25 -22.469 5.527 1 95.56 290 HIS B O 1
ATOM 6809 N N . HIS B 1 291 ? -23.766 -24.391 4.547 1 95.62 291 HIS B N 1
ATOM 6810 C CA . HIS B 1 291 ? -22.531 -23.875 3.971 1 95.62 291 HIS B CA 1
ATOM 6811 C C . HIS B 1 291 ? -22.672 -23.672 2.465 1 95.62 291 HIS B C 1
ATOM 6813 O O . HIS B 1 291 ? -23.016 -24.609 1.739 1 95.62 291 HIS B O 1
ATOM 6819 N N . GLU B 1 292 ? -22.422 -22.469 1.992 1 95.19 292 GLU B N 1
ATOM 6820 C CA . GLU B 1 292 ? -22.453 -22.125 0.572 1 95.19 292 GLU B CA 1
ATOM 6821 C C . GLU B 1 292 ? -21.078 -21.703 0.07 1 95.19 292 GLU B C 1
ATOM 6823 O O . GLU B 1 292 ? -20.266 -21.203 0.839 1 95.19 292 GLU B O 1
ATOM 6828 N N . PHE B 1 293 ? -20.906 -21.938 -1.25 1 94.19 293 PHE B N 1
ATOM 6829 C CA . PHE B 1 293 ? -19.688 -21.469 -1.912 1 94.19 293 PHE B CA 1
ATOM 6830 C C . PHE B 1 293 ? -19.969 -20.203 -2.707 1 94.19 293 PHE B C 1
ATOM 6832 O O . PHE B 1 293 ? -21.078 -20 -3.215 1 94.19 293 PHE B O 1
ATOM 6839 N N . ASP B 1 294 ? -18.938 -19.391 -2.816 1 92.81 294 ASP B N 1
ATOM 6840 C CA . ASP B 1 294 ? -19 -18.203 -3.668 1 92.81 294 ASP B CA 1
ATOM 6841 C C . ASP B 1 294 ? -18.969 -18.594 -5.145 1 92.81 294 ASP B C 1
ATOM 6843 O O . ASP B 1 294 ? -17.938 -19.047 -5.656 1 92.81 294 ASP B O 1
ATOM 6847 N N . PRO B 1 295 ? -20.047 -18.359 -5.852 1 91.38 295 PRO B N 1
ATOM 6848 C CA . PRO B 1 295 ? -20.094 -18.734 -7.266 1 91.38 295 PRO B CA 1
ATOM 6849 C C . PRO B 1 295 ? -19.047 -18.031 -8.109 1 91.38 295 PRO B C 1
ATOM 6851 O O . PRO B 1 295 ? -18.578 -18.562 -9.117 1 91.38 295 PRO B O 1
ATOM 6854 N N . TRP B 1 296 ? -18.703 -16.938 -7.691 1 89.12 296 TRP B N 1
ATOM 6855 C CA . TRP B 1 296 ? -17.703 -16.188 -8.445 1 89.12 296 TRP B CA 1
ATOM 6856 C C . TRP B 1 296 ? -16.359 -16.906 -8.43 1 89.12 296 TRP B C 1
ATOM 6858 O O . TRP B 1 296 ? -15.688 -16.984 -9.461 1 89.12 296 TRP B O 1
ATOM 6868 N N . HIS B 1 297 ? -15.977 -17.297 -7.32 1 88.31 297 HIS B N 1
ATOM 6869 C CA . HIS B 1 297 ? -14.703 -18 -7.211 1 88.31 297 HIS B CA 1
ATOM 6870 C C . HIS B 1 297 ? -14.727 -19.312 -7.992 1 88.31 297 HIS B C 1
ATOM 6872 O O . HIS B 1 297 ? -13.727 -19.703 -8.586 1 88.31 297 HIS B O 1
ATOM 6878 N N . VAL B 1 298 ? -15.82 -19.938 -7.961 1 90.81 298 VAL B N 1
ATOM 6879 C CA . VAL B 1 298 ? -15.961 -21.172 -8.727 1 90.81 298 VAL B CA 1
ATOM 6880 C C . VAL B 1 298 ? -15.891 -20.875 -10.219 1 90.81 298 VAL B C 1
ATOM 6882 O O . VAL B 1 298 ? -15.219 -21.578 -10.977 1 90.81 298 VAL B O 1
ATOM 6885 N N . SER B 1 299 ? -16.562 -19.828 -10.586 1 91 299 SER B N 1
ATOM 6886 C CA . SER B 1 299 ? -16.531 -19.406 -11.984 1 91 299 SER B CA 1
ATOM 6887 C C . SER B 1 299 ? -15.109 -19.109 -12.445 1 91 299 SER B C 1
ATOM 6889 O O . SER B 1 299 ? -14.75 -19.406 -13.586 1 91 299 SER B O 1
ATOM 6891 N N . LYS B 1 300 ? -14.359 -18.547 -11.602 1 87.81 300 LYS B N 1
ATOM 6892 C CA . LYS B 1 300 ? -12.961 -18.266 -11.922 1 87.81 300 LYS B CA 1
ATOM 6893 C C . LYS B 1 300 ? -12.195 -19.562 -12.18 1 87.81 300 LYS B C 1
ATOM 6895 O O . LYS B 1 300 ? -11.336 -19.625 -13.062 1 87.81 300 LYS B O 1
ATOM 6900 N N . GLY B 1 301 ? -12.453 -20.547 -11.375 1 89.94 301 GLY B N 1
ATOM 6901 C CA . GLY B 1 301 ? -11.836 -21.844 -11.57 1 89.94 301 GLY B CA 1
ATOM 6902 C C . GLY B 1 301 ? -12.203 -22.484 -12.898 1 89.94 301 GLY B C 1
ATOM 6903 O O . GLY B 1 301 ? -11.352 -23.047 -13.586 1 89.94 301 GLY B O 1
ATOM 6904 N N . ILE B 1 302 ? -13.453 -22.297 -13.258 1 93.12 302 ILE B N 1
ATOM 6905 C CA . ILE B 1 302 ? -13.938 -22.828 -14.523 1 93.12 302 ILE B CA 1
ATOM 6906 C C . ILE B 1 302 ? -13.266 -22.094 -15.688 1 93.12 302 ILE B C 1
ATOM 6908 O O . ILE B 1 302 ? -12.82 -22.719 -16.656 1 93.12 302 ILE B O 1
ATOM 6912 N N . LYS B 1 303 ? -13.219 -20.812 -15.516 1 91.94 303 LYS B N 1
ATOM 6913 C CA . LYS B 1 303 ? -12.602 -19.984 -16.547 1 91.94 303 LYS B CA 1
ATOM 6914 C C . LYS B 1 303 ? -11.156 -20.422 -16.797 1 91.94 303 LYS B C 1
ATOM 6916 O O . LYS B 1 303 ? -10.734 -20.547 -17.953 1 91.94 303 LYS B O 1
ATOM 6921 N N . LYS B 1 304 ? -10.445 -20.625 -15.781 1 90.94 304 LYS B N 1
ATOM 6922 C CA . LYS B 1 304 ? -9.047 -21.016 -15.898 1 90.94 304 LYS B CA 1
ATOM 6923 C C . LYS B 1 304 ? -8.906 -22.328 -16.672 1 90.94 304 LYS B C 1
ATOM 6925 O O . LYS B 1 304 ? -8.047 -22.438 -17.547 1 90.94 304 LYS B O 1
ATOM 6930 N N . LYS B 1 305 ? -9.742 -23.266 -16.406 1 93.25 305 LYS B N 1
ATOM 6931 C CA . LYS B 1 305 ? -9.719 -24.562 -17.094 1 93.25 305 LYS B CA 1
ATOM 6932 C C . LYS B 1 305 ? -10.102 -24.391 -18.562 1 93.25 305 LYS B C 1
ATOM 6934 O O . LYS B 1 305 ? -9.492 -25.016 -19.438 1 93.25 305 LYS B O 1
ATOM 6939 N N . LEU B 1 306 ? -11.078 -23.562 -18.797 1 94.25 306 LEU B N 1
ATOM 6940 C CA . LEU B 1 306 ? -11.547 -23.344 -20.156 1 94.25 306 LEU B CA 1
ATOM 6941 C C . LEU B 1 306 ? -10.484 -22.625 -21 1 94.25 306 LEU B C 1
ATOM 6943 O O . LEU B 1 306 ? -10.258 -22.984 -22.156 1 94.25 306 LEU B O 1
ATOM 6947 N N . VAL B 1 307 ? -9.859 -21.656 -20.344 1 91.31 307 VAL B N 1
ATOM 6948 C CA . VAL B 1 307 ? -8.812 -20.922 -21.03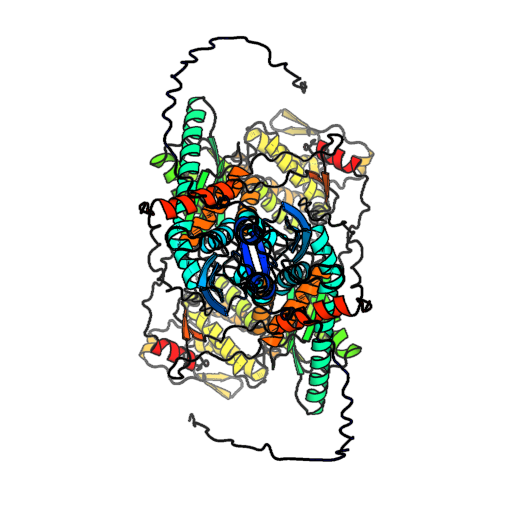1 1 91.31 307 VAL B CA 1
ATOM 6949 C C . VAL B 1 307 ? -7.637 -21.844 -21.344 1 91.31 307 VAL B C 1
ATOM 6951 O O . VAL B 1 307 ? -7.074 -21.812 -22.438 1 91.31 307 VAL B O 1
ATOM 6954 N N . ALA B 1 308 ? -7.254 -22.672 -20.375 1 91.75 308 ALA B N 1
ATOM 6955 C CA . ALA B 1 308 ? -6.176 -23.641 -20.578 1 91.75 308 ALA B CA 1
ATOM 6956 C C . ALA B 1 308 ? -6.5 -24.578 -21.734 1 91.75 308 ALA B C 1
ATOM 6958 O O . ALA B 1 308 ? -5.625 -24.906 -22.547 1 91.75 308 ALA B O 1
ATOM 6959 N N . LEU B 1 309 ? -7.742 -24.953 -21.812 1 92.31 309 LEU B N 1
ATOM 6960 C CA . LEU B 1 309 ? -8.195 -25.828 -22.875 1 92.31 309 LEU B CA 1
ATOM 6961 C C . LEU B 1 309 ? -8.211 -25.094 -24.219 1 92.31 309 LEU B C 1
ATOM 6963 O O . LEU B 1 309 ? -7.816 -25.656 -25.234 1 92.31 309 LEU B O 1
ATOM 6967 N N . ALA B 1 310 ? -8.641 -23.891 -24.219 1 91.56 310 ALA B N 1
ATOM 6968 C CA . ALA B 1 310 ? -8.789 -23.094 -25.422 1 91.56 310 ALA B CA 1
ATOM 6969 C C . ALA B 1 310 ? -7.434 -22.703 -26 1 91.56 310 ALA B C 1
ATOM 6971 O O . ALA B 1 310 ? -7.316 -22.375 -27.172 1 91.56 310 ALA B O 1
ATOM 6972 N N . ASN B 1 311 ? -6.5 -22.641 -25.125 1 88.75 311 ASN B N 1
ATOM 6973 C CA . ASN B 1 311 ? -5.164 -22.25 -25.562 1 88.75 311 ASN B CA 1
ATOM 6974 C C . ASN B 1 311 ? -4.508 -23.344 -26.406 1 88.75 311 ASN B C 1
ATOM 6976 O O . ASN B 1 311 ? -3.551 -23.062 -27.125 1 88.75 311 ASN B O 1
ATOM 6980 N N . LYS B 1 312 ? -5.043 -24.531 -26.359 1 89.19 312 LYS B N 1
ATOM 6981 C CA . LYS B 1 312 ? -4.566 -25.578 -27.266 1 89.19 312 LYS B CA 1
ATOM 6982 C C . LYS B 1 312 ? -5.043 -25.328 -28.688 1 89.19 312 LYS B C 1
ATOM 6984 O O . LYS B 1 312 ? -6.184 -24.922 -28.906 1 89.19 312 LYS B O 1
ATOM 6989 N N . LYS B 1 313 ? -4.16 -25.516 -29.672 1 84.44 313 LYS B N 1
ATOM 6990 C CA . LYS B 1 313 ? -4.418 -25.203 -31.078 1 84.44 313 LYS B CA 1
ATOM 6991 C C . LYS B 1 313 ? -5.691 -25.891 -31.562 1 84.44 313 LYS B C 1
ATOM 6993 O O . LYS B 1 313 ? -6.488 -25.281 -32.281 1 84.44 313 LYS B O 1
ATOM 6998 N N . GLU B 1 314 ? -5.93 -27.078 -31.125 1 84.38 314 GLU B N 1
ATOM 6999 C CA . GLU B 1 314 ? -7.059 -27.875 -31.594 1 84.38 314 GLU B CA 1
ATOM 7000 C C . GLU B 1 314 ? -8.367 -27.391 -30.984 1 84.38 314 GLU B C 1
ATOM 7002 O O . GLU B 1 314 ? -9.445 -27.688 -31.5 1 84.38 314 GLU B O 1
ATOM 7007 N N . ASN B 1 315 ? -8.25 -26.578 -29.953 1 90.56 315 ASN B N 1
ATOM 7008 C CA . ASN B 1 315 ? -9.445 -26.203 -29.219 1 90.56 315 ASN B CA 1
ATOM 7009 C C . ASN B 1 315 ? -9.688 -24.688 -29.281 1 90.56 315 ASN B C 1
ATOM 7011 O O . ASN B 1 315 ? -10.359 -24.125 -28.422 1 90.56 315 ASN B O 1
ATOM 7015 N N . GLN B 1 316 ? -9.234 -24.031 -30.234 1 87.94 316 GLN B N 1
ATOM 7016 C CA . GLN B 1 316 ? -9.281 -22.578 -30.328 1 87.94 316 GLN B CA 1
ATOM 7017 C C . GLN B 1 316 ? -10.719 -22.078 -30.484 1 87.94 316 GLN B C 1
ATOM 7019 O O . GLN B 1 316 ? -11.039 -20.953 -30.078 1 87.94 316 GLN B O 1
ATOM 7024 N N . VAL B 1 317 ? -11.531 -22.906 -31.016 1 85.94 317 VAL B N 1
ATOM 7025 C CA . VAL B 1 317 ? -12.93 -22.547 -31.234 1 85.94 317 VAL B CA 1
ATOM 7026 C C . VAL B 1 317 ? -13.609 -22.266 -29.906 1 85.94 317 VAL B C 1
ATOM 7028 O O . VAL B 1 317 ? -14.562 -21.484 -29.844 1 85.94 317 VAL B O 1
ATOM 7031 N N . LEU B 1 318 ? -13.047 -22.781 -28.875 1 91.06 318 LEU B N 1
ATOM 7032 C CA . LEU B 1 318 ? -13.648 -22.656 -27.547 1 91.06 318 LEU B CA 1
ATOM 7033 C C . LEU B 1 318 ? -13.453 -21.234 -27 1 91.06 318 LEU B C 1
ATOM 7035 O O . LEU B 1 318 ? -14.164 -20.828 -26.078 1 91.06 318 LEU B O 1
ATOM 7039 N N . GLN B 1 319 ? -12.531 -20.547 -27.484 1 88.62 319 GLN B N 1
ATOM 7040 C CA . GLN B 1 319 ? -12.234 -19.203 -27 1 88.62 319 GLN B CA 1
ATOM 7041 C C . GLN B 1 319 ? -13.453 -18.297 -27.094 1 88.62 319 GLN B C 1
ATOM 7043 O O . GLN B 1 319 ? -13.727 -17.516 -26.172 1 88.62 319 GLN B O 1
ATOM 7048 N N . GLY B 1 320 ? -14.164 -18.453 -28.141 1 85.12 320 GLY B N 1
ATOM 7049 C CA . GLY B 1 320 ? -15.344 -17.609 -28.344 1 85.12 320 GLY B CA 1
ATOM 7050 C C . GLY B 1 320 ? -16.516 -18 -27.469 1 85.12 320 GLY B C 1
ATOM 7051 O O . GLY B 1 320 ? -17.438 -17.203 -27.266 1 85.12 320 GLY B O 1
ATOM 7052 N N . TRP B 1 321 ? -16.453 -19.172 -26.844 1 91.19 321 TRP B N 1
ATOM 7053 C CA . TRP B 1 321 ? -17.562 -19.688 -26.062 1 91.19 321 TRP B CA 1
ATOM 7054 C C . TRP B 1 321 ? -17.328 -19.453 -24.562 1 91.19 321 TRP B C 1
ATOM 7056 O O . TRP B 1 321 ? -18.25 -19.578 -23.766 1 91.19 321 TRP B O 1
ATOM 7066 N N . ILE B 1 322 ? -16.172 -19.109 -24.125 1 90.94 322 ILE B N 1
ATOM 7067 C CA . ILE B 1 322 ? -15.805 -19.047 -22.719 1 90.94 322 ILE B CA 1
ATOM 7068 C C . ILE B 1 322 ? -16.719 -18.047 -22 1 90.94 322 ILE B C 1
ATOM 7070 O O . ILE B 1 322 ? -17.297 -18.375 -20.969 1 90.94 322 ILE B O 1
ATOM 7074 N N . ARG B 1 323 ? -16.891 -16.906 -22.547 1 85.88 323 ARG B N 1
ATOM 7075 C CA . ARG B 1 323 ? -17.734 -15.891 -21.922 1 85.88 323 ARG B CA 1
ATOM 7076 C C . ARG B 1 323 ? -19.172 -16.375 -21.797 1 85.88 323 ARG B C 1
ATOM 7078 O O . ARG B 1 323 ? -19.812 -16.172 -20.766 1 85.88 323 ARG B O 1
ATOM 7085 N N . ALA B 1 324 ? -19.625 -16.953 -22.828 1 87 324 ALA B N 1
ATOM 7086 C CA . ALA B 1 324 ? -21 -17.438 -22.844 1 87 324 ALA B CA 1
ATOM 7087 C C . ALA B 1 324 ? -21.203 -18.531 -21.812 1 87 324 ALA B C 1
ATOM 7089 O O . ALA B 1 324 ? -22.219 -18.562 -21.109 1 87 324 ALA B O 1
ATOM 7090 N N . ILE B 1 325 ? -20.281 -19.375 -21.703 1 92.12 325 ILE B N 1
ATOM 7091 C CA . ILE B 1 325 ? -20.359 -20.469 -20.75 1 92.12 325 ILE B CA 1
ATOM 7092 C C . ILE B 1 325 ? -20.359 -19.922 -19.328 1 92.12 325 ILE B C 1
ATOM 7094 O O . ILE B 1 325 ? -21.156 -20.359 -18.484 1 92.12 325 ILE B O 1
ATOM 7098 N N . LEU B 1 326 ? -19.547 -18.953 -19.062 1 91.75 326 LEU B N 1
ATOM 7099 C CA . LEU B 1 326 ? -19.453 -18.359 -17.734 1 91.75 326 LEU B CA 1
ATOM 7100 C C . LEU B 1 326 ? -20.719 -17.578 -17.391 1 91.75 326 LEU B C 1
ATOM 7102 O O . LEU B 1 326 ? -21.203 -17.625 -16.25 1 91.75 326 LEU B O 1
ATOM 7106 N N . ASN B 1 327 ? -21.266 -16.906 -18.359 1 87.38 327 ASN B N 1
ATOM 7107 C CA . ASN B 1 327 ? -22.531 -16.203 -18.141 1 87.38 327 ASN B CA 1
ATOM 7108 C C . ASN B 1 327 ? -23.672 -17.188 -17.859 1 87.38 327 ASN B C 1
ATOM 7110 O O . ASN B 1 327 ? -24.547 -16.906 -17.031 1 87.38 327 ASN B O 1
ATOM 7114 N N . HIS B 1 328 ? -23.609 -18.25 -18.594 1 89.62 328 HIS B N 1
ATOM 7115 C CA . HIS B 1 328 ? -24.578 -19.312 -18.344 1 89.62 328 HIS B CA 1
ATOM 7116 C C . HIS B 1 328 ? -24.484 -19.812 -16.922 1 89.62 328 HIS B C 1
ATOM 7118 O O . HIS B 1 328 ? -25.5 -19.953 -16.234 1 89.62 328 HIS B O 1
ATOM 7124 N N . PHE B 1 329 ? -23.344 -20 -16.469 1 92.12 329 PHE B N 1
ATOM 7125 C CA . PHE B 1 329 ? -23.094 -20.469 -15.117 1 92.12 329 PHE B CA 1
ATOM 7126 C C . PHE B 1 329 ? -23.641 -19.484 -14.094 1 92.12 329 PHE B C 1
ATOM 7128 O O . PHE B 1 329 ? -24.359 -19.875 -13.164 1 92.12 329 PHE B O 1
ATOM 7135 N N . TRP B 1 330 ? -23.359 -18.297 -14.305 1 88.56 330 TRP B N 1
ATOM 7136 C CA . TRP B 1 330 ? -23.766 -17.234 -13.383 1 88.56 330 TRP B CA 1
ATOM 7137 C C . TRP B 1 330 ? -25.281 -17.109 -13.344 1 88.56 330 TRP B C 1
ATOM 7139 O O . TRP B 1 330 ? -25.875 -17.031 -12.258 1 88.56 330 TRP B O 1
ATOM 7149 N N . PHE B 1 331 ? -25.828 -17.156 -14.453 1 86.19 331 PHE B N 1
ATOM 7150 C CA . PHE B 1 331 ? -27.281 -17.047 -14.57 1 86.19 331 PHE B CA 1
ATOM 7151 C C . PHE B 1 331 ? -27.969 -18.203 -13.859 1 86.19 331 PHE B C 1
ATOM 7153 O O . PHE B 1 331 ? -28.953 -18.016 -13.148 1 86.19 331 PHE B O 1
ATOM 7160 N N . LEU B 1 332 ? -27.453 -19.281 -14.055 1 89.81 332 LEU B N 1
ATOM 7161 C CA . LEU B 1 332 ? -28.062 -20.469 -13.477 1 89.81 332 LEU B CA 1
ATOM 7162 C C . LEU B 1 332 ? -28 -20.422 -11.953 1 89.81 332 LEU B C 1
ATOM 7164 O O . LEU B 1 332 ? -28.953 -20.797 -11.273 1 89.81 332 LEU B O 1
ATOM 7168 N N . CYS B 1 333 ? -26.906 -19.953 -11.43 1 90.25 333 CYS B N 1
ATOM 7169 C CA . CYS B 1 333 ? -26.75 -19.859 -9.984 1 90.25 333 CYS B CA 1
ATOM 7170 C C . CYS B 1 333 ? -27.75 -18.875 -9.398 1 90.25 333 CYS B C 1
ATOM 7172 O O . CYS B 1 333 ? -28.266 -19.078 -8.297 1 90.25 333 CYS B O 1
ATOM 7174 N N . SER B 1 334 ? -28.078 -17.906 -10.148 1 87.75 334 SER B N 1
ATOM 7175 C CA . SER B 1 334 ? -28.984 -16.875 -9.656 1 87.75 334 SER B CA 1
ATOM 7176 C C . SER B 1 334 ? -30.438 -17.266 -9.844 1 87.75 334 SER B C 1
ATOM 7178 O O . SER B 1 334 ? -31.312 -16.797 -9.102 1 87.75 334 SER B O 1
ATOM 7180 N N . SER B 1 335 ? -30.719 -18.203 -10.742 1 85.06 335 SER B N 1
ATOM 7181 C CA . SER B 1 335 ? -32.094 -18.438 -11.117 1 85.06 335 SER B CA 1
ATOM 7182 C C . SER B 1 335 ? -32.531 -19.844 -10.766 1 85.06 335 SER B C 1
ATOM 7184 O O . SER B 1 335 ? -33.656 -20.25 -11.062 1 85.06 335 SER B O 1
ATOM 7186 N N . CYS B 1 336 ? -31.797 -20.609 -10.172 1 84.12 336 CYS B N 1
ATOM 7187 C CA . CYS B 1 336 ? -32.094 -22.031 -9.953 1 84.12 336 CYS B CA 1
ATOM 7188 C C . CYS B 1 336 ? -33.125 -22.219 -8.859 1 84.12 336 CYS B C 1
ATOM 7190 O O . CYS B 1 336 ? -33.594 -23.328 -8.625 1 84.12 336 CYS B O 1
ATOM 7192 N N . GLY B 1 337 ? -33.594 -21.188 -8.227 1 80.56 337 GLY B N 1
ATOM 7193 C CA . GLY B 1 337 ? -34.594 -21.297 -7.203 1 80.56 337 GLY B CA 1
ATOM 7194 C C . GLY B 1 337 ? -34.219 -22.188 -6.047 1 80.56 337 GLY B C 1
ATOM 7195 O O . GLY B 1 337 ? -35 -23 -5.57 1 80.56 337 GLY B O 1
ATOM 7196 N N . GLU B 1 338 ? -33.031 -22.375 -5.691 1 86.06 338 GLU B N 1
ATOM 7197 C CA . GLU B 1 338 ? -32.469 -23.078 -4.551 1 86.06 338 GLU B CA 1
ATOM 7198 C C . GLU B 1 338 ? -32.531 -24.594 -4.754 1 86.06 338 GLU B C 1
ATOM 7200 O O . GLU B 1 338 ? -32.438 -25.359 -3.791 1 86.06 338 GLU B O 1
ATOM 7205 N N . SER B 1 339 ? -32.75 -25.047 -5.988 1 91.75 339 SER B N 1
ATOM 7206 C CA . SER B 1 339 ? -32.781 -26.469 -6.301 1 91.75 339 SER B CA 1
ATOM 7207 C C . SER B 1 339 ? -31.438 -26.922 -6.902 1 91.75 339 SER B C 1
ATOM 7209 O O . SER B 1 339 ? -31.078 -26.5 -7.996 1 91.75 339 SER B O 1
ATOM 7211 N N . ALA B 1 340 ? -30.875 -27.859 -6.207 1 92.88 340 ALA B N 1
ATOM 7212 C CA . ALA B 1 340 ? -29.594 -28.391 -6.664 1 92.88 340 ALA B CA 1
ATOM 7213 C C . ALA B 1 340 ? -29.766 -29.219 -7.941 1 92.88 340 ALA B C 1
ATOM 7215 O O . ALA B 1 340 ? -28.938 -29.156 -8.852 1 92.88 340 ALA B O 1
ATOM 7216 N N . GLU B 1 341 ? -30.812 -29.938 -8.008 1 90.81 341 GLU B N 1
ATOM 7217 C CA . GLU B 1 341 ? -31.078 -30.797 -9.164 1 90.81 341 GLU B CA 1
ATOM 7218 C C . GLU B 1 341 ? -31.312 -29.953 -10.422 1 90.81 341 GLU B C 1
ATOM 7220 O O . GLU B 1 341 ? -30.781 -30.281 -11.484 1 90.81 341 GLU B O 1
ATOM 7225 N N . GLU B 1 342 ? -32.062 -28.922 -10.211 1 90.44 342 GLU B N 1
ATOM 7226 C CA . GLU B 1 342 ? -32.312 -28.047 -11.336 1 90.44 342 GLU B CA 1
ATOM 7227 C C . GLU B 1 342 ? -31.047 -27.344 -11.805 1 90.44 342 GLU B C 1
ATOM 7229 O O . GLU B 1 342 ? -30.828 -27.172 -13 1 90.44 342 GLU B O 1
ATOM 7234 N N . LEU B 1 343 ? -30.266 -26.953 -10.883 1 93.69 343 LEU B N 1
ATOM 7235 C CA . LEU B 1 343 ? -29.016 -26.266 -11.211 1 93.69 343 LEU B CA 1
ATOM 7236 C C . LEU B 1 343 ? -28.094 -27.203 -12 1 93.69 343 LEU B C 1
ATOM 7238 O O . LEU B 1 343 ? -27.5 -26.797 -13 1 93.69 343 LEU B O 1
ATOM 7242 N N . LYS B 1 344 ? -27.984 -28.438 -11.617 1 93.62 344 LYS B N 1
ATOM 7243 C CA . LYS B 1 344 ? -27.141 -29.422 -12.289 1 93.62 344 LYS B CA 1
ATOM 7244 C C . LYS B 1 344 ? -27.625 -29.688 -13.703 1 93.62 344 LYS B C 1
ATOM 7246 O O . LYS B 1 344 ? -26.844 -29.719 -14.648 1 93.62 344 LYS B O 1
ATOM 7251 N N . ARG B 1 345 ? -28.891 -29.828 -13.773 1 90.75 345 ARG B N 1
ATOM 7252 C CA . ARG B 1 345 ? -29.5 -30.125 -15.078 1 90.75 345 ARG B CA 1
ATOM 7253 C C . ARG B 1 345 ? -29.25 -28.984 -16.062 1 90.75 345 ARG B C 1
ATOM 7255 O O . ARG B 1 345 ? -28.828 -29.203 -17.188 1 90.75 345 ARG B O 1
ATOM 7262 N N . GLN B 1 346 ? -29.484 -27.859 -15.602 1 91.12 346 GLN B N 1
ATOM 7263 C CA . GLN B 1 346 ? -29.344 -26.703 -16.469 1 91.12 346 GLN B CA 1
ATOM 7264 C C . GLN B 1 346 ? -27.875 -26.438 -16.812 1 91.12 346 GLN B C 1
ATOM 7266 O O . GLN B 1 346 ? -27.562 -26.016 -17.922 1 91.12 346 GLN B O 1
ATOM 7271 N N . TRP B 1 347 ? -27.031 -26.641 -15.836 1 94 347 TRP B N 1
ATOM 7272 C CA . TRP B 1 347 ? -25.609 -26.469 -16.078 1 94 347 TRP B CA 1
ATOM 7273 C C . TRP B 1 347 ? -25.125 -27.406 -17.188 1 94 347 TRP B C 1
ATOM 7275 O O . TRP B 1 347 ? -24.438 -26.984 -18.109 1 94 347 TRP B O 1
ATOM 7285 N N . THR B 1 348 ? -25.562 -28.625 -17.188 1 92.94 348 THR B N 1
ATOM 7286 C CA . THR B 1 348 ? -25.109 -29.625 -18.156 1 92.94 348 THR B CA 1
ATOM 7287 C C . THR B 1 348 ? -25.766 -29.391 -19.516 1 92.94 348 THR B C 1
ATOM 7289 O O . THR B 1 348 ? -25.297 -29.875 -20.547 1 92.94 348 THR B O 1
ATOM 7292 N N . SER B 1 349 ? -26.828 -28.609 -19.547 1 92.12 349 SER B N 1
ATOM 7293 C CA . SER B 1 349 ? -27.531 -28.328 -20.797 1 92.12 349 SER B CA 1
ATOM 7294 C C . SER B 1 349 ? -26.672 -27.484 -21.734 1 92.12 349 SER B C 1
ATOM 7296 O O . SER B 1 349 ? -26.969 -27.375 -22.922 1 92.12 349 SER B O 1
ATOM 7298 N N . VAL B 1 350 ? -25.625 -26.906 -21.141 1 92.88 350 VAL B N 1
ATOM 7299 C CA . VAL B 1 350 ? -24.75 -26.078 -21.953 1 92.88 350 VAL B CA 1
ATOM 7300 C C . VAL B 1 350 ? -24.125 -26.906 -23.062 1 92.88 350 VAL B C 1
ATOM 7302 O O . VAL B 1 350 ? -23.828 -26.391 -24.141 1 92.88 350 VAL B O 1
ATOM 7305 N N . LEU B 1 351 ? -24.016 -28.25 -22.828 1 93.31 351 LEU B N 1
ATOM 7306 C CA . LEU B 1 351 ? -23.422 -29.156 -23.797 1 93.31 351 LEU B CA 1
ATOM 7307 C C . LEU B 1 351 ? -24.312 -29.297 -25.031 1 93.31 351 LEU B C 1
ATOM 7309 O O . LEU B 1 351 ? -23.828 -29.438 -26.141 1 93.31 351 LEU B O 1
ATOM 7313 N N . HIS B 1 352 ? -25.609 -29.172 -24.812 1 91.62 352 HIS B N 1
ATOM 7314 C CA . HIS B 1 352 ? -26.547 -29.172 -25.922 1 91.62 352 HIS B CA 1
ATOM 7315 C C . HIS B 1 352 ? -26.547 -27.812 -26.641 1 91.62 352 HIS B C 1
ATOM 7317 O O . HIS B 1 352 ? -26.469 -27.766 -27.875 1 91.62 352 HIS B O 1
ATOM 7323 N N . HIS B 1 353 ? -26.516 -26.844 -25.828 1 90.5 353 HIS B N 1
ATOM 7324 C CA . HIS B 1 353 ? -26.625 -25.484 -26.344 1 90.5 353 HIS B CA 1
ATOM 7325 C C . HIS B 1 353 ? -25.453 -25.141 -27.266 1 90.5 353 HIS B C 1
ATOM 7327 O O . HIS B 1 353 ? -25.641 -24.562 -28.328 1 90.5 353 HIS B O 1
ATOM 7333 N N . ILE B 1 354 ? -24.312 -25.516 -26.891 1 90.62 354 ILE B N 1
ATOM 7334 C CA . ILE B 1 354 ? -23.094 -25.125 -27.594 1 90.62 354 ILE B CA 1
ATOM 7335 C C . ILE B 1 354 ? -23.031 -25.875 -28.938 1 90.62 354 ILE B C 1
ATOM 7337 O O . ILE B 1 354 ? -22.312 -25.453 -29.844 1 90.62 354 ILE B O 1
ATOM 7341 N N . CYS B 1 355 ? -23.719 -26.953 -29.062 1 91.38 355 CYS B N 1
ATOM 7342 C CA . CYS B 1 355 ? -23.781 -27.734 -30.297 1 91.38 355 CYS B CA 1
ATOM 7343 C C . CYS B 1 355 ? -24.953 -27.281 -31.156 1 91.38 355 CYS B C 1
ATOM 7345 O O . CYS B 1 355 ? -25.234 -27.891 -32.188 1 91.38 355 CYS B O 1
ATOM 7347 N N . GLY B 1 356 ? -25.688 -26.281 -30.719 1 88.62 356 GLY B N 1
ATOM 7348 C CA . GLY B 1 356 ? -26.812 -25.766 -31.469 1 88.62 356 GLY B CA 1
ATOM 7349 C C . GLY B 1 356 ? -28.109 -26.516 -31.219 1 88.62 356 GLY B C 1
ATOM 7350 O O . GLY B 1 356 ? -29.062 -26.391 -31.969 1 88.62 356 GLY B O 1
ATOM 7351 N N . GLU B 1 357 ? -28.109 -27.328 -30.281 1 89.75 357 GLU B N 1
ATOM 7352 C CA . GLU B 1 357 ? -29.297 -28.062 -29.875 1 89.75 357 GLU B CA 1
ATOM 7353 C C . GLU B 1 357 ? -30.047 -27.328 -28.766 1 89.75 357 GLU B C 1
ATOM 7355 O O . GLU B 1 357 ? -29.609 -27.297 -27.625 1 89.75 357 GLU B O 1
ATOM 7360 N N . HIS B 1 358 ? -31.219 -26.781 -29.062 1 90.06 358 HIS B N 1
ATOM 7361 C CA . HIS B 1 358 ? -31.953 -25.953 -28.109 1 90.06 358 HIS B CA 1
ATOM 7362 C C . HIS B 1 358 ? -33.156 -26.688 -27.547 1 90.06 358 HIS B C 1
ATOM 7364 O O . HIS B 1 358 ? -33.844 -26.156 -26.688 1 90.06 358 HIS B O 1
ATOM 7370 N N . THR B 1 359 ? -33.406 -27.859 -28.188 1 90.62 359 THR B N 1
ATOM 7371 C CA . THR B 1 359 ? -34.438 -28.766 -27.656 1 90.62 359 THR B CA 1
ATOM 7372 C C . THR B 1 359 ? -33.906 -30.203 -27.609 1 90.62 359 THR B C 1
ATOM 7374 O O . THR B 1 359 ? -33.25 -30.656 -28.562 1 90.62 359 THR B O 1
ATOM 7377 N N . TRP B 1 360 ? -34.125 -30.812 -26.453 1 90 360 TRP B N 1
ATOM 7378 C CA . TRP B 1 360 ? -33.625 -32.188 -26.344 1 90 360 TRP B CA 1
ATOM 7379 C C . TRP B 1 360 ? -34.5 -33 -25.391 1 90 360 TRP B C 1
ATOM 7381 O O . TRP B 1 360 ? -35.312 -32.438 -24.656 1 90 360 TRP B O 1
ATOM 7391 N N . GLU B 1 361 ? -34.438 -34.281 -25.562 1 90.12 361 GLU B N 1
ATOM 7392 C CA . GLU B 1 361 ? -35.156 -35.219 -24.688 1 90.12 361 GLU B CA 1
ATOM 7393 C C . GLU B 1 361 ? -34.219 -35.938 -23.734 1 90.12 361 GLU B C 1
ATOM 7395 O O . GLU B 1 361 ? -33.156 -36.438 -24.156 1 90.12 361 GLU B O 1
ATOM 7400 N N . GLN B 1 362 ? -34.531 -35.719 -22.438 1 83.75 362 GLN B N 1
ATOM 7401 C CA . GLN B 1 362 ? -33.75 -36.406 -21.406 1 83.75 362 GLN B CA 1
ATOM 7402 C C . GLN B 1 362 ? -34.656 -37.031 -20.344 1 83.75 362 GLN B C 1
ATOM 7404 O O . GLN B 1 362 ? -35.531 -36.344 -19.797 1 83.75 362 GLN B O 1
ATOM 7409 N N . ASP B 1 363 ? -34.469 -38.344 -20.047 1 83.06 363 ASP B N 1
ATOM 7410 C CA . ASP B 1 363 ? -35.219 -39.094 -19.031 1 83.06 363 ASP B CA 1
ATOM 7411 C C . ASP B 1 363 ? -36.719 -38.938 -19.266 1 83.06 363 ASP B C 1
ATOM 7413 O O . ASP B 1 363 ? -37.469 -38.75 -18.312 1 83.06 363 ASP B O 1
ATOM 7417 N N . GLY B 1 364 ? -37.156 -38.938 -20.5 1 81.81 364 GLY B N 1
ATOM 7418 C CA . GLY B 1 364 ? -38.562 -38.938 -20.859 1 81.81 364 GLY B CA 1
ATOM 7419 C C . GLY B 1 364 ? -39.188 -37.562 -20.859 1 81.81 364 GLY B C 1
ATOM 7420 O O . GLY B 1 364 ? -40.406 -37.406 -21.047 1 81.81 364 GLY B O 1
ATOM 7421 N N . ARG B 1 365 ? -38.438 -36.594 -20.656 1 90.56 365 ARG B N 1
ATOM 7422 C CA . ARG B 1 365 ? -38.969 -35.219 -20.625 1 90.56 365 ARG B CA 1
ATOM 7423 C C . ARG B 1 365 ? -38.281 -34.344 -21.672 1 90.56 365 ARG B C 1
ATOM 7425 O O . ARG B 1 365 ? -37.094 -34.531 -21.969 1 90.56 365 ARG B O 1
ATOM 7432 N N . LYS B 1 366 ? -39.094 -33.438 -22.234 1 90.75 366 LYS B N 1
ATOM 7433 C CA . LYS B 1 366 ? -38.594 -32.5 -23.203 1 90.75 366 LYS B CA 1
ATOM 7434 C C . LYS B 1 366 ? -38.125 -31.203 -22.531 1 90.75 366 LYS B C 1
ATOM 7436 O O . LYS B 1 366 ? -38.844 -30.641 -21.688 1 90.75 366 LYS B O 1
ATOM 7441 N N . TRP B 1 367 ? -36.906 -30.906 -22.766 1 91.31 367 TRP B N 1
ATOM 7442 C CA . TRP B 1 367 ? -36.312 -29.688 -22.203 1 91.31 367 TRP B CA 1
ATOM 7443 C C . TRP B 1 367 ? -35.969 -28.703 -23.312 1 91.31 367 TRP B C 1
ATOM 7445 O O . TRP B 1 367 ? -35.781 -29.094 -24.469 1 91.31 367 TRP B O 1
ATOM 7455 N N . ALA B 1 368 ? -35.969 -27.375 -23.016 1 88.12 368 ALA B N 1
ATOM 7456 C CA . ALA B 1 368 ? -35.594 -26.344 -23.969 1 88.12 368 ALA B CA 1
ATOM 7457 C C . ALA B 1 368 ? -34.781 -25.234 -23.297 1 88.12 368 ALA B C 1
ATOM 7459 O O . ALA B 1 368 ? -34.906 -25.016 -22.094 1 88.12 368 ALA B O 1
ATOM 7460 N N . CYS B 1 369 ? -33.844 -24.703 -23.984 1 85 369 CYS B N 1
ATOM 7461 C CA . CYS B 1 369 ? -33.125 -23.547 -23.5 1 85 369 CYS B CA 1
ATOM 7462 C C . CYS B 1 369 ? -34.062 -22.391 -23.156 1 85 369 CYS B C 1
ATOM 7464 O O . CYS B 1 369 ? -35.031 -22.156 -23.859 1 85 369 CYS B O 1
ATOM 7466 N N . PRO B 1 370 ? -33.75 -21.688 -22.031 1 76.44 370 PRO B N 1
ATOM 7467 C CA . PRO B 1 370 ? -34.625 -20.594 -21.578 1 76.44 370 PRO B CA 1
ATOM 7468 C C . PRO B 1 370 ? -34.438 -19.312 -22.391 1 76.44 370 PRO B C 1
ATOM 7470 O O . PRO B 1 370 ? -34.156 -18.266 -21.828 1 76.44 370 PRO B O 1
ATOM 7473 N N . HIS B 1 371 ? -34.344 -19.344 -23.609 1 76.38 371 HIS B N 1
ATOM 7474 C CA . HIS B 1 371 ? -34.281 -18.172 -24.453 1 76.38 371 HIS B CA 1
ATOM 7475 C C . HIS B 1 371 ? -35.188 -18.297 -25.656 1 76.38 371 HIS B C 1
ATOM 7477 O O . HIS B 1 371 ? -35.594 -19.406 -26.047 1 76.38 371 HIS B O 1
ATOM 7483 N N . PRO B 1 372 ? -35.531 -17.188 -26.25 1 78.12 372 PRO B N 1
ATOM 7484 C CA . PRO B 1 372 ? -36.375 -17.25 -27.453 1 78.12 372 PRO B CA 1
ATOM 7485 C C . PRO B 1 372 ? -35.625 -17.812 -28.656 1 78.12 372 PRO B C 1
ATOM 7487 O O . PRO B 1 372 ? -34.406 -17.953 -28.609 1 78.12 372 PRO B O 1
ATOM 7490 N N . ALA B 1 373 ? -36.438 -18.172 -29.641 1 78.94 373 ALA B N 1
ATOM 7491 C CA . ALA B 1 373 ? -35.844 -18.719 -30.859 1 78.94 373 ALA B CA 1
ATOM 7492 C C . ALA B 1 373 ? -34.812 -17.766 -31.453 1 78.94 373 ALA B C 1
ATOM 7494 O O . ALA B 1 373 ? -35 -16.547 -31.453 1 78.94 373 ALA B O 1
ATOM 7495 N N . LEU B 1 374 ? -33.656 -18.328 -31.766 1 79.88 374 LEU B N 1
ATOM 7496 C CA . LEU B 1 374 ? -32.562 -17.516 -32.312 1 79.88 374 LEU B CA 1
ATOM 7497 C C . LEU B 1 374 ? -32.906 -17.047 -33.719 1 79.88 374 LEU B C 1
ATOM 7499 O O . LEU B 1 374 ? -33.531 -17.766 -34.5 1 79.88 374 LEU B O 1
ATOM 7503 N N . ASN B 1 375 ? -32.531 -15.836 -33.938 1 78.19 375 ASN B N 1
ATOM 7504 C CA . ASN B 1 375 ? -32.688 -15.328 -35.281 1 78.19 375 ASN B CA 1
ATOM 7505 C C . ASN B 1 375 ? -31.766 -16.062 -36.281 1 78.19 375 ASN B C 1
ATOM 7507 O O . ASN B 1 375 ? -30.703 -16.547 -35.875 1 78.19 375 ASN B O 1
ATOM 7511 N N . PRO B 1 376 ? -32.25 -16.203 -37.531 1 77.75 376 PRO B N 1
ATOM 7512 C CA . PRO B 1 376 ? -31.438 -16.922 -38.531 1 77.75 376 PRO B CA 1
ATOM 7513 C C . PRO B 1 376 ? -30.016 -16.375 -38.656 1 77.75 376 PRO B C 1
ATOM 7515 O O . PRO B 1 376 ? -29.062 -17.141 -38.844 1 77.75 376 PRO B O 1
ATOM 7518 N N . ASP B 1 377 ? -29.891 -15.117 -38.469 1 75.25 377 ASP B N 1
ATOM 7519 C CA . ASP B 1 377 ? -28.578 -14.508 -38.562 1 75.25 377 ASP B CA 1
ATOM 7520 C C . ASP B 1 377 ? -27.672 -14.914 -37.406 1 75.25 377 ASP B C 1
ATOM 7522 O O . ASP B 1 377 ? -26.484 -15.195 -37.594 1 75.25 377 ASP B O 1
ATOM 7526 N N . GLN B 1 378 ? -28.234 -15 -36.312 1 74.75 378 GLN B N 1
ATOM 7527 C CA . GLN B 1 378 ? -27.484 -15.414 -35.125 1 74.75 378 GLN B CA 1
ATOM 7528 C C . GLN B 1 378 ? -27.078 -16.875 -35.219 1 74.75 378 GLN B C 1
ATOM 7530 O O . GLN B 1 378 ? -25.969 -17.25 -34.812 1 74.75 378 GLN B O 1
ATOM 7535 N N . GLN B 1 379 ? -27.938 -17.641 -35.781 1 76.69 379 GLN B N 1
ATOM 7536 C CA . GLN B 1 379 ? -27.672 -19.062 -35.938 1 76.69 379 GLN B CA 1
ATOM 7537 C C . GLN B 1 379 ? -26.516 -19.312 -36.906 1 76.69 379 GLN B C 1
ATOM 7539 O O . GLN B 1 379 ? -25.703 -20.203 -36.656 1 76.69 379 GLN B O 1
ATOM 7544 N N . ARG B 1 380 ? -26.422 -18.422 -37.844 1 75.5 380 ARG B N 1
ATOM 7545 C CA . ARG B 1 380 ? -25.406 -18.625 -38.875 1 75.5 380 ARG B CA 1
ATOM 7546 C C . ARG B 1 380 ? -24.047 -18.094 -38.406 1 75.5 380 ARG B C 1
ATOM 7548 O O . ARG B 1 380 ? -23 -18.641 -38.781 1 75.5 380 ARG B O 1
ATOM 7555 N N . THR B 1 381 ? -24.078 -17.141 -37.562 1 76.44 381 THR B N 1
ATOM 7556 C CA . THR B 1 381 ? -22.828 -16.469 -37.188 1 76.44 381 THR B CA 1
ATOM 7557 C C . THR B 1 381 ? -22.141 -17.172 -36.031 1 76.44 381 THR B C 1
ATOM 7559 O O . THR B 1 381 ? -20.922 -17.078 -35.875 1 76.44 381 THR B O 1
ATOM 7562 N N . LYS B 1 382 ? -22.938 -17.953 -35.375 1 79.31 382 LYS B N 1
ATOM 7563 C CA . LYS B 1 382 ? -22.359 -18.609 -34.188 1 79.31 382 LYS B CA 1
ATOM 7564 C C . LYS B 1 382 ? -21.578 -19.859 -34.594 1 79.31 382 LYS B C 1
ATOM 7566 O O . LYS B 1 382 ? -22 -20.609 -35.469 1 79.31 382 LYS B O 1
ATOM 7571 N N . ARG B 1 383 ? -20.422 -20.016 -34.094 1 82.44 383 ARG B N 1
ATOM 7572 C CA . ARG B 1 383 ? -19.562 -21.156 -34.406 1 82.44 383 ARG B CA 1
ATOM 7573 C C . ARG B 1 383 ? -19.891 -22.328 -33.469 1 82.44 383 ARG B C 1
ATOM 7575 O O . ARG B 1 383 ? -19.203 -22.562 -32.469 1 82.44 383 ARG B O 1
ATOM 7582 N N . TRP B 1 384 ? -20.875 -23.125 -33.969 1 88.62 384 TRP B N 1
ATOM 7583 C CA . TRP B 1 384 ? -21.312 -24.25 -33.156 1 88.62 384 TRP B CA 1
ATOM 7584 C C . TRP B 1 384 ? -20.25 -25.328 -33.094 1 88.62 384 TRP B C 1
ATOM 7586 O O . TRP B 1 384 ? -19.516 -25.547 -34.062 1 88.62 384 TRP B O 1
ATOM 7596 N N . LEU B 1 385 ? -20.188 -26 -31.953 1 90.75 385 LEU B N 1
ATOM 7597 C CA . LEU B 1 385 ? -19.266 -27.109 -31.812 1 90.75 385 LEU B CA 1
ATOM 7598 C C . LEU B 1 385 ? -19.859 -28.391 -32.375 1 90.75 385 LEU B C 1
ATOM 7600 O O . LEU B 1 385 ? -21.062 -28.625 -32.25 1 90.75 385 LEU B O 1
ATOM 7604 N N . GLN B 1 386 ? -18.969 -29.141 -33 1 90.12 386 GLN B N 1
ATOM 7605 C CA . GLN B 1 386 ? -19.406 -30.438 -33.469 1 90.12 386 GLN B CA 1
ATOM 7606 C C . GLN B 1 386 ? -19.516 -31.453 -32.344 1 90.12 386 GLN B C 1
ATOM 7608 O O . GLN B 1 386 ? -18.578 -31.625 -31.562 1 90.12 386 GLN B O 1
ATOM 7613 N N . PRO B 1 387 ? -20.719 -32.031 -32.344 1 90.25 387 PRO B N 1
ATOM 7614 C CA . PRO B 1 387 ? -20.891 -33.031 -31.281 1 90.25 387 PRO B CA 1
ATOM 7615 C C . PRO B 1 387 ? -19.844 -34.156 -31.359 1 90.25 387 PRO B C 1
ATOM 7617 O O . PRO B 1 387 ? -19.469 -34.562 -32.438 1 90.25 387 PRO B O 1
ATOM 7620 N N . GLU B 1 388 ? -19.312 -34.562 -30.328 1 87.75 388 GLU B N 1
ATOM 7621 C CA . GLU B 1 388 ? -18.391 -35.688 -30.156 1 87.75 388 GLU B CA 1
ATOM 7622 C C . GLU B 1 388 ? -17.016 -35.375 -30.719 1 87.75 388 GLU B C 1
ATOM 7624 O O . GLU B 1 388 ? -16.203 -36.281 -30.938 1 87.75 388 GLU B O 1
ATOM 7629 N N . SER B 1 389 ? -16.875 -34.094 -31.172 1 91.69 389 SER B N 1
ATOM 7630 C CA . SER B 1 389 ? -15.523 -33.688 -31.531 1 91.69 389 SER B CA 1
ATOM 7631 C C . SER B 1 389 ? -14.594 -33.719 -30.328 1 91.69 389 SER B C 1
ATOM 7633 O O . SER B 1 389 ? -15.047 -33.875 -29.188 1 91.69 389 SER B O 1
ATOM 7635 N N . GLN B 1 390 ? -13.375 -33.781 -30.562 1 91.69 390 GLN B N 1
ATOM 7636 C CA . GLN B 1 390 ? -12.398 -33.812 -29.484 1 91.69 390 GLN B CA 1
ATOM 7637 C C . GLN B 1 390 ? -12.57 -32.625 -28.547 1 91.69 390 GLN B C 1
ATOM 7639 O O . GLN B 1 390 ? -12.453 -32.75 -27.328 1 91.69 390 GLN B O 1
ATOM 7644 N N . VAL B 1 391 ? -12.805 -31.469 -29.094 1 92.44 391 VAL B N 1
ATOM 7645 C CA . VAL B 1 391 ? -13.023 -30.266 -28.312 1 92.44 391 VAL B CA 1
ATOM 7646 C C . VAL B 1 391 ? -14.273 -30.422 -27.453 1 92.44 391 VAL B C 1
ATOM 7648 O O . VAL B 1 391 ? -14.281 -30.031 -26.281 1 92.44 391 VAL B O 1
ATOM 7651 N N . PHE B 1 392 ? -15.289 -31 -28 1 94.06 392 PHE B N 1
ATOM 7652 C CA . PHE B 1 392 ? -16.531 -31.25 -27.281 1 94.06 392 PHE B CA 1
ATOM 7653 C C . PHE B 1 392 ? -16.297 -32.188 -26.109 1 94.06 392 PHE B C 1
ATOM 7655 O O . PHE B 1 392 ? -16.781 -31.953 -25 1 94.06 392 PHE B O 1
ATOM 7662 N N . LYS B 1 393 ? -15.562 -33.219 -26.328 1 93.94 393 LYS B N 1
ATOM 7663 C CA . LYS B 1 393 ? -15.273 -34.188 -25.281 1 93.94 393 LYS B CA 1
ATOM 7664 C C . LYS B 1 393 ? -14.484 -33.562 -24.141 1 93.94 393 LYS B C 1
ATOM 7666 O O . LYS B 1 393 ? -14.734 -33.844 -22.969 1 93.94 393 LYS B O 1
ATOM 7671 N N . SER B 1 394 ? -13.539 -32.75 -24.547 1 93.81 394 SER B N 1
ATOM 7672 C CA . SER B 1 394 ? -12.75 -32.031 -23.531 1 93.81 394 SER B CA 1
ATOM 7673 C C . SER B 1 394 ? -13.617 -31.094 -22.719 1 93.81 394 SER B C 1
ATOM 7675 O O . SER B 1 394 ? -13.453 -30.984 -21.5 1 93.81 394 SER B O 1
ATOM 7677 N N . LEU B 1 395 ? -14.469 -30.438 -23.375 1 95.06 395 LEU B N 1
ATOM 7678 C CA . LEU B 1 395 ? -15.406 -29.547 -22.688 1 95.06 395 LEU B CA 1
ATOM 7679 C C . LEU B 1 395 ? -16.344 -30.344 -21.781 1 95.06 395 LEU B C 1
ATOM 7681 O O . LEU B 1 395 ? -16.625 -29.922 -20.656 1 95.06 395 LEU B O 1
ATOM 7685 N N . ARG B 1 396 ? -16.844 -31.453 -22.312 1 95 396 ARG B N 1
ATOM 7686 C CA . ARG B 1 396 ? -17.719 -32.312 -21.531 1 95 396 ARG B CA 1
ATOM 7687 C C . ARG B 1 396 ? -17.047 -32.75 -20.219 1 95 396 ARG B C 1
ATOM 7689 O O . ARG B 1 396 ? -17.703 -32.812 -19.188 1 95 396 ARG B O 1
ATOM 7696 N N . ASN B 1 397 ? -15.797 -32.969 -20.234 1 94.94 397 ASN B N 1
ATOM 7697 C CA . ASN B 1 397 ? -15.055 -33.344 -19.031 1 94.94 397 ASN B CA 1
ATOM 7698 C C . ASN B 1 397 ? -15.062 -32.219 -17.984 1 94.94 397 ASN B C 1
ATOM 7700 O O . ASN B 1 397 ? -15.109 -32.5 -16.781 1 94.94 397 ASN B O 1
ATOM 7704 N N . ILE B 1 398 ? -15 -31 -18.406 1 95.12 398 ILE B N 1
ATOM 7705 C CA . ILE B 1 398 ? -15.008 -29.875 -17.484 1 95.12 398 ILE B CA 1
ATOM 7706 C C . ILE B 1 398 ? -16.406 -29.672 -16.922 1 95.12 398 ILE B C 1
ATOM 7708 O O . ILE B 1 398 ? -16.578 -29.484 -15.719 1 95.12 398 ILE B O 1
ATOM 7712 N N . VAL B 1 399 ? -17.422 -29.781 -17.797 1 95.56 399 VAL B N 1
ATOM 7713 C CA . VAL B 1 399 ? -18.812 -29.5 -17.422 1 95.56 399 VAL B CA 1
ATOM 7714 C C . VAL B 1 399 ? -19.344 -30.625 -16.531 1 95.56 399 VAL B C 1
ATOM 7716 O O . VAL B 1 399 ? -20.047 -30.359 -15.562 1 95.56 399 VAL B O 1
ATOM 7719 N N . GLU B 1 400 ? -18.953 -31.828 -16.844 1 95.5 400 GLU B N 1
ATOM 7720 C CA . GLU B 1 400 ? -19.484 -32.969 -16.125 1 95.5 400 GLU B CA 1
ATOM 7721 C C . GLU B 1 400 ? -18.516 -33.438 -15.047 1 95.5 400 GLU B C 1
ATOM 7723 O O . GLU B 1 400 ? -18.578 -34.594 -14.609 1 95.5 400 GLU B O 1
ATOM 7728 N N . ASP B 1 401 ? -17.609 -32.594 -14.695 1 95.19 401 ASP B N 1
ATOM 7729 C CA . ASP B 1 401 ? -16.703 -32.938 -13.602 1 95.19 401 ASP B CA 1
ATOM 7730 C C . ASP B 1 401 ? -17.469 -33.25 -12.328 1 95.19 401 ASP B C 1
ATOM 7732 O O . ASP B 1 401 ? -18.297 -32.469 -11.867 1 95.19 401 ASP B O 1
ATOM 7736 N N . LYS B 1 402 ? -17.188 -34.375 -11.734 1 93.62 402 LYS B N 1
ATOM 7737 C CA . LYS B 1 402 ? -17.938 -34.875 -10.586 1 93.62 402 LYS B CA 1
ATOM 7738 C C . LYS B 1 402 ? -17.828 -33.906 -9.406 1 93.62 402 LYS B C 1
ATOM 7740 O O . LYS B 1 402 ? -18.812 -33.688 -8.695 1 93.62 402 LYS B O 1
ATOM 7745 N N . ARG B 1 403 ? -16.625 -33.469 -9.188 1 91.69 403 ARG B N 1
ATOM 7746 C CA . ARG B 1 403 ? -16.422 -32.531 -8.062 1 91.69 403 ARG B CA 1
ATOM 7747 C C . ARG B 1 403 ? -17.172 -31.234 -8.273 1 91.69 403 ARG B C 1
ATOM 7749 O O . ARG B 1 403 ? -17.766 -30.703 -7.34 1 91.69 403 ARG B O 1
ATOM 7756 N N . LEU B 1 404 ? -17.109 -30.719 -9.477 1 93.94 404 LEU B N 1
ATOM 7757 C CA . LEU B 1 404 ? -17.828 -29.484 -9.797 1 93.94 404 LEU B CA 1
ATOM 7758 C C . LEU B 1 404 ? -19.328 -29.672 -9.609 1 93.94 404 LEU B C 1
ATOM 7760 O O . LEU B 1 404 ? -20 -28.828 -9.016 1 93.94 404 LEU B O 1
ATOM 7764 N N . LEU B 1 405 ? -19.875 -30.766 -10.094 1 94.75 405 LEU B N 1
ATOM 7765 C CA . LEU B 1 405 ? -21.297 -31.031 -9.977 1 94.75 405 LEU B CA 1
ATOM 7766 C C . LEU B 1 405 ? -21.719 -31.141 -8.516 1 94.75 405 LEU B C 1
ATOM 7768 O O . LEU B 1 405 ? -22.812 -30.688 -8.148 1 94.75 405 LEU B O 1
ATOM 7772 N N . LYS B 1 406 ? -20.844 -31.688 -7.719 1 92.31 406 LYS B N 1
ATOM 7773 C CA . LYS B 1 406 ? -21.141 -31.75 -6.289 1 92.31 406 LYS B CA 1
ATOM 7774 C C . LYS B 1 406 ? -21.109 -30.359 -5.66 1 92.31 406 LYS B C 1
ATOM 7776 O O . LYS B 1 406 ? -21.938 -30.047 -4.805 1 92.31 406 LYS B O 1
ATOM 7781 N N . ASP B 1 407 ? -20.219 -29.562 -6.074 1 92.06 407 ASP B N 1
ATOM 7782 C CA . ASP B 1 407 ? -20.078 -28.203 -5.555 1 92.06 407 ASP B CA 1
ATOM 7783 C C . ASP B 1 407 ? -21.297 -27.359 -5.883 1 92.06 407 ASP B C 1
ATOM 7785 O O . ASP B 1 407 ? -21.641 -26.422 -5.141 1 92.06 407 ASP B O 1
ATOM 7789 N N . LEU B 1 408 ? -21.953 -27.703 -7.008 1 93.75 408 LEU B N 1
ATOM 7790 C CA . LEU B 1 408 ? -23.125 -26.953 -7.426 1 93.75 408 LEU B CA 1
ATOM 7791 C C . LEU B 1 408 ? -24.219 -27.031 -6.375 1 93.75 408 LEU B C 1
ATOM 7793 O O . LEU B 1 408 ? -25.031 -26.109 -6.254 1 93.75 408 LEU B O 1
ATOM 7797 N N . GLU B 1 409 ? -24.203 -28.047 -5.613 1 92.94 409 GLU B N 1
ATOM 7798 C CA . GLU B 1 409 ? -25.203 -28.234 -4.578 1 92.94 409 GLU B CA 1
ATOM 7799 C C . GLU B 1 409 ? -25.078 -27.172 -3.488 1 92.94 409 GLU B C 1
ATOM 7801 O O . GLU B 1 409 ? -26.047 -26.875 -2.785 1 92.94 409 GLU B O 1
ATOM 7806 N N . GLN B 1 410 ? -23.953 -26.594 -3.391 1 93.25 410 GLN B N 1
ATOM 7807 C CA . GLN B 1 410 ? -23.688 -25.609 -2.354 1 93.25 410 GLN B CA 1
ATOM 7808 C C . GLN B 1 410 ? -23.594 -24.203 -2.943 1 93.25 410 GLN B C 1
ATOM 7810 O O . GLN B 1 410 ? -22.859 -23.359 -2.443 1 93.25 410 GLN B O 1
ATOM 7815 N N . MET B 1 411 ? -24.281 -23.938 -4.035 1 93.81 411 MET B N 1
ATOM 7816 C CA . MET B 1 411 ? -24.312 -22.609 -4.648 1 93.81 411 MET B CA 1
ATOM 7817 C C . MET B 1 411 ? -25.75 -22.234 -5.023 1 93.81 411 MET B C 1
ATOM 7819 O O . MET B 1 411 ? -25.953 -21.359 -5.867 1 93.81 411 MET B O 1
ATOM 7823 N N . THR B 1 412 ? -26.688 -22.828 -4.461 1 92.56 412 THR B N 1
ATOM 7824 C CA . THR B 1 412 ? -28.078 -22.703 -4.871 1 92.56 412 THR B CA 1
ATOM 7825 C C . THR B 1 412 ? -28.703 -21.422 -4.336 1 92.56 412 THR B C 1
ATOM 7827 O O . THR B 1 412 ? -29.703 -20.953 -4.855 1 92.56 412 THR B O 1
ATOM 7830 N N . ARG B 1 413 ? -28.125 -20.828 -3.354 1 91.12 413 ARG B N 1
ATOM 7831 C CA . ARG B 1 413 ? -28.703 -19.641 -2.744 1 91.12 413 ARG B CA 1
ATOM 7832 C C . ARG B 1 413 ? -28.078 -18.375 -3.322 1 91.12 413 ARG B C 1
ATOM 7834 O O . ARG B 1 413 ? -28.5 -17.266 -2.984 1 91.12 413 ARG B O 1
ATOM 7841 N N . PHE B 1 414 ? -27.141 -18.438 -4.203 1 90.44 414 PHE B N 1
ATOM 7842 C CA . PHE B 1 414 ? -26.5 -17.359 -4.949 1 90.44 414 PHE B CA 1
ATOM 7843 C C . PHE B 1 414 ? -25.969 -16.281 -4.008 1 90.44 414 PHE B C 1
ATOM 7845 O O . PHE B 1 414 ? -26.297 -15.102 -4.16 1 90.44 414 PHE B O 1
ATOM 7852 N N . LYS B 1 415 ? -25.25 -16.703 -3.055 1 88.94 415 LYS B N 1
ATOM 7853 C CA . LYS B 1 415 ? -24.578 -15.781 -2.148 1 88.94 415 LYS B CA 1
ATOM 7854 C C . LYS B 1 415 ? -23.094 -15.648 -2.514 1 88.94 415 LYS B C 1
ATOM 7856 O O . LYS B 1 415 ? -22.453 -16.625 -2.9 1 88.94 415 LYS B O 1
ATOM 7861 N N . HIS B 1 416 ? -22.625 -14.438 -2.521 1 86.69 416 HIS B N 1
ATOM 7862 C CA . HIS B 1 416 ? -21.234 -14.258 -2.918 1 86.69 416 HIS B CA 1
ATOM 7863 C C . HIS B 1 416 ? -20.5 -13.336 -1.946 1 86.69 416 HIS B C 1
ATOM 7865 O O . HIS B 1 416 ? -21.125 -12.617 -1.171 1 86.69 416 HIS B O 1
ATOM 7871 N N . THR B 1 417 ? -19.172 -13.344 -1.961 1 84.88 417 THR B N 1
ATOM 7872 C CA . THR B 1 417 ? -18.328 -12.664 -0.995 1 84.88 417 THR B CA 1
ATOM 7873 C C . THR B 1 417 ? -17.797 -11.359 -1.568 1 84.88 417 THR B C 1
ATOM 7875 O O . THR B 1 417 ? -16.781 -10.82 -1.088 1 84.88 417 THR B O 1
ATOM 7878 N N . GLY B 1 418 ? -18.359 -10.789 -2.623 1 84.69 418 GLY B N 1
ATOM 7879 C CA . GLY B 1 418 ? -17.891 -9.562 -3.248 1 84.69 418 GLY B CA 1
ATOM 7880 C C . GLY B 1 418 ? -17.844 -8.391 -2.289 1 84.69 418 GLY B C 1
ATOM 7881 O O . GLY B 1 418 ? -16.891 -7.602 -2.324 1 84.69 418 GLY B O 1
ATOM 7882 N N . SER B 1 419 ? -18.828 -8.305 -1.44 1 88.12 419 SER B N 1
ATOM 7883 C CA . SER B 1 419 ? -18.875 -7.211 -0.479 1 88.12 419 SER B CA 1
ATOM 7884 C C . SER B 1 419 ? -17.719 -7.301 0.519 1 88.12 419 SER B C 1
ATOM 7886 O O . SER B 1 419 ? -17.25 -6.281 1.021 1 88.12 419 SER B O 1
ATOM 7888 N N . LEU B 1 420 ? -17.328 -8.477 0.784 1 92.81 420 LEU B N 1
ATOM 7889 C CA . LEU B 1 420 ? -16.203 -8.656 1.698 1 92.81 420 LEU B CA 1
ATOM 7890 C C . LEU B 1 420 ? -14.906 -8.141 1.082 1 92.81 420 LEU B C 1
ATOM 7892 O O . LEU B 1 420 ? -14.023 -7.656 1.795 1 92.81 420 LEU B O 1
ATOM 7896 N N . GLU B 1 421 ? -14.789 -8.219 -0.215 1 87.94 421 GLU B N 1
ATOM 7897 C CA . GLU B 1 421 ? -13.633 -7.664 -0.909 1 87.94 421 GLU B CA 1
ATOM 7898 C C . GLU B 1 421 ? -13.594 -6.145 -0.778 1 87.94 421 GLU B C 1
ATOM 7900 O O . GLU B 1 421 ? -12.516 -5.551 -0.7 1 87.94 421 GLU B O 1
ATOM 7905 N N . VAL B 1 422 ? -14.766 -5.562 -0.812 1 89.56 422 VAL B N 1
ATOM 7906 C CA . VAL B 1 422 ? -14.859 -4.121 -0.611 1 89.56 422 VAL B CA 1
ATOM 7907 C C . VAL B 1 422 ? -14.32 -3.756 0.771 1 89.56 422 VAL B C 1
ATOM 7909 O O . VAL B 1 422 ? -13.539 -2.814 0.91 1 89.56 422 VAL B O 1
ATOM 7912 N N . TYR B 1 423 ? -14.711 -4.551 1.744 1 95.19 423 TYR B N 1
ATOM 7913 C CA . TYR B 1 423 ? -14.203 -4.324 3.09 1 95.19 423 TYR B CA 1
ATOM 7914 C C . TYR B 1 423 ? -12.688 -4.508 3.135 1 95.19 423 TYR B C 1
ATOM 7916 O O . TYR B 1 423 ? -11.977 -3.734 3.783 1 95.19 423 TYR B O 1
ATOM 7924 N N . HIS B 1 424 ? -12.211 -5.508 2.527 1 92.5 424 HIS B N 1
ATOM 7925 C CA . HIS B 1 424 ? -10.773 -5.754 2.537 1 92.5 424 HIS B CA 1
ATOM 7926 C C . HIS B 1 424 ? -10.016 -4.59 1.913 1 92.5 424 HIS B C 1
ATOM 7928 O O . HIS B 1 424 ? -8.883 -4.297 2.311 1 92.5 424 HIS B O 1
ATOM 7934 N N . ASN B 1 425 ? -10.641 -3.99 0.966 1 89.88 425 ASN B N 1
ATOM 7935 C CA . ASN B 1 425 ? -10.039 -2.785 0.412 1 89.88 425 ASN B CA 1
ATOM 7936 C C . ASN B 1 425 ? -9.992 -1.657 1.438 1 89.88 425 ASN B C 1
ATOM 7938 O O . ASN B 1 425 ? -9.016 -0.904 1.497 1 89.88 425 ASN B O 1
ATOM 7942 N N . VAL B 1 426 ? -11.047 -1.543 2.209 1 93.31 426 VAL B N 1
ATOM 7943 C CA . VAL B 1 426 ? -11.078 -0.555 3.283 1 93.31 426 VAL B CA 1
ATOM 7944 C C . VAL B 1 426 ? -9.961 -0.84 4.281 1 93.31 426 VAL B C 1
ATOM 7946 O O . VAL B 1 426 ? -9.312 0.085 4.777 1 93.31 426 VAL B O 1
ATOM 7949 N N . MET B 1 427 ? -9.742 -2.109 4.504 1 94.81 427 MET B N 1
ATOM 7950 C CA . MET B 1 427 ? -8.695 -2.523 5.43 1 94.81 427 MET B CA 1
ATOM 7951 C C . MET B 1 427 ? -7.332 -2.002 4.977 1 94.81 427 MET B C 1
ATOM 7953 O O . MET B 1 427 ? -6.477 -1.688 5.805 1 94.81 427 MET B O 1
ATOM 7957 N N . LEU B 1 428 ? -7.164 -1.842 3.742 1 91.81 428 LEU B N 1
ATOM 7958 C CA . LEU B 1 428 ? -5.875 -1.42 3.203 1 91.81 428 LEU B CA 1
ATOM 7959 C C . LEU B 1 428 ? -5.586 0.033 3.566 1 91.81 428 LEU B C 1
ATOM 7961 O O . LEU B 1 428 ? -4.422 0.443 3.623 1 91.81 428 LEU B O 1
ATOM 7965 N N . LYS B 1 429 ? -6.578 0.784 3.762 1 91.69 429 LYS B N 1
ATOM 7966 C CA . LYS B 1 429 ? -6.41 2.158 4.223 1 91.69 429 LYS B CA 1
ATOM 7967 C C . LYS B 1 429 ? -5.738 2.199 5.594 1 91.69 429 LYS B C 1
ATOM 7969 O O . LYS B 1 429 ? -4.875 3.047 5.844 1 91.69 429 LYS B O 1
ATOM 7974 N N . TYR B 1 430 ? -6.086 1.245 6.359 1 95.31 430 TYR B N 1
ATOM 7975 C CA . TYR B 1 430 ? -5.617 1.242 7.738 1 95.31 430 TYR B CA 1
ATOM 7976 C C . TYR B 1 430 ? -4.434 0.296 7.91 1 95.31 430 TYR B C 1
ATOM 7978 O O . TYR B 1 430 ? -3.572 0.52 8.766 1 95.31 430 TYR B O 1
ATOM 7986 N N . LEU B 1 431 ? -4.48 -0.757 7.117 1 93.06 431 LEU B N 1
ATOM 7987 C CA . LEU B 1 431 ? -3.471 -1.807 7.199 1 93.06 431 LEU B CA 1
ATOM 7988 C C . LEU B 1 431 ? -2.9 -2.125 5.824 1 93.06 431 LEU B C 1
ATOM 7990 O O . LEU B 1 431 ? -3.123 -3.217 5.293 1 93.06 431 LEU B O 1
ATOM 7994 N N . PRO B 1 432 ? -2.137 -1.226 5.328 1 86.69 432 PRO B N 1
ATOM 7995 C CA . PRO B 1 432 ? -1.511 -1.55 4.047 1 86.69 432 PRO B CA 1
ATOM 7996 C C . PRO B 1 432 ? -0.588 -2.764 4.129 1 86.69 432 PRO B C 1
ATOM 7998 O O . PRO B 1 432 ? 0.082 -2.967 5.145 1 86.69 432 PRO B O 1
ATOM 8001 N N . LYS B 1 433 ? -0.456 -3.543 3.113 1 80.06 433 LYS B N 1
ATOM 8002 C CA . LYS B 1 433 ? 0.282 -4.805 3.123 1 80.06 433 LYS B CA 1
ATOM 8003 C C . LYS B 1 433 ? 1.786 -4.559 3.189 1 80.06 433 LYS B C 1
ATOM 8005 O O . LYS B 1 433 ? 2.549 -5.453 3.564 1 80.06 433 LYS B O 1
ATOM 8010 N N . ARG B 1 434 ? 2.227 -3.393 2.926 1 76.44 434 ARG B N 1
ATOM 8011 C CA . ARG B 1 434 ? 3.656 -3.107 2.869 1 76.44 434 ARG B CA 1
ATOM 8012 C C . ARG B 1 434 ? 4.195 -2.732 4.246 1 76.44 434 ARG B C 1
ATOM 8014 O O . ARG B 1 434 ? 5.41 -2.676 4.449 1 76.44 434 ARG B O 1
ATOM 8021 N N . LEU B 1 435 ? 3.285 -2.469 5.168 1 82.44 435 LEU B N 1
ATOM 8022 C CA . LEU B 1 435 ? 3.713 -2.002 6.484 1 82.44 435 LEU B CA 1
ATOM 8023 C C . LEU B 1 435 ? 3.432 -3.053 7.551 1 82.44 435 LEU B C 1
ATOM 8025 O O . LEU B 1 435 ? 2.408 -3.742 7.496 1 82.44 435 LEU B O 1
ATOM 8029 N N . HIS B 1 436 ? 4.328 -3.088 8.461 1 79.19 436 HIS B N 1
ATOM 8030 C CA . HIS B 1 436 ? 4.156 -3.98 9.602 1 79.19 436 HIS B CA 1
ATOM 8031 C C . HIS B 1 436 ? 3.879 -3.195 10.883 1 79.19 436 HIS B C 1
ATOM 8033 O O . HIS B 1 436 ? 4.52 -2.174 11.141 1 79.19 436 HIS B O 1
ATOM 8039 N N . PHE B 1 437 ? 2.922 -3.68 11.586 1 85.69 437 PHE B N 1
ATOM 8040 C CA . PHE B 1 437 ? 2.537 -3.039 12.836 1 85.69 437 PHE B CA 1
ATOM 8041 C C . PHE B 1 437 ? 2.699 -3.998 14.008 1 85.69 437 PHE B C 1
ATOM 8043 O O . PHE B 1 437 ? 2.713 -5.215 13.828 1 85.69 437 PHE B O 1
ATOM 8050 N N . ARG B 1 438 ? 2.836 -3.393 15.18 1 82.88 438 ARG B N 1
ATOM 8051 C CA . ARG B 1 438 ? 2.742 -4.215 16.375 1 82.88 438 ARG B CA 1
ATOM 8052 C C . ARG B 1 438 ? 1.361 -4.848 16.5 1 82.88 438 ARG B C 1
ATOM 8054 O O . ARG B 1 438 ? 0.387 -4.344 15.945 1 82.88 438 ARG B O 1
ATOM 8061 N N . TYR B 1 439 ? 1.271 -5.902 17.219 1 84.25 439 TYR B N 1
ATOM 8062 C CA . TYR B 1 439 ? 0.033 -6.672 17.297 1 84.25 439 TYR B CA 1
ATOM 8063 C C . TYR B 1 439 ? -1.119 -5.801 17.781 1 84.25 439 TYR B C 1
ATOM 8065 O O . TYR B 1 439 ? -2.209 -5.824 17.219 1 84.25 439 TYR B O 1
ATOM 8073 N N . ASP B 1 440 ? -0.905 -5.055 18.859 1 87.88 440 ASP B N 1
ATOM 8074 C CA . ASP B 1 440 ? -1.966 -4.227 19.422 1 87.88 440 ASP B CA 1
ATOM 8075 C C . ASP B 1 440 ? -2.434 -3.176 18.422 1 87.88 440 ASP B C 1
ATOM 8077 O O . ASP B 1 440 ? -3.631 -2.904 18.312 1 87.88 440 ASP B O 1
ATOM 8081 N N . THR B 1 441 ? -1.479 -2.652 17.766 1 91.62 441 THR B N 1
ATOM 8082 C CA . THR B 1 441 ? -1.81 -1.662 16.75 1 91.62 441 THR B CA 1
ATOM 8083 C C . THR B 1 441 ? -2.541 -2.312 15.57 1 91.62 441 THR B C 1
ATOM 8085 O O . THR B 1 441 ? -3.455 -1.718 15 1 91.62 441 THR B O 1
ATOM 8088 N N . MET B 1 442 ? -2.1 -3.541 15.266 1 90.44 442 MET B N 1
ATOM 8089 C CA . MET B 1 442 ? -2.758 -4.289 14.195 1 90.44 442 MET B CA 1
ATOM 8090 C C . MET B 1 442 ? -4.23 -4.516 14.523 1 90.44 442 MET B C 1
ATOM 8092 O O . MET B 1 442 ? -5.098 -4.332 13.664 1 90.44 442 MET B O 1
ATOM 8096 N N . VAL B 1 443 ? -4.441 -4.898 15.703 1 92.62 443 VAL B N 1
ATOM 8097 C CA . VAL B 1 443 ? -5.809 -5.164 16.141 1 92.62 443 VAL B CA 1
ATOM 8098 C C . VAL B 1 443 ? -6.621 -3.869 16.109 1 92.62 443 VAL B C 1
ATOM 8100 O O . VAL B 1 443 ? -7.73 -3.838 15.57 1 92.62 443 VAL B O 1
ATOM 8103 N N . ALA B 1 444 ? -6.078 -2.832 16.641 1 95.88 444 ALA B N 1
ATOM 8104 C CA . ALA B 1 444 ? -6.773 -1.549 16.688 1 95.88 444 ALA B CA 1
ATOM 8105 C C . ALA B 1 444 ? -7.09 -1.043 15.289 1 95.88 444 ALA B C 1
ATOM 8107 O O . ALA B 1 444 ? -8.188 -0.542 15.039 1 95.88 444 ALA B O 1
ATOM 8108 N N . ARG B 1 445 ? -6.145 -1.15 14.398 1 96.5 445 ARG B N 1
ATOM 8109 C CA . ARG B 1 445 ? -6.34 -0.693 13.031 1 96.5 445 ARG B CA 1
ATOM 8110 C C . ARG B 1 445 ? -7.379 -1.551 12.312 1 96.5 445 ARG B C 1
ATOM 8112 O O . ARG B 1 445 ? -8.117 -1.055 11.461 1 96.5 445 ARG B O 1
ATOM 8119 N N . THR B 1 446 ? -7.426 -2.836 12.633 1 96.31 446 THR B N 1
ATOM 8120 C CA . THR B 1 446 ? -8.484 -3.691 12.102 1 96.31 446 THR B CA 1
ATOM 8121 C C . THR B 1 446 ? -9.852 -3.232 12.602 1 96.31 446 THR B C 1
ATOM 8123 O O . THR B 1 446 ? -10.797 -3.143 11.82 1 96.31 446 THR B O 1
ATOM 8126 N N . GLN B 1 447 ? -9.883 -2.943 13.852 1 97.44 447 GLN B N 1
ATOM 8127 C CA . GLN B 1 447 ? -11.125 -2.461 14.445 1 97.44 447 GLN B CA 1
ATOM 8128 C C . GLN B 1 447 ? -11.562 -1.141 13.82 1 97.44 447 GLN B C 1
ATOM 8130 O O . GLN B 1 447 ? -12.75 -0.928 13.562 1 97.44 447 GLN B O 1
ATOM 8135 N N . LEU B 1 448 ? -10.641 -0.286 13.57 1 98 448 LEU B N 1
ATOM 8136 C CA . LEU B 1 448 ? -10.938 0.973 12.891 1 98 448 LEU B CA 1
ATOM 8137 C C . LEU B 1 448 ? -11.508 0.723 11.5 1 98 448 LEU B C 1
ATOM 8139 O O . LEU B 1 448 ? -12.461 1.386 11.086 1 98 448 LEU B O 1
ATOM 8143 N N . ALA B 1 449 ? -10.906 -0.214 10.773 1 97.69 449 ALA B N 1
ATOM 8144 C CA . ALA B 1 449 ? -11.391 -0.565 9.445 1 97.69 449 ALA B CA 1
ATOM 8145 C C . ALA B 1 449 ? -12.836 -1.058 9.5 1 97.69 449 ALA B C 1
ATOM 8147 O O . ALA B 1 449 ? -13.648 -0.718 8.641 1 97.69 449 ALA B O 1
ATOM 8148 N N . ILE B 1 450 ? -13.102 -1.849 10.492 1 97.94 450 ILE B N 1
ATOM 8149 C CA . ILE B 1 450 ? -14.453 -2.387 10.656 1 97.94 450 ILE B CA 1
ATOM 8150 C C . ILE B 1 450 ? -15.43 -1.25 10.938 1 97.94 450 ILE B C 1
ATOM 8152 O O . ILE B 1 450 ? -16.5 -1.179 10.328 1 97.94 450 ILE B O 1
ATOM 8156 N N . LEU B 1 451 ? -15.062 -0.386 11.859 1 97.62 451 LEU B N 1
ATOM 8157 C CA . LEU B 1 451 ? -15.922 0.754 12.164 1 97.62 451 LEU B CA 1
ATOM 8158 C C . LEU B 1 451 ? -16.156 1.61 10.922 1 97.62 451 LEU B C 1
ATOM 8160 O O . LEU B 1 451 ? -17.281 2.006 10.633 1 97.62 451 LEU B O 1
ATOM 8164 N N . ASP B 1 452 ? -15.125 1.901 10.211 1 97 452 ASP B N 1
ATOM 8165 C CA . ASP B 1 452 ? -15.219 2.682 8.984 1 97 452 ASP B CA 1
ATOM 8166 C C . ASP B 1 452 ? -16.188 2.027 7.992 1 97 452 ASP B C 1
ATOM 8168 O O . ASP B 1 452 ? -17.078 2.688 7.453 1 97 452 ASP B O 1
ATOM 8172 N N . ASN B 1 453 ? -16.016 0.748 7.812 1 97 453 ASN B N 1
ATOM 8173 C CA . ASN B 1 453 ? -16.891 0.017 6.91 1 97 453 ASN B CA 1
ATOM 8174 C C . ASN B 1 453 ? -18.344 0.05 7.391 1 97 453 ASN B C 1
ATOM 8176 O O . ASN B 1 453 ? -19.25 0.392 6.629 1 97 453 ASN B O 1
ATOM 8180 N N . ASN B 1 454 ? -18.562 -0.299 8.656 1 96.81 454 ASN B N 1
ATOM 8181 C CA . ASN B 1 454 ? -19.906 -0.468 9.188 1 96.81 454 ASN B CA 1
ATOM 8182 C C . ASN B 1 454 ? -20.672 0.854 9.219 1 96.81 454 ASN B C 1
ATOM 8184 O O . ASN B 1 454 ? -21.891 0.876 9.047 1 96.81 454 ASN B O 1
ATOM 8188 N N . TYR B 1 455 ? -20.016 1.936 9.406 1 95.06 455 TYR B N 1
ATOM 8189 C CA . TYR B 1 455 ? -20.688 3.234 9.43 1 95.06 455 TYR B CA 1
ATOM 8190 C C . TYR B 1 455 ? -20.969 3.729 8.016 1 95.06 455 TYR B C 1
ATOM 8192 O O . TYR B 1 455 ? -21.75 4.676 7.832 1 95.06 455 TYR B O 1
ATOM 8200 N N . ASN B 1 456 ? -20.359 3.121 7 1 93.62 456 ASN B N 1
ATOM 8201 C CA . ASN B 1 456 ? -20.531 3.613 5.637 1 93.62 456 ASN B CA 1
ATOM 8202 C C . ASN B 1 456 ? -21.25 2.594 4.758 1 93.62 456 ASN B C 1
ATOM 8204 O O . ASN B 1 456 ? -21.234 2.717 3.531 1 93.62 456 ASN B O 1
ATOM 8208 N N . VAL B 1 457 ? -21.781 1.621 5.434 1 91.94 457 VAL B N 1
ATOM 8209 C CA . VAL B 1 457 ? -22.594 0.675 4.668 1 91.94 457 VAL B CA 1
ATOM 8210 C C . VAL B 1 457 ? -23.906 1.333 4.25 1 91.94 457 VAL B C 1
ATOM 8212 O O . VAL B 1 457 ? -24.422 2.207 4.953 1 91.94 457 VAL B O 1
ATOM 8215 N N . GLY B 1 458 ? -24.453 1.003 3.078 1 85.44 458 GLY B N 1
ATOM 8216 C CA . GLY B 1 458 ? -25.75 1.481 2.629 1 85.44 458 GLY B CA 1
ATOM 8217 C C . GLY B 1 458 ? -25.688 2.861 1.999 1 85.44 458 GLY B C 1
ATOM 8218 O O . GLY B 1 458 ? -26.656 3.619 2.064 1 85.44 458 GLY B O 1
ATOM 8219 N N . ARG B 1 459 ? -24.5 3.252 1.541 1 87.75 459 ARG B N 1
ATOM 8220 C CA . ARG B 1 459 ? -24.391 4.52 0.826 1 87.75 459 ARG B CA 1
ATOM 8221 C C . ARG B 1 459 ? -25.297 4.543 -0.397 1 87.75 459 ARG B C 1
ATOM 8223 O O . ARG B 1 459 ? -25.438 3.539 -1.098 1 87.75 459 ARG B O 1
ATOM 8230 N N . GLN B 1 460 ? -25.859 5.664 -0.589 1 88.38 460 GLN B N 1
ATOM 8231 C CA . GLN B 1 460 ? -26.797 5.801 -1.703 1 88.38 460 GLN B CA 1
ATOM 8232 C C . GLN B 1 460 ? -26.078 6.297 -2.957 1 88.38 460 GLN B C 1
ATOM 8234 O O . GLN B 1 460 ? -25.016 6.914 -2.869 1 88.38 460 GLN B O 1
ATOM 8239 N N . GLN B 1 461 ? -26.656 5.898 -4.035 1 89.81 461 GLN B N 1
ATOM 8240 C CA . GLN B 1 461 ? -26.156 6.402 -5.305 1 89.81 461 GLN B CA 1
ATOM 8241 C C . GLN B 1 461 ? -26.359 7.91 -5.426 1 89.81 461 GLN B C 1
ATOM 8243 O O . GLN B 1 461 ? -27.406 8.43 -5.051 1 89.81 461 GLN B O 1
ATOM 8248 N N . THR B 1 462 ? -25.312 8.602 -5.891 1 90.31 462 THR B N 1
ATOM 8249 C CA . THR B 1 462 ? -25.406 10.047 -6.078 1 90.31 462 THR B CA 1
ATOM 8250 C C . THR B 1 462 ? -26.359 10.383 -7.215 1 90.31 462 THR B C 1
ATOM 8252 O O . THR B 1 462 ? -26.484 9.617 -8.172 1 90.31 462 THR B O 1
ATOM 8255 N N . GLU B 1 463 ? -26.938 11.461 -7.102 1 90.56 463 GLU B N 1
ATOM 8256 C CA . GLU B 1 463 ? -27.891 11.938 -8.109 1 90.56 463 GLU B CA 1
ATOM 8257 C C . GLU B 1 463 ? -27.453 13.289 -8.672 1 90.56 463 GLU B C 1
ATOM 8259 O O . GLU B 1 463 ? -26.766 14.055 -7.996 1 90.56 463 GLU B O 1
ATOM 8264 N N . THR B 1 464 ? -27.781 13.383 -9.883 1 87 464 THR B N 1
ATOM 8265 C CA . THR B 1 464 ? -27.562 14.695 -10.477 1 87 464 THR B CA 1
ATOM 8266 C C . THR B 1 464 ? -28.531 15.719 -9.898 1 87 464 THR B C 1
ATOM 8268 O O . THR B 1 464 ? -29.422 15.375 -9.102 1 87 464 THR B O 1
ATOM 8271 N N . SER B 1 465 ? -28.219 16.969 -10.258 1 86.56 465 SER B N 1
ATOM 8272 C CA . SER B 1 465 ? -29.109 18.047 -9.805 1 86.56 465 SER B CA 1
ATOM 8273 C C . SER B 1 465 ? -30.547 17.781 -10.25 1 86.56 465 SER B C 1
ATOM 8275 O O . SER B 1 465 ? -31.484 18.234 -9.594 1 86.56 465 SER B O 1
ATOM 8277 N N . GLU B 1 466 ? -30.703 17 -11.344 1 88.12 466 GLU B N 1
ATOM 8278 C CA . GLU B 1 466 ? -32.031 16.688 -11.883 1 88.12 466 GLU B CA 1
ATOM 8279 C C . GLU B 1 466 ? -32.594 15.422 -11.266 1 88.12 466 GLU B C 1
ATOM 8281 O O . GLU B 1 466 ? -33.688 14.977 -11.641 1 88.12 466 GLU B O 1
ATOM 8286 N N . GLY B 1 467 ? -31.844 14.828 -10.367 1 85 467 GLY B N 1
ATOM 8287 C CA . GLY B 1 467 ? -32.344 13.656 -9.672 1 85 467 GLY B CA 1
ATOM 8288 C C . GLY B 1 467 ? -32.031 12.359 -10.375 1 85 467 GLY B C 1
ATOM 8289 O O . GLY B 1 467 ? -32.594 11.312 -10.047 1 85 467 GLY B O 1
ATOM 8290 N N . LEU B 1 468 ? -31.312 12.398 -11.398 1 86.69 468 LEU B N 1
ATOM 8291 C CA . LEU B 1 468 ? -30.953 11.188 -12.133 1 86.69 468 LEU B CA 1
ATOM 8292 C C . LEU B 1 468 ? -29.719 10.523 -11.523 1 86.69 468 LEU B C 1
ATOM 8294 O O . LEU B 1 468 ? -28.781 11.211 -11.117 1 86.69 468 LEU B O 1
ATOM 8298 N N . PRO B 1 469 ? -29.906 9.203 -11.438 1 88.31 469 PRO B N 1
ATOM 8299 C CA . PRO B 1 469 ? -28.734 8.492 -10.898 1 88.31 469 PRO B CA 1
ATOM 8300 C C . PRO B 1 469 ? -27.484 8.695 -11.742 1 88.31 469 PRO B C 1
ATOM 8302 O O . PRO B 1 469 ? -27.562 8.734 -12.969 1 88.31 469 PRO B O 1
ATOM 8305 N N . ARG B 1 470 ? -26.391 8.891 -11.086 1 88.25 470 ARG B N 1
ATOM 8306 C CA . ARG B 1 470 ? -25.109 9.148 -11.758 1 88.25 470 ARG B CA 1
ATOM 8307 C C . ARG B 1 470 ? -24.359 7.852 -12.008 1 88.25 470 ARG B C 1
ATOM 8309 O O . ARG B 1 470 ? -24.328 6.969 -11.148 1 88.25 470 ARG B O 1
ATOM 8316 N N . TYR B 1 471 ? -23.797 7.699 -13.273 1 85.81 471 TYR B N 1
ATOM 8317 C CA . TYR B 1 471 ? -23 6.543 -13.656 1 85.81 471 TYR B CA 1
ATOM 8318 C C . TYR B 1 471 ? -21.641 6.973 -14.195 1 85.81 471 TYR B C 1
ATOM 8320 O O . TYR B 1 471 ? -21.516 8.031 -14.812 1 85.81 471 TYR B O 1
ATOM 8328 N N . SER B 1 472 ? -20.688 6.223 -13.805 1 81.25 472 SER B N 1
ATOM 8329 C CA . SER B 1 472 ? -19.375 6.391 -14.414 1 81.25 472 SER B CA 1
ATOM 8330 C C . SER B 1 472 ? -19.141 5.348 -15.5 1 81.25 472 SER B C 1
ATOM 8332 O O . SER B 1 472 ? -19.547 4.191 -15.359 1 81.25 472 SER B O 1
ATOM 8334 N N . MET B 1 473 ? -18.609 5.762 -16.609 1 78.56 473 MET B N 1
ATOM 8335 C CA . MET B 1 473 ? -18.297 4.844 -17.703 1 78.56 473 MET B CA 1
ATOM 8336 C C . MET B 1 473 ? -16.875 4.316 -17.578 1 78.56 473 MET B C 1
ATOM 8338 O O . MET B 1 473 ? -15.922 5.098 -17.5 1 78.56 473 MET B O 1
ATOM 8342 N N . VAL B 1 474 ? -16.828 2.996 -17.453 1 74.38 474 VAL B N 1
ATOM 8343 C CA . VAL B 1 474 ? -15.523 2.389 -17.266 1 74.38 474 VAL B CA 1
ATOM 8344 C C . VAL B 1 474 ? -15.281 1.331 -18.344 1 74.38 474 VAL B C 1
ATOM 8346 O O . VAL B 1 474 ? -16.234 0.705 -18.828 1 74.38 474 VAL B O 1
ATOM 8349 N N . PHE B 1 475 ? -14.102 1.184 -18.781 1 71.06 475 PHE B N 1
ATOM 8350 C CA . PHE B 1 475 ? -13.68 0.162 -19.734 1 71.06 475 PHE B CA 1
ATOM 8351 C C . PHE B 1 475 ? -12.703 -0.813 -19.094 1 71.06 475 PHE B C 1
ATOM 8353 O O . PHE B 1 475 ? -11.484 -0.624 -19.156 1 71.06 475 PHE B O 1
ATOM 8360 N N . PRO B 1 476 ? -13.273 -1.882 -18.438 1 67.25 476 PRO B N 1
ATOM 8361 C CA . PRO B 1 476 ? -12.406 -2.85 -17.75 1 67.25 476 PRO B CA 1
ATOM 8362 C C . PRO B 1 476 ? -11.516 -3.625 -18.719 1 67.25 476 PRO B C 1
ATOM 8364 O O . PRO B 1 476 ? -11.945 -3.957 -19.828 1 67.25 476 PRO B O 1
ATOM 8367 N N . LYS B 1 477 ? -10.352 -3.945 -18.297 1 63.38 477 LYS B N 1
ATOM 8368 C CA . LYS B 1 477 ? -9.367 -4.668 -19.094 1 63.38 477 LYS B CA 1
ATOM 8369 C C . LYS B 1 477 ? -9.844 -6.082 -19.406 1 63.38 477 LYS B C 1
ATOM 8371 O O . LYS B 1 477 ? -9.562 -6.617 -20.484 1 63.38 477 LYS B O 1
ATOM 8376 N N . GLN B 1 478 ? -10.539 -6.539 -18.453 1 61.22 478 GLN B N 1
ATOM 8377 C CA . GLN B 1 478 ? -10.906 -7.949 -18.562 1 61.22 478 GLN B CA 1
ATOM 8378 C C . GLN B 1 478 ? -11.992 -8.156 -19.609 1 61.22 478 GLN B C 1
ATOM 8380 O O . GLN B 1 478 ? -11.875 -9.039 -20.469 1 61.22 478 GLN B O 1
ATOM 8385 N N . SER B 1 479 ? -13.062 -7.289 -19.656 1 63.56 479 SER B N 1
ATOM 8386 C CA . SER B 1 479 ? -14.203 -7.488 -20.547 1 63.56 479 SER B CA 1
ATOM 8387 C C . SER B 1 479 ? -14 -6.77 -21.875 1 63.56 479 SER B C 1
ATOM 8389 O O . SER B 1 479 ? -14.617 -7.125 -22.875 1 63.56 479 SER B O 1
ATOM 8391 N N . LYS B 1 480 ? -13.07 -5.82 -21.859 1 64.81 480 LYS B N 1
ATOM 8392 C CA . LYS B 1 480 ? -12.805 -5.016 -23.047 1 64.81 480 LYS B CA 1
ATOM 8393 C C . LYS B 1 480 ? -14.086 -4.41 -23.594 1 64.81 480 LYS B C 1
ATOM 8395 O O . LYS B 1 480 ? -14.281 -4.363 -24.812 1 64.81 480 LYS B O 1
ATOM 8400 N N . GLU B 1 481 ? -15.055 -4.25 -22.734 1 69.56 481 GLU B N 1
ATOM 8401 C CA . GLU B 1 481 ? -16.312 -3.586 -23.062 1 69.56 481 GLU B CA 1
ATOM 8402 C C . GLU B 1 481 ? -16.625 -2.465 -22.062 1 69.56 481 GLU B C 1
ATOM 8404 O O . GLU B 1 481 ? -16.281 -2.566 -20.891 1 69.56 481 GLU B O 1
ATOM 8409 N N . TRP B 1 482 ? -17.234 -1.447 -22.625 1 75.75 482 TRP B N 1
ATOM 8410 C CA . TRP B 1 482 ? -17.609 -0.329 -21.766 1 75.75 482 TRP B CA 1
ATOM 8411 C C . TRP B 1 482 ? -18.734 -0.727 -20.812 1 75.75 482 TRP B C 1
ATOM 8413 O O . TRP B 1 482 ? -19.688 -1.409 -21.203 1 75.75 482 TRP B O 1
ATOM 8423 N N . VAL B 1 483 ? -18.531 -0.393 -19.656 1 77 483 VAL B N 1
ATOM 8424 C CA . VAL B 1 483 ? -19.562 -0.69 -18.656 1 77 483 VAL B CA 1
ATOM 8425 C C . VAL B 1 483 ? -19.859 0.563 -17.844 1 77 483 VAL B C 1
ATOM 8427 O O . VAL B 1 483 ? -19 1.424 -17.672 1 77 483 VAL B O 1
ATOM 8430 N N . ALA B 1 484 ? -21.125 0.662 -17.438 1 81.56 484 ALA B N 1
ATOM 8431 C CA . ALA B 1 484 ? -21.531 1.735 -16.531 1 81.56 484 ALA B CA 1
ATOM 8432 C C . ALA B 1 484 ? -21.5 1.276 -15.078 1 81.56 484 ALA B C 1
ATOM 8434 O O . ALA B 1 484 ? -21.984 0.191 -14.75 1 81.56 484 ALA B O 1
ATOM 8435 N N . LYS B 1 485 ? -20.859 2.061 -14.305 1 81 485 LYS B N 1
ATOM 8436 C CA . LYS B 1 485 ? -20.812 1.774 -12.875 1 81 485 LYS B CA 1
ATOM 8437 C C . LYS B 1 485 ? -21.5 2.873 -12.07 1 81 485 LYS B C 1
ATOM 8439 O O . LYS B 1 485 ? -21.359 4.059 -12.383 1 81 485 LYS B O 1
ATOM 8444 N N . LYS B 1 486 ? -22.203 2.453 -11.055 1 84.38 486 LYS B N 1
ATOM 8445 C CA . LYS B 1 486 ? -22.891 3.406 -10.188 1 84.38 486 LYS B CA 1
ATOM 8446 C C . LYS B 1 486 ? -21.875 4.242 -9.391 1 84.38 486 LYS B C 1
ATOM 8448 O O . LYS B 1 486 ? -20.844 3.73 -8.953 1 84.38 486 LYS B O 1
ATOM 8453 N N . ILE B 1 487 ? -22.219 5.5 -9.242 1 86.69 487 ILE B N 1
ATOM 8454 C CA . ILE B 1 487 ? -21.422 6.387 -8.391 1 86.69 487 ILE B CA 1
ATOM 8455 C C . ILE B 1 487 ? -22.156 6.598 -7.059 1 86.69 487 ILE B C 1
ATOM 8457 O O . ILE B 1 487 ? -23.312 7.012 -7.035 1 86.69 487 ILE B O 1
ATOM 8461 N N . TYR B 1 488 ? -21.484 6.332 -5.984 1 86.94 488 TYR B N 1
ATOM 8462 C CA . TYR B 1 488 ? -22.094 6.438 -4.66 1 86.94 488 TYR B CA 1
ATOM 8463 C C . TYR B 1 488 ? -21.641 7.719 -3.961 1 86.94 488 TYR B C 1
ATOM 8465 O O . TYR B 1 488 ? -20.672 8.352 -4.375 1 86.94 488 TYR B O 1
ATOM 8473 N N . GLU B 1 489 ? -22.438 8.086 -2.975 1 87.81 489 GLU B N 1
ATOM 8474 C CA . GLU B 1 489 ? -22.062 9.211 -2.121 1 87.81 489 GLU B CA 1
ATOM 8475 C C . GLU B 1 489 ? -20.719 8.953 -1.438 1 87.81 489 GLU B C 1
ATOM 8477 O O . GLU B 1 489 ? -20.344 7.805 -1.206 1 87.81 489 GLU B O 1
ATOM 8482 N N . PRO B 1 490 ? -20.031 10.062 -1.155 1 85.12 490 PRO B N 1
ATOM 8483 C CA . PRO B 1 490 ? -18.75 9.883 -0.478 1 85.12 490 PRO B CA 1
ATOM 8484 C C . PRO B 1 490 ? -18.891 9.32 0.932 1 85.12 490 PRO B C 1
ATOM 8486 O O . PRO B 1 490 ? -19.953 9.469 1.554 1 85.12 490 PRO B O 1
ATOM 8489 N N . THR B 1 491 ? -17.906 8.633 1.335 1 87.31 491 THR B N 1
ATOM 8490 C CA . THR B 1 491 ? -17.891 8.062 2.678 1 87.31 491 THR B CA 1
ATOM 8491 C C . THR B 1 491 ? -17.859 9.172 3.732 1 87.31 491 THR B C 1
ATOM 8493 O O . THR B 1 491 ? -17.359 10.266 3.479 1 87.31 491 THR B O 1
ATOM 8496 N N . SER B 1 492 ? -18.5 8.898 4.793 1 85.31 492 SER B N 1
ATOM 8497 C CA . SER B 1 492 ? -18.484 9.812 5.926 1 85.31 492 SER B CA 1
ATOM 8498 C C . SER B 1 492 ? -17.469 9.383 6.977 1 85.31 492 SER B C 1
ATOM 8500 O O . SER B 1 492 ? -17.266 8.188 7.195 1 85.31 492 SER B O 1
ATOM 8502 N N . GLN B 1 493 ? -16.812 10.383 7.504 1 84.5 493 GLN B N 1
ATOM 8503 C CA . GLN B 1 493 ? -15.852 10.094 8.562 1 84.5 493 GLN B CA 1
ATOM 8504 C C . GLN B 1 493 ? -16.359 10.562 9.914 1 84.5 493 GLN B C 1
ATOM 8506 O O . GLN B 1 493 ? -15.578 10.867 10.812 1 84.5 493 GLN B O 1
ATOM 8511 N N . TYR B 1 494 ? -17.609 10.516 10.078 1 87.06 494 TYR B N 1
ATOM 8512 C CA . TYR B 1 494 ? -18.219 11.031 11.289 1 87.06 494 TYR B CA 1
ATOM 8513 C C . TYR B 1 494 ? -17.844 10.18 12.5 1 87.06 494 TYR B C 1
ATOM 8515 O O . TYR B 1 494 ? -17.75 10.68 13.617 1 87.06 494 TYR B O 1
ATOM 8523 N N . PHE B 1 495 ? -17.641 8.945 12.273 1 92.81 495 PHE B N 1
ATOM 8524 C CA . PHE B 1 495 ? -17.328 8.07 13.398 1 92.81 495 PHE B CA 1
ATOM 8525 C C . PHE B 1 495 ? -16.016 8.477 14.047 1 92.81 495 PHE B C 1
ATOM 8527 O O . PHE B 1 495 ? -15.805 8.227 15.242 1 92.81 495 PHE B O 1
ATOM 8534 N N . THR B 1 496 ? -15.125 9.07 13.258 1 95.94 496 THR B N 1
ATOM 8535 C CA . THR B 1 496 ? -13.836 9.492 13.797 1 95.94 496 THR B CA 1
ATOM 8536 C C . THR B 1 496 ? -14.016 10.633 14.797 1 95.94 496 THR B C 1
ATOM 8538 O O . THR B 1 496 ? -13.242 10.75 15.75 1 95.94 496 THR B O 1
ATOM 8541 N N . GLN B 1 497 ? -15.023 11.461 14.625 1 94.31 497 GLN B N 1
ATOM 8542 C CA . GLN B 1 497 ? -15.297 12.547 15.562 1 94.31 497 GLN B CA 1
ATOM 8543 C C . GLN B 1 497 ? -15.695 12.008 16.938 1 94.31 497 GLN B C 1
ATOM 8545 O O . GLN B 1 497 ? -15.273 12.539 17.969 1 94.31 497 GLN B O 1
ATOM 8550 N N . HIS B 1 498 ? -16.453 10.992 16.812 1 94.88 498 HIS B N 1
ATOM 8551 C CA . HIS B 1 498 ? -16.844 10.344 18.062 1 94.88 498 HIS B CA 1
ATOM 8552 C C . HIS B 1 498 ? -15.641 9.766 18.781 1 94.88 498 HIS B C 1
ATOM 8554 O O . HIS B 1 498 ? -15.531 9.875 20.016 1 94.88 498 HIS B O 1
ATOM 8560 N N . LEU B 1 499 ? -14.758 9.211 18.094 1 97.38 499 LEU B N 1
ATOM 8561 C CA . LEU B 1 499 ? -13.547 8.648 18.672 1 97.38 499 LEU B CA 1
ATOM 8562 C C . LEU B 1 499 ? -12.695 9.742 19.312 1 97.38 499 LEU B C 1
ATOM 8564 O O . LEU B 1 499 ? -12.156 9.555 20.406 1 97.38 499 LEU B O 1
ATOM 8568 N N . VAL B 1 500 ? -12.586 10.852 18.656 1 97.06 500 VAL B N 1
ATOM 8569 C CA . VAL B 1 500 ? -11.805 11.969 19.172 1 97.06 500 VAL B CA 1
ATOM 8570 C C . VAL B 1 500 ? -12.406 12.453 20.5 1 97.06 500 VAL B C 1
ATOM 8572 O O . VAL B 1 500 ? -11.68 12.695 21.469 1 97.06 500 VAL B O 1
ATOM 8575 N N . LYS B 1 501 ? -13.688 12.531 20.547 1 94.75 501 LYS B N 1
ATOM 8576 C CA . LYS B 1 501 ? -14.359 12.945 21.766 1 94.75 501 LYS B CA 1
ATOM 8577 C C . LYS B 1 501 ? -14.055 11.977 22.922 1 94.75 501 LYS B C 1
ATOM 8579 O O . LYS B 1 501 ? -13.789 12.406 24.047 1 94.75 501 LYS B O 1
ATOM 8584 N N . LEU B 1 502 ? -14.047 10.734 22.609 1 95.12 502 LEU B N 1
ATOM 8585 C CA . LEU B 1 502 ? -13.766 9.727 23.625 1 95.12 502 LEU B CA 1
ATOM 8586 C C . LEU B 1 502 ? -12.328 9.852 24.125 1 95.12 502 LEU B C 1
ATOM 8588 O O . LEU B 1 502 ? -12.062 9.617 25.312 1 95.12 502 LEU B O 1
ATOM 8592 N N . VAL B 1 503 ? -11.406 10.172 23.25 1 95.88 503 VAL B N 1
ATOM 8593 C CA . VAL B 1 503 ? -10 10.336 23.625 1 95.88 503 VAL B CA 1
ATOM 8594 C C . VAL B 1 503 ? -9.867 11.508 24.594 1 95.88 503 VAL B C 1
ATOM 8596 O O . VAL B 1 503 ? -9.18 11.398 25.625 1 95.88 503 VAL B O 1
ATOM 8599 N N . LEU B 1 504 ? -10.531 12.594 24.297 1 94.38 504 LEU B N 1
ATOM 8600 C CA . LEU B 1 504 ? -10.477 13.773 25.156 1 94.38 504 LEU B CA 1
ATOM 8601 C C . LEU B 1 504 ? -11.109 13.508 26.5 1 94.38 504 LEU B C 1
ATOM 8603 O O . LEU B 1 504 ? -10.594 13.938 27.531 1 94.38 504 LEU B O 1
ATOM 8607 N N . GLU B 1 505 ? -12.188 12.758 26.469 1 92.56 505 GLU B N 1
ATOM 8608 C CA . GLU B 1 505 ? -12.852 12.383 27.703 1 92.56 505 GLU B CA 1
ATOM 8609 C C . GLU B 1 505 ? -11.961 11.484 28.562 1 92.56 505 GLU B C 1
ATOM 8611 O O . GLU B 1 505 ? -11.906 11.641 29.781 1 92.56 505 GLU B O 1
ATOM 8616 N N . ARG B 1 506 ? -11.336 10.609 27.906 1 91.69 506 ARG B N 1
ATOM 8617 C CA . ARG B 1 506 ? -10.438 9.703 28.625 1 91.69 506 ARG B CA 1
ATOM 8618 C C . ARG B 1 506 ? -9.312 10.477 29.297 1 91.69 506 ARG B C 1
ATOM 8620 O O . ARG B 1 506 ? -8.914 10.164 30.422 1 91.69 506 ARG B O 1
ATOM 8627 N N . ARG B 1 507 ? -8.773 11.391 28.609 1 91.44 507 ARG B N 1
ATOM 8628 C CA . ARG B 1 507 ? -7.711 12.227 29.172 1 91.44 507 ARG B CA 1
ATOM 8629 C C . ARG B 1 507 ? -8.219 13.031 30.359 1 91.44 507 ARG B C 1
ATOM 8631 O O . ARG B 1 507 ? -7.52 13.172 31.359 1 91.44 507 ARG B O 1
ATOM 8638 N N . GLU B 1 508 ? -9.398 13.5 30.25 1 87.81 508 GLU B N 1
ATOM 8639 C CA . GLU B 1 508 ? -9.969 14.328 31.312 1 87.81 508 GLU B CA 1
ATOM 8640 C C . GLU B 1 508 ? -10.352 13.492 32.531 1 87.81 508 GLU B C 1
ATOM 8642 O O . GLU B 1 508 ? -10.18 13.93 33.656 1 87.81 508 GLU B O 1
ATOM 8647 N N . GLU B 1 509 ? -11.023 12.344 32.312 1 79.06 509 GLU B N 1
ATOM 8648 C CA . GLU B 1 509 ? -11.547 11.531 33.406 1 79.06 509 GLU B CA 1
ATOM 8649 C C . GLU B 1 509 ? -10.477 10.609 33.969 1 79.06 509 GLU B C 1
ATOM 8651 O O . GLU B 1 509 ? -10.609 10.109 35.094 1 79.06 509 GLU B O 1
ATOM 8656 N N . ARG B 1 510 ? -9.281 10.5 33.75 1 65.62 510 ARG B N 1
ATOM 8657 C CA . ARG B 1 510 ? -8.234 9.586 34.156 1 65.62 510 ARG B CA 1
ATOM 8658 C C . ARG B 1 510 ? -8.75 8.148 34.219 1 65.62 510 ARG B C 1
ATOM 8660 O O . ARG B 1 510 ? -8.484 7.434 35.188 1 65.62 510 ARG B O 1
ATOM 8667 N N . THR B 1 511 ? -9.82 7.836 33.5 1 59.09 511 THR B N 1
ATOM 8668 C CA . THR B 1 511 ? -10.391 6.504 33.688 1 59.09 511 THR B CA 1
ATOM 8669 C C . THR B 1 511 ? -9.391 5.426 33.281 1 59.09 511 THR B C 1
ATOM 8671 O O . THR B 1 511 ? -9 5.352 32.094 1 59.09 511 THR B O 1
ATOM 8674 N N . PRO B 1 512 ? -8.68 4.93 34.219 1 54.03 512 PRO B N 1
ATOM 8675 C CA . PRO B 1 512 ? -7.812 3.799 33.906 1 54.03 512 PRO B CA 1
ATOM 8676 C C . PRO B 1 512 ? -8.586 2.619 33.312 1 54.03 512 PRO B C 1
ATOM 8678 O O . PRO B 1 512 ? -9.07 1.763 34.062 1 54.03 512 PRO B O 1
ATOM 8681 N N . GLU B 1 513 ? -9.547 2.861 32.5 1 52.78 513 GLU B N 1
ATOM 8682 C CA . GLU B 1 513 ? -10.203 1.595 32.188 1 52.78 513 GLU B CA 1
ATOM 8683 C C . GLU B 1 513 ? -9.195 0.549 31.734 1 52.78 513 GLU B C 1
ATOM 8685 O O . GLU B 1 513 ? -8.195 0.884 31.094 1 52.78 513 GLU B O 1
ATOM 8690 N N . ASP B 1 514 ? -9.375 -0.66 32.344 1 51.66 514 ASP B N 1
ATOM 8691 C CA . ASP B 1 514 ? -8.648 -1.897 32.062 1 51.66 514 ASP B CA 1
ATOM 8692 C C . ASP B 1 514 ? -8.562 -2.154 30.547 1 51.66 514 ASP B C 1
ATOM 8694 O O . ASP B 1 514 ? -9.578 -2.338 29.891 1 51.66 514 ASP B O 1
ATOM 8698 N N . ILE B 1 515 ? -7.742 -1.534 29.984 1 55.41 515 ILE B N 1
ATOM 8699 C CA . ILE B 1 515 ? -7.453 -1.858 28.594 1 55.41 515 ILE B CA 1
ATOM 8700 C C . ILE B 1 515 ? -7.266 -3.365 28.438 1 55.41 515 ILE B C 1
ATOM 8702 O O . ILE B 1 515 ? -6.375 -3.951 29.062 1 55.41 515 ILE B O 1
ATOM 8706 N N . PRO B 1 516 ? -8.289 -4 27.969 1 52.44 516 PRO B N 1
ATOM 8707 C CA . PRO B 1 516 ? -7.934 -5.406 27.781 1 52.44 516 PRO B CA 1
ATOM 8708 C C . PRO B 1 516 ? -6.609 -5.586 27.047 1 52.44 516 PRO B C 1
ATOM 8710 O O . PRO B 1 516 ? -6.348 -4.891 26.062 1 52.44 516 PRO B O 1
ATOM 8713 N N . HIS B 1 517 ? -5.656 -5.918 27.812 1 53.88 517 HIS B N 1
ATOM 8714 C CA . HIS B 1 517 ? -4.379 -6.25 27.188 1 53.88 517 HIS B CA 1
ATOM 8715 C C . HIS B 1 517 ? -4.551 -7.324 26.125 1 53.88 517 HIS B C 1
ATOM 8717 O O . HIS B 1 517 ? -5.109 -8.391 26.391 1 53.88 517 HIS B O 1
ATOM 8723 N N . VAL B 1 518 ? -4.703 -6.84 24.953 1 54.62 518 VAL B N 1
ATOM 8724 C CA . VAL B 1 518 ? -4.711 -7.867 23.906 1 54.62 518 VAL B CA 1
ATOM 8725 C C . VAL B 1 518 ? -3.531 -8.812 24.109 1 54.62 518 VAL B C 1
ATOM 8727 O O . VAL B 1 518 ? -2.383 -8.375 24.219 1 54.62 518 VAL B O 1
ATOM 8730 N N . GLN B 1 519 ? -3.834 -9.992 24.609 1 52.03 519 GLN B N 1
ATOM 8731 C CA . GLN B 1 519 ? -2.791 -10.992 24.797 1 52.03 519 GLN B CA 1
ATOM 8732 C C . GLN B 1 519 ? -1.972 -11.188 23.531 1 52.03 519 GLN B C 1
ATOM 8734 O O . GLN B 1 519 ? -2.527 -11.461 22.469 1 52.03 519 GLN B O 1
ATOM 8739 N N . ARG B 1 520 ? -0.748 -10.797 23.656 1 56.62 520 ARG B N 1
ATOM 8740 C CA . ARG B 1 520 ? 0.182 -11 22.547 1 56.62 520 ARG B CA 1
ATOM 8741 C C . ARG B 1 520 ? 0.451 -12.484 22.328 1 56.62 520 ARG B C 1
ATOM 8743 O O . ARG B 1 520 ? 0.646 -13.234 23.281 1 56.62 520 ARG B O 1
ATOM 8750 N N . PRO B 1 521 ? 0.19 -12.883 21.062 1 53.47 521 PRO B N 1
ATOM 8751 C CA . PRO B 1 521 ? 0.531 -14.297 20.859 1 53.47 521 PRO B CA 1
ATOM 8752 C C . PRO B 1 521 ? 1.988 -14.602 21.188 1 53.47 521 PRO B C 1
ATOM 8754 O O . PRO B 1 521 ? 2.842 -13.711 21.141 1 53.47 521 PRO B O 1
ATOM 8757 N N . GLY B 1 522 ? 2.361 -15.727 21.906 1 48.75 522 GLY B N 1
ATOM 8758 C CA . GLY B 1 522 ? 3.678 -16.156 22.359 1 48.75 522 GLY B CA 1
ATOM 8759 C C . GLY B 1 522 ? 4.711 -16.188 21.234 1 48.75 522 GLY B C 1
ATOM 8760 O O . GLY B 1 522 ? 4.367 -16.062 20.062 1 48.75 522 GLY B O 1
ATOM 8761 N N . ASN B 1 523 ? 6.121 -16.203 21.609 1 48.88 523 ASN B N 1
ATOM 8762 C CA . ASN B 1 523 ? 7.336 -16.125 20.797 1 48.88 523 ASN B CA 1
ATOM 8763 C C . ASN B 1 523 ? 7.391 -17.219 19.734 1 48.88 523 ASN B C 1
ATOM 8765 O O . ASN B 1 523 ? 7.16 -18.391 20.047 1 48.88 523 ASN B O 1
ATOM 8769 N N . ILE B 1 524 ? 7.398 -16.844 18.5 1 49.59 524 ILE B N 1
ATOM 8770 C CA . ILE B 1 524 ? 7.348 -17.75 17.359 1 49.59 524 ILE B CA 1
ATOM 8771 C C . ILE B 1 524 ? 8.703 -18.438 17.172 1 49.59 524 ILE B C 1
ATOM 8773 O O . ILE B 1 524 ? 8.797 -19.453 16.5 1 49.59 524 ILE B O 1
ATOM 8777 N N . ALA B 1 525 ? 9.852 -17.797 17.656 1 52.38 525 ALA B N 1
ATOM 8778 C CA . ALA B 1 525 ? 11.156 -18.422 17.391 1 52.38 525 ALA B CA 1
ATOM 8779 C C . ALA B 1 525 ? 11.266 -19.781 18.062 1 52.38 525 ALA B C 1
ATOM 8781 O O . ALA B 1 525 ? 11.055 -19.906 19.266 1 52.38 525 ALA B O 1
ATOM 8782 N N . THR B 1 526 ? 11.289 -20.781 17.234 1 56.03 526 THR B N 1
ATOM 8783 C CA . THR B 1 526 ? 11.406 -22.156 17.734 1 56.03 526 THR B CA 1
ATOM 8784 C C . THR B 1 526 ? 12.773 -22.375 18.375 1 56.03 526 THR B C 1
ATOM 8786 O O . THR B 1 526 ? 12.969 -23.344 19.125 1 56.03 526 THR B O 1
ATOM 8789 N N . LYS B 1 527 ? 13.773 -21.484 17.938 1 64.38 527 LYS B N 1
ATOM 8790 C CA . LYS B 1 527 ? 15.117 -21.641 18.484 1 64.38 527 LYS B CA 1
ATOM 8791 C C . LYS B 1 527 ? 15.508 -20.422 19.344 1 64.38 527 LYS B C 1
ATOM 8793 O O . LYS B 1 527 ? 15.125 -19.297 19.031 1 64.38 527 LYS B O 1
ATOM 8798 N N . GLU B 1 528 ? 16 -20.75 20.422 1 66.75 528 GLU B N 1
ATOM 8799 C CA . GLU B 1 528 ? 16.469 -19.688 21.312 1 66.75 528 GLU B CA 1
ATOM 8800 C C . GLU B 1 528 ? 17.484 -18.797 20.594 1 66.75 528 GLU B C 1
ATOM 8802 O O . GLU B 1 528 ? 18.281 -19.266 19.781 1 66.75 528 GLU B O 1
ATOM 8807 N N . ARG B 1 529 ? 17.422 -17.578 20.812 1 70.44 529 ARG B N 1
ATOM 8808 C CA . ARG B 1 529 ? 18.328 -16.609 20.219 1 70.44 529 ARG B CA 1
ATOM 8809 C C . ARG B 1 529 ? 19.75 -16.828 20.703 1 70.44 529 ARG B C 1
ATOM 8811 O O . ARG B 1 529 ? 20.016 -16.781 21.906 1 70.44 529 ARG B O 1
ATOM 8818 N N . PRO B 1 530 ? 20.594 -17.141 19.719 1 76.81 530 PRO B N 1
ATOM 8819 C CA . PRO B 1 530 ? 22 -17.219 20.125 1 76.81 530 PRO B CA 1
ATOM 8820 C C . PRO B 1 530 ? 22.562 -15.859 20.531 1 76.81 530 PRO B C 1
ATOM 8822 O O . PRO B 1 530 ? 21.953 -14.82 20.281 1 76.81 530 PRO B O 1
ATOM 8825 N N . PRO B 1 531 ? 23.594 -15.906 21.297 1 74.06 531 PRO B N 1
ATOM 8826 C CA . PRO B 1 531 ? 24.219 -14.633 21.656 1 74.06 531 PRO B CA 1
ATOM 8827 C C . PRO B 1 531 ? 24.531 -13.766 20.438 1 74.06 531 PRO B C 1
ATOM 8829 O O . PRO B 1 531 ? 24.906 -14.281 19.375 1 74.06 531 PRO B O 1
ATOM 8832 N N . LYS B 1 532 ? 24.312 -12.547 20.609 1 78.88 532 LYS B N 1
ATOM 8833 C CA . LYS B 1 532 ? 24.484 -11.57 19.531 1 78.88 532 LYS B CA 1
ATOM 8834 C C . LYS B 1 532 ? 25.859 -11.68 18.906 1 78.88 532 LYS B C 1
ATOM 8836 O O . LYS B 1 532 ? 26.016 -11.555 17.703 1 78.88 532 LYS B O 1
ATOM 8841 N N . GLU B 1 533 ? 26.812 -11.906 19.672 1 77.12 533 GLU B N 1
ATOM 8842 C CA . GLU B 1 533 ? 28.188 -11.969 19.203 1 77.12 533 GLU B CA 1
ATOM 8843 C C . GLU B 1 533 ? 28.406 -13.133 18.25 1 77.12 533 GLU B C 1
ATOM 8845 O O . GLU B 1 533 ? 29.125 -13 17.266 1 77.12 533 GLU B O 1
ATOM 8850 N N . ASP B 1 534 ? 27.672 -14.164 18.547 1 76.81 534 ASP B N 1
ATOM 8851 C CA . ASP B 1 534 ? 27.797 -15.336 17.688 1 76.81 534 ASP B CA 1
ATOM 8852 C C . ASP B 1 534 ? 27.156 -15.094 16.328 1 76.81 534 ASP B C 1
ATOM 8854 O O . ASP B 1 534 ? 27.688 -15.516 15.297 1 76.81 534 ASP B O 1
ATOM 8858 N N . LEU B 1 535 ? 26.141 -14.422 16.391 1 78.19 535 LEU B N 1
ATOM 8859 C CA . LEU B 1 535 ? 25.438 -14.133 15.141 1 78.19 535 LEU B CA 1
ATOM 8860 C C . LEU B 1 535 ? 26.219 -13.148 14.281 1 78.19 535 LEU B C 1
ATOM 8862 O O . LEU B 1 535 ? 26.25 -13.281 13.055 1 78.19 535 LEU B O 1
ATOM 8866 N N . ILE B 1 536 ? 26.828 -12.219 14.945 1 76.94 536 ILE B N 1
ATOM 8867 C CA . ILE B 1 536 ? 27.641 -11.242 14.234 1 76.94 536 ILE B CA 1
ATOM 8868 C C . ILE B 1 536 ? 28.859 -11.938 13.625 1 76.94 536 ILE B C 1
ATOM 8870 O O . ILE B 1 536 ? 29.234 -11.648 12.484 1 76.94 536 ILE B O 1
ATOM 8874 N N . ARG B 1 537 ? 29.406 -12.797 14.312 1 71.88 537 ARG B N 1
ATOM 8875 C CA . ARG B 1 537 ? 30.547 -13.562 13.812 1 71.88 537 ARG B CA 1
ATOM 8876 C C . ARG B 1 537 ? 30.156 -14.383 12.586 1 71.88 537 ARG B C 1
ATOM 8878 O O . ARG B 1 537 ? 30.906 -14.453 11.609 1 71.88 537 ARG B O 1
ATOM 8885 N N . LYS B 1 538 ? 29.016 -14.945 12.742 1 72.62 538 LYS B N 1
ATOM 8886 C CA . LYS B 1 538 ? 28.516 -15.734 11.609 1 72.62 538 LYS B CA 1
ATOM 8887 C C . LYS B 1 538 ? 28.297 -14.852 10.391 1 72.62 538 LYS B C 1
ATOM 8889 O O . LYS B 1 538 ? 28.562 -15.266 9.258 1 72.62 538 LYS B O 1
ATOM 8894 N N . HIS B 1 539 ? 27.812 -13.719 10.703 1 70.38 539 HIS B N 1
ATOM 8895 C CA . HIS B 1 539 ? 27.578 -12.758 9.633 1 70.38 539 HIS B CA 1
ATOM 8896 C C . HIS B 1 539 ? 28.875 -12.359 8.945 1 70.38 539 HIS B C 1
ATOM 8898 O O . HIS B 1 539 ? 28.938 -12.227 7.723 1 70.38 539 HIS B O 1
ATOM 8904 N N . GLN B 1 540 ? 29.734 -12.07 9.742 1 61.97 540 GLN B N 1
ATOM 8905 C CA . GLN B 1 540 ? 31.031 -11.648 9.227 1 61.97 540 GLN B CA 1
ATOM 8906 C C . GLN B 1 540 ? 31.734 -12.789 8.484 1 61.97 540 GLN B C 1
ATOM 8908 O O . GLN B 1 540 ? 32.5 -12.547 7.559 1 61.97 540 GLN B O 1
ATOM 8913 N N . PHE B 1 541 ? 31.328 -13.953 8.93 1 53 541 PHE B N 1
ATOM 8914 C CA . PHE B 1 541 ? 31.969 -15.109 8.305 1 53 541 PHE B CA 1
ATOM 8915 C C . PHE B 1 541 ? 31.156 -15.609 7.125 1 53 541 PHE B C 1
ATOM 8917 O O . PHE B 1 541 ? 31.562 -16.547 6.426 1 53 541 PHE B O 1
ATOM 8924 N N . ARG B 1 542 ? 29.984 -15.156 6.977 1 50.75 542 ARG B N 1
ATOM 8925 C CA . ARG B 1 542 ? 29.125 -15.625 5.895 1 50.75 542 ARG B CA 1
ATOM 8926 C C . ARG B 1 542 ? 29.828 -15.555 4.551 1 50.75 542 ARG B C 1
ATOM 8928 O O . ARG B 1 542 ? 29.234 -15.852 3.51 1 50.75 542 ARG B O 1
ATOM 8935 N N . CYS B 1 543 ? 30.953 -14.969 4.469 1 44.38 543 CYS B N 1
ATOM 8936 C CA . CYS B 1 543 ? 31.578 -15.258 3.186 1 44.38 543 CYS B CA 1
ATOM 8937 C C . CYS B 1 543 ? 31.609 -16.75 2.916 1 44.38 543 CYS B C 1
ATOM 8939 O O . CYS B 1 543 ? 32.094 -17.531 3.75 1 44.38 543 CYS B O 1
ATOM 8941 N N . PRO B 1 544 ? 30.766 -17.234 2.049 1 44.84 544 PRO B N 1
ATOM 8942 C CA . PRO B 1 544 ? 30.547 -18.641 1.729 1 44.84 544 PRO B CA 1
ATOM 8943 C C . PRO B 1 544 ? 31.828 -19.469 1.774 1 44.84 544 PRO B C 1
ATOM 8945 O O . PRO B 1 544 ? 32.781 -19.188 1.029 1 44.84 544 PRO B O 1
ATOM 8948 N N . ARG B 1 545 ? 32.438 -19.672 2.885 1 40.75 545 ARG B N 1
ATOM 8949 C CA . ARG B 1 545 ? 33.406 -20.766 2.848 1 40.75 545 ARG B CA 1
ATOM 8950 C C . ARG B 1 545 ? 32.719 -22.047 2.34 1 40.75 545 ARG B C 1
ATOM 8952 O O . ARG B 1 545 ? 31.516 -22.219 2.492 1 40.75 545 ARG B O 1
ATOM 8959 N N . HIS B 1 546 ? 33.281 -22.609 1.317 1 44.09 546 HIS B N 1
ATOM 8960 C CA . HIS B 1 546 ? 32.969 -23.922 0.772 1 44.09 546 HIS B CA 1
ATOM 8961 C C . HIS B 1 546 ? 32.469 -24.875 1.867 1 44.09 546 HIS B C 1
ATOM 8963 O O . HIS B 1 546 ? 32 -25.969 1.578 1 44.09 546 HIS B O 1
ATOM 8969 N N . THR B 1 547 ? 32.625 -24.5 3.059 1 39.94 547 THR B N 1
ATOM 8970 C CA . THR B 1 547 ? 32.594 -25.531 4.09 1 39.94 547 THR B CA 1
ATOM 8971 C C . THR B 1 547 ? 31.156 -26 4.336 1 39.94 547 THR B C 1
ATOM 8973 O O . THR B 1 547 ? 30.938 -27.062 4.918 1 39.94 547 THR B O 1
ATOM 8976 N N . ASP B 1 548 ? 30.109 -25.156 4.301 1 45.19 548 ASP B N 1
ATOM 8977 C CA . ASP B 1 548 ? 28.844 -25.672 4.82 1 45.19 548 ASP B CA 1
ATOM 8978 C C . ASP B 1 548 ? 28.109 -26.484 3.758 1 45.19 548 ASP B C 1
ATOM 8980 O O . ASP B 1 548 ? 26.891 -26.688 3.865 1 45.19 548 ASP B O 1
ATOM 8984 N N . VAL B 1 549 ? 28.734 -26.703 2.752 1 43 549 VAL B N 1
ATOM 8985 C CA . VAL B 1 549 ? 28.156 -27.703 1.868 1 43 549 VAL B CA 1
ATOM 8986 C C . VAL B 1 549 ? 28.5 -29.094 2.359 1 43 549 VAL B C 1
ATOM 8988 O O . VAL B 1 549 ? 29.641 -29.359 2.76 1 43 549 VAL B O 1
#

Sequence (1098 aa):
MLQMDTSISSVIEDDPEDMSFSLSQQSSSSETSSSSASEEQGEWDERKWIVNESSIMQLFRTCHICAAQITNKKVTTTGSQLKIEWTCLNNHHGKWASCPDARGMAQNNLLVSAATLFSGTTFTEVHEWASILNLQLLKKSQYYSIQSDYLIPVVHFAYKDHHENLIRRLIRQKAEGESIELCGDARSDSPGYSCKYSTYSFQLVSSNEIIHFIQWVYCICFFAIANSFISILFRQWVTEASSSVAMESQGCRRGLNHLIFNEGVDIDLITTDRATSVRKIMREEFQNVHHEFDPWHVSKGIKKKLVALANKKENQVLQGWIRAILNHFWFLCSSCGESAEELKRQWTSVLHHICGEHTWEQDGRKWACPHPALNPDQQRTKRWLQPESQVFKSLRNIVEDKRLLKDLEQMTRFKHTGSLEVYHNVMLKYLPKRLHFRYDTMVARTQLAILDNNYNVGRQQTETSEGLPRYSMVFPKQSKEWVAKKIYEPTSQYFTQHLVKLVLERREERTPEDIPHVQRPGNIATKERPPKEDLIRKHQFRCPRHTDVMLQMDTSISSVIEDDPEDMSFSLSQQSSSSETSSSSASEEQGEWDERKWIVNESSIMQLFRTCHICAAQITNKKVTTTGSQLKIEWTCLNNHHGKWASCPDARGMAQNNLLVSAATLFSGTTFTEVHEWASILNLQLLKKSQYYSIQSDYLIPVVHFAYKDHHENLIRRLIRQKAEGESIELCGDARSDSPGYSCKYSTYSFQLVSSNEIIHFIQWVYCICFFAIANSFISILFRQWVTEASSSVAMESQGCRRGLNHLIFNEGVDIDLITTDRATSVRKIMREEFQNVHHEFDPWHVSKGIKKKLVALANKKENQVLQGWIRAILNHFWFLCSSCGESAEELKRQWTSVLHHICGEHTWEQDGRKWACPHPALNPDQQRTKRWLQPESQVFKSLRNIVEDKRLLKDLEQMTRFKHTGSLEVYHNVMLKYLPKRLHFRYDTMVARTQLAILDNNYNVGRQQTETSEGLPRYSMVFPKQSKEWVAKKIYEPTSQYFTQHLVKLVLERREERTPEDIPHVQRPGNIATKERPPKEDLIRKHQFRCPRHTDV

Foldseek 3Di:
DPDPPDDDDPDDDDDDDPDDPPPPDDPPPPPPPPPPVPPCADDLPDDADDDDPVRVVVVQQADPPPRAGWDDWDWDDAFQKIKIWTAGPVGDIDIDMSHDAQVNHGLVLLVVLLCCQLQQHDPVVVVVVCVVVVRGGHDLVSSVVSCVQFQLLLLVVVLVVVLLVVLVVLVVCVVVPDAWEKEKDKDFLAPDPQGQKIKIWIATQVQRATNDIDIDGAQHDPPPPPPVRDPPPRFAFAGPDDDPLRVRQVRVLVGVCCSCPVSNRDHAEYEYAPRPSNVVCCVPPPVRHQYAYALVNVLVVLLVLQVVLCPDPQQVLSVVCSVVLSVQLLVLLQPVQLDLVSSLVSLLCVLCVLQVHQWDDDPRDIDGHPDDDDDPVVSVPRDRDHPPPPNSVSVSCSSVPPVSSVNSNRRNNPGHCVSVVVLVVLLCSNRPSVDDDDPSSNVSSNSSSSVQPSQQTPFDFDADPVRHGDWDWDQDPVVNDIDTDTHTDDGDSVVSVVSSVSSSVCSNVVPSPPSPPPDRRHRRPPDDDDDPVVVVVCVVVPPPDVPPD/DDDDDDDDPDDDDDYDDYDDDDPDDDPPPPPPPPPPVPPCADDLPDDADDDDPVRVVVVQQADPPPRAGWDDWDWDDAFQKIKIWTAGPVGDIDIDMSHDDQVNHGLVLLVVLLCCQLQQHHPVVVVVVCVVVVRGGHDLVSSVVSCVQFQLLLLVVVLVVVLLVVLVVLVVCVVVPDAWEKEKDKDFLAPDPQGQKMKIWIATQVQRATNDMDMAGAQHPPPPPPPVRDPPPQFAFAGPDDDPLRVRLVRVLVGVCCSCPVSNRDHAEYEYAPRPSNVVCCVPPPVRHQYAYALVNVLVVLLVLQVVLCPDPQQVLSVVCSVVLSVQLLVLLQPVQLDLVSSLVSLLCVLCVLQVHQWDDDPRDIDGDPDDDDDPVVSVPRDGDDPPPPNSVSVSCSSVPPVSSVNSNRRNNPGHCVSVVVLVVLLCSNRPSVDDDDPSSNVSSNSSSSVQDSQQTPFDFDADPVRHGDWDWDQDPVVNDIDTDTHTDDGDSVVSVVSSVSSSVCSNVVPSPPSPPPDDRHRRPPDDDDDPVVVVVCVVVPPPDVPVD

Solvent-accessible surface area (backbone atoms only — not comparable to full-atom values): 61682 Å² total; per-residue (Å²): 140,87,82,77,90,83,81,86,77,83,82,80,90,83,81,86,83,81,78,82,73,80,71,81,80,75,82,67,80,72,72,80,68,78,72,68,80,70,74,76,72,60,61,88,76,38,54,23,34,56,28,32,47,51,47,56,51,62,67,56,47,29,23,62,71,70,23,36,50,40,73,42,75,50,78,47,76,54,50,29,29,48,33,41,36,38,31,24,75,85,69,48,73,52,75,47,45,27,52,60,66,52,89,86,35,47,40,58,47,54,43,51,46,44,19,30,59,73,58,28,49,50,70,65,59,52,48,50,30,28,54,70,42,29,39,44,53,58,53,70,70,59,43,54,49,47,38,65,71,40,47,43,45,45,46,49,48,54,40,50,53,52,40,52,52,50,52,54,49,51,49,50,41,42,73,73,67,46,83,40,44,34,28,47,53,65,45,61,41,24,76,80,89,65,27,32,37,35,37,24,37,34,27,32,64,89,63,62,31,64,69,46,72,32,82,41,49,28,39,41,32,37,67,50,62,67,48,91,82,50,78,60,82,70,71,38,28,33,49,77,36,94,41,74,67,50,38,43,34,50,27,51,52,53,45,49,47,42,41,39,70,72,68,57,45,78,57,45,32,39,31,30,67,91,46,66,64,45,52,50,47,39,62,73,74,36,68,81,37,44,64,34,32,23,54,65,63,52,49,50,54,50,48,52,55,50,50,61,49,20,69,36,82,88,22,44,76,45,56,78,44,49,63,32,54,52,49,50,52,53,42,40,31,68,63,32,79,58,33,43,67,54,36,51,54,56,57,53,43,48,67,37,46,50,45,69,39,54,64,50,79,58,96,91,38,83,46,63,61,79,48,77,87,73,50,72,66,56,61,67,68,49,83,59,45,55,82,84,34,71,55,42,51,55,48,46,53,65,65,64,25,65,68,59,56,57,50,47,55,27,27,27,78,55,51,66,56,66,67,57,53,54,47,53,52,49,33,38,57,41,54,41,53,89,59,86,68,57,68,68,54,44,51,36,34,49,44,50,27,44,51,55,46,47,74,44,47,84,63,50,68,32,53,42,98,86,64,44,77,39,66,42,72,22,31,39,65,86,74,72,43,76,38,48,38,81,34,59,50,78,80,71,68,62,69,52,56,56,51,50,52,50,38,54,46,42,62,72,62,64,62,75,65,81,53,77,69,71,78,72,75,56,52,25,59,88,60,80,80,69,58,68,67,57,33,46,49,47,49,70,50,55,60,72,59,59,60,79,90,143,84,85,80,96,86,76,96,78,80,73,94,69,84,83,88,88,84,90,81,74,82,74,82,83,77,82,70,79,72,73,80,69,75,73,64,77,72,73,78,72,61,61,89,76,40,54,24,33,56,29,33,48,52,47,56,50,64,67,57,48,27,23,61,72,72,24,36,50,40,75,42,75,50,78,46,77,54,50,31,30,48,33,42,36,38,29,24,75,84,69,49,73,51,78,47,46,26,51,60,66,54,90,88,35,46,40,57,47,54,42,53,47,44,20,31,58,72,58,30,50,48,70,66,58,53,50,49,29,27,53,70,44,30,39,45,53,58,52,71,72,58,44,53,49,47,37,65,71,39,48,43,44,44,46,49,48,53,41,50,53,52,39,51,52,50,52,54,49,51,49,51,41,42,75,72,69,47,83,40,42,35,30,46,53,64,45,61,41,25,77,77,90,66,28,32,36,35,39,25,39,34,28,33,65,89,63,64,31,63,69,48,72,31,82,42,50,28,41,45,33,38,67,55,62,68,47,92,80,51,80,64,80,76,72,40,26,39,46,76,36,93,40,73,67,49,39,42,34,50,28,50,52,52,45,50,48,40,41,39,68,74,67,58,45,76,56,44,32,39,30,28,67,90,48,67,63,46,52,50,46,38,63,74,74,35,69,79,36,44,67,34,32,23,56,62,62,51,49,51,55,50,46,52,54,50,49,61,49,20,68,37,81,88,22,45,75,46,56,78,43,49,64,33,53,50,50,48,52,53,40,42,33,68,64,32,80,57,33,43,67,55,35,50,52,56,59,54,44,49,66,38,45,49,45,70,39,53,65,50,78,55,97,90,38,83,46,63,58,81,50,77,85,74,51,72,66,57,62,67,70,49,84,59,45,55,82,83,33,71,55,43,50,56,49,47,52,64,66,65,25,66,69,58,58,57,50,47,55,28,27,28,79,55,49,66,56,66,67,56,52,54,47,55,53,48,33,38,56,41,52,39,53,88,58,86,69,57,68,68,55,45,52,36,34,50,43,48,29,43,50,54,45,47,74,43,48,82,63,50,69,32,55,43,99,86,63,45,78,40,66,39,70,22,28,41,63,86,75,71,43,76,39,50,37,82,33,58,49,79,81,70,67,63,68,52,56,53,50,51,52,49,40,54,46,41,64,72,64,64,61,76,65,81,53,77,70,71,77,70,77,57,49,23,58,87,60,80,80,69,59,66,68,58,34,44,50,47,50,72,50,55,59,72,57,59,60,79,91

Organism: Gadus morhua (NCBI:txid8049)

Secondary structure (DSSP, 8-state):
-------------------------------------------TTS-EEEEEHHHHHGGGSB-TTT-PBEEEEEEEEETTEEEEEEEETT--EEEEESS-EETTEEHHHHHHHHHHHHTT--HHHHHHHHHHHTB----HHHHHHHIIIIIHHHHHHHHHHHHHHHHHHHHHHHHTT---EEEEEEEESSSGGG--EEEEEEEETTT--EEEEEEEE----B----BTTB---------S-SSHHHHHHHHHHHHHHIIIIIS-----EEEE---HHHHHHHHHH-TTSEEEE-HHHHHHHHHHHHHHHHTSGGGGGGGGGHHHHHHHHHHHHHHSTT-HHHHHHHHHTHHHHTTT--EEEETTEEEE-SSPPPPHHHHHHS-PPPTT-HHHHHHHHHHT-HHHHHHHTT-TT----HHHHHHHHHHHHHS-TT----HHHHHHHHHHHHHHHHHTTTPPBPB-TTSPBPEEEEB-TTT-S-EEEEPBPPPP-HHHHHHHHHHHHHHHHT---------PPPP--SSPPPPHHHHHHHHHH-S--GGG-/-------------------------------------------TTS-EEEEEHHHHHGGGSB-TTT-PBEEEEEEEEETTEEEEEEEETT--EEEEESS-EETTEEHHHHHHHHHHHHTT--HHHHHHHHHHHTB----HHHHHHHIIIIIHHHHHHHHHHHHHHHHHHHHHHHHTT---EEEEEEEESSSGGG--EEEEEEEETTT--EEEEEEEE----B-----TT----------S-SSHHHHHHHHHHHHHHIIIIIS-----EEEE---HHHHHHHHHH-TTSEEEE-HHHHHHHHHHHHHHHHTSGGGGGGGGGHHHHHHHHHHHHHHSTT-HHHHHHHHHTHHHHTTT--EEEETTEEEE-SSPPPPHHHHHHS-PPPTT-HHHHHHHHHHT-HHHHHHHTT-TT----HHHHHHHHHHHHHS-TT----HHHHHHHHHHHHHHHHHTTTPPBPB-TTSPBPEEEEB-TTT-S-EEEEPBPPPP-HHHHHHHHHHHHHHHHT---------PPPP--SSPPPPHHHHHHHHHH-S--GGG-

InterPro domains:
  IPR049012 Mutator-like transposase domain [PF20700] (76-359)

Radius of gyration: 35.23 Å; Cα contacts (8 Å, |Δi|>4): 1635; chains: 2; bounding box: 102×102×83 Å

pLDDT: mean 80.62, std 22.9, range [14.81, 98.56]

Nearest PDB structures (foldseek):
  6ozh-assembly1_C  TM=4.689E-01  e=1.310E-01  Ciona intestinalis
  6ozi-assembly1_B  TM=3.890E-01  e=6.990E-02  Ciona intestinalis
  6ozh-assembly2_D  TM=4.739E-01  e=3.730E-01  Ciona intestinalis
  6oze-assembly1_A  TM=3.937E-01  e=5.380E-01  Homo sapiens
  6ozo-assembly1_A  TM=4.562E-01  e=7.365E-01  Mus musculus